Protein AF-0000000066246628 (afdb_homodimer)

pLDDT: mean 88.3, std 13.39, range [26.12, 98.25]

Structure (mmCIF, N/CA/C/O backbone):
data_AF-0000000066246628-model_v1
#
loop_
_entity.id
_entity.type
_entity.pdbx_description
1 polymer 'tRNA(Ile)-lysidine synthase'
#
loop_
_atom_site.group_PDB
_atom_site.id
_atom_site.type_symbol
_atom_site.label_atom_id
_atom_site.label_alt_id
_atom_site.label_comp_id
_atom_site.label_asym_id
_atom_site.label_entity_id
_atom_site.label_seq_id
_atom_site.pdbx_PDB_ins_code
_atom_site.Cartn_x
_atom_site.Cartn_y
_atom_site.Cartn_z
_atom_site.occupancy
_atom_site.B_iso_or_equiv
_atom_site.auth_seq_id
_atom_site.auth_comp_id
_atom_site.auth_asym_id
_atom_site.auth_atom_id
_atom_site.pdbx_PDB_model_num
ATOM 1 N N . MET A 1 1 ? 3.385 -15.992 36.562 1 37.09 1 MET A N 1
ATOM 2 C CA . MET A 1 1 ? 2.041 -15.906 36 1 37.09 1 MET A CA 1
ATOM 3 C C . MET A 1 1 ? 1.958 -16.656 34.688 1 37.09 1 MET A C 1
ATOM 5 O O . MET A 1 1 ? 2.822 -16.484 33.812 1 37.09 1 MET A O 1
ATOM 9 N N . ALA A 1 2 ? 1.403 -17.734 34.656 1 45.78 2 ALA A N 1
ATOM 10 C CA . ALA A 1 2 ? 1.314 -18.672 33.531 1 45.78 2 ALA A CA 1
ATOM 11 C C . ALA A 1 2 ? 0.911 -17.938 32.281 1 45.78 2 ALA A C 1
ATOM 13 O O . ALA A 1 2 ? -0.088 -17.219 32.25 1 45.78 2 ALA A O 1
ATOM 14 N N . VAL A 1 3 ? 1.938 -17.594 31.375 1 62.16 3 VAL A N 1
ATOM 15 C CA . VAL A 1 3 ? 1.661 -16.875 30.141 1 62.16 3 VAL A CA 1
ATOM 16 C C . VAL A 1 3 ? 0.477 -17.516 29.422 1 62.16 3 VAL A C 1
ATOM 18 O O . VAL A 1 3 ? 0.463 -18.719 29.188 1 62.16 3 VAL A O 1
ATOM 21 N N . GLU A 1 4 ? -0.747 -16.953 29.453 1 84.88 4 GLU A N 1
ATOM 22 C CA . GLU A 1 4 ? -1.949 -17.484 28.828 1 84.88 4 GLU A CA 1
ATOM 23 C C . GLU A 1 4 ? -1.897 -17.344 27.312 1 84.88 4 GLU A C 1
ATOM 25 O O . GLU A 1 4 ? -1.951 -16.23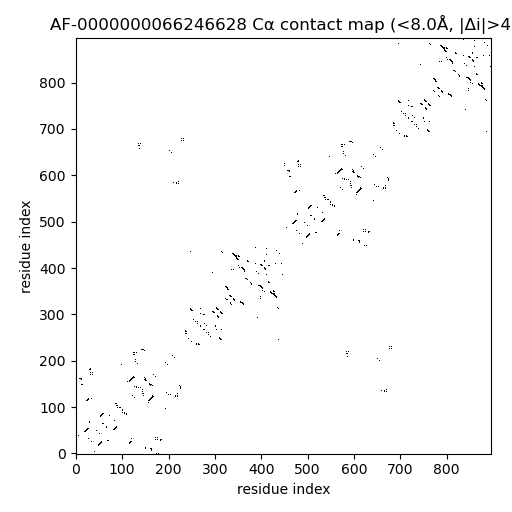4 26.781 1 84.88 4 GLU A O 1
ATOM 30 N N . LEU A 1 5 ? -1.43 -18.547 26.625 1 93.81 5 LEU A N 1
ATOM 31 C CA . LEU A 1 5 ? -1.276 -18.562 25.172 1 93.81 5 LEU A CA 1
ATOM 32 C C . LEU A 1 5 ? -2.541 -19.078 24.5 1 93.81 5 LEU A C 1
ATOM 34 O O . LEU A 1 5 ? -2.727 -18.891 23.297 1 93.81 5 LEU A O 1
ATOM 38 N N . ALA A 1 6 ? -3.455 -19.656 25.281 1 93.88 6 ALA A N 1
ATOM 39 C CA . ALA A 1 6 ? -4.637 -20.297 24.703 1 93.88 6 ALA A CA 1
ATOM 40 C C . ALA A 1 6 ? -5.559 -19.266 24.062 1 93.88 6 ALA A C 1
ATOM 42 O O . ALA A 1 6 ? -6.16 -19.516 23.016 1 93.88 6 ALA A O 1
ATOM 43 N N . GLY A 1 7 ? -5.66 -18.125 24.719 1 93.44 7 GLY A N 1
ATOM 44 C CA . GLY A 1 7 ? -6.527 -17.078 24.219 1 93.44 7 GLY A CA 1
ATOM 45 C C . GLY A 1 7 ? -6.148 -16.609 22.812 1 93.44 7 GLY A C 1
ATOM 46 O O . GLY A 1 7 ? -6.895 -16.828 21.859 1 93.44 7 GLY A O 1
ATOM 47 N N . PRO A 1 8 ? -4.918 -16.109 22.719 1 93.69 8 PRO A N 1
ATOM 48 C CA . PRO A 1 8 ? -4.484 -15.656 21.391 1 93.69 8 PRO A CA 1
ATOM 49 C C . PRO A 1 8 ? -4.445 -16.797 20.375 1 93.69 8 PRO A C 1
ATOM 51 O O . PRO A 1 8 ? -4.723 -16.578 19.188 1 93.69 8 PRO A O 1
ATOM 54 N N . PHE A 1 9 ? -4.102 -17.938 20.797 1 96.62 9 PHE A N 1
ATOM 55 C CA . PHE A 1 9 ? -4.09 -19.094 19.922 1 96.62 9 PHE A CA 1
ATOM 56 C C . PHE A 1 9 ? -5.484 -19.391 19.375 1 96.62 9 PHE A C 1
ATOM 58 O O . PHE A 1 9 ? -5.656 -19.578 18.172 1 96.62 9 PHE A O 1
ATOM 65 N N . ALA A 1 10 ? -6.484 -19.344 20.188 1 96.62 10 ALA A N 1
ATOM 66 C CA . ALA A 1 10 ? -7.875 -19.609 19.828 1 96.62 10 ALA A CA 1
ATOM 67 C C . ALA A 1 10 ? -8.398 -18.547 18.859 1 96.62 10 ALA A C 1
ATOM 69 O O . ALA A 1 10 ? -9.219 -18.844 17.984 1 96.62 10 ALA A O 1
ATOM 70 N N . GLU A 1 11 ? -7.953 -17.375 19.047 1 95.25 11 GLU A N 1
ATOM 71 C CA . GLU A 1 11 ? -8.391 -16.281 18.172 1 95.25 11 GLU A CA 1
ATOM 72 C C . GLU A 1 11 ? -8 -16.547 16.719 1 95.25 11 GLU A C 1
ATOM 74 O O . GLU A 1 11 ? -8.766 -16.25 15.805 1 95.25 11 GLU A O 1
ATOM 79 N N . VAL A 1 12 ? -6.816 -17.094 16.516 1 96.38 12 VAL A N 1
ATOM 80 C CA . VAL A 1 12 ? -6.355 -17.422 15.172 1 96.38 12 VAL A CA 1
ATOM 81 C C . VAL A 1 12 ? -7.203 -18.547 14.586 1 96.38 12 VAL A C 1
ATOM 83 O O . VAL A 1 12 ? -7.574 -18.5 13.414 1 96.38 12 VAL A O 1
ATOM 86 N N . LEU A 1 13 ? -7.574 -19.547 15.406 1 97.5 13 LEU A N 1
ATOM 87 C CA . LEU A 1 13 ? -8.422 -20.641 14.953 1 97.5 13 LEU A CA 1
ATOM 88 C C . LEU A 1 13 ? -9.805 -20.125 14.562 1 97.5 13 LEU A C 1
ATOM 90 O O . LEU A 1 13 ? -10.367 -20.547 13.555 1 97.5 13 LEU A O 1
ATOM 94 N N . ARG A 1 14 ? -10.305 -19.188 15.32 1 96.31 14 ARG A N 1
ATOM 95 C CA . ARG A 1 14 ? -11.602 -18.609 15.023 1 96.31 14 ARG A CA 1
ATOM 96 C C . ARG A 1 14 ? -11.562 -17.812 13.719 1 96.31 14 ARG A C 1
ATOM 98 O O . ARG A 1 14 ? -12.484 -17.906 12.898 1 96.31 14 ARG A O 1
ATOM 105 N N . ALA A 1 15 ? -10.492 -17.125 13.586 1 93.56 15 ALA A N 1
ATOM 106 C CA . ALA A 1 15 ? -10.336 -16.312 12.383 1 93.56 15 ALA A CA 1
ATOM 107 C C . ALA A 1 15 ? -10.297 -17.188 11.133 1 93.56 15 ALA A C 1
ATOM 109 O O . ALA A 1 15 ? -10.742 -16.781 10.062 1 93.56 15 ALA A O 1
ATOM 110 N N . ALA A 1 16 ? -9.773 -18.391 11.273 1 96.19 16 ALA A N 1
ATOM 111 C CA . ALA A 1 16 ? -9.695 -19.344 10.164 1 96.19 16 ALA A CA 1
ATOM 112 C C . ALA A 1 16 ? -10.977 -20.156 10.055 1 96.19 16 ALA A C 1
ATOM 114 O O . ALA A 1 16 ? -11.062 -21.078 9.234 1 96.19 16 ALA A O 1
ATOM 115 N N . ALA A 1 17 ? -11.969 -19.922 10.93 1 95.94 17 ALA A N 1
ATOM 116 C CA . ALA A 1 17 ? -13.25 -20.625 10.961 1 95.94 17 ALA A CA 1
ATOM 117 C C . ALA A 1 17 ? -13.047 -22.109 11.18 1 95.94 17 ALA A C 1
ATOM 119 O O . ALA A 1 17 ? -13.68 -22.938 10.516 1 95.94 17 ALA A O 1
ATOM 120 N N . ILE A 1 18 ? -12.133 -22.391 12.047 1 97.25 18 ILE A N 1
ATOM 121 C CA . ILE A 1 18 ? -11.891 -23.781 12.391 1 97.25 18 ILE A CA 1
ATOM 122 C C . ILE A 1 18 ? -13.078 -24.344 13.164 1 97.25 18 ILE A C 1
ATOM 124 O O . ILE A 1 18 ? -13.594 -23.688 14.078 1 97.25 18 ILE A O 1
ATOM 128 N N . GLY A 1 19 ? -13.492 -25.562 12.742 1 96.44 19 GLY A N 1
ATOM 129 C CA . GLY A 1 19 ? -14.617 -26.234 13.383 1 96.44 19 GLY A CA 1
ATOM 130 C C . GLY A 1 19 ? -14.578 -27.734 13.234 1 96.44 19 GLY A C 1
ATOM 131 O O . GLY A 1 19 ? -13.539 -28.312 12.898 1 96.44 19 GLY A O 1
ATOM 132 N N . PRO A 1 20 ? -15.734 -28.375 13.539 1 96.31 20 PRO A N 1
ATOM 133 C CA . PRO A 1 20 ? -15.797 -29.828 13.586 1 96.31 20 PRO A CA 1
ATOM 134 C C . PRO A 1 20 ? -15.445 -30.484 12.25 1 96.31 20 PRO A C 1
ATOM 136 O O . PRO A 1 20 ? -14.969 -31.625 12.211 1 96.31 20 PRO A O 1
ATOM 139 N N . ALA A 1 21 ? -15.609 -29.812 11.234 1 95.19 21 ALA A N 1
ATOM 140 C CA . ALA A 1 21 ? -15.352 -30.375 9.922 1 95.19 21 ALA A CA 1
ATOM 141 C C . ALA A 1 21 ? -13.898 -30.156 9.492 1 95.19 21 ALA A C 1
ATOM 143 O O . ALA A 1 21 ? -13.453 -30.688 8.477 1 95.19 21 ALA A O 1
ATOM 144 N N . SER A 1 22 ? -13.172 -29.484 10.312 1 97.31 22 SER A N 1
ATOM 145 C CA . SER A 1 22 ? -11.812 -29.109 9.938 1 97.31 22 SER A CA 1
ATOM 146 C C . SER A 1 22 ? -10.82 -30.219 10.312 1 97.31 22 SER A C 1
ATOM 148 O O . SER A 1 22 ? -10.906 -30.797 11.391 1 97.31 22 SER A O 1
ATOM 150 N N . ARG A 1 23 ? -9.906 -30.531 9.414 1 97.19 23 ARG A N 1
ATOM 151 C CA . ARG A 1 23 ? -8.789 -31.438 9.648 1 97.19 23 ARG A CA 1
ATOM 152 C C . ARG A 1 23 ? -7.473 -30.672 9.75 1 97.19 23 ARG A C 1
ATOM 154 O O . ARG A 1 23 ? -6.984 -30.141 8.75 1 97.19 23 ARG A O 1
ATOM 161 N N . LEU A 1 24 ? -6.93 -30.703 10.93 1 98 24 LEU A N 1
ATOM 162 C CA . LEU A 1 24 ? -5.672 -30 11.172 1 98 24 LEU A CA 1
ATOM 163 C C . LEU A 1 24 ? -4.512 -30.984 11.273 1 98 24 LEU A C 1
ATOM 165 O O . LEU A 1 24 ? -4.645 -32.062 11.883 1 98 24 LEU A O 1
ATOM 169 N N . CYS A 1 25 ? -3.422 -30.609 10.656 1 97.44 25 CYS A N 1
ATOM 170 C CA . CYS A 1 25 ? -2.178 -31.359 10.773 1 97.44 25 CYS A CA 1
ATOM 171 C C . CYS A 1 25 ? -1.066 -30.484 11.352 1 97.44 25 CYS A C 1
ATOM 173 O O . CYS A 1 25 ? -0.658 -29.5 10.727 1 97.44 25 CYS A O 1
ATOM 175 N N . CYS A 1 26 ? -0.546 -30.859 12.5 1 97.19 26 CYS A N 1
ATOM 176 C CA . CYS A 1 26 ? 0.496 -30.094 13.172 1 97.19 26 CYS A CA 1
ATOM 177 C C . CYS A 1 26 ? 1.88 -30.516 12.688 1 97.19 26 CYS A C 1
ATOM 179 O O . CYS A 1 26 ? 2.244 -31.688 12.773 1 97.19 26 CYS A O 1
ATOM 181 N N . ALA A 1 27 ? 2.621 -29.562 12.141 1 94.75 27 ALA A N 1
ATOM 182 C CA . ALA A 1 27 ? 4.02 -29.828 11.82 1 94.75 27 ALA A CA 1
ATOM 183 C C . ALA A 1 27 ? 4.871 -29.891 13.078 1 94.75 27 ALA A C 1
ATOM 185 O O . ALA A 1 27 ? 5.137 -28.859 13.703 1 94.75 27 ALA A O 1
ATOM 186 N N . LEU A 1 28 ? 5.359 -31.062 13.359 1 94.44 28 LEU A N 1
ATOM 187 C CA . LEU A 1 28 ? 6.027 -31.312 14.633 1 94.44 28 LEU A CA 1
ATOM 188 C C . LEU A 1 28 ? 7.512 -31.594 14.422 1 94.44 28 LEU A C 1
ATOM 190 O O . LEU A 1 28 ? 7.879 -32.656 13.93 1 94.44 28 LEU A O 1
ATOM 194 N N . SER A 1 29 ? 8.336 -30.656 14.797 1 89.19 29 SER A N 1
ATOM 195 C CA . SER A 1 29 ? 9.773 -30.844 14.68 1 89.19 29 SER A CA 1
ATOM 196 C C . SER A 1 29 ? 10.359 -31.438 15.953 1 89.19 29 SER A C 1
ATOM 198 O O . SER A 1 29 ? 11.461 -32 15.938 1 89.19 29 SER A O 1
ATOM 200 N N . GLY A 1 30 ? 9.641 -31.281 17.047 1 92 30 GLY A N 1
ATOM 201 C CA . GLY A 1 30 ? 10.141 -31.719 18.344 1 92 30 GLY A CA 1
ATOM 202 C C . GLY A 1 30 ? 10.695 -30.578 19.188 1 92 30 GLY A C 1
ATOM 203 O O . GLY A 1 30 ? 10.898 -30.734 20.391 1 92 30 GLY A O 1
ATOM 204 N N . GLY A 1 31 ? 10.938 -29.438 18.547 1 92.81 31 GLY A N 1
ATOM 205 C CA . GLY A 1 31 ? 11.383 -28.266 19.281 1 92.81 31 GLY A CA 1
ATOM 206 C C . GLY A 1 31 ? 10.281 -27.641 20.109 1 92.81 31 GLY A C 1
ATOM 207 O O . GLY A 1 31 ? 9.109 -27.984 19.969 1 92.81 31 GLY A O 1
ATOM 208 N N . VAL A 1 32 ? 10.656 -26.703 20.922 1 95.19 32 VAL A N 1
ATOM 209 C CA . VAL A 1 32 ? 9.742 -26.141 21.906 1 95.19 32 VAL A CA 1
ATOM 210 C C . VAL A 1 32 ? 8.555 -25.5 21.203 1 95.19 32 VAL A C 1
ATOM 212 O O . VAL A 1 32 ? 7.414 -25.609 21.656 1 95.19 32 VAL A O 1
ATOM 215 N N . ASP A 1 33 ? 8.727 -24.875 20.031 1 95.25 33 ASP A N 1
ATOM 216 C CA . ASP A 1 33 ? 7.664 -24.156 19.344 1 95.25 33 ASP A CA 1
ATOM 217 C C . ASP A 1 33 ? 6.602 -25.125 18.812 1 95.25 33 ASP A C 1
ATOM 219 O O . ASP A 1 33 ? 5.406 -24.906 19 1 95.25 33 ASP A O 1
ATOM 223 N N . SER A 1 34 ? 7.066 -26.188 18.203 1 95.75 34 SER A N 1
ATOM 224 C CA . SER A 1 34 ? 6.125 -27.156 17.641 1 95.75 34 SER A CA 1
ATOM 225 C C . SER A 1 34 ? 5.43 -27.953 18.734 1 95.75 34 SER A C 1
ATOM 227 O O . SER A 1 34 ? 4.25 -28.281 18.625 1 95.75 34 SER A O 1
ATOM 229 N N . VAL A 1 35 ? 6.129 -28.219 19.828 1 96.94 35 VAL A N 1
ATOM 230 C CA . VAL A 1 35 ? 5.559 -28.953 20.938 1 96.94 35 VAL A CA 1
ATOM 231 C C . VAL A 1 35 ? 4.473 -28.125 21.625 1 96.94 35 VAL A C 1
ATOM 233 O O . VAL A 1 35 ? 3.398 -28.641 21.938 1 96.94 35 VAL A O 1
ATOM 236 N N . VAL A 1 36 ? 4.777 -26.875 21.812 1 97.44 36 VAL A N 1
ATOM 237 C CA . VAL A 1 36 ? 3.789 -25.984 22.406 1 97.44 36 VAL A CA 1
ATOM 238 C C . VAL A 1 36 ? 2.57 -25.875 21.5 1 97.44 36 VAL A C 1
ATOM 240 O O . VAL A 1 36 ? 1.431 -25.891 21.969 1 97.44 36 VAL A O 1
ATOM 243 N N . THR A 1 37 ? 2.803 -25.75 20.203 1 98 37 THR A N 1
ATOM 244 C CA . THR A 1 37 ? 1.714 -25.703 19.234 1 98 37 THR A CA 1
ATOM 245 C C . THR A 1 37 ? 0.835 -26.938 19.328 1 98 37 THR A C 1
ATOM 247 O O . THR A 1 37 ? -0.392 -26.844 19.391 1 98 37 THR A O 1
ATOM 250 N N . LEU A 1 38 ? 1.459 -28.078 19.422 1 97.75 38 LEU A N 1
ATOM 251 C CA . LEU A 1 38 ? 0.725 -29.344 19.531 1 97.75 38 LEU A CA 1
ATOM 252 C C . LEU A 1 38 ? -0.084 -29.375 20.828 1 97.75 38 LEU A C 1
ATOM 254 O O . LEU A 1 38 ? -1.241 -29.812 20.828 1 97.75 38 LEU A O 1
ATOM 258 N N . ASP A 1 39 ? 0.525 -28.969 21.891 1 97.62 39 ASP A N 1
ATOM 259 C CA . ASP A 1 39 ? -0.14 -28.969 23.188 1 97.62 39 ASP A CA 1
ATOM 260 C C . ASP A 1 39 ? -1.389 -28.094 23.172 1 97.62 39 ASP A C 1
ATOM 262 O O . ASP A 1 39 ? -2.455 -28.516 23.625 1 97.62 39 ASP A O 1
ATOM 266 N N . LEU A 1 40 ? -1.219 -26.938 22.656 1 97.75 40 LEU A N 1
ATOM 267 C CA . LEU A 1 40 ? -2.328 -25.984 22.625 1 97.75 40 LEU A CA 1
ATOM 268 C C . LEU A 1 40 ? -3.443 -26.5 21.703 1 97.75 40 LEU A C 1
ATOM 270 O O . LEU A 1 40 ? -4.625 -26.328 22.016 1 97.75 40 LEU A O 1
ATOM 274 N N . LEU A 1 41 ? -3.057 -27.109 20.594 1 98.06 41 LEU A N 1
ATOM 275 C CA . LEU A 1 41 ? -4.055 -27.688 19.703 1 98.06 41 LEU A CA 1
ATOM 276 C C . LEU A 1 41 ? -4.836 -28.781 20.406 1 98.06 41 LEU A C 1
ATOM 278 O O . LEU A 1 41 ? -6.062 -28.859 20.297 1 98.06 41 LEU A O 1
ATOM 282 N N . THR A 1 42 ? -4.133 -29.625 21.125 1 96.94 42 THR A N 1
ATOM 283 C CA . THR A 1 42 ? -4.773 -30.719 21.844 1 96.94 42 THR A CA 1
ATOM 284 C C . THR A 1 42 ? -5.738 -30.188 22.891 1 96.94 42 THR A C 1
ATOM 286 O O . THR A 1 42 ? -6.844 -30.719 23.062 1 96.94 42 THR A O 1
ATOM 289 N N . ARG A 1 43 ? -5.352 -29.172 23.578 1 95.44 43 ARG A N 1
ATOM 290 C CA . ARG A 1 43 ? -6.164 -28.578 24.625 1 95.44 43 ARG A CA 1
ATOM 291 C C . ARG A 1 43 ? -7.414 -27.922 24.062 1 95.44 43 ARG A C 1
ATOM 293 O O . ARG A 1 43 ? -8.461 -27.906 24.703 1 95.44 43 ARG A O 1
ATOM 300 N N . LEU A 1 44 ? -7.273 -27.391 22.906 1 96.81 44 LEU A N 1
ATOM 301 C CA . LEU A 1 44 ? -8.367 -26.625 22.312 1 96.81 44 LEU A CA 1
ATOM 302 C C . LEU A 1 44 ? -9.258 -27.516 21.453 1 96.81 44 LEU A C 1
ATOM 304 O O . LEU A 1 44 ? -10.359 -27.109 21.062 1 96.81 44 LEU A O 1
ATOM 308 N N . GLN A 1 45 ? -8.836 -28.703 21.156 1 96.75 45 GLN A N 1
ATOM 309 C CA . GLN A 1 45 ? -9.539 -29.625 20.266 1 96.75 45 GLN A CA 1
ATOM 310 C C . GLN A 1 45 ? -10.969 -29.875 20.75 1 96.75 45 GLN A C 1
ATOM 312 O O . GLN A 1 45 ? -11.914 -29.812 19.953 1 96.75 45 GLN A O 1
ATOM 317 N N . PRO A 1 46 ? -11.203 -30.031 22.062 1 95.5 46 PRO A N 1
ATOM 318 C CA . PRO A 1 46 ? -12.578 -30.281 22.516 1 95.5 46 PRO A CA 1
ATOM 319 C C . PRO A 1 46 ? -13.492 -29.078 22.297 1 95.5 46 PRO A C 1
ATOM 321 O O . PRO A 1 46 ? -14.688 -29.25 22.047 1 95.5 46 PRO A O 1
ATOM 324 N N . ARG A 1 47 ? -12.969 -27.938 22.375 1 95.38 47 ARG A N 1
ATOM 325 C CA . ARG A 1 47 ? -13.75 -26.719 22.25 1 95.38 47 ARG A CA 1
ATOM 326 C C . ARG A 1 47 ? -14.133 -26.469 20.781 1 95.38 47 ARG A C 1
ATOM 328 O O . ARG A 1 47 ? -15.25 -26.047 20.5 1 95.38 47 ARG A O 1
ATOM 335 N N . PHE A 1 48 ? -13.273 -26.781 19.844 1 96.94 48 PHE A N 1
ATOM 336 C CA . PHE A 1 48 ? -13.477 -26.438 18.438 1 96.94 48 PHE A CA 1
ATOM 337 C C . PHE A 1 48 ? -13.984 -27.641 17.672 1 96.94 48 PHE A C 1
ATOM 339 O O . PHE A 1 48 ? -14.609 -27.484 16.609 1 96.94 48 PHE A O 1
ATOM 346 N N . GLY A 1 49 ? -13.641 -28.812 18.078 1 97 49 GLY A N 1
ATOM 347 C CA . GLY A 1 49 ? -14.172 -30.031 17.516 1 97 49 GLY A CA 1
ATOM 348 C C . GLY A 1 49 ? -13.406 -30.516 16.281 1 97 49 GLY A C 1
ATOM 349 O O . GLY A 1 49 ? -13.859 -31.422 15.578 1 97 49 GLY A O 1
ATOM 350 N N . PHE A 1 50 ? -12.273 -29.969 15.984 1 97.75 50 PHE A N 1
ATOM 351 C CA . PHE A 1 50 ? -11.516 -30.359 14.797 1 97.75 50 PHE A CA 1
ATOM 352 C C . PHE A 1 50 ? -10.836 -31.703 15.008 1 97.75 50 PHE A C 1
ATOM 354 O O . PHE A 1 50 ? -10.742 -32.188 16.125 1 97.75 50 PHE A O 1
ATOM 361 N N . THR A 1 51 ? -10.445 -32.344 13.859 1 97.38 51 THR A N 1
ATOM 362 C CA . THR A 1 51 ? -9.578 -33.531 13.906 1 97.38 51 THR A CA 1
ATOM 363 C C . THR A 1 51 ? -8.109 -33.094 13.867 1 97.38 51 THR A C 1
ATOM 365 O O . THR A 1 51 ? -7.746 -32.156 13.172 1 97.38 51 THR A O 1
ATOM 368 N N . LEU A 1 52 ? -7.32 -33.812 14.664 1 97.69 52 LEU A N 1
ATOM 369 C CA . LEU A 1 52 ? -5.926 -33.406 14.789 1 97.69 52 LEU A CA 1
ATOM 370 C C . LEU A 1 52 ? -4.988 -34.594 14.477 1 97.69 52 LEU A C 1
ATOM 372 O O . LEU A 1 52 ? -5.168 -35.688 14.992 1 97.69 52 LEU A O 1
ATOM 376 N N . THR A 1 53 ? -4.121 -34.344 13.57 1 96.94 53 THR A N 1
ATOM 377 C CA . THR A 1 53 ? -3 -35.219 13.289 1 96.94 53 THR A CA 1
ATOM 378 C C . THR A 1 53 ? -1.678 -34.469 13.359 1 96.94 53 THR A C 1
ATOM 380 O O . THR A 1 53 ? -1.662 -33.25 13.57 1 96.94 53 THR A O 1
ATOM 383 N N . ALA A 1 54 ? -0.559 -35.188 13.312 1 97.06 54 ALA A N 1
ATOM 384 C CA . ALA A 1 54 ? 0.764 -34.562 13.312 1 97.06 54 ALA A CA 1
ATOM 385 C C . ALA A 1 54 ? 1.649 -35.156 12.227 1 97.06 54 ALA A C 1
ATOM 387 O O . ALA A 1 54 ? 1.417 -36.281 11.773 1 97.06 54 ALA A O 1
ATOM 388 N N . VAL A 1 55 ? 2.549 -34.344 11.797 1 95.56 55 VAL A N 1
ATOM 389 C CA . VAL A 1 55 ? 3.518 -34.812 10.812 1 95.56 55 VAL A CA 1
ATOM 390 C C . VAL A 1 55 ? 4.922 -34.375 11.227 1 95.56 55 VAL A C 1
ATOM 392 O O . VAL A 1 55 ? 5.117 -33.281 11.75 1 95.56 55 VAL A O 1
ATOM 395 N N . HIS A 1 56 ? 5.848 -35.312 11.117 1 93.31 56 HIS A N 1
ATOM 396 C CA . HIS A 1 56 ? 7.266 -35.031 11.328 1 93.31 56 HIS A CA 1
ATOM 397 C C . HIS A 1 56 ? 8.07 -35.312 10.062 1 93.31 56 HIS A C 1
ATOM 399 O O . HIS A 1 56 ? 7.996 -36.375 9.492 1 93.31 56 HIS A O 1
ATOM 405 N N . VAL A 1 57 ? 8.742 -34.219 9.633 1 87.56 57 VAL A N 1
ATOM 406 C CA . VAL A 1 57 ? 9.578 -34.344 8.445 1 87.56 57 VAL A CA 1
ATOM 407 C C . VAL A 1 57 ? 11 -34.719 8.867 1 87.56 57 VAL A C 1
ATOM 409 O O . VAL A 1 57 ? 11.68 -33.969 9.547 1 87.56 57 VAL A O 1
ATOM 412 N N . HIS A 1 58 ? 11.398 -35.844 8.492 1 84 58 HIS A N 1
ATOM 413 C CA . HIS A 1 58 ? 12.719 -36.406 8.773 1 84 58 HIS A CA 1
ATOM 414 C C . HIS A 1 58 ? 13.711 -36.031 7.672 1 84 58 HIS A C 1
ATOM 416 O O . HIS A 1 58 ? 13.672 -36.594 6.578 1 84 58 HIS A O 1
ATOM 422 N N . HIS A 1 59 ? 14.594 -35.094 7.895 1 74.12 59 HIS A N 1
ATOM 423 C CA . HIS A 1 59 ? 15.484 -34.594 6.863 1 74.12 59 HIS A CA 1
ATOM 424 C C . HIS A 1 59 ? 16.734 -35.438 6.742 1 74.12 59 HIS A C 1
ATOM 426 O O . HIS A 1 59 ? 17.484 -35.312 5.773 1 74.12 59 HIS A O 1
ATOM 432 N N . GLY A 1 60 ? 16.969 -36.344 7.613 1 68.31 60 GLY A N 1
ATOM 433 C CA . GLY A 1 60 ? 18.094 -37.281 7.574 1 68.31 60 GLY A CA 1
ATOM 434 C C . GLY A 1 60 ? 19.438 -36.594 7.664 1 68.31 60 GLY A C 1
ATOM 435 O O . GLY A 1 60 ? 20.484 -37.188 7.402 1 68.31 60 GLY A O 1
ATOM 436 N N . LEU A 1 61 ? 19.422 -35.281 7.883 1 65.88 61 LEU A N 1
ATOM 437 C CA . LEU A 1 61 ? 20.656 -34.5 7.852 1 65.88 61 LEU A CA 1
ATOM 438 C C . LEU A 1 61 ? 21.391 -34.625 9.18 1 65.88 61 LEU A C 1
ATOM 440 O O . LEU A 1 61 ? 22.625 -34.562 9.211 1 65.88 61 LEU A O 1
ATOM 444 N N . SER A 1 62 ? 20.703 -34.781 10.234 1 70.5 62 SER A N 1
ATOM 445 C CA . SER A 1 62 ? 21.297 -34.875 11.57 1 70.5 62 SER A CA 1
ATOM 446 C C . SER A 1 62 ? 21.422 -36.344 12.008 1 70.5 62 SER A C 1
ATOM 448 O O . SER A 1 62 ? 20.547 -37.156 11.719 1 70.5 62 SER A O 1
ATOM 450 N N . PRO A 1 63 ? 22.531 -36.625 12.633 1 75.25 63 PRO A N 1
ATOM 451 C CA . PRO A 1 63 ? 22.625 -37.969 13.211 1 75.25 63 PRO A CA 1
ATOM 452 C C . PRO A 1 63 ? 21.562 -38.219 14.258 1 75.25 63 PRO A C 1
ATOM 454 O O . PRO A 1 63 ? 21.297 -39.375 14.602 1 75.25 63 PRO A O 1
ATOM 457 N N . HIS A 1 64 ? 20.969 -37.219 14.703 1 80.81 64 HIS A N 1
ATOM 458 C CA . HIS A 1 64 ? 19.953 -37.375 15.75 1 80.81 64 HIS A CA 1
ATOM 459 C C . HIS A 1 64 ? 18.547 -37.406 15.156 1 80.81 64 HIS A C 1
ATOM 461 O O . HIS A 1 64 ? 17.562 -37.438 15.898 1 80.81 64 HIS A O 1
ATOM 467 N N . ALA A 1 65 ? 18.484 -37.406 13.883 1 82.75 65 ALA A N 1
ATOM 468 C CA . ALA A 1 65 ? 17.203 -37.344 13.203 1 82.75 65 ALA A CA 1
ATOM 469 C C . ALA A 1 65 ? 16.297 -38.5 13.633 1 82.75 65 ALA A C 1
ATOM 471 O O . ALA A 1 65 ? 15.086 -38.312 13.82 1 82.75 65 ALA A O 1
ATOM 472 N N . ASP A 1 66 ? 16.812 -39.594 13.844 1 87 66 ASP A N 1
ATOM 473 C CA . ASP A 1 66 ? 16.031 -40.75 14.273 1 87 66 ASP A CA 1
ATOM 474 C C . ASP A 1 66 ? 15.5 -40.562 15.688 1 87 66 ASP A C 1
ATOM 476 O O . ASP A 1 66 ? 14.352 -40.875 15.977 1 87 66 ASP A O 1
ATOM 480 N N . ALA A 1 67 ? 16.359 -40.062 16.531 1 88.5 67 ALA A N 1
ATOM 481 C CA . ALA A 1 67 ? 15.953 -39.812 17.906 1 88.5 67 ALA A CA 1
ATOM 482 C C . ALA A 1 67 ? 14.828 -38.781 17.969 1 88.5 67 ALA A C 1
ATOM 484 O O . ALA A 1 67 ? 13.922 -38.906 18.797 1 88.5 67 ALA A O 1
ATOM 485 N N . TRP A 1 68 ? 14.93 -37.844 17.156 1 89.94 68 TRP A N 1
ATOM 486 C CA . TRP A 1 68 ? 13.891 -36.812 17.109 1 89.94 68 TRP A CA 1
ATOM 487 C C . TRP A 1 68 ? 12.555 -37.406 16.672 1 89.94 68 TRP A C 1
ATOM 489 O O . TRP A 1 68 ? 11.516 -37.094 17.25 1 89.94 68 TRP A O 1
ATOM 499 N N . ALA A 1 69 ? 12.617 -38.219 15.672 1 91.94 69 ALA A N 1
ATOM 500 C CA . ALA A 1 69 ? 11.414 -38.906 15.188 1 91.94 69 ALA A CA 1
ATOM 501 C C . ALA A 1 69 ? 10.773 -39.75 16.281 1 91.94 69 ALA A C 1
ATOM 503 O O . ALA A 1 69 ? 9.555 -39.75 16.438 1 91.94 69 ALA A O 1
ATOM 504 N N . GLN A 1 70 ? 11.594 -40.406 17.016 1 94.12 70 GLN A N 1
ATOM 505 C CA . GLN A 1 70 ? 11.102 -41.25 18.109 1 94.12 70 GLN A CA 1
ATOM 506 C C . GLN A 1 70 ? 10.477 -40.375 19.203 1 94.12 70 GLN A C 1
ATOM 508 O O . GLN A 1 70 ? 9.445 -40.75 19.781 1 94.12 70 GLN A O 1
ATOM 513 N N . PHE A 1 71 ? 11.133 -39.344 19.484 1 94.81 71 PHE A N 1
ATOM 514 C CA . PHE A 1 71 ? 10.586 -38.438 20.469 1 94.81 71 PHE A CA 1
ATOM 515 C C . PHE A 1 71 ? 9.188 -37.969 20.062 1 94.81 71 PHE A C 1
ATOM 517 O O . PHE A 1 71 ? 8.258 -38 20.859 1 94.81 71 PHE A O 1
ATOM 524 N N . CYS A 1 72 ? 9.07 -37.562 18.828 1 96 72 CYS A N 1
ATOM 525 C CA . CYS A 1 72 ? 7.789 -37.094 18.312 1 96 72 CYS A CA 1
ATOM 526 C C . CYS A 1 72 ? 6.738 -38.188 18.375 1 96 72 CYS A C 1
ATOM 528 O O . CYS A 1 72 ? 5.578 -37.938 18.703 1 96 72 CYS A O 1
ATOM 530 N N . ALA A 1 73 ? 7.172 -39.375 18.062 1 96.19 73 ALA A N 1
ATOM 531 C CA . ALA A 1 73 ? 6.258 -40.5 18.109 1 96.19 73 ALA A CA 1
ATOM 532 C C . ALA A 1 73 ? 5.734 -40.75 19.516 1 96.19 73 ALA A C 1
ATOM 534 O O . ALA A 1 73 ? 4.539 -40.969 19.703 1 96.19 73 ALA A O 1
ATOM 535 N N . ARG A 1 74 ? 6.594 -40.688 20.438 1 96.44 74 ARG A N 1
ATOM 536 C CA . ARG A 1 74 ? 6.211 -40.906 21.844 1 96.44 74 ARG A CA 1
ATOM 537 C C . ARG A 1 74 ? 5.262 -39.781 22.297 1 96.44 74 ARG A C 1
ATOM 539 O O . ARG A 1 74 ? 4.281 -40.062 23 1 96.44 74 ARG A O 1
ATOM 546 N N . LEU A 1 75 ? 5.621 -38.625 21.922 1 96.06 75 LEU A N 1
ATOM 547 C CA . LEU A 1 75 ? 4.812 -37.469 22.312 1 96.06 75 LEU A CA 1
ATOM 548 C C . LEU A 1 75 ? 3.387 -37.625 21.781 1 96.06 75 LEU A C 1
ATOM 550 O O . LEU A 1 75 ? 2.424 -37.375 22.516 1 96.06 75 LEU A O 1
ATOM 554 N N . CYS A 1 76 ? 3.238 -37.938 20.547 1 97.06 76 CYS A N 1
ATOM 555 C CA . CYS A 1 76 ? 1.931 -38.094 19.906 1 97.06 76 CYS A CA 1
ATOM 556 C C . CYS A 1 76 ? 1.175 -39.281 20.5 1 97.06 76 CYS A C 1
ATOM 558 O O . CYS A 1 76 ? -0.028 -39.188 20.75 1 97.06 76 CYS A O 1
ATOM 560 N N . ALA A 1 77 ? 1.878 -40.375 20.734 1 96.25 77 ALA A N 1
ATOM 561 C CA . ALA A 1 77 ? 1.262 -41.562 21.312 1 96.25 77 ALA A CA 1
ATOM 562 C C . ALA A 1 77 ? 0.665 -41.25 22.688 1 96.25 77 ALA A C 1
ATOM 564 O O . ALA A 1 77 ? -0.429 -41.719 23 1 96.25 77 ALA A O 1
ATOM 565 N N . ALA A 1 78 ? 1.345 -40.5 23.422 1 94.81 78 ALA A N 1
ATOM 566 C CA . ALA A 1 78 ? 0.902 -40.125 24.766 1 94.81 78 ALA A CA 1
ATOM 567 C C . ALA A 1 78 ? -0.395 -39.344 24.719 1 94.81 78 ALA A C 1
ATOM 569 O O . ALA A 1 78 ? -1.146 -39.281 25.688 1 94.81 78 ALA A O 1
ATOM 570 N N . ARG A 1 79 ? -0.679 -38.75 23.609 1 93.75 79 ARG A N 1
ATOM 571 C CA . ARG A 1 79 ? -1.861 -37.906 23.453 1 93.75 79 ARG A CA 1
ATOM 572 C C . ARG A 1 79 ? -2.908 -38.594 22.578 1 93.75 79 ARG A C 1
ATOM 574 O O . ARG A 1 79 ? -3.932 -38 22.25 1 93.75 79 ARG A O 1
ATOM 581 N N . GLY A 1 80 ? -2.568 -39.781 22.078 1 94.5 80 GLY A N 1
ATOM 582 C CA . GLY A 1 80 ? -3.49 -40.5 21.219 1 94.5 80 GLY A CA 1
ATOM 583 C C . GLY A 1 80 ? -3.594 -39.906 19.828 1 94.5 80 GLY A C 1
ATOM 584 O O . GLY A 1 80 ? -4.652 -39.969 19.188 1 94.5 80 GLY A O 1
ATOM 585 N N . LEU A 1 81 ? -2.553 -39.281 19.406 1 96.19 81 LEU A N 1
ATOM 586 C CA . LEU A 1 81 ? -2.562 -38.625 18.109 1 96.19 81 LEU A CA 1
ATOM 587 C C . LEU A 1 81 ? -1.814 -39.469 17.078 1 96.19 81 LEU A C 1
ATOM 589 O O . LEU A 1 81 ? -0.801 -40.094 17.391 1 96.19 81 LEU A O 1
ATOM 593 N N . THR A 1 82 ? -2.334 -39.5 15.828 1 95.88 82 THR A N 1
ATOM 594 C CA . THR A 1 82 ? -1.641 -40.125 14.711 1 95.88 82 THR A CA 1
ATOM 595 C C . THR A 1 82 ? -0.484 -39.25 14.227 1 95.88 82 THR A C 1
ATOM 597 O O . THR A 1 82 ? -0.65 -38.062 14.016 1 95.88 82 THR A O 1
ATOM 600 N N . LEU A 1 83 ? 0.652 -39.875 14.094 1 96.44 83 LEU A N 1
ATOM 601 C CA . LEU A 1 83 ? 1.838 -39.188 13.586 1 96.44 83 LEU A CA 1
ATOM 602 C C . LEU A 1 83 ? 2.285 -39.781 12.258 1 96.44 83 LEU A C 1
ATOM 604 O O . LEU A 1 83 ? 2.459 -41 12.141 1 96.44 83 LEU A O 1
ATOM 608 N N . ALA A 1 84 ? 2.373 -38.906 11.281 1 94.19 84 ALA A N 1
ATOM 609 C CA . ALA A 1 84 ? 2.992 -39.312 10.023 1 94.19 84 ALA A CA 1
ATOM 610 C C . ALA A 1 84 ? 4.457 -38.875 9.969 1 94.19 84 ALA A C 1
ATOM 612 O O . ALA A 1 84 ? 4.781 -37.719 10.234 1 94.19 84 ALA A O 1
ATOM 613 N N . ILE A 1 85 ? 5.352 -39.812 9.719 1 92.75 85 ILE A N 1
ATOM 614 C CA . ILE A 1 85 ? 6.766 -39.5 9.539 1 92.75 85 ILE A CA 1
ATOM 615 C C . ILE A 1 85 ? 7.109 -39.5 8.047 1 92.75 85 ILE A C 1
ATOM 617 O O . ILE A 1 85 ? 6.98 -40.5 7.379 1 92.75 85 ILE A O 1
ATOM 621 N N . ARG A 1 86 ? 7.473 -38.312 7.539 1 89.31 86 ARG A N 1
ATOM 622 C CA . ARG A 1 86 ? 7.852 -38.156 6.137 1 89.31 86 ARG A CA 1
ATOM 623 C C . ARG A 1 86 ? 9.359 -38 5.992 1 89.31 86 ARG A C 1
ATOM 625 O O . ARG A 1 86 ? 9.938 -37.062 6.582 1 89.31 86 ARG A O 1
ATOM 632 N N . ARG A 1 87 ? 9.984 -38.812 5.242 1 85.62 87 ARG A N 1
ATOM 633 C CA . ARG A 1 87 ? 11.422 -38.75 5.039 1 85.62 87 ARG A CA 1
ATOM 634 C C . ARG A 1 87 ? 11.766 -38.062 3.734 1 85.62 87 ARG A C 1
ATOM 636 O O . ARG A 1 87 ? 11.172 -38.344 2.693 1 85.62 87 ARG A O 1
ATOM 643 N N . VAL A 1 88 ? 12.508 -36.938 3.865 1 78.44 88 VAL A N 1
ATOM 644 C CA . VAL A 1 88 ? 12.898 -36.156 2.689 1 78.44 88 VAL A CA 1
ATOM 645 C C . VAL A 1 88 ? 14.391 -36.312 2.428 1 78.44 88 VAL A C 1
ATOM 647 O O . VAL A 1 88 ? 15.203 -36.281 3.357 1 78.44 88 VAL A O 1
ATOM 650 N N . GLU A 1 89 ? 14.75 -36.844 1.249 1 70.56 89 GLU A N 1
ATOM 651 C CA . GLU A 1 89 ? 16.141 -36.906 0.837 1 70.56 89 GLU A CA 1
ATOM 652 C C . GLU A 1 89 ? 16.578 -35.594 0.144 1 70.56 89 GLU A C 1
ATOM 654 O O . GLU A 1 89 ? 15.977 -35.188 -0.849 1 70.56 89 GLU A O 1
ATOM 659 N N . VAL A 1 90 ? 17.312 -34.719 0.813 1 63.78 90 VAL A N 1
ATOM 660 C CA . VAL A 1 90 ? 17.766 -33.5 0.189 1 63.78 90 VAL A CA 1
ATOM 661 C C . VAL A 1 90 ? 18.984 -33.781 -0.692 1 63.78 90 VAL A C 1
ATOM 663 O O . VAL A 1 90 ? 19.984 -34.312 -0.222 1 63.78 90 VAL A O 1
ATOM 666 N N . PRO A 1 91 ? 18.75 -33.594 -2.018 1 59.72 91 PRO A N 1
ATOM 667 C CA . PRO A 1 91 ? 19.922 -33.812 -2.869 1 59.72 91 PRO A CA 1
ATOM 668 C C . PRO A 1 91 ? 21.062 -32.844 -2.584 1 59.72 91 PRO A C 1
ATOM 670 O O . PRO A 1 91 ? 20.812 -31.656 -2.322 1 59.72 91 PRO A O 1
ATOM 673 N N . THR A 1 92 ? 22.219 -33.219 -2.195 1 56.25 92 THR A N 1
ATOM 674 C CA . THR A 1 92 ? 23.422 -32.438 -1.952 1 56.25 92 THR A CA 1
ATOM 675 C C . THR A 1 92 ? 23.844 -31.672 -3.211 1 56.25 92 THR A C 1
ATOM 677 O O . THR A 1 92 ? 24.594 -30.703 -3.141 1 56.25 92 THR A O 1
ATOM 680 N N . ASP A 1 93 ? 23.438 -31.984 -4.375 1 54.25 93 ASP A N 1
ATOM 681 C CA . ASP A 1 93 ? 24.031 -31.469 -5.605 1 54.25 93 ASP A CA 1
ATOM 682 C C . ASP A 1 93 ? 23.156 -30.375 -6.211 1 54.25 93 ASP A C 1
ATOM 684 O O . ASP A 1 93 ? 23.406 -29.938 -7.34 1 54.25 93 ASP A O 1
ATOM 688 N N . THR A 1 94 ? 22.109 -29.953 -5.613 1 51.44 94 THR A N 1
ATOM 689 C CA . THR A 1 94 ? 21.297 -29.094 -6.453 1 51.44 94 THR A CA 1
ATOM 690 C C . THR A 1 94 ? 21.766 -27.641 -6.363 1 51.44 94 THR A C 1
ATOM 692 O O . THR A 1 94 ? 22.297 -27.219 -5.336 1 51.44 94 THR A O 1
ATOM 695 N N . GLY A 1 95 ? 22.203 -27.094 -7.422 1 50.62 95 GLY A N 1
ATOM 696 C CA . GLY A 1 95 ? 22.609 -25.719 -7.656 1 50.62 95 GLY A CA 1
ATOM 697 C C . GLY A 1 95 ? 21.812 -24.719 -6.832 1 50.62 95 GLY A C 1
ATOM 698 O O . GLY A 1 95 ? 22.109 -23.531 -6.828 1 50.62 95 GLY A O 1
ATOM 699 N N . GLN A 1 96 ? 20.516 -25.016 -6.684 1 52.28 96 GLN A N 1
ATOM 700 C CA . GLN A 1 96 ? 19.844 -24.094 -5.777 1 52.28 96 GLN A CA 1
ATOM 701 C C . GLN A 1 96 ? 20.359 -24.25 -4.352 1 52.28 96 GLN A C 1
ATOM 703 O O . GLN A 1 96 ? 20.828 -25.312 -3.963 1 52.28 96 GLN A O 1
ATOM 708 N N . GLY A 1 97 ? 20.859 -23.266 -3.787 1 56.41 97 GLY A N 1
ATOM 709 C CA . GLY A 1 97 ? 21.438 -23.406 -2.459 1 56.41 97 GLY A CA 1
ATOM 710 C C . GLY A 1 97 ? 20.75 -24.484 -1.629 1 56.41 97 GLY A C 1
ATOM 711 O O . GLY A 1 97 ? 19.562 -24.766 -1.832 1 56.41 97 GLY A O 1
ATOM 712 N N . LEU A 1 98 ? 21.469 -25.484 -1.139 1 59.62 98 LEU A N 1
ATOM 713 C CA . LEU A 1 98 ? 21.094 -26.625 -0.312 1 59.62 98 LEU A CA 1
ATOM 714 C C . LEU A 1 98 ? 19.875 -26.281 0.545 1 59.62 98 LEU A C 1
ATOM 716 O O . LEU A 1 98 ? 18.969 -27.109 0.69 1 59.62 98 LEU A O 1
ATOM 720 N N . GLU A 1 99 ? 19.734 -25.047 0.813 1 62.91 99 GLU A N 1
ATOM 721 C CA . GLU A 1 99 ? 18.688 -24.609 1.733 1 62.91 99 GLU A CA 1
ATOM 722 C C . GLU A 1 99 ? 17.344 -24.453 1.017 1 62.91 99 GLU A C 1
ATOM 724 O O . GLU A 1 99 ? 16.328 -24.938 1.503 1 62.91 99 GLU A O 1
ATOM 729 N N . SER A 1 100 ? 17.391 -23.828 -0.141 1 66.69 100 SER A N 1
ATOM 730 C CA . SER A 1 100 ? 16.172 -23.609 -0.896 1 66.69 100 SER A CA 1
ATOM 731 C C . SER A 1 100 ? 15.578 -24.922 -1.396 1 66.69 100 SER A C 1
ATOM 733 O O . SER A 1 100 ? 14.359 -25.125 -1.377 1 66.69 100 SER A O 1
ATOM 735 N N . ALA A 1 101 ? 16.438 -25.828 -1.692 1 65.75 101 ALA A N 1
ATOM 736 C CA . ALA A 1 101 ? 15.992 -27.141 -2.18 1 65.75 101 ALA A CA 1
ATOM 737 C C . ALA A 1 101 ? 15.359 -27.953 -1.059 1 65.75 101 ALA A C 1
ATOM 739 O O . ALA A 1 101 ? 14.328 -28.594 -1.259 1 65.75 101 ALA A O 1
ATOM 740 N N . ALA A 1 102 ? 15.969 -27.859 0.181 1 67.12 102 ALA A N 1
ATOM 741 C CA . ALA A 1 102 ? 15.438 -28.578 1.338 1 67.12 102 ALA A CA 1
ATOM 742 C C . ALA A 1 102 ? 14.062 -28.047 1.729 1 67.12 102 ALA A C 1
ATOM 744 O O . ALA A 1 102 ? 13.156 -28.812 2.037 1 67.12 102 ALA A O 1
ATOM 745 N N . ARG A 1 103 ? 13.922 -26.812 1.586 1 71.19 103 ARG A N 1
ATOM 746 C CA . ARG A 1 103 ? 12.648 -26.172 1.923 1 71.19 103 ARG A CA 1
ATOM 747 C C . ARG A 1 103 ? 11.57 -26.547 0.92 1 71.19 103 ARG A C 1
ATOM 749 O O . ARG A 1 103 ? 10.43 -26.844 1.304 1 71.19 103 ARG A O 1
ATOM 756 N N . ALA A 1 104 ? 11.977 -26.531 -0.282 1 73.88 104 ALA A N 1
ATOM 757 C CA . ALA A 1 104 ? 11.016 -26.859 -1.331 1 73.88 104 ALA A CA 1
ATOM 758 C C . ALA A 1 104 ? 10.539 -28.312 -1.207 1 73.88 104 ALA A C 1
ATOM 760 O O . ALA A 1 104 ? 9.352 -28.594 -1.361 1 73.88 104 ALA A O 1
ATOM 761 N N . ARG A 1 105 ? 11.43 -29.172 -0.895 1 73.75 105 ARG A N 1
ATOM 762 C CA . ARG A 1 105 ? 11.078 -30.578 -0.758 1 73.75 105 ARG A CA 1
ATOM 763 C C . ARG A 1 105 ? 10.203 -30.812 0.47 1 73.75 105 ARG A C 1
ATOM 765 O O . ARG A 1 105 ? 9.242 -31.578 0.418 1 73.75 105 ARG A O 1
ATOM 772 N N . ARG A 1 106 ? 10.594 -30.156 1.596 1 75.12 106 ARG A N 1
ATOM 773 C CA . ARG A 1 106 ? 9.766 -30.219 2.799 1 75.12 106 ARG A CA 1
ATOM 774 C C . ARG A 1 106 ? 8.352 -29.734 2.516 1 75.12 106 ARG A C 1
ATOM 776 O O . ARG A 1 106 ? 7.375 -30.375 2.936 1 75.12 106 ARG A O 1
ATOM 783 N N . HIS A 1 107 ? 8.359 -28.719 1.784 1 77.62 107 HIS A N 1
ATOM 784 C CA . HIS A 1 107 ? 7.062 -28.125 1.469 1 77.62 107 HIS A CA 1
ATOM 785 C C . HIS A 1 107 ? 6.234 -29.062 0.6 1 77.62 107 HIS A C 1
ATOM 787 O O . HIS A 1 107 ? 5.027 -29.219 0.811 1 77.62 107 HIS A O 1
ATOM 793 N N . ALA A 1 108 ? 6.863 -29.703 -0.294 1 78.44 108 ALA A N 1
ATOM 794 C CA . ALA A 1 108 ? 6.172 -30.625 -1.192 1 78.44 108 ALA A CA 1
ATOM 795 C C . ALA A 1 108 ? 5.574 -31.797 -0.42 1 78.44 108 ALA A C 1
ATOM 797 O O . ALA A 1 108 ? 4.457 -32.25 -0.713 1 78.44 108 ALA A O 1
ATOM 798 N N . GLU A 1 109 ? 6.258 -32.25 0.592 1 80.75 109 GLU A N 1
ATOM 799 C CA . GLU A 1 109 ? 5.789 -33.375 1.399 1 80.75 109 GLU A CA 1
ATOM 800 C C . GLU A 1 109 ? 4.613 -32.969 2.283 1 80.75 109 GLU A C 1
ATOM 802 O O . GLU A 1 109 ? 3.707 -33.75 2.529 1 80.75 109 GLU A O 1
ATOM 807 N N . LEU A 1 110 ? 4.672 -31.75 2.639 1 85.06 110 LEU A N 1
ATOM 808 C CA . LEU A 1 110 ? 3.648 -31.266 3.561 1 85.06 110 LEU A CA 1
ATOM 809 C C . LEU A 1 110 ? 2.344 -30.984 2.826 1 85.06 110 LEU A C 1
ATOM 811 O O . LEU A 1 110 ? 1.26 -31.266 3.338 1 85.06 110 LEU A O 1
ATOM 815 N N . VAL A 1 111 ? 2.451 -30.469 1.611 1 81.12 111 VAL A N 1
ATOM 816 C CA . VAL A 1 111 ? 1.256 -30.047 0.892 1 81.12 111 VAL A CA 1
ATOM 817 C C . VAL A 1 111 ? 0.486 -31.266 0.399 1 81.12 111 VAL A C 1
ATOM 819 O O . VAL A 1 111 ? -0.707 -31.188 0.098 1 81.12 111 VAL A O 1
ATOM 822 N N . ALA A 1 112 ? 1.1 -32.438 0.4 1 83.69 112 ALA A N 1
ATOM 823 C CA . ALA A 1 112 ? 0.47 -33.688 -0.08 1 83.69 112 ALA A CA 1
ATOM 824 C C . ALA A 1 112 ? -0.354 -34.344 1.021 1 83.69 112 ALA A C 1
ATOM 826 O O . ALA A 1 112 ? -1.082 -35.312 0.767 1 83.69 112 ALA A O 1
ATOM 827 N N . LEU A 1 113 ? -0.28 -33.812 2.152 1 87.81 113 LEU A N 1
ATOM 828 C CA . LEU A 1 113 ? -0.975 -34.406 3.279 1 87.81 113 LEU A CA 1
ATOM 829 C C . LEU A 1 113 ? -2.477 -34.156 3.191 1 87.81 113 LEU A C 1
ATOM 831 O O . LEU A 1 113 ? -2.91 -33.094 2.791 1 87.81 113 LEU A O 1
ATOM 835 N N . PRO A 1 114 ? -3.279 -35.219 3.516 1 88.81 114 PRO A N 1
ATOM 836 C CA . PRO A 1 114 ? -4.734 -35.062 3.465 1 88.81 114 PRO A CA 1
ATOM 837 C C . PRO A 1 114 ? -5.289 -34.281 4.648 1 88.81 114 PRO A C 1
ATOM 839 O O . PRO A 1 114 ? -5.832 -34.875 5.59 1 88.81 114 PRO A O 1
ATOM 842 N N . CYS A 1 115 ? -5.195 -33.062 4.695 1 94.94 115 CYS A N 1
ATOM 843 C CA . CYS A 1 115 ? -5.73 -32.156 5.723 1 94.94 115 CYS A CA 1
ATOM 844 C C . CYS A 1 115 ? -6.18 -30.844 5.121 1 94.94 115 CYS A C 1
ATOM 846 O O . CYS A 1 115 ? -5.91 -30.562 3.949 1 94.94 115 CYS A O 1
ATOM 848 N N . ASP A 1 116 ? -6.93 -30.141 5.922 1 95.56 116 ASP A N 1
ATOM 849 C CA . ASP A 1 116 ? -7.414 -28.844 5.473 1 95.56 116 ASP A CA 1
ATOM 850 C C . ASP A 1 116 ? -6.422 -27.734 5.824 1 95.56 116 ASP A C 1
ATOM 852 O O . ASP A 1 116 ? -6.309 -26.75 5.098 1 95.56 116 ASP A O 1
ATOM 856 N N . TRP A 1 117 ? -5.719 -27.969 6.961 1 97 117 TRP A N 1
ATOM 857 C CA . TRP A 1 117 ? -4.816 -26.938 7.465 1 97 117 TRP A CA 1
ATOM 858 C C . TRP A 1 117 ? -3.521 -27.547 7.98 1 97 117 TRP A C 1
ATOM 860 O O . TRP A 1 117 ? -3.545 -28.531 8.719 1 97 117 TRP A O 1
ATOM 870 N N . LEU A 1 118 ? -2.469 -27 7.543 1 96.69 118 LEU A N 1
ATOM 871 C CA . LEU A 1 118 ? -1.174 -27.266 8.164 1 96.69 118 LEU A CA 1
ATOM 872 C C . LEU A 1 118 ? -0.871 -26.219 9.242 1 96.69 118 LEU A C 1
ATOM 874 O O . LEU A 1 118 ? -0.934 -25.016 8.977 1 96.69 118 LEU A O 1
ATOM 878 N N . VAL A 1 119 ? -0.539 -26.672 10.438 1 97.5 119 VAL A N 1
ATOM 879 C CA . VAL A 1 119 ? -0.307 -25.734 11.539 1 97.5 119 VAL A CA 1
ATOM 880 C C . VAL A 1 119 ? 1.175 -25.734 11.906 1 97.5 119 VAL A C 1
ATOM 882 O O . VAL A 1 119 ? 1.756 -26.781 12.195 1 97.5 119 VAL A O 1
ATOM 885 N N . PHE A 1 120 ? 1.746 -24.531 11.898 1 96 120 PHE A N 1
ATOM 886 C CA . PHE A 1 120 ? 3.168 -24.391 12.18 1 96 120 PHE A CA 1
ATOM 887 C C . PHE A 1 120 ? 3.387 -23.656 13.5 1 96 120 PHE A C 1
ATOM 889 O O . PHE A 1 120 ? 2.529 -22.875 13.938 1 96 120 PHE A O 1
ATOM 896 N N . GLY A 1 121 ? 4.566 -23.922 14.078 1 96.31 121 GLY A N 1
ATOM 897 C CA . GLY A 1 121 ? 4.926 -23.266 15.32 1 96.31 121 GLY A CA 1
ATOM 898 C C . GLY A 1 121 ? 5.742 -22 15.109 1 96.31 121 GLY A C 1
ATOM 899 O O . GLY A 1 121 ? 6.594 -21.656 15.938 1 96.31 121 GLY A O 1
ATOM 900 N N . HIS A 1 122 ? 5.477 -21.375 13.953 1 95.06 122 HIS A N 1
ATOM 901 C CA . HIS A 1 122 ? 6.176 -20.109 13.695 1 95.06 122 HIS A CA 1
ATOM 902 C C . HIS A 1 122 ? 5.75 -19.031 14.68 1 95.06 122 HIS A C 1
ATOM 904 O O . HIS A 1 122 ? 4.57 -18.938 15.023 1 95.06 122 HIS A 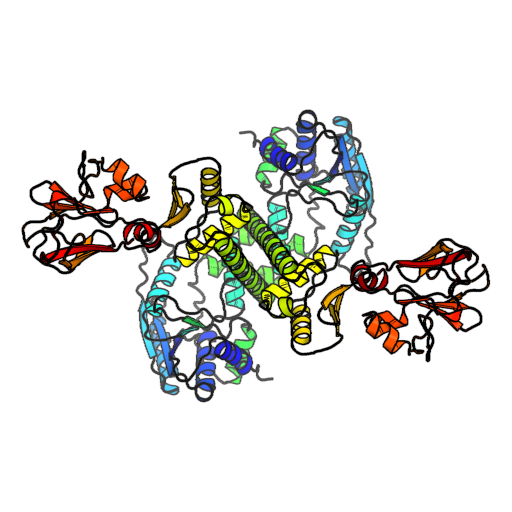O 1
ATOM 910 N N . HIS A 1 123 ? 6.703 -18.312 15.141 1 95.31 123 HIS A N 1
ATOM 911 C CA . HIS A 1 123 ? 6.445 -17.297 16.156 1 95.31 123 HIS A CA 1
ATOM 912 C C . HIS A 1 123 ? 7.004 -15.945 15.742 1 95.31 123 HIS A C 1
ATOM 914 O O . HIS A 1 123 ? 7.402 -15.758 14.586 1 95.31 123 HIS A O 1
ATOM 920 N N . GLN A 1 124 ? 7.016 -15.031 16.609 1 94.25 124 GLN A N 1
ATOM 921 C CA . GLN A 1 124 ? 7.305 -13.633 16.328 1 94.25 124 GLN A CA 1
ATOM 922 C C . GLN A 1 124 ? 8.742 -13.453 15.844 1 94.25 124 GLN A C 1
ATOM 924 O O . GLN A 1 124 ? 9.008 -12.633 14.961 1 94.25 124 GLN A O 1
ATOM 929 N N . ASP A 1 125 ? 9.656 -14.211 16.375 1 90.38 125 ASP A N 1
ATOM 930 C CA . ASP A 1 125 ? 11.055 -14.109 15.969 1 90.38 125 ASP A CA 1
ATOM 931 C C . ASP A 1 125 ? 11.258 -14.633 14.547 1 90.38 125 ASP A C 1
ATOM 933 O O . ASP A 1 125 ? 12.078 -14.102 13.797 1 90.38 125 ASP A O 1
ATOM 937 N N . ASP A 1 126 ? 10.484 -15.672 14.227 1 91.31 126 ASP A N 1
ATOM 938 C CA . ASP A 1 126 ? 10.508 -16.156 12.852 1 91.31 126 ASP A CA 1
ATOM 939 C C . ASP A 1 126 ? 10.008 -15.078 11.883 1 91.31 126 ASP A C 1
ATOM 941 O O . ASP A 1 126 ? 10.539 -14.93 10.781 1 91.31 126 ASP A O 1
ATOM 945 N N . GLN A 1 127 ? 8.984 -14.422 12.352 1 94.31 127 GLN A N 1
ATOM 946 C CA . GLN A 1 127 ? 8.422 -13.344 11.547 1 94.31 127 GLN A CA 1
ATOM 947 C C . GLN A 1 127 ? 9.453 -12.25 11.289 1 94.31 127 GLN A C 1
ATOM 949 O O . GLN A 1 127 ? 9.625 -11.797 10.156 1 94.31 127 GLN A O 1
ATOM 954 N N . ALA A 1 128 ? 10.148 -11.875 12.32 1 92.38 128 ALA A N 1
ATOM 955 C CA . ALA A 1 128 ? 11.172 -10.844 12.211 1 92.38 128 ALA A CA 1
ATOM 956 C C . ALA A 1 128 ? 12.273 -11.258 11.242 1 92.38 128 ALA A C 1
ATOM 958 O O . ALA A 1 128 ? 12.703 -10.469 10.406 1 92.38 128 ALA A O 1
ATOM 959 N N . GLU A 1 129 ? 12.648 -12.484 11.398 1 91.44 129 GLU A N 1
ATOM 960 C CA . GLU A 1 129 ? 13.672 -13.016 10.5 1 91.44 129 GLU A CA 1
ATOM 961 C C . GLU A 1 129 ? 13.211 -12.977 9.047 1 91.44 129 GLU A C 1
ATOM 963 O O . GLU A 1 129 ? 13.969 -12.578 8.156 1 91.44 129 GLU A O 1
ATOM 968 N N . THR A 1 130 ? 11.984 -13.383 8.867 1 93.25 130 THR A N 1
ATOM 969 C CA . THR A 1 130 ? 11.438 -13.445 7.512 1 93.25 130 THR A CA 1
ATOM 970 C C . THR A 1 130 ? 11.344 -12.047 6.91 1 93.25 130 THR A C 1
ATOM 972 O O . THR A 1 130 ? 11.688 -11.836 5.746 1 93.25 130 THR A O 1
ATOM 975 N N . VAL A 1 131 ? 10.914 -11.062 7.672 1 94.88 131 VAL A N 1
ATOM 976 C CA . VAL A 1 131 ? 10.797 -9.688 7.203 1 94.88 131 VAL A CA 1
ATOM 977 C C . VAL A 1 131 ? 12.164 -9.172 6.762 1 94.88 131 VAL A C 1
ATOM 979 O O . VAL A 1 131 ? 12.312 -8.641 5.66 1 94.88 131 VAL A O 1
ATOM 982 N N . LEU A 1 132 ? 13.172 -9.398 7.602 1 94.06 132 LEU A N 1
ATOM 983 C CA . LEU A 1 132 ? 14.516 -8.922 7.289 1 94.06 132 LEU A CA 1
ATOM 984 C C . LEU A 1 132 ? 15.086 -9.648 6.074 1 94.06 132 LEU A C 1
ATOM 986 O O . LEU A 1 132 ? 15.695 -9.023 5.203 1 94.06 132 LEU A O 1
ATOM 990 N N . PHE A 1 133 ? 14.898 -10.922 6.031 1 91.62 133 PHE A N 1
ATOM 991 C CA . PHE A 1 133 ? 15.375 -11.711 4.906 1 91.62 133 PHE A CA 1
ATOM 992 C C . PHE A 1 133 ? 14.797 -11.195 3.594 1 91.62 133 PHE A C 1
ATOM 994 O O . PHE A 1 133 ? 15.539 -10.961 2.635 1 91.62 133 PHE A O 1
ATOM 1001 N N . ARG A 1 134 ? 13.492 -11.008 3.588 1 93.38 134 ARG A N 1
ATOM 1002 C CA . ARG A 1 134 ? 12.812 -10.547 2.383 1 93.38 134 ARG A CA 1
ATOM 1003 C C . ARG A 1 134 ? 13.195 -9.109 2.051 1 93.38 134 ARG A C 1
ATOM 1005 O O . ARG A 1 134 ? 13.328 -8.75 0.877 1 93.38 134 ARG A O 1
ATOM 1012 N N . LEU A 1 135 ? 13.367 -8.32 3.055 1 94.44 135 LEU A N 1
ATOM 1013 C CA . LEU A 1 135 ? 13.789 -6.934 2.855 1 94.44 135 LEU A CA 1
ATOM 1014 C C . LEU A 1 135 ? 15.148 -6.875 2.178 1 94.44 135 LEU A C 1
ATOM 1016 O O . LEU A 1 135 ? 15.32 -6.176 1.176 1 94.44 135 LEU A O 1
ATOM 1020 N N . PHE A 1 136 ? 16.078 -7.641 2.705 1 93.19 136 PHE A N 1
ATOM 1021 C CA . PHE A 1 136 ? 17.453 -7.59 2.215 1 93.19 136 PHE A CA 1
ATOM 1022 C C . PHE A 1 136 ? 17.562 -8.234 0.838 1 93.19 136 PHE A C 1
ATOM 1024 O O . PHE A 1 136 ? 18.562 -8.039 0.134 1 93.19 136 PHE A O 1
ATOM 1031 N N . ARG A 1 137 ? 16.5 -8.922 0.451 1 89.38 137 ARG A N 1
ATOM 1032 C CA . ARG A 1 137 ? 16.469 -9.523 -0.878 1 89.38 137 ARG A CA 1
ATOM 1033 C C . ARG A 1 137 ? 15.703 -8.648 -1.857 1 89.38 137 ARG A C 1
ATOM 1035 O O . ARG A 1 137 ? 15.586 -8.977 -3.041 1 89.38 137 ARG A O 1
ATOM 1042 N N . GLY A 1 138 ? 15.148 -7.605 -1.335 1 89.94 138 GLY A N 1
ATOM 1043 C CA . GLY A 1 138 ? 14.57 -6.605 -2.219 1 89.94 138 GLY A CA 1
ATOM 1044 C C . GLY A 1 138 ? 13.086 -6.809 -2.461 1 89.94 138 GLY A C 1
ATOM 1045 O O . GLY A 1 138 ? 12.562 -6.434 -3.512 1 89.94 138 GLY A O 1
ATOM 1046 N N . SER A 1 139 ? 12.383 -7.391 -1.521 1 89.25 139 SER A N 1
ATOM 1047 C CA . SER A 1 139 ? 10.945 -7.609 -1.671 1 89.25 139 SER A CA 1
ATOM 1048 C C . SER A 1 139 ? 10.18 -6.293 -1.593 1 89.25 139 SER A C 1
ATOM 1050 O O . SER A 1 139 ? 10.602 -5.359 -0.912 1 89.25 139 SER A O 1
ATOM 1052 N N . GLY A 1 140 ? 9.102 -6.254 -2.287 1 90.38 140 GLY A N 1
ATOM 1053 C CA . GLY A 1 140 ? 8.188 -5.121 -2.209 1 90.38 140 GLY A CA 1
ATOM 1054 C C . GLY A 1 140 ? 7.148 -5.266 -1.112 1 90.38 140 GLY A C 1
ATOM 1055 O O . GLY A 1 140 ? 7.359 -5.996 -0.143 1 90.38 140 GLY A O 1
ATOM 1056 N N . LEU A 1 141 ? 6.121 -4.535 -1.295 1 93.06 141 LEU A N 1
ATOM 1057 C CA . LEU A 1 141 ? 5.074 -4.41 -0.286 1 93.06 141 LEU A CA 1
ATOM 1058 C C . LEU A 1 141 ? 4.516 -5.777 0.09 1 93.06 141 LEU A C 1
ATOM 1060 O O . LEU A 1 141 ? 4.492 -6.137 1.269 1 93.06 141 LEU A O 1
ATOM 1064 N N . ARG A 1 142 ? 4.102 -6.555 -0.86 1 91.75 142 ARG A N 1
ATOM 1065 C CA . ARG A 1 142 ? 3.49 -7.855 -0.599 1 91.75 142 ARG A CA 1
ATOM 1066 C C . ARG A 1 142 ? 4.48 -8.805 0.071 1 91.75 142 ARG A C 1
ATOM 1068 O O . ARG A 1 142 ? 4.129 -9.508 1.018 1 91.75 142 ARG A O 1
ATOM 1075 N N . GLY A 1 143 ? 5.645 -8.836 -0.454 1 93.12 143 GLY A N 1
ATOM 1076 C CA . GLY A 1 143 ? 6.668 -9.695 0.131 1 93.12 143 GLY A CA 1
ATOM 1077 C C . GLY A 1 143 ? 6.992 -9.336 1.567 1 93.12 143 GLY A C 1
ATOM 1078 O O . GLY A 1 143 ? 7.188 -10.219 2.404 1 93.12 143 GLY A O 1
ATOM 1079 N N . LEU A 1 144 ? 6.992 -8.094 1.912 1 95.75 144 LEU A N 1
ATOM 1080 C CA . LEU A 1 144 ? 7.387 -7.621 3.236 1 95.75 144 LEU A CA 1
ATOM 1081 C C . LEU A 1 144 ? 6.262 -7.836 4.246 1 95.75 144 LEU A C 1
ATOM 1083 O O . LEU A 1 144 ? 6.477 -7.727 5.453 1 95.75 144 LEU A O 1
ATOM 1087 N N . GLY A 1 145 ? 5.098 -8.141 3.707 1 95.38 145 GLY A N 1
ATOM 1088 C CA . GLY A 1 145 ? 4.051 -8.602 4.605 1 95.38 145 GLY A CA 1
ATOM 1089 C C . GLY A 1 145 ? 4.391 -9.914 5.289 1 95.38 145 GLY A C 1
ATOM 1090 O O . GLY A 1 145 ? 3.748 -10.289 6.27 1 95.38 145 GLY A O 1
ATOM 1091 N N . ALA A 1 146 ? 5.355 -10.586 4.738 1 95.06 146 ALA A N 1
ATOM 1092 C CA . ALA A 1 146 ? 5.922 -11.812 5.305 1 95.06 146 ALA A CA 1
ATOM 1093 C C . ALA A 1 146 ? 4.836 -12.859 5.547 1 95.06 146 ALA A C 1
ATOM 1095 O O . ALA A 1 146 ? 4.066 -13.18 4.641 1 95.06 146 ALA A O 1
ATOM 1096 N N . MET A 1 147 ? 4.797 -13.477 6.719 1 94.62 147 MET A N 1
ATOM 1097 C CA . MET A 1 147 ? 3.881 -14.594 6.961 1 94.62 147 MET A CA 1
ATOM 1098 C C . MET A 1 147 ? 2.562 -14.094 7.547 1 94.62 147 MET A C 1
ATOM 1100 O O . MET A 1 147 ? 2.535 -13.094 8.266 1 94.62 147 MET A O 1
ATOM 1104 N N . ALA A 1 148 ? 1.562 -14.758 7.227 1 94.81 148 ALA A N 1
ATOM 1105 C CA . ALA A 1 148 ? 0.256 -14.492 7.828 1 94.81 148 ALA A CA 1
ATOM 1106 C C . ALA A 1 148 ? -0.118 -15.586 8.82 1 94.81 148 ALA A C 1
ATOM 1108 O O . ALA A 1 148 ? 0.288 -16.75 8.664 1 94.81 148 ALA A O 1
ATOM 1109 N N . ALA A 1 149 ? -0.854 -15.18 9.828 1 96.44 149 ALA A N 1
ATOM 1110 C CA . ALA A 1 149 ? -1.319 -16.172 10.805 1 96.44 149 ALA A CA 1
ATOM 1111 C C . ALA A 1 149 ? -2.281 -17.156 10.156 1 96.44 149 ALA A C 1
ATOM 1113 O O . ALA A 1 149 ? -2.334 -18.328 10.547 1 96.44 149 ALA A O 1
ATOM 1114 N N . VAL A 1 150 ? -3.068 -16.703 9.203 1 96.06 150 VAL A N 1
ATOM 1115 C CA . VAL A 1 150 ? -4.023 -17.516 8.453 1 96.06 150 VAL A CA 1
ATOM 1116 C C . VAL A 1 150 ? -3.781 -17.344 6.957 1 96.06 150 VAL A C 1
ATOM 1118 O O . VAL A 1 150 ? -3.932 -16.25 6.414 1 96.06 150 VAL A O 1
ATOM 1121 N N . GLU A 1 151 ? -3.35 -18.359 6.336 1 93.56 151 GLU A N 1
ATOM 1122 C CA . GLU A 1 151 ? -3.176 -18.406 4.887 1 93.56 151 GLU A CA 1
ATOM 1123 C C . GLU A 1 151 ? -4.062 -19.484 4.262 1 93.56 151 GLU A C 1
ATOM 1125 O O . GLU A 1 151 ? -3.73 -20.672 4.297 1 93.56 151 GLU A O 1
ATOM 1130 N N . PRO A 1 152 ? -5.172 -19.094 3.691 1 91.44 152 PRO A N 1
ATOM 1131 C CA . PRO A 1 152 ? -6.09 -20.094 3.127 1 91.44 152 PRO A CA 1
ATOM 1132 C C . PRO A 1 152 ? -5.461 -20.891 1.993 1 91.44 152 PRO A C 1
ATOM 1134 O O . PRO A 1 152 ? -4.594 -20.391 1.277 1 91.44 152 PRO A O 1
ATOM 1137 N N . GLY A 1 153 ? -5.934 -22.109 1.883 1 87 153 GLY A N 1
ATOM 1138 C CA . GLY A 1 153 ? -5.469 -22.969 0.812 1 87 153 GLY A CA 1
ATOM 1139 C C . GLY A 1 153 ? -6.035 -22.594 -0.545 1 87 153 GLY A C 1
ATOM 1140 O O . GLY A 1 153 ? -7 -21.828 -0.634 1 87 153 GLY A O 1
ATOM 1141 N N . GLN A 1 154 ? -5.172 -23 -1.593 1 76.12 154 GLN A N 1
ATOM 1142 C CA . GLN A 1 154 ? -5.629 -22.828 -2.967 1 76.12 154 GLN A CA 1
ATOM 1143 C C . GLN A 1 154 ? -5.559 -24.141 -3.738 1 76.12 154 GLN A C 1
ATOM 1145 O O . GLN A 1 154 ? -4.691 -24.984 -3.473 1 76.12 154 GLN A O 1
ATOM 1150 N N . HIS A 1 155 ? -6.387 -24.281 -4.793 1 73.06 155 HIS A N 1
ATOM 1151 C CA . HIS A 1 155 ? -6.359 -25.375 -5.758 1 73.06 155 HIS A CA 1
ATOM 1152 C C . HIS A 1 155 ? -6.164 -26.719 -5.07 1 73.06 155 HIS A C 1
ATOM 1154 O O . HIS A 1 155 ? -5.301 -27.516 -5.465 1 73.06 155 HIS A O 1
ATOM 1160 N N . ALA A 1 156 ? -6.801 -27 -3.873 1 76.62 156 ALA A N 1
ATOM 1161 C CA . ALA A 1 156 ? -6.836 -28.281 -3.186 1 76.62 156 ALA A CA 1
ATOM 1162 C C . ALA A 1 156 ? -5.629 -28.453 -2.266 1 76.62 156 ALA A C 1
ATOM 1164 O O . ALA A 1 156 ? -5.379 -29.547 -1.748 1 76.62 156 ALA A O 1
ATOM 1165 N N . MET A 1 157 ? -4.848 -27.484 -2.15 1 85.44 157 MET A N 1
ATOM 1166 C CA . MET A 1 157 ? -3.752 -27.484 -1.185 1 85.44 157 MET A CA 1
ATOM 1167 C C . MET A 1 157 ? -4.227 -27 0.18 1 85.44 157 MET A C 1
ATOM 1169 O O . MET A 1 157 ? -5.102 -26.141 0.267 1 85.44 157 MET A O 1
ATOM 1173 N N . PRO A 1 158 ? -3.654 -27.609 1.204 1 93.5 158 PRO A N 1
ATOM 1174 C CA . PRO A 1 158 ? -4.066 -27.172 2.541 1 93.5 158 PRO A CA 1
ATOM 1175 C C . PRO A 1 158 ? -3.66 -25.734 2.84 1 93.5 158 PRO A C 1
ATOM 1177 O O . PRO A 1 158 ? -2.67 -25.25 2.295 1 93.5 158 PRO A O 1
ATOM 1180 N N . GLY A 1 159 ? -4.469 -25.125 3.646 1 94.62 159 GLY A N 1
ATOM 1181 C CA . GLY A 1 159 ? -4.078 -23.828 4.172 1 94.62 159 GLY A CA 1
ATOM 1182 C C . GLY A 1 159 ? -2.996 -23.922 5.234 1 94.62 159 GLY A C 1
ATOM 1183 O O . GLY A 1 159 ? -2.615 -25.016 5.648 1 94.62 159 GLY A O 1
ATOM 1184 N N . LYS A 1 160 ? -2.475 -22.781 5.641 1 95.81 160 LYS A N 1
ATOM 1185 C CA . LYS A 1 160 ? -1.45 -22.719 6.68 1 95.81 160 LYS A CA 1
ATOM 1186 C C . LYS A 1 160 ? -1.909 -21.859 7.859 1 95.81 160 LYS A C 1
ATOM 1188 O O . LYS A 1 160 ? -2.527 -20.8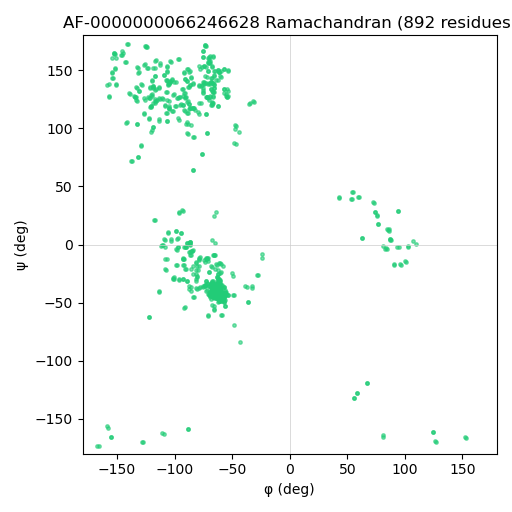12 7.664 1 95.81 160 LYS A O 1
ATOM 1193 N N . LEU A 1 161 ? -1.686 -22.375 9.039 1 97.5 161 LEU A N 1
ATOM 1194 C CA . LEU A 1 161 ? -1.962 -21.641 10.273 1 97.5 161 LEU A CA 1
ATOM 1195 C C . LEU A 1 161 ? -0.685 -21.438 11.078 1 97.5 161 LEU A C 1
ATOM 1197 O O . LEU A 1 161 ? 0.148 -22.328 11.18 1 97.5 161 LEU A O 1
ATOM 1201 N N . ARG A 1 162 ? -0.545 -20.266 11.562 1 97.69 162 ARG A N 1
ATOM 1202 C CA . ARG A 1 162 ? 0.56 -19.922 12.445 1 97.69 162 ARG A CA 1
ATOM 1203 C C . ARG A 1 162 ? 0.059 -19.172 13.68 1 97.69 162 ARG A C 1
ATOM 1205 O O . ARG A 1 162 ? 0.328 -17.969 13.836 1 97.69 162 ARG A O 1
ATOM 1212 N N . PRO A 1 163 ? -0.526 -19.859 14.57 1 97.69 163 PRO A N 1
ATOM 1213 C CA . PRO A 1 163 ? -1.234 -19.219 15.68 1 97.69 163 PRO A CA 1
ATOM 1214 C C . PRO A 1 163 ? -0.293 -18.5 16.641 1 97.69 163 PRO A C 1
ATOM 1216 O O . PRO A 1 163 ? -0.729 -17.641 17.406 1 97.69 163 PRO A O 1
ATOM 1219 N N . LEU A 1 164 ? 0.993 -18.828 16.641 1 97.19 164 LEU A N 1
ATOM 1220 C CA . LEU A 1 164 ? 1.938 -18.234 17.578 1 97.19 164 LEU A CA 1
ATOM 1221 C C . LEU A 1 164 ? 2.713 -17.094 16.938 1 97.19 164 LEU A C 1
ATOM 1223 O O . LEU A 1 164 ? 3.668 -16.578 17.516 1 97.19 164 LEU A O 1
ATOM 1227 N N . LEU A 1 165 ? 2.307 -16.656 15.812 1 95.88 165 LEU A N 1
ATOM 1228 C CA . LEU A 1 165 ? 3.088 -15.758 14.969 1 95.88 165 LEU A CA 1
ATOM 1229 C C . LEU A 1 165 ? 3.346 -14.43 15.688 1 95.88 165 LEU A C 1
ATOM 1231 O O . LEU A 1 165 ? 4.352 -13.766 15.43 1 95.88 165 LEU A O 1
ATOM 1235 N N . ASP A 1 166 ? 2.492 -14 16.656 1 92.75 166 ASP A N 1
ATOM 1236 C CA . ASP A 1 166 ? 2.633 -12.719 17.344 1 92.75 166 ASP A CA 1
ATOM 1237 C C . ASP A 1 166 ? 3.148 -12.914 18.781 1 92.75 166 ASP A C 1
ATOM 1239 O O . ASP A 1 166 ? 3.125 -11.984 19.578 1 92.75 166 ASP A O 1
ATOM 1243 N N . ILE A 1 167 ? 3.578 -14.117 19.062 1 94.5 167 ILE A N 1
ATOM 1244 C CA . ILE A 1 167 ? 4.055 -14.43 20.406 1 94.5 167 ILE A CA 1
ATOM 1245 C C . ILE A 1 167 ? 5.578 -14.57 20.391 1 94.5 167 ILE A C 1
ATOM 1247 O O . ILE A 1 167 ? 6.137 -15.258 19.547 1 94.5 167 ILE A O 1
ATOM 1251 N N . GLY A 1 168 ? 6.23 -13.922 21.312 1 92.88 168 GLY A N 1
ATOM 1252 C CA . GLY A 1 168 ? 7.676 -14.031 21.406 1 92.88 168 GLY A CA 1
ATOM 1253 C C . GLY A 1 168 ? 8.148 -15.383 21.891 1 92.88 168 GLY A C 1
ATOM 1254 O O . GLY A 1 168 ? 7.414 -16.078 22.609 1 92.88 168 GLY A O 1
ATOM 1255 N N . ARG A 1 169 ? 9.352 -15.719 21.578 1 89.44 169 ARG A N 1
ATOM 1256 C CA . ARG A 1 169 ? 9.914 -17 21.969 1 89.44 169 ARG A CA 1
ATOM 1257 C C . ARG A 1 169 ? 9.938 -17.141 23.5 1 89.44 169 ARG A C 1
ATOM 1259 O O . ARG A 1 169 ? 9.711 -18.234 24.016 1 89.44 169 ARG A O 1
ATOM 1266 N N . ALA A 1 170 ? 10.234 -16.109 24.188 1 90.62 170 ALA A N 1
ATOM 1267 C CA . ALA A 1 170 ? 10.266 -16.125 25.641 1 90.62 170 ALA A CA 1
ATOM 1268 C C . ALA A 1 170 ? 8.914 -16.562 26.219 1 90.62 170 ALA A C 1
ATOM 1270 O O . ALA A 1 170 ? 8.852 -17.328 27.172 1 90.62 170 ALA A O 1
ATOM 1271 N N . GLY A 1 171 ? 7.879 -16.016 25.641 1 93.81 171 GLY A N 1
ATOM 1272 C CA . GLY A 1 171 ? 6.547 -16.406 26.062 1 93.81 171 GLY A CA 1
ATOM 1273 C C . GLY A 1 171 ? 6.246 -17.875 25.812 1 93.81 171 GLY A C 1
ATOM 1274 O O . GLY A 1 171 ? 5.605 -18.531 26.641 1 93.81 171 GLY A O 1
ATOM 1275 N N . ILE A 1 172 ? 6.73 -18.406 24.766 1 96.19 172 ILE A N 1
ATOM 1276 C CA . ILE A 1 172 ? 6.516 -19.797 24.391 1 96.19 172 ILE A CA 1
ATOM 1277 C C . ILE A 1 172 ? 7.262 -20.719 25.359 1 96.19 172 ILE A C 1
ATOM 1279 O O . ILE A 1 172 ? 6.695 -21.688 25.859 1 96.19 172 ILE A O 1
ATOM 1283 N N . VAL A 1 173 ? 8.469 -20.375 25.688 1 95.12 173 VAL A N 1
ATOM 1284 C CA . VAL A 1 173 ? 9.281 -21.156 26.594 1 95.12 173 VAL A CA 1
ATOM 1285 C C . VAL A 1 173 ? 8.672 -21.109 28 1 95.12 173 VAL A C 1
ATOM 1287 O O . VAL A 1 173 ? 8.609 -22.141 28.688 1 95.12 173 VAL A O 1
ATOM 1290 N N . ALA A 1 174 ? 8.242 -19.984 28.375 1 95.94 174 ALA A N 1
ATOM 1291 C CA . ALA A 1 174 ? 7.594 -19.844 29.688 1 95.94 174 ALA A CA 1
ATOM 1292 C C . ALA A 1 174 ? 6.359 -20.734 29.781 1 95.94 174 ALA A C 1
ATOM 1294 O O . ALA A 1 174 ? 6.141 -21.391 30.797 1 95.94 174 ALA A O 1
ATOM 1295 N N . TYR A 1 175 ? 5.645 -20.734 28.766 1 96.5 175 TYR A N 1
ATOM 1296 C CA . TYR A 1 175 ? 4.473 -21.594 28.719 1 96.5 175 TYR A CA 1
ATOM 1297 C C . TYR A 1 175 ? 4.879 -23.062 28.828 1 96.5 175 TYR A C 1
ATOM 1299 O O . TYR A 1 175 ? 4.285 -23.828 29.594 1 96.5 175 TYR A O 1
ATOM 1307 N N . ALA A 1 176 ? 5.84 -23.469 28.031 1 96.62 176 ALA A N 1
ATOM 1308 C CA . ALA A 1 176 ? 6.297 -24.859 28.016 1 96.62 176 ALA A CA 1
ATOM 1309 C C . ALA A 1 176 ? 6.723 -25.312 29.406 1 96.62 176 ALA A C 1
ATOM 1311 O O . ALA A 1 176 ? 6.363 -26.406 29.844 1 96.62 176 ALA A O 1
ATOM 1312 N N . ARG A 1 177 ? 7.422 -24.484 30.078 1 95.88 177 ARG A N 1
ATOM 1313 C CA . ARG A 1 177 ? 7.895 -24.797 31.422 1 95.88 177 ARG A CA 1
ATOM 1314 C C . ARG A 1 177 ? 6.73 -24.891 32.406 1 95.88 177 ARG A C 1
ATOM 1316 O O . ARG A 1 177 ? 6.664 -25.828 33.188 1 95.88 177 ARG A O 1
ATOM 1323 N N . ALA A 1 178 ? 5.898 -24.016 32.312 1 95.69 178 ALA A N 1
ATOM 1324 C CA . ALA A 1 178 ? 4.746 -23.984 33.219 1 95.69 178 ALA A CA 1
ATOM 1325 C C . ALA A 1 178 ? 3.859 -25.219 33 1 95.69 178 ALA A C 1
ATOM 1327 O O . ALA A 1 178 ? 3.275 -25.734 33.969 1 95.69 178 ALA A O 1
ATOM 1328 N N . ALA A 1 179 ? 3.775 -25.656 31.797 1 94.94 179 ALA A N 1
ATOM 1329 C CA . ALA A 1 179 ? 2.916 -26.797 31.438 1 94.94 179 ALA A CA 1
ATOM 1330 C C . ALA A 1 179 ? 3.652 -28.109 31.625 1 94.94 179 ALA A C 1
ATOM 1332 O O . ALA A 1 179 ? 3.08 -29.188 31.406 1 94.94 179 ALA A O 1
ATOM 1333 N N . GLY A 1 180 ? 4.895 -28.062 31.922 1 94.81 180 GLY A N 1
ATOM 1334 C CA . GLY A 1 180 ? 5.68 -29.266 32.156 1 94.81 180 GLY A CA 1
ATOM 1335 C C . GLY A 1 180 ? 5.973 -30.031 30.875 1 94.81 180 GLY A C 1
ATOM 1336 O O . GLY A 1 180 ? 5.984 -31.266 30.875 1 94.81 180 GLY A O 1
ATOM 1337 N N . LEU A 1 181 ? 6.176 -29.359 29.844 1 95.69 181 LEU A N 1
ATOM 1338 C CA . LEU A 1 181 ? 6.398 -30.031 28.562 1 95.69 181 LEU A CA 1
ATOM 1339 C C . LEU A 1 181 ? 7.875 -30.359 28.375 1 95.69 181 LEU A C 1
ATOM 1341 O O . LEU A 1 181 ? 8.75 -29.672 28.891 1 95.69 181 LEU A O 1
ATOM 1345 N N . GLU A 1 182 ? 8.156 -31.469 27.656 1 95.06 182 GLU A N 1
ATOM 1346 C CA . GLU A 1 182 ? 9.5 -31.844 27.219 1 95.06 182 GLU A CA 1
ATOM 1347 C C . GLU A 1 182 ? 9.695 -31.562 25.734 1 95.06 182 GLU A C 1
ATOM 1349 O O . GLU A 1 182 ? 8.766 -31.734 24.938 1 95.06 182 GLU A O 1
ATOM 1354 N N . TRP A 1 183 ? 10.836 -31.078 25.438 1 94.62 183 TRP A N 1
ATOM 1355 C CA . TRP A 1 183 ? 11.117 -30.812 24.031 1 94.62 183 TRP A CA 1
ATOM 1356 C C . TRP A 1 183 ? 12.586 -31.062 23.719 1 94.62 183 TRP A C 1
ATOM 1358 O O . TRP A 1 183 ? 13.398 -31.281 24.625 1 94.62 183 TRP A O 1
ATOM 1368 N N . ILE A 1 184 ? 12.891 -31.188 22.453 1 89.62 184 ILE A N 1
ATOM 1369 C CA . ILE A 1 184 ? 14.25 -31.406 21.984 1 89.62 184 ILE A CA 1
ATOM 1370 C C . ILE A 1 184 ? 14.984 -30.078 21.891 1 89.62 184 ILE A C 1
ATOM 1372 O O . ILE A 1 184 ? 14.477 -29.125 21.312 1 89.62 184 ILE A O 1
ATOM 1376 N N . GLU A 1 185 ? 16.031 -29.875 22.625 1 79.06 185 GLU A N 1
ATOM 1377 C CA . GLU A 1 185 ? 16.844 -28.672 22.516 1 79.06 185 GLU A CA 1
ATOM 1378 C C . GLU A 1 185 ? 17.875 -28.812 21.391 1 79.06 185 GLU A C 1
ATOM 1380 O O . GLU A 1 185 ? 18.688 -29.75 21.406 1 79.06 185 GLU A O 1
ATOM 1385 N N . ASP A 1 186 ? 17.484 -28.922 20.312 1 58.12 186 ASP A N 1
ATOM 1386 C CA . ASP A 1 186 ? 18.328 -29.125 19.141 1 58.12 186 ASP A CA 1
ATOM 1387 C C . ASP A 1 186 ? 19.5 -28.156 19.141 1 58.12 186 ASP A C 1
ATOM 1389 O O . ASP A 1 186 ? 19.312 -26.938 19.172 1 58.12 186 ASP A O 1
ATOM 1393 N N . GLU A 1 187 ? 20.609 -28.562 19.844 1 49.25 187 GLU A N 1
ATOM 1394 C CA . GLU A 1 187 ? 21.844 -27.828 19.656 1 49.25 187 GLU A CA 1
ATOM 1395 C C . GLU A 1 187 ? 22 -27.359 18.203 1 49.25 187 GLU A C 1
ATOM 1397 O O . GLU A 1 187 ? 22.766 -26.453 17.906 1 49.25 187 GLU A O 1
ATOM 1402 N N . SER A 1 188 ? 21.797 -28.328 17.297 1 45.66 188 SER A N 1
ATOM 1403 C CA . SER A 1 188 ? 22.25 -28.078 15.93 1 45.66 188 SER A CA 1
ATOM 1404 C C . SER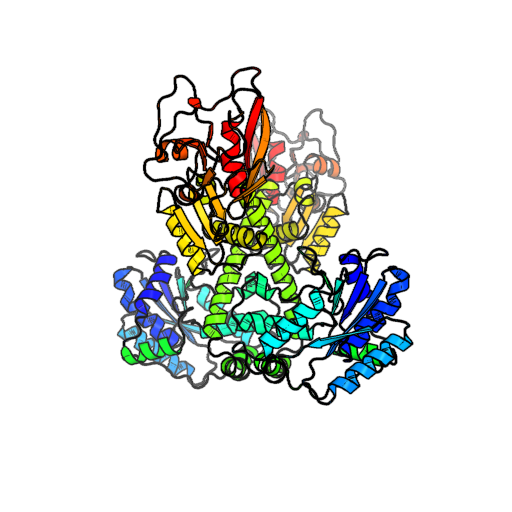 A 1 188 ? 21.484 -26.922 15.297 1 45.66 188 SER A C 1
ATOM 1406 O O . SER A 1 188 ? 20.406 -27.125 14.711 1 45.66 188 SER A O 1
ATOM 1408 N N . ASN A 1 189 ? 21.094 -26.109 16.234 1 47.09 189 ASN A N 1
ATOM 1409 C CA . ASN A 1 189 ? 20.672 -24.875 15.578 1 47.09 189 ASN A CA 1
ATOM 1410 C C . ASN A 1 189 ? 21.344 -24.719 14.211 1 47.09 189 ASN A C 1
ATOM 1412 O O . ASN A 1 189 ? 21.422 -23.609 13.688 1 47.09 189 ASN A O 1
ATOM 1416 N N . ALA A 1 190 ? 22.25 -25.594 13.969 1 40 190 ALA A N 1
ATOM 1417 C CA . ALA A 1 190 ? 23.266 -25.578 12.914 1 40 190 ALA A CA 1
ATOM 1418 C C . ALA A 1 190 ? 22.656 -25.125 11.586 1 40 190 ALA A C 1
ATOM 1420 O O . ALA A 1 190 ? 23.234 -24.281 10.898 1 40 190 ALA A O 1
ATOM 1421 N N . ASP A 1 191 ? 22.016 -26.188 10.852 1 42.22 191 ASP A N 1
ATOM 1422 C CA . ASP A 1 191 ? 22.047 -26.156 9.398 1 42.22 191 ASP A CA 1
ATOM 1423 C C . ASP A 1 191 ? 21.219 -24.984 8.859 1 42.22 191 ASP A C 1
ATOM 1425 O O . ASP A 1 191 ? 20.625 -25.094 7.785 1 42.22 191 ASP A O 1
ATOM 1429 N N . CYS A 1 192 ? 20.719 -24.219 9.719 1 47.34 192 CYS A N 1
ATOM 1430 C CA . CYS A 1 192 ? 19.875 -23.297 8.961 1 47.34 192 CYS A CA 1
ATOM 1431 C C . CYS A 1 192 ? 20.672 -22.625 7.844 1 47.34 192 CYS A C 1
ATOM 1433 O O . CYS A 1 192 ? 21.875 -22.469 7.949 1 47.34 192 CYS A O 1
ATOM 1435 N N . ARG A 1 193 ? 20.016 -22.312 6.812 1 52.38 193 ARG A N 1
ATOM 1436 C CA . ARG A 1 193 ? 20.391 -21.562 5.617 1 52.38 193 ARG A CA 1
ATOM 1437 C C . ARG A 1 193 ? 21.375 -20.453 5.957 1 52.38 193 ARG A C 1
ATOM 1439 O O . ARG A 1 193 ? 21.219 -19.781 6.977 1 52.38 193 ARG A O 1
ATOM 1446 N N . PHE A 1 194 ? 22.469 -20.578 5.297 1 61.91 194 PHE A N 1
ATOM 1447 C CA . PHE A 1 194 ? 23.594 -19.688 5.543 1 61.91 194 PHE A CA 1
ATOM 1448 C C . PHE A 1 194 ? 23.125 -18.266 5.797 1 61.91 194 PHE A C 1
ATOM 1450 O O . PHE A 1 194 ? 23.5 -17.656 6.793 1 61.91 194 PHE A O 1
ATOM 1457 N N . THR A 1 195 ? 22.047 -18.016 5.027 1 74.12 195 THR A N 1
ATOM 1458 C CA . THR A 1 195 ? 21.703 -16.594 5.117 1 74.12 195 THR A CA 1
ATOM 1459 C C . THR A 1 195 ? 20.766 -16.344 6.301 1 74.12 195 THR A C 1
ATOM 1461 O O . THR A 1 195 ? 20.922 -15.352 7.012 1 74.12 195 THR A O 1
ATOM 1464 N N . ARG A 1 196 ? 19.844 -17.281 6.613 1 74.12 196 ARG A N 1
ATOM 1465 C CA . ARG A 1 196 ? 18.938 -17.109 7.738 1 74.12 196 ARG A CA 1
ATOM 1466 C C . ARG A 1 196 ? 19.656 -17.297 9.062 1 74.12 196 ARG A C 1
ATOM 1468 O O . ARG A 1 196 ? 19.375 -16.594 10.039 1 74.12 196 ARG A O 1
ATOM 1475 N N . ASN A 1 197 ? 20.562 -18.188 9.008 1 76.62 197 ASN A N 1
ATOM 1476 C CA . ASN A 1 197 ? 21.391 -18.391 10.188 1 76.62 197 ASN A CA 1
ATOM 1477 C C . ASN A 1 197 ? 22.219 -17.141 10.508 1 76.62 197 ASN A C 1
ATOM 1479 O O . ASN A 1 197 ? 22.359 -16.766 11.672 1 76.62 197 ASN A O 1
ATOM 1483 N N . ALA A 1 198 ? 22.703 -16.609 9.414 1 80.75 198 ALA A N 1
ATOM 1484 C CA . ALA A 1 198 ? 23.484 -15.383 9.602 1 80.75 198 ALA A CA 1
ATOM 1485 C C . ALA A 1 198 ? 22.609 -14.266 10.164 1 80.75 198 ALA A C 1
ATOM 1487 O O . ALA A 1 198 ? 23.047 -13.5 11.023 1 80.75 198 ALA A O 1
ATOM 1488 N N . LEU A 1 199 ? 21.406 -14.172 9.688 1 86.31 199 LEU A N 1
ATOM 1489 C CA . LEU A 1 199 ? 20.484 -13.156 10.18 1 86.31 199 LEU A CA 1
ATOM 1490 C C . LEU A 1 199 ? 20.172 -13.375 11.664 1 86.31 199 LEU A C 1
ATOM 1492 O O . LEU A 1 199 ? 20.188 -12.43 12.445 1 86.31 199 LEU A O 1
ATOM 1496 N N . ARG A 1 200 ? 20.016 -14.586 12.008 1 82.81 200 ARG A N 1
ATOM 1497 C CA . ARG A 1 200 ? 19.625 -14.938 13.367 1 82.81 200 ARG A CA 1
ATOM 1498 C C . ARG A 1 200 ? 20.781 -14.742 14.344 1 82.81 200 ARG A C 1
ATOM 1500 O O . ARG A 1 200 ? 20.578 -14.242 15.445 1 82.81 200 ARG A O 1
ATOM 1507 N N . HIS A 1 201 ? 21.969 -15 13.914 1 84.94 201 HIS A N 1
ATOM 1508 C CA . HIS A 1 201 ? 23.062 -15.094 14.867 1 84.94 201 HIS A CA 1
ATOM 1509 C C . HIS A 1 201 ? 23.984 -13.883 14.758 1 84.94 201 HIS A C 1
ATOM 1511 O O . HIS A 1 201 ? 24.703 -13.562 15.711 1 84.94 201 HIS A O 1
ATOM 1517 N N . LYS A 1 202 ? 23.953 -13.258 13.68 1 85.38 202 LYS A N 1
ATOM 1518 C CA . LYS A 1 202 ? 24.906 -12.172 13.477 1 85.38 202 LYS A CA 1
ATOM 1519 C C . LYS A 1 202 ? 24.203 -10.828 13.398 1 85.38 202 LYS A C 1
ATOM 1521 O O . LYS A 1 202 ? 24.688 -9.828 13.938 1 85.38 202 LYS A O 1
ATOM 1526 N N . VAL A 1 203 ? 23.125 -10.758 12.758 1 87.81 203 VAL A N 1
ATOM 1527 C CA . VAL A 1 203 ? 22.484 -9.477 12.469 1 87.81 203 VAL A CA 1
ATOM 1528 C C . VAL A 1 203 ? 21.5 -9.125 13.578 1 87.81 203 VAL A C 1
ATOM 1530 O O . VAL A 1 203 ? 21.609 -8.062 14.203 1 87.81 203 VAL A O 1
ATOM 1533 N N . LEU A 1 204 ? 20.578 -9.984 13.906 1 88.75 204 LEU A N 1
ATOM 1534 C CA . LEU A 1 204 ? 19.469 -9.695 14.812 1 88.75 204 LEU A CA 1
ATOM 1535 C C . LEU A 1 204 ? 20 -9.352 16.203 1 88.75 204 LEU A C 1
ATOM 1537 O O . LEU A 1 204 ? 19.516 -8.406 16.828 1 88.75 204 LEU A O 1
ATOM 1541 N N . PRO A 1 205 ? 21.031 -10.109 16.688 1 87.06 205 PRO A N 1
ATOM 1542 C CA . PRO A 1 205 ? 21.531 -9.742 18.016 1 87.06 205 PRO A CA 1
ATOM 1543 C C . PRO A 1 205 ? 22.094 -8.328 18.062 1 87.06 205 PRO A C 1
ATOM 1545 O O . PRO A 1 205 ? 21.906 -7.617 19.062 1 87.06 205 PRO A O 1
ATOM 1548 N N . VAL A 1 206 ? 22.734 -7.934 17.031 1 87.44 206 VAL A N 1
ATOM 1549 C CA . VAL A 1 206 ? 23.297 -6.59 16.953 1 87.44 206 VAL A CA 1
ATOM 1550 C C . VAL A 1 206 ? 22.172 -5.555 16.906 1 87.44 206 VAL A C 1
ATOM 1552 O O . VAL A 1 206 ? 22.25 -4.516 17.562 1 87.44 206 VAL A O 1
ATOM 1555 N N . VAL A 1 207 ? 21.156 -5.816 16.188 1 90.06 207 VAL A N 1
ATOM 1556 C CA . VAL A 1 207 ? 20.016 -4.914 16.062 1 90.06 207 VAL A CA 1
ATOM 1557 C C . VAL A 1 207 ? 19.266 -4.84 17.391 1 90.06 207 VAL A C 1
ATOM 1559 O O . VAL A 1 207 ? 18.906 -3.752 17.859 1 90.06 207 VAL A O 1
ATOM 1562 N N . GLN A 1 208 ? 19.078 -5.973 18 1 89.5 208 GLN A N 1
ATOM 1563 C CA . GLN A 1 208 ? 18.328 -6.047 19.25 1 89.5 208 GLN A CA 1
ATOM 1564 C C . GLN A 1 208 ? 19.031 -5.258 20.359 1 89.5 208 GLN A C 1
ATOM 1566 O O . GLN A 1 208 ? 18.375 -4.699 21.234 1 89.5 208 GLN A O 1
ATOM 1571 N N . ALA A 1 209 ? 20.328 -5.25 20.312 1 87.75 209 ALA A N 1
ATOM 1572 C CA . ALA A 1 209 ? 21.109 -4.488 21.297 1 87.75 209 ALA A CA 1
ATOM 1573 C C . ALA A 1 209 ? 20.766 -3.002 21.219 1 87.75 209 ALA A C 1
ATOM 1575 O O . ALA A 1 209 ? 20.766 -2.307 22.234 1 87.75 209 ALA A O 1
ATOM 1576 N N . GLN A 1 210 ? 20.469 -2.541 20.047 1 85.88 210 GLN A N 1
ATOM 1577 C CA . GLN A 1 210 ? 20.172 -1.13 19.844 1 85.88 210 GLN A CA 1
ATOM 1578 C C . GLN A 1 210 ? 18.672 -0.876 19.859 1 85.88 210 GLN A C 1
ATOM 1580 O O . GLN A 1 210 ? 18.219 0.205 20.25 1 85.88 210 GLN A O 1
ATOM 1585 N N . PHE A 1 211 ? 17.906 -1.863 19.438 1 89.31 211 PHE A N 1
ATOM 1586 C CA . PHE A 1 211 ? 16.453 -1.807 19.375 1 89.31 211 PHE A CA 1
ATOM 1587 C C . PHE A 1 211 ? 15.828 -3.018 20.062 1 89.31 211 PHE A C 1
ATOM 1589 O O . PHE A 1 211 ? 15.375 -3.951 19.391 1 89.31 211 PHE A O 1
ATOM 1596 N N . PRO A 1 212 ? 15.656 -2.959 21.281 1 89.25 212 PRO A N 1
ATOM 1597 C CA . PRO A 1 212 ? 15.227 -4.129 22.047 1 89.25 212 PRO A CA 1
ATOM 1598 C C . PRO A 1 212 ? 13.859 -4.648 21.625 1 89.25 212 PRO A C 1
ATOM 1600 O O . PRO A 1 212 ? 13.578 -5.844 21.75 1 89.25 212 PRO A O 1
ATOM 1603 N N . ALA A 1 213 ? 13 -3.797 21.141 1 91.19 213 ALA A N 1
ATOM 1604 C CA . ALA A 1 213 ? 11.648 -4.203 20.75 1 91.19 213 ALA A CA 1
ATOM 1605 C C . ALA A 1 213 ? 11.57 -4.48 19.266 1 91.19 213 ALA A C 1
ATOM 1607 O O . ALA A 1 213 ? 10.492 -4.41 18.672 1 91.19 213 ALA A O 1
ATOM 1608 N N . VAL A 1 214 ? 12.68 -4.871 18.641 1 92 214 VAL A N 1
ATOM 1609 C CA . VAL A 1 214 ? 12.742 -4.957 17.188 1 92 214 VAL A CA 1
ATOM 1610 C C . VAL A 1 214 ? 11.828 -6.078 16.703 1 92 214 VAL A C 1
ATOM 1612 O O . VAL A 1 214 ? 11.156 -5.938 15.672 1 92 214 VAL A O 1
ATOM 1615 N N . ALA A 1 215 ? 11.75 -7.164 17.406 1 92.31 215 ALA A N 1
ATOM 1616 C CA . ALA A 1 215 ? 10.977 -8.305 16.922 1 92.31 215 ALA A CA 1
ATOM 1617 C C . ALA A 1 215 ? 9.492 -7.977 16.859 1 92.31 215 ALA A C 1
ATOM 1619 O O . ALA A 1 215 ? 8.859 -8.086 15.812 1 92.31 215 ALA A O 1
ATOM 1620 N N . PRO A 1 216 ? 8.891 -7.547 18 1 92.38 216 PRO A N 1
ATOM 1621 C CA . PRO A 1 216 ? 7.484 -7.16 17.906 1 92.38 216 PRO A CA 1
ATOM 1622 C C . PRO A 1 216 ? 7.254 -6 16.938 1 92.38 216 PRO A C 1
ATOM 1624 O O . PRO A 1 216 ? 6.203 -5.922 16.297 1 92.38 216 PRO A O 1
ATOM 1627 N N . THR A 1 217 ? 8.219 -5.125 16.812 1 93.88 217 THR A N 1
ATOM 1628 C CA . THR A 1 217 ? 8.102 -3.99 15.898 1 93.88 217 THR A CA 1
ATOM 1629 C C . THR A 1 217 ? 8.047 -4.461 14.445 1 93.88 217 THR A C 1
ATOM 1631 O O . THR A 1 217 ? 7.199 -4.008 13.68 1 93.88 217 THR A O 1
ATOM 1634 N N . LEU A 1 218 ? 8.906 -5.367 14.102 1 94.94 218 LEU A N 1
ATOM 1635 C CA . LEU A 1 218 ? 8.93 -5.902 12.75 1 94.94 218 LEU A CA 1
ATOM 1636 C C . LEU A 1 218 ? 7.645 -6.664 12.438 1 94.94 218 LEU A C 1
ATOM 1638 O O . LEU A 1 218 ? 7.133 -6.602 11.32 1 94.94 218 LEU A O 1
ATOM 1642 N N . ALA A 1 219 ? 7.152 -7.344 13.453 1 92.69 219 ALA A N 1
ATOM 1643 C CA . ALA A 1 219 ? 5.902 -8.078 13.266 1 92.69 219 ALA A CA 1
ATOM 1644 C C . ALA A 1 219 ? 4.742 -7.121 12.992 1 92.69 219 ALA A C 1
ATOM 1646 O O . ALA A 1 219 ? 3.918 -7.375 12.109 1 92.69 219 ALA A O 1
ATOM 1647 N N . ARG A 1 220 ? 4.73 -6.098 13.695 1 90.44 220 ARG A N 1
ATOM 1648 C CA . ARG A 1 220 ? 3.686 -5.098 13.492 1 90.44 220 ARG A CA 1
ATOM 1649 C C . ARG A 1 220 ? 3.799 -4.453 12.117 1 90.44 220 ARG A C 1
ATOM 1651 O O . ARG A 1 220 ? 2.791 -4.25 11.438 1 90.44 220 ARG A O 1
ATOM 1658 N N . THR A 1 221 ? 5 -4.109 11.742 1 94.25 221 THR A N 1
ATOM 1659 C CA . THR A 1 221 ? 5.23 -3.525 10.43 1 94.25 221 THR A CA 1
ATOM 1660 C C . THR A 1 221 ? 4.781 -4.48 9.328 1 94.25 221 THR A C 1
ATOM 1662 O O . THR A 1 221 ? 4.137 -4.066 8.359 1 94.25 221 THR A O 1
ATOM 1665 N N . ALA A 1 222 ? 5.109 -5.73 9.5 1 95.56 222 ALA A N 1
ATOM 1666 C CA . ALA A 1 222 ? 4.699 -6.734 8.516 1 95.56 222 ALA A CA 1
ATOM 1667 C C . ALA A 1 222 ? 3.182 -6.762 8.367 1 95.56 222 ALA A C 1
ATOM 1669 O O . ALA A 1 222 ? 2.664 -6.848 7.246 1 95.56 222 ALA A O 1
ATOM 1670 N N . ALA A 1 223 ? 2.486 -6.707 9.477 1 91.75 223 ALA A N 1
ATOM 1671 C CA . ALA A 1 223 ? 1.025 -6.711 9.461 1 91.75 223 ALA A CA 1
ATOM 1672 C C . ALA A 1 223 ? 0.483 -5.484 8.734 1 91.75 223 ALA A C 1
ATOM 1674 O O . ALA A 1 223 ? -0.475 -5.582 7.961 1 91.75 223 ALA A O 1
ATOM 1675 N N . LEU A 1 224 ? 1.071 -4.363 8.945 1 92.19 224 LEU A N 1
ATOM 1676 C CA . LEU A 1 224 ? 0.667 -3.125 8.289 1 92.19 224 LEU A CA 1
ATOM 1677 C C . LEU A 1 224 ? 0.897 -3.211 6.785 1 92.19 224 LEU A C 1
ATOM 1679 O O . LEU A 1 224 ? 0.054 -2.775 5.996 1 92.19 224 LEU A O 1
ATOM 1683 N N . LEU A 1 225 ? 2.027 -3.738 6.402 1 95.94 225 LEU A N 1
ATOM 1684 C CA . LEU A 1 225 ? 2.348 -3.873 4.984 1 95.94 225 LEU A CA 1
ATOM 1685 C C . LEU A 1 225 ? 1.408 -4.863 4.309 1 95.94 225 LEU A C 1
ATOM 1687 O O . LEU A 1 225 ? 1.003 -4.656 3.16 1 95.94 225 LEU A O 1
ATOM 1691 N N . ARG A 1 226 ? 1.056 -5.934 5.016 1 94.25 226 ARG A N 1
ATOM 1692 C CA . ARG A 1 226 ? 0.08 -6.879 4.484 1 94.25 226 ARG A CA 1
ATOM 1693 C C . ARG A 1 226 ? -1.267 -6.203 4.246 1 94.25 226 ARG A C 1
ATOM 1695 O O . ARG A 1 226 ? -1.913 -6.434 3.223 1 94.25 226 ARG A O 1
ATOM 1702 N N . GLU A 1 227 ? -1.668 -5.445 5.195 1 93.25 227 GLU A N 1
ATOM 1703 C CA . GLU A 1 227 ? -2.908 -4.691 5.035 1 93.25 227 GLU A CA 1
ATOM 1704 C C . GLU A 1 227 ? -2.838 -3.76 3.83 1 93.25 227 GLU A C 1
ATOM 1706 O O . GLU A 1 227 ? -3.805 -3.639 3.074 1 93.25 227 GLU A O 1
ATOM 1711 N N . GLY A 1 228 ? -1.705 -3.074 3.654 1 95.75 228 GLY A N 1
ATOM 1712 C CA . GLY A 1 228 ? -1.496 -2.244 2.479 1 95.75 228 GLY A CA 1
ATOM 1713 C C . GLY A 1 228 ? -1.618 -3.014 1.177 1 95.75 228 GLY A C 1
ATOM 1714 O O . GLY A 1 228 ? -2.248 -2.541 0.227 1 95.75 228 GLY A O 1
ATOM 1715 N N . ALA A 1 229 ? -1.006 -4.164 1.168 1 95.88 229 ALA A N 1
ATOM 1716 C CA . ALA A 1 229 ? -1.08 -5.008 -0.022 1 95.88 229 ALA A CA 1
ATOM 1717 C C . ALA A 1 229 ? -2.523 -5.395 -0.332 1 95.88 229 ALA A C 1
ATOM 1719 O O . ALA A 1 229 ? -2.936 -5.395 -1.494 1 95.88 229 ALA A O 1
ATOM 1720 N N . ASP A 1 230 ? -3.309 -5.734 0.685 1 95.38 230 ASP A N 1
ATOM 1721 C CA . ASP A 1 230 ? -4.715 -6.086 0.511 1 95.38 230 ASP A CA 1
ATOM 1722 C C . ASP A 1 230 ? -5.508 -4.906 -0.049 1 95.38 230 ASP A C 1
ATOM 1724 O O . ASP A 1 230 ? -6.387 -5.09 -0.895 1 95.38 230 ASP A O 1
ATOM 1728 N N . LEU A 1 231 ? -5.211 -3.742 0.44 1 97.56 231 LEU A N 1
ATOM 1729 C CA . LEU A 1 231 ? -5.871 -2.539 -0.052 1 97.56 231 LEU A CA 1
ATOM 1730 C C . LEU A 1 231 ? -5.539 -2.297 -1.521 1 97.56 231 LEU A C 1
ATOM 1732 O O . LEU A 1 231 ? -6.387 -1.825 -2.283 1 97.56 231 LEU A O 1
ATOM 1736 N N . LEU A 1 232 ? -4.301 -2.564 -1.914 1 97.81 232 LEU A N 1
ATOM 1737 C CA . LEU A 1 232 ? -3.924 -2.424 -3.316 1 97.81 232 LEU A CA 1
ATOM 1738 C C . LEU A 1 232 ? -4.691 -3.414 -4.188 1 97.81 232 LEU A C 1
ATOM 1740 O O . LEU A 1 232 ? -5.012 -3.115 -5.34 1 97.81 232 LEU A O 1
ATOM 1744 N N . ASP A 1 233 ? -4.961 -4.629 -3.631 1 97.06 233 ASP A N 1
ATOM 1745 C CA . ASP A 1 233 ? -5.828 -5.57 -4.336 1 97.06 233 ASP A CA 1
ATOM 1746 C C . ASP A 1 233 ? -7.223 -4.988 -4.539 1 97.06 233 ASP A C 1
ATOM 1748 O O . ASP A 1 233 ? -7.812 -5.137 -5.613 1 97.06 233 ASP A O 1
ATOM 1752 N N . ASP A 1 234 ? -7.738 -4.332 -3.492 1 97.25 234 ASP A N 1
ATOM 1753 C CA . ASP A 1 234 ? -9.039 -3.68 -3.607 1 97.25 234 ASP A CA 1
ATOM 1754 C C . ASP A 1 234 ? -9.031 -2.633 -4.719 1 97.25 234 ASP A C 1
ATOM 1756 O O . ASP A 1 234 ? -9.984 -2.539 -5.496 1 97.25 234 ASP A O 1
ATOM 1760 N N . LEU A 1 235 ? -7.965 -1.842 -4.738 1 98.19 235 LEU A N 1
ATOM 1761 C CA . LEU A 1 235 ? -7.836 -0.83 -5.781 1 98.19 235 LEU A CA 1
ATOM 1762 C C . LEU A 1 235 ? -7.824 -1.474 -7.164 1 98.19 235 LEU A C 1
ATOM 1764 O O . LEU A 1 235 ? -8.484 -0.988 -8.086 1 98.19 235 LEU A O 1
ATOM 1768 N N . ALA A 1 236 ? -7.062 -2.537 -7.297 1 98.25 236 ALA A N 1
ATOM 1769 C CA . ALA A 1 236 ? -6.988 -3.25 -8.57 1 98.25 236 ALA A CA 1
ATOM 1770 C C . ALA A 1 236 ? -8.359 -3.762 -8.992 1 98.25 236 ALA A C 1
ATOM 1772 O O . ALA A 1 236 ? -8.719 -3.703 -10.172 1 98.25 236 ALA A O 1
ATOM 1773 N N . ARG A 1 237 ? -9.102 -4.277 -8.062 1 97.31 237 ARG A N 1
ATOM 1774 C CA . ARG A 1 237 ? -10.453 -4.762 -8.344 1 97.31 237 ARG A CA 1
ATOM 1775 C C . ARG A 1 237 ? -11.344 -3.635 -8.859 1 97.31 237 ARG A C 1
ATOM 1777 O O . ARG A 1 237 ? -12.109 -3.822 -9.805 1 97.31 237 ARG A O 1
ATOM 1784 N N . LEU A 1 238 ? -11.289 -2.506 -8.195 1 96.94 238 LEU A N 1
ATOM 1785 C CA . LEU A 1 238 ? -12.047 -1.341 -8.633 1 96.94 238 LEU A CA 1
ATOM 1786 C C . LEU A 1 238 ? -11.648 -0.935 -10.047 1 96.94 238 LEU A C 1
ATOM 1788 O O . LEU A 1 238 ? -12.508 -0.655 -10.883 1 96.94 238 LEU A O 1
ATOM 1792 N N . ASP A 1 239 ? -10.32 -0.905 -10.336 1 98.19 239 ASP A N 1
ATOM 1793 C CA . ASP A 1 239 ? -9.82 -0.52 -11.648 1 98.19 239 ASP A CA 1
ATOM 1794 C C . ASP A 1 239 ? -10.234 -1.535 -12.711 1 98.19 239 ASP A C 1
ATOM 1796 O O . ASP A 1 239 ? -10.578 -1.16 -13.836 1 98.19 239 ASP A O 1
ATOM 1800 N N . GLU A 1 240 ? -10.164 -2.838 -12.328 1 98 240 GLU A N 1
ATOM 1801 C CA . GLU A 1 240 ? -10.602 -3.863 -13.266 1 98 240 GLU A CA 1
ATOM 1802 C C . GLU A 1 240 ? -12.07 -3.67 -13.641 1 98 240 GLU A C 1
ATOM 1804 O O . GLU A 1 240 ? -12.43 -3.746 -14.812 1 98 240 GLU A O 1
ATOM 1809 N N . ASN A 1 241 ? -12.914 -3.395 -12.648 1 97.19 241 ASN A N 1
ATOM 1810 C CA . ASN A 1 241 ? -14.328 -3.164 -12.883 1 97.19 241 ASN A CA 1
ATOM 1811 C C . ASN A 1 241 ? -14.562 -1.939 -13.766 1 97.19 241 ASN A C 1
ATOM 1813 O O . ASN A 1 241 ? -15.398 -1.968 -14.664 1 97.19 241 ASN A O 1
ATOM 1817 N N . ALA A 1 242 ? -13.836 -0.933 -13.492 1 96.62 242 ALA A N 1
ATOM 1818 C CA . ALA A 1 242 ? -13.938 0.282 -14.297 1 96.62 242 ALA A CA 1
ATOM 1819 C C . ALA A 1 242 ? -13.555 0.014 -15.75 1 96.62 242 ALA A C 1
ATOM 1821 O O . ALA A 1 242 ? -14.094 0.641 -16.672 1 96.62 242 ALA A O 1
ATOM 1822 N N . CYS A 1 243 ? -12.672 -0.956 -15.906 1 97.5 243 CYS A N 1
ATOM 1823 C CA . CYS A 1 243 ? -12.195 -1.285 -17.25 1 97.5 243 CYS A CA 1
ATOM 1824 C C . CYS A 1 243 ? -13.086 -2.334 -17.906 1 97.5 243 CYS A C 1
ATOM 1826 O O . CYS A 1 243 ? -12.781 -2.807 -19 1 97.5 243 CYS A O 1
ATOM 1828 N N . GLY A 1 244 ? -14.125 -2.789 -17.266 1 95.88 244 GLY A N 1
ATOM 1829 C CA . GLY A 1 244 ? -15.094 -3.666 -17.906 1 95.88 244 GLY A CA 1
ATOM 1830 C C . GLY A 1 244 ? -14.93 -5.121 -17.5 1 95.88 244 GLY A C 1
ATOM 1831 O O . GLY A 1 244 ? -15.672 -5.984 -17.984 1 95.88 244 GLY A O 1
ATOM 1832 N N . GLY A 1 245 ? -13.945 -5.445 -16.672 1 94.88 245 GLY A N 1
ATOM 1833 C CA . GLY A 1 245 ? -13.734 -6.816 -16.234 1 94.88 245 GLY A CA 1
ATOM 1834 C C . GLY A 1 245 ? -12.328 -7.316 -16.516 1 94.88 245 GLY A C 1
ATOM 1835 O O . GLY A 1 245 ? -11.398 -6.52 -16.656 1 94.88 245 GLY A O 1
ATOM 1836 N N . PRO A 1 246 ? -12.172 -8.648 -16.516 1 93.38 246 PRO A N 1
ATOM 1837 C CA . PRO A 1 246 ? -10.836 -9.219 -16.688 1 93.38 246 PRO A CA 1
ATOM 1838 C C . PRO A 1 246 ? -10.219 -8.883 -18.047 1 93.38 246 PRO A C 1
ATOM 1840 O O . PRO A 1 246 ? -9 -8.789 -18.172 1 93.38 246 PRO A O 1
ATOM 1843 N N . VAL A 1 247 ? -11.125 -8.828 -19.047 1 94.81 247 VAL A N 1
ATOM 1844 C CA . VAL A 1 247 ? -10.711 -8.289 -20.344 1 94.81 247 VAL A CA 1
ATOM 1845 C C . VAL A 1 247 ? -10.938 -6.773 -20.359 1 94.81 247 VAL A C 1
ATOM 1847 O O . VAL A 1 247 ? -12.078 -6.312 -20.422 1 94.81 247 VAL A O 1
ATOM 1850 N N . LEU A 1 248 ? -9.875 -6.07 -20.406 1 96.44 248 LEU A N 1
ATOM 1851 C CA . LEU A 1 248 ? -9.914 -4.637 -20.125 1 96.44 248 LEU A CA 1
ATOM 1852 C C . LEU A 1 248 ? -10.25 -3.844 -21.391 1 96.44 248 LEU A C 1
ATOM 1854 O O . LEU A 1 248 ? -9.758 -4.152 -22.469 1 96.44 248 LEU A O 1
ATOM 1858 N N . ALA A 1 249 ? -11.125 -2.848 -21.219 1 96.38 249 ALA A N 1
ATOM 1859 C CA . ALA A 1 249 ? -11.281 -1.851 -22.281 1 96.38 249 ALA A CA 1
ATOM 1860 C C . ALA A 1 249 ? -10.023 -1 -22.422 1 96.38 249 ALA A C 1
ATOM 1862 O O . ALA A 1 249 ? -9.633 -0.297 -21.484 1 96.38 249 ALA A O 1
ATOM 1863 N N . ALA A 1 250 ? -9.445 -1.005 -23.5 1 94.94 250 ALA A N 1
ATOM 1864 C CA . ALA A 1 250 ? -8.125 -0.412 -23.703 1 94.94 250 ALA A CA 1
ATOM 1865 C C . ALA A 1 250 ? -8.148 1.085 -23.422 1 94.94 250 ALA A C 1
ATOM 1867 O O . ALA A 1 250 ? -7.191 1.627 -22.859 1 94.94 250 ALA A O 1
ATOM 1868 N N . ASP A 1 251 ? -9.156 1.749 -23.812 1 94.12 251 ASP A N 1
ATOM 1869 C CA . ASP A 1 251 ? -9.234 3.197 -23.641 1 94.12 251 ASP A CA 1
ATOM 1870 C C . ASP A 1 251 ? -9.297 3.584 -22.172 1 94.12 251 ASP A C 1
ATOM 1872 O O . ASP A 1 251 ? -8.586 4.496 -21.734 1 94.12 251 ASP A O 1
ATOM 1876 N N . VAL A 1 252 ? -10.133 2.871 -21.406 1 95.94 252 VAL A N 1
ATOM 1877 C CA . VAL A 1 252 ? -10.234 3.131 -19.984 1 95.94 252 VAL A CA 1
ATOM 1878 C C . VAL A 1 252 ? -8.922 2.768 -19.297 1 95.94 252 VAL A C 1
ATOM 1880 O O . VAL A 1 252 ? -8.43 3.521 -18.453 1 95.94 252 VAL A O 1
ATOM 1883 N N . PHE A 1 253 ? -8.352 1.652 -19.688 1 96.31 253 PHE A N 1
ATOM 1884 C CA . PHE A 1 253 ? -7.082 1.199 -19.125 1 96.31 253 PHE A CA 1
ATOM 1885 C C . PHE A 1 253 ? -5.98 2.217 -19.406 1 96.31 253 PHE A C 1
ATOM 1887 O O . PHE A 1 253 ? -5.16 2.502 -18.531 1 96.31 253 PHE A O 1
ATOM 1894 N N . ALA A 1 254 ? -5.984 2.777 -20.516 1 93.44 254 ALA A N 1
ATOM 1895 C CA . ALA A 1 254 ? -4.969 3.752 -20.922 1 93.44 254 ALA A CA 1
ATOM 1896 C C . ALA A 1 254 ? -5.121 5.055 -20.141 1 93.44 254 ALA A C 1
ATOM 1898 O O . ALA A 1 254 ? -4.164 5.824 -20.016 1 93.44 254 ALA A O 1
ATOM 1899 N N . SER A 1 255 ? -6.285 5.309 -19.656 1 94.69 255 SER A N 1
ATOM 1900 C CA . SER A 1 255 ? -6.547 6.547 -18.922 1 94.69 255 SER A CA 1
ATOM 1901 C C . SER A 1 255 ? -6.082 6.441 -17.469 1 94.69 255 SER A C 1
ATOM 1903 O O . SER A 1 255 ? -5.957 7.453 -16.781 1 94.69 255 SER A O 1
ATOM 1905 N N . LEU A 1 256 ? -5.852 5.234 -17.047 1 95.81 256 LEU A N 1
ATOM 1906 C CA . LEU A 1 256 ? -5.332 5.066 -15.688 1 95.81 256 LEU A CA 1
ATOM 1907 C C . LEU A 1 256 ? -3.91 5.609 -15.586 1 95.81 256 LEU A C 1
ATOM 1909 O O . LEU A 1 256 ? -3.107 5.445 -16.5 1 95.81 256 LEU A O 1
ATOM 1913 N N . PRO A 1 257 ? -3.629 6.219 -14.398 1 94.19 257 PRO A N 1
ATOM 1914 C CA . PRO A 1 257 ? -2.209 6.492 -14.164 1 94.19 257 PRO A CA 1
ATOM 1915 C C . PRO A 1 257 ? -1.346 5.238 -14.234 1 94.19 257 PRO A C 1
ATOM 1917 O O . PRO A 1 257 ? -1.804 4.148 -13.875 1 94.19 257 PRO A O 1
ATOM 1920 N N . ALA A 1 258 ? -0.096 5.379 -14.617 1 94.12 258 ALA A N 1
ATOM 1921 C CA . ALA A 1 258 ? 0.805 4.262 -14.875 1 94.12 258 ALA A CA 1
ATOM 1922 C C . ALA A 1 258 ? 0.9 3.338 -13.664 1 94.12 258 ALA A C 1
ATOM 1924 O O . ALA A 1 258 ? 0.883 2.113 -13.805 1 94.12 258 ALA A O 1
ATOM 1925 N N . ALA A 1 259 ? 0.987 3.951 -12.492 1 94.5 259 ALA A N 1
ATOM 1926 C CA . ALA A 1 259 ? 1.131 3.148 -11.281 1 94.5 259 ALA A CA 1
ATOM 1927 C C . ALA A 1 259 ? -0.111 2.295 -11.039 1 94.5 259 ALA A C 1
ATOM 1929 O O . ALA A 1 259 ? -0.007 1.149 -10.594 1 94.5 259 ALA A O 1
ATOM 1930 N N . ARG A 1 260 ? -1.298 2.807 -11.297 1 97.31 260 ARG A N 1
ATOM 1931 C CA . ARG A 1 260 ? -2.545 2.068 -11.133 1 97.31 260 ARG A CA 1
ATOM 1932 C C . ARG A 1 260 ? -2.662 0.952 -12.164 1 97.31 260 ARG A C 1
ATOM 1934 O O . ARG A 1 260 ? -3.094 -0.157 -11.844 1 97.31 260 ARG A O 1
ATOM 1941 N N . ALA A 1 261 ? -2.242 1.308 -13.422 1 97.25 261 ALA A N 1
ATOM 1942 C CA . ALA A 1 261 ? -2.242 0.293 -14.469 1 97.25 261 ALA A CA 1
ATOM 1943 C C . ALA A 1 261 ? -1.314 -0.865 -14.117 1 97.25 261 ALA A C 1
ATOM 1945 O O . ALA A 1 261 ? -1.679 -2.031 -14.281 1 97.25 261 ALA A O 1
ATOM 1946 N N . ALA A 1 262 ? -0.161 -0.522 -13.641 1 96.56 262 ALA A N 1
ATOM 1947 C CA . ALA A 1 262 ? 0.806 -1.538 -13.234 1 96.56 262 ALA A CA 1
ATOM 1948 C C . ALA A 1 262 ? 0.256 -2.395 -12.094 1 96.56 262 ALA A C 1
ATOM 1950 O O . ALA A 1 262 ? 0.407 -3.619 -12.102 1 96.56 262 ALA A O 1
ATOM 1951 N N . ASN A 1 263 ? -0.342 -1.735 -11.078 1 97 263 ASN A N 1
ATOM 1952 C CA . ASN A 1 263 ? -0.948 -2.449 -9.961 1 97 263 ASN A CA 1
ATOM 1953 C C . ASN A 1 263 ? -2.012 -3.434 -10.438 1 97 263 ASN A C 1
ATOM 1955 O O . ASN A 1 263 ? -2.074 -4.566 -9.953 1 97 263 ASN A O 1
ATOM 1959 N N . LEU A 1 264 ? -2.84 -2.986 -11.367 1 97.94 264 LEU A N 1
ATOM 1960 C CA . LEU A 1 264 ? -3.898 -3.824 -11.93 1 97.94 264 LEU A CA 1
ATOM 1961 C C . LEU A 1 264 ? -3.314 -5.059 -12.602 1 97.94 264 LEU A C 1
ATOM 1963 O O . LEU A 1 264 ? -3.75 -6.184 -12.344 1 97.94 264 LEU A O 1
ATOM 1967 N N . LEU A 1 265 ? -2.297 -4.879 -13.445 1 97.19 265 LEU A N 1
ATOM 1968 C CA . LEU A 1 265 ? -1.685 -6 -14.148 1 97.19 265 LEU A CA 1
ATOM 1969 C C . LEU A 1 265 ? -1.026 -6.965 -13.164 1 97.19 265 LEU A C 1
ATOM 1971 O O . LEU A 1 265 ? -1.109 -8.18 -13.336 1 97.19 265 LEU A O 1
ATOM 1975 N N . ARG A 1 266 ? -0.36 -6.418 -12.172 1 95.19 266 ARG A N 1
ATOM 1976 C CA . ARG A 1 266 ? 0.25 -7.266 -11.148 1 95.19 266 ARG A CA 1
ATOM 1977 C C . ARG A 1 266 ? -0.802 -8.117 -10.445 1 95.19 266 ARG A C 1
ATOM 1979 O O . ARG A 1 266 ? -0.59 -9.305 -10.211 1 95.19 266 ARG A O 1
ATOM 1986 N N . TRP A 1 267 ? -1.87 -7.488 -10.086 1 96.19 267 TRP A N 1
ATOM 1987 C CA . TRP A 1 267 ? -2.957 -8.164 -9.391 1 96.19 267 TRP A CA 1
ATOM 1988 C C . TRP A 1 267 ? -3.549 -9.273 -10.258 1 96.19 267 TRP A C 1
ATOM 1990 O O . TRP A 1 267 ? -3.762 -10.391 -9.789 1 96.19 267 TRP A O 1
ATOM 2000 N N . GLN A 1 268 ? -3.812 -8.984 -11.562 1 95.94 268 GLN A N 1
ATOM 2001 C CA . GLN A 1 268 ? -4.344 -9.992 -12.469 1 95.94 268 GLN A CA 1
ATOM 2002 C C . GLN A 1 268 ? -3.375 -11.156 -12.633 1 95.94 268 GLN A C 1
ATOM 2004 O O . GLN A 1 268 ? -3.793 -12.312 -12.695 1 95.94 268 GLN A O 1
ATOM 2009 N N . THR A 1 269 ? -2.078 -10.844 -12.742 1 94.62 269 THR A N 1
ATOM 2010 C CA . THR A 1 269 ? -1.055 -11.883 -12.867 1 94.62 269 THR A CA 1
ATOM 2011 C C . THR A 1 269 ? -1.084 -12.812 -11.656 1 94.62 269 THR A C 1
ATOM 2013 O O . THR A 1 269 ? -1.033 -14.031 -11.805 1 94.62 269 THR A O 1
ATOM 2016 N N . ALA A 1 270 ? -1.223 -12.234 -10.492 1 90.62 270 ALA A N 1
ATOM 2017 C CA . ALA A 1 270 ? -1.277 -13.016 -9.266 1 90.62 270 ALA A CA 1
ATOM 2018 C C . ALA A 1 270 ? -2.516 -13.906 -9.234 1 90.62 270 ALA A C 1
ATOM 2020 O O . ALA A 1 270 ? -2.451 -15.062 -8.797 1 90.62 270 ALA A O 1
ATOM 2021 N N . ARG A 1 271 ? -3.576 -13.383 -9.664 1 89.12 271 ARG A N 1
ATOM 2022 C CA . ARG A 1 271 ? -4.832 -14.125 -9.68 1 89.12 271 ARG A CA 1
ATOM 2023 C C . ARG A 1 271 ? -4.738 -15.336 -10.609 1 89.12 271 ARG A C 1
ATOM 2025 O O . ARG A 1 271 ? -5.426 -16.344 -10.398 1 89.12 271 ARG A O 1
ATOM 2032 N N . MET A 1 272 ? -3.916 -15.211 -11.578 1 89 272 MET A N 1
ATOM 2033 C CA . MET A 1 272 ? -3.725 -16.297 -12.523 1 89 272 MET A CA 1
ATOM 2034 C C . MET A 1 272 ? -2.668 -17.281 -12.023 1 89 272 MET A C 1
ATOM 2036 O O . MET A 1 272 ? -2.293 -18.219 -12.734 1 89 272 MET A O 1
ATOM 2040 N N . GLY A 1 273 ? -2.127 -17.016 -10.805 1 83.94 273 GLY A N 1
ATOM 2041 C CA . GLY A 1 273 ? -1.153 -17.906 -10.195 1 83.94 273 GLY A CA 1
ATOM 2042 C C . GLY A 1 273 ? 0.23 -17.781 -10.805 1 83.94 273 GLY A C 1
ATOM 2043 O O . GLY A 1 273 ? 1.031 -18.719 -10.734 1 83.94 273 GLY A O 1
ATOM 2044 N N . ALA A 1 274 ? 0.475 -16.703 -11.508 1 87.62 274 ALA A N 1
ATOM 2045 C CA . ALA A 1 274 ? 1.768 -16.5 -12.156 1 87.62 274 ALA A CA 1
ATOM 2046 C C . ALA A 1 274 ? 2.686 -15.641 -11.297 1 87.62 274 ALA A C 1
ATOM 2048 O O . ALA A 1 274 ? 2.225 -14.961 -10.375 1 87.62 274 ALA A O 1
ATOM 2049 N N . ARG A 1 275 ? 3.938 -15.719 -11.547 1 85.31 275 ARG A N 1
ATOM 2050 C CA . ARG A 1 275 ? 4.922 -14.891 -10.852 1 85.31 275 ARG A CA 1
ATOM 2051 C C . ARG A 1 275 ? 4.734 -13.414 -11.195 1 85.31 275 ARG A C 1
ATOM 2053 O O . ARG A 1 275 ? 4.453 -13.07 -12.344 1 85.31 275 ARG A O 1
ATOM 2060 N N . ALA A 1 276 ? 5.004 -12.625 -10.227 1 86.31 276 ALA A N 1
ATOM 2061 C CA . ALA A 1 276 ? 4.863 -11.188 -10.43 1 86.31 276 ALA A CA 1
ATOM 2062 C C . ALA A 1 276 ? 5.895 -10.672 -11.43 1 86.31 276 ALA A C 1
ATOM 2064 O O . ALA A 1 276 ? 7.074 -11.016 -11.344 1 86.31 276 ALA A O 1
ATOM 2065 N N . PRO A 1 277 ? 5.457 -9.906 -12.375 1 90 277 PRO A N 1
ATOM 2066 C CA . PRO A 1 277 ? 6.426 -9.297 -13.289 1 90 277 PRO A CA 1
ATOM 2067 C C . PRO A 1 277 ? 7.312 -8.258 -12.617 1 90 277 PRO A C 1
ATOM 2069 O O . PRO A 1 277 ? 6.914 -7.652 -11.617 1 90 277 PRO A O 1
ATOM 2072 N N . SER A 1 278 ? 8.516 -8.07 -13.156 1 86.12 278 SER A N 1
ATOM 2073 C CA . SER A 1 278 ? 9.422 -7.039 -12.648 1 86.12 278 SER A CA 1
ATOM 2074 C C . SER A 1 278 ? 8.898 -5.645 -12.977 1 86.12 278 SER A C 1
ATOM 2076 O O . SER A 1 278 ? 8.078 -5.477 -13.883 1 86.12 278 SER A O 1
ATOM 2078 N N . ARG A 1 279 ? 9.422 -4.723 -12.266 1 84 279 ARG A N 1
ATOM 2079 C CA . ARG A 1 279 ? 9.055 -3.33 -12.5 1 84 279 ARG A CA 1
ATOM 2080 C C . ARG A 1 279 ? 9.43 -2.9 -13.914 1 84 279 ARG A C 1
ATOM 2082 O O . ARG A 1 279 ? 8.664 -2.205 -14.586 1 84 279 ARG A O 1
ATOM 2089 N N . ALA A 1 280 ? 10.586 -3.297 -14.297 1 86.88 280 ALA A N 1
ATOM 2090 C CA . ALA A 1 280 ? 11.07 -2.939 -15.625 1 86.88 280 ALA A CA 1
ATOM 2091 C C . ALA A 1 280 ? 10.164 -3.523 -16.719 1 86.88 280 ALA A C 1
ATOM 2093 O O . ALA A 1 280 ? 9.805 -2.83 -17.672 1 86.88 280 ALA A O 1
ATOM 2094 N N . ARG A 1 281 ? 9.789 -4.77 -16.562 1 92.75 281 ARG A N 1
ATOM 2095 C CA . ARG A 1 281 ? 8.93 -5.434 -17.531 1 92.75 281 ARG A CA 1
ATOM 2096 C C . ARG A 1 281 ? 7.555 -4.781 -17.594 1 92.75 281 ARG A C 1
ATOM 2098 O O . ARG A 1 281 ? 7.004 -4.566 -18.672 1 92.75 281 ARG A O 1
ATOM 2105 N N . LEU A 1 282 ? 7 -4.465 -16.5 1 93.44 282 LEU A N 1
ATOM 2106 C CA . LEU A 1 282 ? 5.707 -3.793 -16.422 1 93.44 282 LEU A CA 1
ATOM 2107 C C . LEU A 1 282 ? 5.766 -2.428 -17.094 1 93.44 282 LEU A C 1
ATOM 2109 O O . LEU A 1 282 ? 4.871 -2.07 -17.875 1 93.44 282 LEU A O 1
ATOM 2113 N N . GLY A 1 283 ? 6.824 -1.712 -16.75 1 92.56 283 GLY A N 1
ATOM 2114 C CA . GLY A 1 283 ? 6.988 -0.406 -17.375 1 92.56 283 GLY A CA 1
ATOM 2115 C C . GLY A 1 283 ? 7.051 -0.465 -18.891 1 92.56 283 GLY A C 1
ATOM 2116 O O . GLY A 1 283 ? 6.398 0.327 -19.562 1 92.56 283 GLY A O 1
ATOM 2117 N N . GLU A 1 284 ? 7.77 -1.395 -19.359 1 93.56 284 GLU A N 1
ATOM 2118 C CA . GLU A 1 284 ? 7.918 -1.569 -20.797 1 93.56 284 GLU A CA 1
ATOM 2119 C C . GLU A 1 284 ? 6.594 -1.975 -21.438 1 93.56 284 GLU A C 1
ATOM 2121 O O . GLU A 1 284 ? 6.23 -1.459 -22.5 1 93.56 284 GLU A O 1
ATOM 2126 N N . THR A 1 285 ? 5.938 -2.883 -20.844 1 94.75 285 THR A N 1
ATOM 2127 C CA . THR A 1 285 ? 4.641 -3.33 -21.344 1 94.75 285 THR A CA 1
ATOM 2128 C C . THR A 1 285 ? 3.66 -2.164 -21.422 1 94.75 285 THR A C 1
ATOM 2130 O O . THR A 1 285 ? 3.014 -1.959 -22.453 1 94.75 285 THR A O 1
ATOM 2133 N N . LEU A 1 286 ? 3.6 -1.375 -20.391 1 94.94 286 LEU A N 1
ATOM 2134 C CA . LEU A 1 286 ? 2.678 -0.245 -20.359 1 94.94 286 LEU A CA 1
ATOM 2135 C C . LEU A 1 286 ? 3.055 0.799 -21.406 1 94.94 286 LEU A C 1
ATOM 2137 O O . LEU A 1 286 ? 2.18 1.38 -22.047 1 94.94 286 LEU A O 1
ATOM 2141 N N . ARG A 1 287 ? 4.316 1.014 -21.531 1 94.12 287 ARG A N 1
ATOM 2142 C CA . ARG A 1 287 ? 4.789 1.953 -22.547 1 94.12 287 ARG A CA 1
ATOM 2143 C C . ARG A 1 287 ? 4.355 1.518 -23.938 1 94.12 287 ARG A C 1
ATOM 2145 O O . ARG A 1 287 ? 3.84 2.324 -24.719 1 94.12 287 ARG A O 1
ATOM 2152 N N . GLN A 1 288 ? 4.527 0.29 -24.266 1 94.25 288 GLN A N 1
ATOM 2153 C CA . GLN A 1 288 ? 4.184 -0.235 -25.578 1 94.25 288 GLN A CA 1
ATOM 2154 C C . GLN A 1 288 ? 2.674 -0.193 -25.812 1 94.25 288 GLN A C 1
ATOM 2156 O O . GLN A 1 288 ? 2.219 0.141 -26.906 1 94.25 288 GLN A O 1
ATOM 2161 N N . LEU A 1 289 ? 1.913 -0.503 -24.828 1 93.75 289 LEU A N 1
ATOM 2162 C CA . LEU A 1 289 ? 0.459 -0.459 -24.953 1 93.75 289 LEU A CA 1
ATOM 2163 C C . LEU A 1 289 ? -0.02 0.955 -25.25 1 93.75 289 LEU A C 1
ATOM 2165 O O . LEU A 1 289 ? -1.011 1.138 -25.969 1 93.75 289 LEU A O 1
ATOM 2169 N N . ARG A 1 290 ? 0.664 1.924 -24.719 1 89.5 290 ARG A N 1
ATOM 2170 C CA . ARG A 1 290 ? 0.269 3.316 -24.891 1 89.5 290 ARG A CA 1
ATOM 2171 C C . ARG A 1 290 ? 0.744 3.855 -26.234 1 89.5 290 ARG A C 1
ATOM 2173 O O . ARG A 1 290 ? 0.039 4.633 -26.875 1 89.5 290 ARG A O 1
ATOM 2180 N N . GLU A 1 291 ? 1.886 3.467 -26.641 1 89 291 GLU A N 1
ATOM 2181 C CA . GLU A 1 291 ? 2.537 4.086 -27.797 1 89 291 GLU A CA 1
ATOM 2182 C C . GLU A 1 291 ? 2.211 3.338 -29.094 1 89 291 GLU A C 1
ATOM 2184 O O . GLU A 1 291 ? 2.281 3.908 -30.172 1 89 291 GLU A O 1
ATOM 2189 N N . ALA A 1 292 ? 1.982 2.07 -28.984 1 79.06 292 ALA A N 1
ATOM 2190 C CA . ALA A 1 292 ? 1.835 1.262 -30.188 1 79.06 292 ALA A CA 1
ATOM 2191 C C . ALA A 1 292 ? 0.378 0.866 -30.406 1 79.06 292 ALA A C 1
ATOM 2193 O O . ALA A 1 292 ? -0.17 0.049 -29.656 1 79.06 292 ALA A O 1
ATOM 2194 N N . PRO A 1 293 ? -0.165 1.57 -31.422 1 76.12 293 PRO A N 1
ATOM 2195 C CA . PRO A 1 293 ? -1.508 1.113 -31.781 1 76.12 293 PRO A CA 1
ATOM 2196 C C . PRO A 1 293 ? -1.493 -0.204 -32.562 1 76.12 293 PRO A C 1
ATOM 2198 O O . PRO A 1 293 ? -0.518 -0.508 -33.25 1 76.12 293 PRO A O 1
ATOM 2201 N N . GLY A 1 294 ? -2.391 -1.163 -32.344 1 86.44 294 GLY A N 1
ATOM 2202 C CA . GLY A 1 294 ? -2.525 -2.414 -33.062 1 86.44 294 GLY A CA 1
ATOM 2203 C C . GLY A 1 294 ? -2.506 -3.635 -32.156 1 86.44 294 GLY A C 1
ATOM 2204 O O . GLY A 1 294 ? -2.615 -3.512 -30.938 1 86.44 294 GLY A O 1
ATOM 2205 N N . PRO A 1 295 ? -2.391 -4.785 -32.938 1 93.56 295 PRO A N 1
ATOM 2206 C CA . PRO A 1 295 ? -2.311 -6.031 -32.188 1 93.56 295 PRO A CA 1
ATOM 2207 C C . PRO A 1 295 ? -0.973 -6.203 -31.453 1 93.56 295 PRO A C 1
ATOM 2209 O O . PRO A 1 295 ? 0.085 -6.012 -32.062 1 93.56 295 PRO A O 1
ATOM 2212 N N . LEU A 1 296 ? -1.031 -6.43 -30.219 1 95.12 296 LEU A N 1
ATOM 2213 C CA . LEU A 1 296 ? 0.18 -6.578 -29.422 1 95.12 296 LEU A CA 1
ATOM 2214 C C . LEU A 1 296 ? 0.133 -7.859 -28.594 1 95.12 296 LEU A C 1
ATOM 2216 O O . LEU A 1 296 ? -0.923 -8.227 -28.078 1 95.12 296 LEU A O 1
ATOM 2220 N N . ARG A 1 297 ? 1.211 -8.531 -28.547 1 94.31 297 ARG A N 1
ATOM 2221 C CA . ARG A 1 297 ? 1.469 -9.633 -27.625 1 94.31 297 ARG A CA 1
ATOM 2222 C C . ARG A 1 297 ? 2.836 -9.484 -26.969 1 94.31 297 ARG A C 1
ATOM 2224 O O . ARG A 1 297 ? 3.859 -9.812 -27.578 1 94.31 297 ARG A O 1
ATOM 2231 N N . LEU A 1 298 ? 2.799 -9.07 -25.75 1 95.12 298 LEU A N 1
ATOM 2232 C CA . LEU A 1 298 ? 4.02 -8.672 -25.047 1 95.12 298 LEU A CA 1
ATOM 2233 C C . LEU A 1 298 ? 4.336 -9.625 -23.906 1 95.12 298 LEU A C 1
ATOM 2235 O O . LEU A 1 298 ? 3.439 -10.008 -23.156 1 95.12 298 LEU A O 1
ATOM 2239 N N . PRO A 1 299 ? 5.578 -9.984 -23.828 1 93.31 299 PRO A N 1
ATOM 2240 C CA . PRO A 1 299 ? 5.938 -10.859 -22.719 1 93.31 299 PRO A CA 1
ATOM 2241 C C . PRO A 1 299 ? 5.793 -10.18 -21.359 1 93.31 299 PRO A C 1
ATOM 2243 O O . PRO A 1 299 ? 6.207 -9.031 -21.203 1 93.31 299 PRO A O 1
ATOM 2246 N N . LEU A 1 300 ? 5.23 -10.82 -20.422 1 93.62 300 LEU A N 1
ATOM 2247 C CA . LEU A 1 300 ? 5.062 -10.367 -19.047 1 93.62 300 LEU A CA 1
ATOM 2248 C C . LEU A 1 300 ? 5.352 -11.492 -18.062 1 93.62 300 LEU A C 1
ATOM 2250 O O . LEU A 1 300 ? 4.438 -12.016 -17.422 1 93.62 300 LEU A O 1
ATOM 2254 N N . GLY A 1 301 ? 6.609 -11.844 -17.938 1 86.5 301 GLY A N 1
ATOM 2255 C CA . GLY A 1 301 ? 6.988 -12.992 -17.141 1 86.5 301 GLY A CA 1
ATOM 2256 C C . GLY A 1 301 ? 6.508 -14.305 -17.719 1 86.5 301 GLY A C 1
ATOM 2257 O O . GLY A 1 301 ? 6.809 -14.633 -18.875 1 86.5 301 GLY A O 1
ATOM 2258 N N . ASP A 1 302 ? 5.648 -15.016 -16.906 1 86.81 302 ASP A N 1
ATOM 2259 C CA . ASP A 1 302 ? 5.09 -16.297 -17.344 1 86.81 302 ASP A CA 1
ATOM 2260 C C . ASP A 1 302 ? 3.816 -16.094 -18.156 1 86.81 302 ASP A C 1
ATOM 2262 O O . ASP A 1 302 ? 3.23 -17.047 -18.656 1 86.81 302 ASP A O 1
ATOM 2266 N N . LEU A 1 303 ? 3.48 -14.859 -18.344 1 93.06 303 LEU A N 1
ATOM 2267 C CA . LEU A 1 303 ? 2.258 -14.523 -19.062 1 93.06 303 LEU A CA 1
ATOM 2268 C C . LEU A 1 303 ? 2.559 -13.602 -20.234 1 93.06 303 LEU A C 1
ATOM 2270 O O . LEU A 1 303 ? 3.703 -13.188 -20.422 1 93.06 303 LEU A O 1
ATOM 2274 N N . TRP A 1 304 ? 1.551 -13.461 -21 1 93.5 304 TRP A N 1
ATOM 2275 C CA . TRP A 1 304 ? 1.571 -12.484 -22.094 1 93.5 304 TRP A CA 1
ATOM 2276 C C . TRP A 1 304 ? 0.488 -11.43 -21.906 1 93.5 304 TRP A C 1
ATOM 2278 O O . TRP A 1 304 ? -0.635 -11.75 -21.5 1 93.5 304 TRP A O 1
ATOM 2288 N N . CYS A 1 305 ? 0.879 -10.242 -22.109 1 95.75 305 CYS A N 1
ATOM 2289 C CA . CYS A 1 305 ? -0.089 -9.148 -22.188 1 95.75 305 CYS A CA 1
ATOM 2290 C C . CYS A 1 305 ? -0.482 -8.867 -23.625 1 95.75 305 CYS A C 1
ATOM 2292 O O . CYS A 1 305 ? 0.363 -8.5 -24.438 1 95.75 305 CYS A O 1
ATOM 2294 N N . CYS A 1 306 ? -1.772 -8.992 -23.906 1 94.56 306 CYS A N 1
ATOM 2295 C CA . CYS A 1 306 ? -2.244 -8.914 -25.297 1 94.56 306 CYS A CA 1
ATOM 2296 C C . CYS A 1 306 ? -3.18 -7.73 -25.484 1 94.56 306 CYS A C 1
ATOM 2298 O O . CYS A 1 306 ? -3.893 -7.34 -24.562 1 94.56 306 CYS A O 1
ATOM 2300 N N . ALA A 1 307 ? -3.088 -7.199 -26.578 1 95.06 307 ALA A N 1
ATOM 2301 C CA . ALA A 1 307 ? -3.998 -6.129 -26.969 1 95.06 307 ALA A CA 1
ATOM 2302 C C . ALA A 1 307 ? -4.504 -6.348 -28.406 1 95.06 307 ALA A C 1
ATOM 2304 O O . ALA A 1 307 ? -3.711 -6.59 -29.312 1 95.06 307 ALA A O 1
ATOM 2305 N N . TYR A 1 308 ? -5.809 -6.324 -28.562 1 93.88 308 TYR A N 1
ATOM 2306 C CA . TYR A 1 308 ? -6.426 -6.496 -29.875 1 93.88 308 TYR A CA 1
ATOM 2307 C C . TYR A 1 308 ? -7.824 -5.883 -29.906 1 93.88 308 TYR A C 1
ATOM 2309 O O . TYR A 1 308 ? -8.625 -6.109 -28.984 1 93.88 308 TYR A O 1
ATOM 2317 N N . GLN A 1 309 ? -8.062 -5.047 -30.859 1 92.12 309 GLN A N 1
ATOM 2318 C CA . GLN A 1 309 ? -9.375 -4.457 -31.125 1 92.12 309 GLN A CA 1
ATOM 2319 C C . GLN A 1 309 ? -9.938 -3.773 -29.891 1 92.12 309 GLN A C 1
ATOM 2321 O O . GLN A 1 309 ? -11.07 -4.039 -29.484 1 92.12 309 GLN A O 1
ATOM 2326 N N . GLY A 1 310 ? -9.164 -3.037 -29.234 1 92.44 310 GLY A N 1
ATOM 2327 C CA . GLY A 1 310 ? -9.602 -2.178 -28.141 1 92.44 310 GLY A CA 1
ATOM 2328 C C . GLY A 1 310 ? -9.695 -2.902 -26.812 1 92.44 310 GLY A C 1
ATOM 2329 O O . GLY A 1 310 ? -10.297 -2.396 -25.859 1 92.44 310 GLY A O 1
ATOM 2330 N N . ARG A 1 311 ? -9.086 -4.109 -26.844 1 93.94 311 ARG A N 1
ATOM 2331 C CA . ARG A 1 311 ? -9.109 -4.895 -25.609 1 93.94 311 ARG A CA 1
ATOM 2332 C C . ARG A 1 311 ? -7.691 -5.266 -25.172 1 93.94 311 ARG A C 1
ATOM 2334 O O . ARG A 1 311 ? -6.797 -5.398 -26.016 1 93.94 311 ARG A O 1
ATOM 2341 N N . VAL A 1 312 ? -7.543 -5.434 -23.844 1 95.5 312 VAL A N 1
ATOM 2342 C CA . VAL A 1 312 ? -6.277 -5.859 -23.266 1 95.5 312 VAL A CA 1
ATOM 2343 C C . VAL A 1 312 ? -6.516 -7.008 -22.297 1 95.5 312 VAL A C 1
ATOM 2345 O O . VAL A 1 312 ? -7.441 -6.961 -21.484 1 95.5 312 VAL A O 1
ATOM 2348 N N . TRP A 1 313 ? -5.742 -8.016 -22.422 1 94.69 313 TRP A N 1
ATOM 2349 C CA . TRP A 1 313 ? -5.91 -9.141 -21.5 1 94.69 313 TRP A CA 1
ATOM 2350 C C . TRP A 1 313 ? -4.594 -9.891 -21.312 1 94.69 313 TRP A C 1
ATOM 2352 O O . TRP A 1 313 ? -3.621 -9.641 -22.016 1 94.69 313 TRP A O 1
ATOM 2362 N N . LEU A 1 314 ? -4.605 -10.703 -20.266 1 94.25 314 LEU A N 1
ATOM 2363 C CA . LEU A 1 314 ? -3.455 -11.562 -19.984 1 94.25 314 LEU A CA 1
ATOM 2364 C C . LEU A 1 314 ? -3.742 -13 -20.391 1 94.25 314 LEU A C 1
ATOM 2366 O O . LEU A 1 314 ? -4.863 -13.484 -20.219 1 94.25 314 LEU A O 1
ATOM 2370 N N . GLU A 1 315 ? -2.773 -13.641 -20.938 1 90.5 315 GLU A N 1
ATOM 2371 C CA . GLU A 1 315 ? -2.975 -15.047 -21.297 1 90.5 315 GLU A CA 1
ATOM 2372 C C . GLU A 1 315 ? -1.702 -15.852 -21.062 1 90.5 315 GLU A C 1
ATOM 2374 O O . GLU A 1 315 ? -0.606 -15.297 -20.984 1 90.5 315 GLU A O 1
ATOM 2379 N N . ARG A 1 316 ? -1.852 -17.125 -20.891 1 87.75 316 ARG A N 1
ATOM 2380 C CA . ARG A 1 316 ? -0.749 -18.078 -20.828 1 87.75 316 ARG A CA 1
ATOM 2381 C C . ARG A 1 316 ? -0.393 -18.594 -22.219 1 87.75 316 ARG A C 1
ATOM 2383 O O . ARG A 1 316 ? -1.238 -18.609 -23.125 1 87.75 316 ARG A O 1
ATOM 2390 N N . ASP A 1 317 ? 0.831 -18.922 -22.312 1 78.5 317 ASP A N 1
ATOM 2391 C CA . ASP A 1 317 ? 1.209 -19.547 -23.562 1 78.5 317 ASP A CA 1
ATOM 2392 C C . ASP A 1 317 ? 0.655 -20.969 -23.656 1 78.5 317 ASP A C 1
ATOM 2394 O O . ASP A 1 317 ? 0.634 -21.703 -22.656 1 78.5 317 ASP A O 1
ATOM 2398 N N . ASP A 1 318 ? -0.07 -21.219 -24.812 1 73.44 318 ASP A N 1
ATOM 2399 C CA . ASP A 1 318 ? -0.433 -22.609 -25.125 1 73.44 318 ASP A CA 1
ATOM 2400 C C . ASP A 1 318 ? 0.658 -23.281 -25.953 1 73.44 318 ASP A C 1
ATOM 2402 O O . ASP A 1 318 ? 0.765 -23.062 -27.156 1 73.44 318 ASP A O 1
ATOM 2406 N N . GLU A 1 319 ? 1.477 -23.953 -25.25 1 73.62 319 GLU A N 1
ATOM 2407 C CA . GLU A 1 319 ? 2.58 -24.594 -25.969 1 73.62 319 GLU A CA 1
ATOM 2408 C C . GLU A 1 319 ? 2.248 -26.047 -26.328 1 73.62 319 GLU A C 1
ATOM 2410 O O . GLU A 1 319 ? 3.096 -26.766 -26.844 1 73.62 319 GLU A O 1
ATOM 2415 N N . ALA A 1 320 ? 1.008 -26.375 -26.125 1 81.56 320 ALA A N 1
ATOM 2416 C CA . ALA A 1 320 ? 0.669 -27.766 -26.438 1 81.56 320 ALA A CA 1
ATOM 2417 C C . ALA A 1 320 ? 0.732 -28.016 -27.938 1 81.56 320 ALA A C 1
ATOM 2419 O O . ALA A 1 320 ? 0.259 -27.188 -28.734 1 81.56 320 ALA A O 1
ATOM 2420 N N . PRO A 1 321 ? 1.436 -29 -28.359 1 85.25 321 PRO A N 1
ATOM 2421 C CA . PRO A 1 321 ? 1.516 -29.281 -29.781 1 85.25 321 PRO A CA 1
ATOM 2422 C C . PRO A 1 321 ? 0.153 -29.594 -30.406 1 85.25 321 PRO A C 1
ATOM 2424 O O . PRO A 1 321 ? -0.708 -30.188 -29.75 1 85.25 321 PRO A O 1
ATOM 2427 N N . LEU A 1 322 ? 0.009 -29.172 -31.594 1 90 322 LEU A N 1
ATOM 2428 C CA . LEU A 1 322 ? -1.189 -29.469 -32.375 1 90 322 LEU A CA 1
ATOM 2429 C C . LEU A 1 322 ? -0.99 -30.719 -33.219 1 90 322 LEU A C 1
ATOM 2431 O O . LEU A 1 322 ? 0.01 -30.828 -33.938 1 90 322 LEU A O 1
ATOM 2435 N N . ARG A 1 323 ? -1.844 -31.641 -32.938 1 89.75 323 ARG A N 1
ATOM 2436 C CA . ARG A 1 323 ? -1.774 -32.875 -33.719 1 89.75 323 ARG A CA 1
ATOM 2437 C C . ARG A 1 323 ? -3.045 -33.094 -34.531 1 89.75 323 ARG A C 1
ATOM 2439 O O . ARG A 1 323 ? -4.152 -32.938 -34.031 1 89.75 323 ARG A O 1
ATOM 2446 N N . ALA A 1 324 ? -2.768 -33.438 -35.844 1 94.06 324 ALA A N 1
ATOM 2447 C CA . ALA A 1 324 ? -3.912 -33.75 -36.688 1 94.06 324 ALA A CA 1
ATOM 2448 C C . ALA A 1 324 ? -4.582 -35.062 -36.25 1 94.06 324 ALA A C 1
ATOM 2450 O O . ALA A 1 324 ? -3.904 -36 -35.844 1 94.06 324 ALA A O 1
ATOM 2451 N N . HIS A 1 325 ? -5.875 -35.031 -36.281 1 95.06 325 HIS A N 1
ATOM 2452 C CA . HIS A 1 325 ? -6.664 -36.156 -35.844 1 95.06 325 HIS A CA 1
ATOM 2453 C C . HIS A 1 325 ? -7.766 -36.5 -36.844 1 95.06 325 HIS A C 1
ATOM 2455 O O . HIS A 1 325 ? -8.516 -35.594 -37.25 1 95.06 325 HIS A O 1
ATOM 2461 N N . LEU A 1 326 ? -7.719 -37.781 -37.281 1 96.25 326 LEU A N 1
ATOM 2462 C CA . LEU A 1 326 ? -8.883 -38.25 -38.031 1 96.25 326 LEU A CA 1
ATOM 2463 C C . LEU A 1 326 ? -10.086 -38.406 -37.125 1 96.25 326 LEU A C 1
ATOM 2465 O O . LEU A 1 326 ? -9.977 -39.062 -36.094 1 96.25 326 LEU A O 1
ATOM 2469 N N . TRP A 1 327 ? -11.141 -37.75 -37.5 1 96.19 327 TRP A N 1
ATOM 2470 C CA . TRP A 1 327 ? -12.344 -37.906 -36.688 1 96.19 327 TRP A CA 1
ATOM 2471 C C . TRP A 1 327 ? -13.031 -39.25 -36.969 1 96.19 327 TRP A C 1
ATOM 2473 O O . TRP A 1 327 ? -13.414 -39.531 -38.094 1 96.19 327 TRP A O 1
ATOM 2483 N N . CYS A 1 328 ? -13.172 -40.031 -35.906 1 95.25 328 CYS A N 1
ATOM 2484 C CA . CYS A 1 328 ? -13.758 -41.344 -36.094 1 95.25 328 CYS A CA 1
ATOM 2485 C C . CYS A 1 328 ? -15.062 -41.469 -35.312 1 95.25 328 CYS A C 1
ATOM 2487 O O . CYS A 1 328 ? -15.438 -42.562 -34.875 1 95.25 328 CYS A O 1
ATOM 2489 N N . GLY A 1 329 ? -15.633 -40.344 -35 1 93.69 329 GLY A N 1
ATOM 2490 C CA . GLY A 1 329 ? -16.938 -40.406 -34.344 1 93.69 329 GLY A CA 1
ATOM 2491 C C . GLY A 1 329 ? -16.875 -40 -32.906 1 93.69 329 GLY A C 1
ATOM 2492 O O . GLY A 1 329 ? -17.891 -40.062 -32.188 1 93.69 329 GLY A O 1
ATOM 2493 N N . GLU A 1 330 ? -15.648 -39.625 -32.406 1 94.75 330 GLU A N 1
ATOM 2494 C CA . GLU A 1 330 ? -15.508 -39.219 -31.031 1 94.75 330 GLU A CA 1
ATOM 2495 C C . GLU A 1 330 ? -16.375 -38 -30.719 1 94.75 330 GLU A C 1
ATOM 2497 O O . GLU A 1 330 ? -16.625 -37.156 -31.594 1 94.75 330 GLU A O 1
ATOM 2502 N N . SER A 1 331 ? -16.844 -37.875 -29.484 1 95.19 331 SER A N 1
ATOM 2503 C CA . SER A 1 331 ? -17.656 -36.75 -29.062 1 95.19 331 SER A CA 1
ATOM 2504 C C . SER A 1 331 ? -16.781 -35.531 -28.75 1 95.19 331 SER A C 1
ATOM 2506 O O . SER A 1 331 ? -17.266 -34.406 -28.672 1 95.19 331 SER A O 1
ATOM 2508 N N . SER A 1 332 ? -15.555 -35.812 -28.547 1 95.75 332 SER A N 1
ATOM 2509 C CA . SER A 1 332 ? -14.625 -34.719 -28.25 1 95.75 332 SER A CA 1
ATOM 2510 C C . SER A 1 332 ? -13.219 -35.062 -28.719 1 95.75 332 SER A C 1
ATOM 2512 O O . SER A 1 332 ? -12.773 -36.188 -28.625 1 95.75 332 SER A O 1
ATOM 2514 N N . LEU A 1 333 ? -12.531 -34.125 -29.297 1 94.81 333 LEU A N 1
ATOM 2515 C CA . LEU A 1 333 ? -11.133 -34.219 -29.703 1 94.81 333 LEU A CA 1
ATOM 2516 C C . LEU A 1 333 ? -10.281 -33.156 -29.016 1 94.81 333 LEU A C 1
ATOM 2518 O O . LEU A 1 333 ? -10.656 -31.984 -28.969 1 94.81 333 LEU A O 1
ATOM 2522 N N . GLY A 1 334 ? -9.219 -33.625 -28.422 1 92.31 334 GLY A N 1
ATOM 2523 C CA . GLY A 1 334 ? -8.281 -32.656 -27.859 1 92.31 334 GLY A CA 1
ATOM 2524 C C . GLY A 1 334 ? -7.59 -31.812 -28.922 1 92.31 334 GLY A C 1
ATOM 2525 O O . GLY A 1 334 ? -7.25 -32.312 -30 1 92.31 334 GLY A O 1
ATOM 2526 N N . TRP A 1 335 ? -7.43 -30.547 -28.703 1 92.88 335 TRP A N 1
ATOM 2527 C CA . TRP A 1 335 ? -6.719 -29.625 -29.562 1 92.88 335 TRP A CA 1
ATOM 2528 C C . TRP A 1 335 ? -5.922 -28.609 -28.75 1 92.88 335 TRP A C 1
ATOM 2530 O O . TRP A 1 335 ? -6.492 -27.688 -28.172 1 92.88 335 TRP A O 1
ATOM 2540 N N . GLY A 1 336 ? -4.648 -28.844 -28.75 1 88.19 336 GLY A N 1
ATOM 2541 C CA . GLY A 1 336 ? -3.861 -28.047 -27.812 1 88.19 336 GLY A CA 1
ATOM 2542 C C . GLY A 1 336 ? -4.305 -28.219 -26.375 1 88.19 336 GLY A C 1
ATOM 2543 O O . GLY A 1 336 ? -4.434 -29.344 -25.891 1 88.19 336 GLY A O 1
ATOM 2544 N N . ALA A 1 337 ? -4.562 -27.078 -25.688 1 84.12 337 ALA A N 1
ATOM 2545 C CA . ALA A 1 337 ? -5.039 -27.109 -24.312 1 84.12 337 ALA A CA 1
ATOM 2546 C C . ALA A 1 337 ? -6.562 -27.109 -24.25 1 84.12 337 ALA A C 1
ATOM 2548 O O . ALA A 1 337 ? -7.152 -27.219 -23.172 1 84.12 337 ALA A O 1
ATOM 2549 N N . GLY A 1 338 ? -7.129 -27.031 -25.438 1 88.75 338 GLY A N 1
ATOM 2550 C CA . GLY A 1 338 ? -8.586 -27.031 -25.516 1 88.75 338 GLY A CA 1
ATOM 2551 C C . GLY A 1 338 ? -9.141 -28.297 -26.125 1 88.75 338 GLY A C 1
ATOM 2552 O O . GLY A 1 338 ? -8.5 -29.359 -26.062 1 88.75 338 GLY A O 1
ATOM 2553 N N . GLN A 1 339 ? -10.461 -28.141 -26.562 1 91.81 339 GLN A N 1
ATOM 2554 C CA . GLN A 1 339 ? -11.086 -29.312 -27.172 1 91.81 339 GLN A CA 1
ATOM 2555 C C . GLN A 1 339 ? -12.156 -28.906 -28.172 1 91.81 339 GLN A C 1
ATOM 2557 O O . GLN A 1 339 ? -12.672 -27.781 -28.125 1 91.81 339 GLN A O 1
ATOM 2562 N N . VAL A 1 340 ? -12.336 -29.766 -29.125 1 94 340 VAL A N 1
ATOM 2563 C CA . VAL A 1 340 ? -13.445 -29.656 -30.078 1 94 340 VAL A CA 1
ATOM 2564 C C . VAL A 1 340 ? -14.516 -30.688 -29.75 1 94 340 VAL A C 1
ATOM 2566 O O . VAL A 1 340 ? -14.242 -31.891 -29.719 1 94 340 VAL A O 1
ATOM 2569 N N . ARG A 1 341 ? -15.633 -30.141 -29.438 1 95.5 341 ARG A N 1
ATOM 2570 C CA . ARG A 1 341 ? -16.766 -31.031 -29.172 1 95.5 341 ARG A CA 1
ATOM 2571 C C . ARG A 1 341 ? -17.578 -31.266 -30.438 1 95.5 341 ARG A C 1
ATOM 2573 O O . ARG A 1 341 ? -17.812 -30.328 -31.219 1 95.5 341 ARG A O 1
ATOM 2580 N N . LEU A 1 342 ? -17.906 -32.5 -30.672 1 94.75 342 LEU A N 1
ATOM 2581 C CA . LEU A 1 342 ? -18.703 -32.875 -31.828 1 94.75 342 LEU A CA 1
ATOM 2582 C C . LEU A 1 342 ? -19.969 -33.594 -31.406 1 94.75 342 LEU A C 1
ATOM 2584 O O . LEU A 1 342 ? -19.906 -34.75 -30.922 1 94.75 342 LEU A O 1
ATOM 2588 N N . SER A 1 343 ? -21.047 -32.938 -31.547 1 93.69 343 SER A N 1
ATOM 2589 C CA . SER A 1 343 ? -22.328 -33.531 -31.156 1 93.69 343 SER A CA 1
ATOM 2590 C C . SER A 1 343 ? -23.25 -33.719 -32.375 1 93.69 343 SER A C 1
ATOM 2592 O O . SER A 1 343 ? -23.047 -33.062 -33.406 1 93.69 343 SER A O 1
ATOM 2594 N N . GLN A 1 344 ? -24.156 -34.594 -32.188 1 91.62 344 GLN A N 1
ATOM 2595 C CA . GLN A 1 344 ? -25.125 -34.781 -33.25 1 91.62 344 GLN A CA 1
ATOM 2596 C C . GLN A 1 344 ? -26.172 -33.656 -33.25 1 91.62 344 GLN A C 1
ATOM 2598 O O . GLN A 1 344 ? -26.594 -33.188 -32.188 1 91.62 344 GLN A O 1
ATOM 2603 N N . GLY A 1 345 ? -26.406 -33.25 -34.406 1 90.19 345 GLY A N 1
ATOM 2604 C CA . GLY A 1 345 ? -27.391 -32.219 -34.594 1 90.19 345 GLY A CA 1
ATOM 2605 C C . GLY A 1 345 ? -27.844 -32.031 -36.031 1 90.19 345 GLY A C 1
ATOM 2606 O O . GLY A 1 345 ? -27.547 -32.844 -36.875 1 90.19 345 GLY A O 1
ATOM 2607 N N . GLY A 1 346 ? -28.688 -30.906 -36.125 1 85.75 346 GLY A N 1
ATOM 2608 C CA . GLY A 1 346 ? -29.203 -30.672 -37.469 1 85.75 346 GLY A CA 1
ATOM 2609 C C . GLY A 1 346 ? -29.266 -29.203 -37.844 1 85.75 346 GLY A C 1
ATOM 2610 O O . GLY A 1 346 ? -28.922 -28.344 -37.062 1 85.75 346 GLY A O 1
ATOM 2611 N N . GLY A 1 347 ? -29.594 -29.047 -39.125 1 79.44 347 GLY A N 1
ATOM 2612 C CA . GLY A 1 347 ? -29.766 -27.703 -39.625 1 79.44 347 GLY A CA 1
ATOM 2613 C C . GLY A 1 347 ? -28.453 -27.016 -39.969 1 79.44 347 GLY A C 1
ATOM 2614 O O . GLY A 1 347 ? -27.438 -27.672 -40.188 1 79.44 347 GLY A O 1
ATOM 2615 N N . GLY A 1 348 ? -28.453 -25.734 -40.125 1 76.38 348 GLY A N 1
ATOM 2616 C CA . GLY A 1 348 ? -27.359 -24.922 -40.594 1 76.38 348 GLY A CA 1
ATOM 2617 C C . GLY A 1 348 ? -26.172 -24.906 -39.656 1 76.38 348 GLY A C 1
ATOM 2618 O O . GLY A 1 348 ? -25.062 -24.562 -40.062 1 76.38 348 GLY A O 1
ATOM 2619 N N . ALA A 1 349 ? -26.406 -25.453 -38.531 1 83 349 ALA A N 1
ATOM 2620 C CA . ALA A 1 349 ? -25.328 -25.469 -37.562 1 83 349 ALA A CA 1
ATOM 2621 C C . ALA A 1 349 ? -24.594 -26.797 -37.594 1 83 349 ALA A C 1
ATOM 2623 O O . ALA A 1 349 ? -23.594 -26.969 -36.875 1 83 349 ALA A O 1
ATOM 2624 N N . ALA A 1 350 ? -25.078 -27.672 -38.438 1 92.44 350 ALA A N 1
ATOM 2625 C CA . ALA A 1 350 ? -24.484 -29.016 -38.5 1 92.44 350 ALA A CA 1
ATOM 2626 C C . ALA A 1 350 ? -23.703 -29.219 -39.781 1 92.44 350 ALA A C 1
ATOM 2628 O O . ALA A 1 350 ? -24.047 -28.656 -40.812 1 92.44 350 ALA A O 1
ATOM 2629 N N . LEU A 1 351 ? -22.656 -29.969 -39.656 1 92.75 351 LEU A N 1
ATOM 2630 C CA . LEU A 1 351 ? -21.797 -30.375 -40.75 1 92.75 351 LEU A CA 1
ATOM 2631 C C . LEU A 1 351 ? -22.266 -31.703 -41.344 1 92.75 351 LEU A C 1
ATOM 2633 O O . LEU A 1 351 ? -22.531 -32.656 -40.594 1 92.75 351 LEU A O 1
ATOM 2637 N N . ARG A 1 352 ? -22.375 -31.656 -42.625 1 92.5 352 ARG A N 1
ATOM 2638 C CA . ARG A 1 352 ? -22.688 -32.906 -43.312 1 92.5 352 ARG A CA 1
ATOM 2639 C C . ARG A 1 352 ? -21.438 -33.719 -43.562 1 92.5 352 ARG A C 1
ATOM 2641 O O . ARG A 1 352 ? -20.812 -33.656 -44.594 1 92.5 352 ARG A O 1
ATOM 2648 N N . VAL A 1 353 ? -21.172 -34.594 -42.594 1 92.62 353 VAL A N 1
ATOM 2649 C CA . VAL A 1 353 ? -19.969 -35.406 -42.688 1 92.62 353 VAL A CA 1
ATOM 2650 C C . VAL A 1 353 ? -20.172 -36.688 -41.906 1 92.62 353 VAL A C 1
ATOM 2652 O O . VAL A 1 353 ? -20.922 -36.75 -40.938 1 92.62 353 VAL A O 1
ATOM 2655 N N . ALA A 1 354 ? -19.516 -37.719 -42.406 1 91 354 ALA A N 1
ATOM 2656 C CA . ALA A 1 354 ? -19.516 -39 -41.719 1 91 354 ALA A CA 1
ATOM 2657 C C . ALA A 1 354 ? -18.188 -39.25 -41 1 91 354 ALA A C 1
ATOM 2659 O O . ALA A 1 354 ? -17.172 -38.625 -41.344 1 91 354 ALA A O 1
ATOM 2660 N N . ALA A 1 355 ? -18.297 -40.125 -40.031 1 91.06 355 ALA A N 1
ATOM 2661 C CA . ALA A 1 355 ? -17.062 -40.531 -39.344 1 91.06 355 ALA A CA 1
ATOM 2662 C C . ALA A 1 355 ? -16.047 -41.094 -40.344 1 91.06 355 ALA A C 1
ATOM 2664 O O . ALA A 1 355 ? -16.391 -41.844 -41.219 1 91.06 355 ALA A O 1
ATOM 2665 N N . GLY A 1 356 ? -14.859 -40.625 -40.188 1 93.19 356 GLY A N 1
ATOM 2666 C CA . GLY A 1 356 ? -13.797 -41.062 -41.062 1 93.19 356 GLY A CA 1
ATOM 2667 C C . GLY A 1 356 ? -13.586 -40.188 -42.25 1 93.19 356 GLY A C 1
ATOM 2668 O O . GLY A 1 356 ? -12.625 -40.375 -43.031 1 93.19 356 GLY A O 1
ATOM 2669 N N . GLU A 1 357 ? -14.383 -39.156 -42.406 1 93.88 357 GLU A N 1
ATOM 2670 C CA . GLU A 1 357 ? -14.305 -38.312 -43.594 1 93.88 357 GLU A CA 1
ATOM 2671 C C . GLU A 1 357 ? -13.664 -36.969 -43.25 1 93.88 357 GLU A C 1
ATOM 2673 O O . GLU A 1 357 ? -13.289 -36.219 -44.156 1 93.88 357 GLU A O 1
ATOM 2678 N N . ALA A 1 358 ? -13.555 -36.75 -41.969 1 95.62 358 ALA A N 1
ATOM 2679 C CA . ALA A 1 358 ? -13.086 -35.406 -41.594 1 95.62 358 ALA A CA 1
ATOM 2680 C C . ALA A 1 358 ? -11.781 -35.5 -40.812 1 95.62 358 ALA A C 1
ATOM 2682 O O . ALA A 1 358 ? -11.594 -36.406 -40 1 95.62 358 ALA A O 1
ATOM 2683 N N . MET A 1 359 ? -10.867 -34.562 -41.062 1 97.12 359 MET A N 1
ATOM 2684 C CA . MET A 1 359 ? -9.602 -34.438 -40.344 1 97.12 359 MET A CA 1
ATOM 2685 C C . MET A 1 359 ? -9.539 -33.125 -39.594 1 97.12 359 MET A C 1
ATOM 2687 O O . MET A 1 359 ? -9.812 -32.062 -40.156 1 97.12 359 MET A O 1
ATOM 2691 N N . LEU A 1 360 ? -9.289 -33.25 -38.312 1 97.19 360 LEU A N 1
ATOM 2692 C CA . LEU A 1 360 ? -8.992 -32.031 -37.531 1 97.19 360 LEU A CA 1
ATOM 2693 C C . LEU A 1 360 ? -7.527 -31.656 -37.656 1 97.19 360 LEU A C 1
ATOM 2695 O O . LEU A 1 360 ? -6.637 -32.438 -37.312 1 97.19 360 LEU A O 1
ATOM 2699 N N . ALA A 1 361 ? -7.242 -30.531 -38.188 1 97.19 361 ALA A N 1
ATOM 2700 C CA . ALA A 1 361 ? -5.879 -30.094 -38.469 1 97.19 361 ALA A CA 1
ATOM 2701 C C . ALA A 1 361 ? -5.793 -28.562 -38.438 1 97.19 361 ALA A C 1
ATOM 2703 O O . ALA A 1 361 ? -6.816 -27.875 -38.438 1 97.19 361 ALA A O 1
ATOM 2704 N N . PRO A 1 362 ? -4.57 -28.016 -38.344 1 96.12 362 PRO A N 1
ATOM 2705 C CA . PRO A 1 362 ? -4.391 -26.562 -38.375 1 96.12 362 PRO A CA 1
ATOM 2706 C C . PRO A 1 362 ? -4.75 -25.938 -39.719 1 96.12 362 PRO A C 1
ATOM 2708 O O . PRO A 1 362 ? -4.926 -26.656 -40.688 1 96.12 362 PRO A O 1
ATOM 2711 N N . PRO A 1 363 ? -4.957 -24.656 -39.688 1 96.56 363 PRO A N 1
ATOM 2712 C CA . PRO A 1 363 ? -5.195 -23.984 -41 1 96.56 363 PRO A CA 1
ATOM 2713 C C . PRO A 1 363 ? -4.004 -24.109 -41.938 1 96.56 363 PRO A C 1
ATOM 2715 O O . PRO A 1 363 ? -2.855 -24.156 -41.5 1 96.56 363 PRO A O 1
ATOM 2718 N N . ALA A 1 364 ? -4.293 -24.156 -43.188 1 94.06 364 ALA A N 1
ATOM 2719 C CA . ALA A 1 364 ? -3.271 -24.219 -44.219 1 94.06 364 ALA A CA 1
ATOM 2720 C C . ALA A 1 364 ? -3.146 -22.875 -44.969 1 94.06 364 ALA A C 1
ATOM 2722 O O . ALA A 1 364 ? -4.102 -22.094 -45 1 94.06 364 ALA A O 1
ATOM 2723 N N . PRO A 1 365 ? -1.94 -22.656 -45.469 1 92.19 365 PRO A N 1
ATOM 2724 C CA . PRO A 1 365 ? -1.782 -21.438 -46.281 1 92.19 365 PRO A CA 1
ATOM 2725 C C . PRO A 1 365 ? -2.783 -21.344 -47.438 1 92.19 365 PRO A C 1
ATOM 2727 O O . PRO A 1 365 ? -3.076 -22.344 -48.062 1 92.19 365 PRO A O 1
ATOM 2730 N N . GLY A 1 366 ? -3.369 -20.219 -47.594 1 92.5 366 GLY A N 1
ATOM 2731 C CA . GLY A 1 366 ? -4.277 -20 -48.688 1 92.5 366 GLY A CA 1
ATOM 2732 C C . GLY A 1 366 ? -5.707 -20.406 -48.406 1 92.5 366 GLY A C 1
ATOM 2733 O O . GLY A 1 366 ? -6.578 -20.312 -49.281 1 92.5 366 GLY A O 1
ATOM 2734 N N . LEU A 1 367 ? -5.977 -20.812 -47.219 1 96 367 LEU A N 1
ATOM 2735 C CA . LEU A 1 367 ? -7.312 -21.234 -46.812 1 96 367 LEU A CA 1
ATOM 2736 C C . LEU A 1 367 ? -8.336 -20.141 -47.094 1 96 367 LEU A C 1
ATOM 2738 O O . LEU A 1 367 ? -8.117 -18.984 -46.75 1 96 367 LEU A O 1
ATOM 2742 N N . ARG A 1 368 ? -9.43 -20.5 -47.812 1 96.44 368 ARG A N 1
ATOM 2743 C CA . ARG A 1 368 ? -10.602 -19.672 -48.094 1 96.44 368 ARG A CA 1
ATOM 2744 C C . ARG A 1 368 ? -11.891 -20.438 -47.812 1 96.44 368 ARG A C 1
ATOM 2746 O O . ARG A 1 368 ? -11.938 -21.656 -47.969 1 96.44 368 ARG A O 1
ATOM 2753 N N . MET A 1 369 ? -12.828 -19.75 -47.406 1 95.56 369 MET A N 1
ATOM 2754 C CA . MET A 1 369 ? -14.07 -20.438 -47.031 1 95.56 369 MET A CA 1
ATOM 2755 C C . MET A 1 369 ? -15.266 -19.5 -47.188 1 95.56 369 MET A C 1
ATOM 2757 O O . MET A 1 369 ? -15.156 -18.297 -46.938 1 95.56 369 MET A O 1
ATOM 2761 N N . ARG A 1 370 ? -16.328 -20.031 -47.594 1 95 370 ARG A N 1
ATOM 2762 C CA . ARG A 1 370 ? -17.609 -19.328 -47.688 1 95 370 ARG A CA 1
ATOM 2763 C C . ARG A 1 370 ? -18.547 -19.75 -46.562 1 95 370 ARG A C 1
ATOM 2765 O O . ARG A 1 370 ? -18.922 -20.922 -46.469 1 95 370 ARG A O 1
ATOM 2772 N N . LEU A 1 371 ? -19.062 -18.891 -45.531 1 90.69 371 LEU A N 1
ATOM 2773 C CA . LEU A 1 371 ? -19.828 -19.219 -44.312 1 90.69 371 LEU A CA 1
ATOM 2774 C C . LEU A 1 371 ? -21.328 -19.297 -44.656 1 90.69 371 LEU A C 1
ATOM 2776 O O . LEU A 1 371 ? -22.094 -19.875 -43.875 1 90.69 371 LEU A O 1
ATOM 2780 N N . GLY A 1 372 ? -21.859 -18.828 -45.562 1 83.75 372 GLY A N 1
ATOM 2781 C CA . GLY A 1 372 ? -23.266 -18.859 -45.906 1 83.75 372 GLY A CA 1
ATOM 2782 C C . GLY A 1 372 ? -23.5 -18.781 -47.406 1 83.75 372 GLY A C 1
ATOM 2783 O O . GLY A 1 372 ? -22.625 -18.328 -48.156 1 83.75 372 GLY A O 1
ATOM 2784 N N . PRO A 1 373 ? -24.812 -19.281 -47.5 1 78.75 373 PRO A N 1
ATOM 2785 C CA . PRO A 1 373 ? -25.156 -19.125 -48.938 1 78.75 373 PRO A CA 1
ATOM 2786 C C . PRO A 1 373 ? -25.234 -17.672 -49.375 1 78.75 373 PRO A C 1
ATOM 2788 O O . PRO A 1 373 ? -25.688 -16.812 -48.594 1 78.75 373 PRO A O 1
ATOM 2791 N N . GLY A 1 374 ? -24.672 -17.234 -50.375 1 83.31 374 GLY A N 1
ATOM 2792 C CA . GLY A 1 374 ? -24.75 -15.883 -50.906 1 83.31 374 GLY A CA 1
ATOM 2793 C C . GLY A 1 374 ? -23.594 -15.008 -50.469 1 83.31 374 GLY A C 1
ATOM 2794 O O . GLY A 1 374 ? -23.438 -13.883 -50.938 1 83.31 374 GLY A O 1
ATOM 2795 N N . ARG A 1 375 ? -22.922 -15.422 -49.438 1 88.75 375 ARG A N 1
ATOM 2796 C CA . ARG A 1 375 ? -21.766 -14.656 -48.969 1 88.75 375 ARG A CA 1
ATOM 2797 C C . ARG A 1 375 ? -20.547 -14.906 -49.844 1 88.75 375 ARG A C 1
ATOM 2799 O O . ARG A 1 375 ? -20.453 -15.945 -50.5 1 88.75 375 ARG A O 1
ATOM 2806 N N . PRO A 1 376 ? -19.719 -13.992 -49.938 1 92.5 376 PRO A N 1
ATOM 2807 C CA . PRO A 1 376 ? -18.5 -14.211 -50.719 1 92.5 376 PRO A CA 1
ATOM 2808 C C . PRO A 1 376 ? -17.5 -15.133 -50.031 1 92.5 376 PRO A C 1
ATOM 2810 O O . PRO A 1 376 ? -17.531 -15.273 -48.812 1 92.5 376 PRO A O 1
ATOM 2813 N N . THR A 1 377 ? -16.734 -15.781 -50.844 1 94.44 377 THR A N 1
ATOM 2814 C CA . THR A 1 377 ? -15.578 -16.5 -50.312 1 94.44 377 THR A CA 1
ATOM 2815 C C . THR A 1 377 ? -14.547 -15.523 -49.75 1 94.44 377 THR A C 1
ATOM 2817 O O . THR A 1 377 ? -14.219 -14.523 -50.375 1 94.44 377 THR A O 1
ATOM 2820 N N . ARG A 1 378 ? -14.195 -15.766 -48.594 1 95.56 378 ARG A N 1
ATOM 2821 C CA . ARG A 1 378 ? -13.25 -14.883 -47.906 1 95.56 378 ARG A CA 1
ATOM 2822 C C . ARG A 1 378 ? -11.969 -15.625 -47.531 1 95.56 378 ARG A C 1
ATOM 2824 O O . ARG A 1 378 ? -11.984 -16.828 -47.344 1 95.56 378 ARG A O 1
ATOM 2831 N N . SER A 1 379 ? -10.898 -14.812 -47.469 1 96.69 379 SER A N 1
ATOM 2832 C CA . SER A 1 379 ? -9.625 -15.375 -47.031 1 96.69 379 SER A CA 1
ATOM 2833 C C . SER A 1 379 ? -9.656 -15.688 -45.531 1 96.69 379 SER A C 1
ATOM 2835 O O . SER A 1 379 ? -10.469 -15.125 -44.781 1 96.69 379 SER A O 1
ATOM 2837 N N . PHE A 1 380 ? -8.773 -16.641 -45.156 1 96.44 380 PHE A N 1
ATOM 2838 C CA . PHE A 1 380 ? -8.648 -16.984 -43.75 1 96.44 380 PHE A CA 1
ATOM 2839 C C . PHE A 1 380 ? -8.391 -15.75 -42.906 1 96.44 380 PHE A C 1
ATOM 2841 O O . PHE A 1 380 ? -9 -15.578 -41.844 1 96.44 380 PHE A O 1
ATOM 2848 N N . LYS A 1 381 ? -7.551 -14.867 -43.312 1 95.38 381 LYS A N 1
ATOM 2849 C CA . LYS A 1 381 ? -7.227 -13.633 -42.625 1 95.38 381 LYS A CA 1
ATOM 2850 C C . LYS A 1 381 ? -8.477 -12.781 -42.406 1 95.38 381 LYS A C 1
ATOM 2852 O O . LYS A 1 381 ? -8.727 -12.312 -41.281 1 95.38 381 LYS A O 1
ATOM 2857 N N . ASN A 1 382 ? -9.266 -12.609 -43.406 1 95.44 382 ASN A N 1
ATOM 2858 C CA . ASN A 1 382 ? -10.477 -11.797 -43.312 1 95.44 382 ASN A CA 1
ATOM 2859 C C . ASN A 1 382 ? -11.508 -12.43 -42.406 1 95.44 382 ASN A C 1
ATOM 2861 O O . ASN A 1 382 ? -12.18 -11.727 -41.625 1 95.44 382 ASN A O 1
ATOM 2865 N N . LEU A 1 383 ? -11.578 -13.734 -42.531 1 95.06 383 LEU A N 1
ATOM 2866 C CA . LEU A 1 383 ? -12.5 -14.445 -41.656 1 95.06 383 LEU A CA 1
ATOM 2867 C C . LEU A 1 383 ? -12.133 -14.234 -40.219 1 95.06 383 LEU A C 1
ATOM 2869 O O . LEU A 1 383 ? -13 -13.953 -39.375 1 95.06 383 LEU A O 1
ATOM 2873 N N . CYS A 1 384 ? -10.883 -14.367 -39.938 1 94.31 384 CYS A N 1
ATOM 2874 C CA . CYS A 1 384 ? -10.398 -14.195 -38.562 1 94.31 384 CYS A CA 1
ATOM 2875 C C . CYS A 1 384 ? -10.609 -12.766 -38.094 1 94.31 384 CYS A C 1
ATOM 2877 O O . CYS A 1 384 ? -11.016 -12.547 -36.938 1 94.31 384 CYS A O 1
ATOM 2879 N N . GLN A 1 385 ? -10.328 -11.75 -38.875 1 91.88 385 GLN A N 1
ATOM 2880 C CA . GLN A 1 385 ? -10.516 -10.352 -38.5 1 91.88 385 GLN A CA 1
ATOM 2881 C C . GLN A 1 385 ? -11.977 -10.055 -38.188 1 91.88 385 GLN A C 1
ATOM 2883 O O . GLN A 1 385 ? -12.266 -9.398 -37.188 1 91.88 385 GLN A O 1
ATOM 2888 N N . GLU A 1 386 ? -12.812 -10.641 -39 1 90.62 386 GLU A N 1
ATOM 2889 C CA . GLU A 1 386 ? -14.242 -10.438 -38.781 1 90.62 386 GLU A CA 1
ATOM 2890 C C . GLU A 1 386 ? -14.703 -11.109 -37.5 1 90.62 386 GLU A C 1
ATOM 2892 O O . GLU A 1 386 ? -15.609 -10.609 -36.812 1 90.62 386 GLU A O 1
ATOM 2897 N N . ALA A 1 387 ? -14.086 -12.195 -37.219 1 90.88 387 ALA A N 1
ATOM 2898 C CA . ALA A 1 387 ? -14.438 -12.938 -36 1 90.88 387 ALA A CA 1
ATOM 2899 C C . ALA A 1 387 ? -13.711 -12.391 -34.781 1 90.88 387 ALA A C 1
ATOM 2901 O O . ALA A 1 387 ? -13.898 -12.875 -33.656 1 90.88 387 ALA A O 1
ATOM 2902 N N . GLY A 1 388 ? -12.797 -11.414 -34.969 1 90.06 388 GLY A N 1
ATOM 2903 C CA . GLY A 1 388 ? -12.078 -10.789 -33.875 1 90.06 388 GLY A CA 1
ATOM 2904 C C . GLY A 1 388 ? -10.969 -11.664 -33.312 1 90.06 388 GLY A C 1
ATOM 2905 O O . GLY A 1 388 ? -10.633 -11.57 -32.125 1 90.06 388 GLY A O 1
ATOM 2906 N N . ILE A 1 389 ? -10.461 -12.531 -34.094 1 91.94 389 ILE A N 1
ATOM 2907 C CA . ILE A 1 389 ? -9.406 -13.43 -33.656 1 91.94 389 ILE A CA 1
ATOM 2908 C C . ILE A 1 389 ? -8.039 -12.789 -33.906 1 91.94 389 ILE A C 1
ATOM 2910 O O . ILE A 1 389 ? -7.691 -12.484 -35.062 1 91.94 389 ILE A O 1
ATOM 2914 N N . PRO A 1 390 ? -7.27 -12.656 -32.875 1 92.75 390 PRO A N 1
ATOM 2915 C CA . PRO A 1 390 ? -5.973 -12.008 -33.031 1 92.75 390 PRO A CA 1
ATOM 2916 C C . PRO A 1 390 ? -4.992 -12.852 -33.844 1 92.75 390 PRO A C 1
ATOM 2918 O O . PRO A 1 390 ? -5.105 -14.078 -33.875 1 92.75 390 PRO A O 1
ATOM 2921 N N . PRO A 1 391 ? -4.023 -12.203 -34.438 1 92.31 391 PRO A N 1
ATOM 2922 C CA . PRO A 1 391 ? -3.105 -12.883 -35.375 1 92.31 391 PRO A CA 1
ATOM 2923 C C . PRO A 1 391 ? -2.352 -14.031 -34.688 1 92.31 391 PRO A C 1
ATOM 2925 O O . PRO A 1 391 ? -2.119 -15.062 -35.344 1 92.31 391 PRO A O 1
ATOM 2928 N N . TRP A 1 392 ? -2.014 -13.922 -33.469 1 90.69 392 TRP A N 1
ATOM 2929 C CA . TRP A 1 392 ? -1.151 -14.906 -32.812 1 90.69 392 TRP A CA 1
ATOM 2930 C C . TRP A 1 392 ? -1.942 -16.156 -32.438 1 90.69 392 TRP A C 1
ATOM 2932 O O . TRP A 1 392 ? -1.36 -17.203 -32.156 1 90.69 392 TRP A O 1
ATOM 2942 N N . LEU A 1 393 ? -3.225 -16.094 -32.531 1 89.38 393 LEU A N 1
ATOM 2943 C CA . LEU A 1 393 ? -4.051 -17.25 -32.219 1 89.38 393 LEU A CA 1
ATOM 2944 C C . LEU A 1 393 ? -4.457 -17.984 -33.5 1 89.38 393 LEU A C 1
ATOM 2946 O O . LEU A 1 393 ? -4.867 -19.141 -33.438 1 89.38 393 LEU A O 1
ATOM 2950 N N . ARG A 1 394 ? -4.367 -17.406 -34.656 1 92.06 394 ARG A N 1
ATOM 2951 C CA . ARG A 1 394 ? -4.926 -17.875 -35.906 1 92.06 394 ARG A CA 1
ATOM 2952 C C . ARG A 1 394 ? -4.281 -19.188 -36.344 1 92.06 394 ARG A C 1
ATOM 2954 O O . ARG A 1 394 ? -4.977 -20.141 -36.719 1 92.06 394 ARG A O 1
ATOM 2961 N N . PRO A 1 395 ? -2.988 -19.266 -36.219 1 92.06 395 PRO A N 1
ATOM 2962 C CA . PRO A 1 395 ? -2.367 -20.516 -36.656 1 92.06 395 PRO A CA 1
ATOM 2963 C C . PRO A 1 395 ? -2.77 -21.703 -35.781 1 92.06 395 PRO A C 1
ATOM 2965 O O . PRO A 1 395 ? -2.549 -22.859 -36.156 1 92.06 395 PRO A O 1
ATOM 2968 N N . ARG A 1 396 ? -3.432 -21.484 -34.688 1 91.56 396 ARG A N 1
ATOM 2969 C CA . ARG A 1 396 ? -3.727 -22.562 -33.75 1 91.56 396 ARG A CA 1
ATOM 2970 C C . ARG A 1 396 ? -5.211 -22.922 -33.781 1 91.56 396 ARG A C 1
ATOM 2972 O O . ARG A 1 396 ? -5.66 -23.75 -33 1 91.56 396 ARG A O 1
ATOM 2979 N N . LEU A 1 397 ? -5.926 -22.359 -34.594 1 93.12 397 LEU A N 1
ATOM 2980 C CA . LEU A 1 397 ? -7.355 -22.641 -34.656 1 93.12 397 LEU A CA 1
ATOM 2981 C C . LEU A 1 397 ? -7.598 -24.031 -35.219 1 93.12 397 LEU A C 1
ATOM 2983 O O . LEU A 1 397 ? -6.918 -24.453 -36.156 1 93.12 397 LEU A O 1
ATOM 2987 N N . PRO A 1 398 ? -8.539 -24.75 -34.625 1 95.5 398 PRO A N 1
ATOM 2988 C CA . PRO A 1 398 ? -8.883 -26.047 -35.219 1 95.5 398 PRO A CA 1
ATOM 2989 C C . PRO A 1 398 ? -9.727 -25.922 -36.469 1 95.5 398 PRO A C 1
ATOM 2991 O O . PRO A 1 398 ? -10.68 -25.141 -36.5 1 95.5 398 PRO A O 1
ATOM 2994 N N . VAL A 1 399 ? -9.336 -26.688 -37.469 1 96.94 399 VAL A N 1
ATOM 2995 C CA . VAL A 1 399 ? -10.086 -26.75 -38.719 1 96.94 399 VAL A CA 1
ATOM 2996 C C . VAL A 1 399 ? -10.484 -28.188 -39 1 96.94 399 VAL A C 1
ATOM 2998 O O . VAL A 1 399 ? -9.664 -29.109 -38.906 1 96.94 399 VAL A O 1
ATOM 3001 N N . LEU A 1 400 ? -11.766 -28.375 -39.219 1 97.06 400 LEU A N 1
ATOM 3002 C CA . LEU A 1 400 ? -12.195 -29.656 -39.75 1 97.06 400 LEU A CA 1
ATOM 3003 C C . LEU A 1 400 ? -12.133 -29.672 -41.281 1 97.06 400 LEU A C 1
ATOM 3005 O O . LEU A 1 400 ? -12.812 -28.891 -41.938 1 97.06 400 LEU A O 1
ATOM 3009 N N . TRP A 1 401 ? -11.305 -30.547 -41.781 1 97.25 401 TRP A N 1
ATOM 3010 C CA . TRP A 1 401 ? -11.125 -30.703 -43.219 1 97.25 401 TRP A CA 1
ATOM 3011 C C . TRP A 1 401 ? -11.891 -31.906 -43.75 1 97.25 401 TRP A C 1
ATOM 3013 O O . TRP A 1 401 ? -11.82 -33 -43.156 1 97.25 401 TRP A O 1
ATOM 3023 N N . VAL A 1 402 ? -12.648 -31.672 -44.75 1 96.19 402 VAL A N 1
ATOM 3024 C CA . VAL A 1 402 ? -13.344 -32.75 -45.438 1 96.19 402 VAL A CA 1
ATOM 3025 C C . VAL A 1 402 ? -12.922 -32.781 -46.906 1 96.19 402 VAL A C 1
ATOM 3027 O O . VAL A 1 402 ? -13.133 -31.828 -47.656 1 96.19 402 VAL A O 1
ATOM 3030 N N . ALA A 1 403 ? -12.32 -33.906 -47.344 1 92.69 403 ALA A N 1
ATOM 3031 C CA . ALA A 1 403 ? -11.867 -34.094 -48.719 1 92.69 403 ALA A CA 1
ATOM 3032 C C . ALA A 1 403 ? -10.945 -32.938 -49.156 1 92.69 403 ALA A C 1
ATOM 3034 O O . ALA A 1 403 ? -11.117 -32.375 -50.219 1 92.69 403 ALA A O 1
ATOM 3035 N N . GLY A 1 404 ? -10.094 -32.5 -48.219 1 92.06 404 GLY A N 1
ATOM 3036 C CA . GLY A 1 404 ? -9.086 -31.484 -48.531 1 92.06 404 GLY A CA 1
ATOM 3037 C C . GLY A 1 404 ? -9.625 -30.078 -48.469 1 92.06 404 GLY A C 1
ATOM 3038 O O . GLY A 1 404 ? -8.883 -29.109 -48.688 1 92.06 404 GLY A O 1
ATOM 3039 N N . GLU A 1 405 ? -10.961 -29.953 -48.219 1 95.5 405 GLU A N 1
ATOM 3040 C CA . GLU A 1 405 ? -11.578 -28.625 -48.125 1 95.5 405 GLU A CA 1
ATOM 3041 C C . GLU A 1 405 ? -11.93 -28.281 -46.656 1 95.5 405 GLU A C 1
ATOM 3043 O O . GLU A 1 405 ? -12.359 -29.156 -45.906 1 95.5 405 GLU A O 1
ATOM 3048 N N . PRO A 1 406 ? -11.711 -27 -46.312 1 97.19 406 PRO A N 1
ATOM 3049 C CA . PRO A 1 406 ? -12.109 -26.609 -44.969 1 97.19 406 PRO A CA 1
ATOM 3050 C C . PRO A 1 406 ? -13.625 -26.625 -44.781 1 97.19 406 PRO A C 1
ATOM 3052 O O . PRO A 1 406 ? -14.352 -25.906 -45.438 1 97.19 406 PRO A O 1
ATOM 3055 N N . ALA A 1 407 ? -14.078 -27.406 -43.812 1 96.75 407 ALA A N 1
ATOM 3056 C CA . ALA A 1 407 ? -15.516 -27.562 -43.562 1 96.75 407 ALA A CA 1
ATOM 3057 C C . ALA A 1 407 ? -15.961 -26.734 -42.375 1 96.75 407 ALA A C 1
ATOM 3059 O O . ALA A 1 407 ? -17.109 -26.297 -42.312 1 96.75 407 ALA A O 1
ATOM 3060 N N . TRP A 1 408 ? -15.078 -26.516 -41.469 1 96.31 408 TRP A N 1
ATOM 3061 C CA . TRP A 1 408 ? -15.367 -25.781 -40.25 1 96.31 408 TRP A CA 1
ATOM 3062 C C . TRP A 1 408 ? -14.094 -25.219 -39.625 1 96.31 408 TRP A C 1
ATOM 3064 O O . TRP A 1 408 ? -13.047 -25.875 -39.625 1 96.31 408 TRP A O 1
ATOM 3074 N N . ILE A 1 409 ? -14.18 -24.031 -39.188 1 96 409 ILE A N 1
ATOM 3075 C CA . ILE A 1 409 ? -13.094 -23.406 -38.438 1 96 409 ILE A CA 1
ATOM 3076 C C . ILE A 1 409 ? -13.578 -23.016 -37.031 1 96 409 ILE A C 1
ATOM 3078 O O . ILE A 1 409 ? -14.602 -22.328 -36.906 1 96 409 ILE A O 1
ATOM 3082 N N . GLY A 1 410 ? -12.836 -23.453 -36.062 1 94.38 410 GLY A N 1
ATOM 3083 C CA . GLY A 1 410 ? -13.188 -23.109 -34.719 1 94.38 410 GLY A CA 1
ATOM 3084 C C . GLY A 1 410 ? -13.266 -21.609 -34.469 1 94.38 410 GLY A C 1
ATOM 3085 O O . GLY A 1 410 ? -12.328 -20.875 -34.812 1 94.38 410 GLY A O 1
ATOM 3086 N N . GLY A 1 411 ? -14.406 -21.203 -33.844 1 91.25 411 GLY A N 1
ATOM 3087 C CA . GLY A 1 411 ? -14.578 -19.797 -33.531 1 91.25 411 GLY A CA 1
ATOM 3088 C C . GLY A 1 411 ? -15.125 -18.984 -34.719 1 91.25 411 GLY A C 1
ATOM 3089 O O . GLY A 1 411 ? -15.43 -17.797 -34.562 1 91.25 411 GLY A O 1
ATOM 3090 N N . ILE A 1 412 ? -15.32 -19.578 -35.875 1 93.06 412 ILE A N 1
ATOM 3091 C CA . ILE A 1 412 ? -15.766 -18.859 -37.062 1 93.06 412 ILE A CA 1
ATOM 3092 C C . ILE A 1 412 ? -17.062 -19.469 -37.594 1 93.06 412 ILE A C 1
ATOM 3094 O O . ILE A 1 412 ? -18.109 -18.828 -37.562 1 93.06 412 ILE A O 1
ATOM 3098 N N . GLY A 1 413 ? -16.969 -20.766 -38 1 93.25 413 GLY A N 1
ATOM 3099 C CA . GLY A 1 413 ? -18.203 -21.344 -38.469 1 93.25 413 GLY A CA 1
ATOM 3100 C C . GLY A 1 413 ? -18 -22.469 -39.469 1 93.25 413 GLY A C 1
ATOM 3101 O O . GLY A 1 413 ? -16.891 -23 -39.594 1 93.25 413 GLY A O 1
ATOM 3102 N N . ILE A 1 414 ? -19.203 -22.797 -40.125 1 94.56 414 ILE A N 1
ATOM 3103 C CA . ILE A 1 414 ? -19.219 -23.906 -41.062 1 94.56 414 ILE A CA 1
ATOM 3104 C C . ILE A 1 414 ? -19.266 -23.375 -42.5 1 94.56 414 ILE A C 1
ATOM 3106 O O . ILE A 1 414 ? -19.984 -22.422 -42.781 1 94.56 414 ILE A O 1
ATOM 3110 N N . ALA A 1 415 ? -18.469 -24.047 -43.375 1 95.12 415 ALA A N 1
ATOM 3111 C CA . ALA A 1 415 ? -18.516 -23.703 -44.781 1 95.12 415 ALA A CA 1
ATOM 3112 C C . ALA A 1 415 ? -19.891 -24 -45.375 1 95.12 415 ALA A C 1
ATOM 3114 O O . ALA A 1 415 ? -20.5 -25.031 -45.062 1 95.12 415 ALA A O 1
ATOM 3115 N N . ALA A 1 416 ? -20.328 -23.172 -46.219 1 93.69 416 ALA A N 1
ATOM 3116 C CA . ALA A 1 416 ? -21.672 -23.25 -46.812 1 93.69 416 ALA A CA 1
ATOM 3117 C C . ALA A 1 416 ? -21.906 -24.609 -47.469 1 93.69 416 ALA A C 1
ATOM 3119 O O . ALA A 1 416 ? -23 -25.172 -47.344 1 93.69 416 ALA A O 1
ATOM 3120 N N . GLN A 1 417 ? -20.953 -25.156 -48.156 1 92 417 GLN A N 1
ATOM 3121 C CA . GLN A 1 417 ? -21.109 -26.359 -48.969 1 92 417 GLN A CA 1
ATOM 3122 C C . GLN A 1 417 ? -21.234 -27.594 -48.062 1 92 417 GLN A C 1
ATOM 3124 O O . GLN A 1 417 ? -21.688 -28.641 -48.531 1 92 417 GLN A O 1
ATOM 3129 N N . PHE A 1 418 ? -20.938 -27.438 -46.781 1 94.5 418 PHE A N 1
ATOM 3130 C CA . PHE A 1 418 ? -20.969 -28.594 -45.906 1 94.5 418 PHE A CA 1
ATOM 3131 C C . PHE A 1 418 ? -22.109 -28.484 -44.906 1 94.5 418 PHE A C 1
ATOM 3133 O O . PHE A 1 418 ? -22.266 -29.344 -44.031 1 94.5 418 PHE A O 1
ATOM 3140 N N . GLN A 1 419 ? -22.844 -27.453 -44.938 1 93.19 419 GLN A N 1
ATOM 3141 C CA . GLN A 1 419 ? -23.953 -27.25 -44.031 1 93.19 419 GLN A CA 1
ATOM 3142 C C . GLN A 1 419 ? -25.109 -28.219 -44.312 1 93.19 419 GLN A C 1
ATOM 3144 O O . GLN A 1 419 ? -25.438 -28.453 -45.469 1 93.19 419 GLN A O 1
ATOM 3149 N N . CYS A 1 420 ? -25.594 -28.656 -43.281 1 92.19 420 CYS A N 1
ATOM 3150 C CA . CYS A 1 420 ? -26.781 -29.516 -43.406 1 92.19 420 CYS A CA 1
ATOM 3151 C C . CYS A 1 420 ? -28 -28.688 -43.812 1 92.19 420 CYS A C 1
ATOM 3153 O O . CYS A 1 420 ? -28.156 -27.547 -43.344 1 92.19 420 CYS A O 1
ATOM 3155 N N . ALA A 1 421 ? -28.828 -29.328 -44.625 1 87.88 421 ALA A N 1
ATOM 3156 C CA . ALA A 1 421 ? -30.125 -28.719 -44.906 1 87.88 421 ALA A CA 1
ATOM 3157 C C . ALA A 1 421 ? -31.078 -28.859 -43.75 1 87.88 421 ALA A C 1
ATOM 3159 O O . ALA A 1 421 ? -30.766 -29.547 -42.75 1 87.88 421 ALA A O 1
ATOM 3160 N N . GLU A 1 422 ? -32.156 -28.047 -43.906 1 86.06 422 GLU A N 1
ATOM 3161 C CA . GLU A 1 422 ? -33.188 -28.172 -42.875 1 86.06 422 GLU A CA 1
ATOM 3162 C C . GLU A 1 422 ? -33.656 -29.625 -42.719 1 86.06 422 GLU A C 1
ATOM 3164 O O . GLU A 1 422 ? -33.969 -30.281 -43.719 1 86.06 422 GLU A O 1
ATOM 3169 N N . GLY A 1 423 ? -33.656 -30.172 -41.594 1 84.81 423 GLY A N 1
ATOM 3170 C CA . GLY A 1 423 ? -34.125 -31.516 -41.344 1 84.81 423 GLY A CA 1
ATOM 3171 C C . GLY A 1 423 ? -33.031 -32.562 -41.469 1 84.81 423 GLY A C 1
ATOM 3172 O O . GLY A 1 423 ? -33.219 -33.719 -41.094 1 84.81 423 GLY A O 1
ATOM 3173 N N . GLU A 1 424 ? -31.969 -32.156 -42.094 1 89.88 424 GLU A N 1
ATOM 3174 C CA . GLU A 1 424 ? -30.844 -33.062 -42.25 1 89.88 424 GLU A CA 1
ATOM 3175 C C . GLU A 1 424 ? -30.016 -33.156 -40.969 1 89.88 424 GLU A C 1
ATOM 3177 O O . GLU A 1 424 ? -29.781 -32.156 -40.312 1 89.88 424 GLU A O 1
ATOM 3182 N N . GLN A 1 425 ? -29.656 -34.5 -40.719 1 90.94 425 GLN A N 1
ATOM 3183 C CA . GLN A 1 425 ? -28.828 -34.719 -39.531 1 90.94 425 GLN A CA 1
ATOM 3184 C C . GLN A 1 425 ? -27.344 -34.656 -39.875 1 90.94 425 GLN A C 1
ATOM 3186 O O . GLN A 1 425 ? -26.938 -35.062 -40.969 1 90.94 425 GLN A O 1
ATOM 3191 N N . GLY A 1 426 ? -26.578 -34.062 -38.938 1 93.94 426 GLY A N 1
ATOM 3192 C CA . GLY A 1 426 ? -25.141 -33.969 -39.094 1 93.94 426 GLY A CA 1
ATOM 3193 C C . GLY A 1 426 ? -24.406 -33.781 -37.781 1 93.94 426 GLY A C 1
ATOM 3194 O O . GLY A 1 426 ? -24.875 -34.25 -36.719 1 93.94 426 GLY A O 1
ATOM 3195 N N . VAL A 1 427 ? -23.219 -33.25 -37.844 1 95.12 427 VAL A N 1
ATOM 3196 C CA . VAL A 1 427 ? -22.359 -33.062 -36.688 1 95.12 427 VAL A CA 1
ATOM 3197 C C . VAL A 1 427 ? -22.172 -31.594 -36.375 1 95.12 427 VAL A C 1
ATOM 3199 O O . VAL A 1 427 ? -21.875 -30.797 -37.281 1 95.12 427 VAL A O 1
ATOM 3202 N N . VAL A 1 428 ? -22.484 -31.266 -35.125 1 95.06 428 VAL A N 1
ATOM 3203 C CA . VAL A 1 428 ? -22.297 -29.875 -34.719 1 95.06 428 VAL A CA 1
ATOM 3204 C C . VAL A 1 428 ? -20.953 -29.75 -34 1 95.06 428 VAL A C 1
ATOM 3206 O O . VAL A 1 428 ? -20.797 -30.188 -32.844 1 95.06 428 VAL A O 1
ATOM 3209 N N . PRO A 1 429 ? -19.984 -29.109 -34.656 1 95.19 429 PRO A N 1
ATOM 3210 C CA . PRO A 1 429 ? -18.688 -28.875 -34 1 95.19 429 PRO A CA 1
ATOM 3211 C C . PRO A 1 429 ? -18.703 -27.609 -33.125 1 95.19 429 PRO A C 1
ATOM 3213 O O . PRO A 1 429 ? -19.344 -26.625 -33.469 1 95.19 429 PRO A O 1
ATOM 3216 N N . ALA A 1 430 ? -18.094 -27.703 -31.984 1 94.12 430 ALA A N 1
ATOM 3217 C CA . ALA A 1 430 ? -17.938 -26.578 -31.062 1 94.12 430 ALA A CA 1
ATOM 3218 C C . ALA A 1 430 ? -16.516 -26.5 -30.531 1 94.12 430 ALA A C 1
ATOM 3220 O O . ALA A 1 430 ? -15.977 -27.5 -30.031 1 94.12 430 ALA A O 1
ATOM 3221 N N . TRP A 1 431 ? -15.977 -25.375 -30.688 1 93.06 431 TRP A N 1
ATOM 3222 C CA . TRP A 1 431 ? -14.617 -25.141 -30.203 1 93.06 431 TRP A CA 1
ATOM 3223 C C . TRP A 1 431 ? -14.633 -24.625 -28.781 1 93.06 431 TRP A C 1
ATOM 3225 O O . TRP A 1 431 ? -15.312 -23.641 -28.469 1 93.06 431 TRP A O 1
ATOM 3235 N N . VAL A 1 432 ? -13.906 -25.25 -27.844 1 89.44 432 VAL A N 1
ATOM 3236 C CA . VAL A 1 432 ? -13.766 -24.844 -26.453 1 89.44 432 VAL A CA 1
ATOM 3237 C C . VAL A 1 432 ? -12.297 -24.578 -26.141 1 89.44 432 VAL A C 1
ATOM 3239 O O . VAL A 1 432 ? -11.562 -25.5 -25.75 1 89.44 432 VAL A O 1
ATOM 3242 N N . PRO A 1 433 ? -11.93 -23.328 -26.203 1 84.56 433 PRO A N 1
ATOM 3243 C CA . PRO A 1 433 ? -10.531 -23.031 -25.891 1 84.56 433 PRO A CA 1
ATOM 3244 C C . PRO A 1 433 ? -10.195 -23.219 -24.406 1 84.56 433 PRO A C 1
ATOM 3246 O O . PRO A 1 433 ? -11.102 -23.359 -23.578 1 84.56 433 PRO A O 1
ATOM 3249 N N . ALA A 1 434 ? -8.891 -23.391 -24.031 1 73.19 434 ALA A N 1
ATOM 3250 C CA . ALA A 1 434 ? -8.461 -23.578 -22.656 1 73.19 434 ALA A CA 1
ATOM 3251 C C . ALA A 1 434 ? -8.711 -22.328 -21.828 1 73.19 434 ALA A C 1
ATOM 3253 O O . ALA A 1 434 ? -9.102 -22.422 -20.656 1 73.19 434 ALA A O 1
ATOM 3254 N N . SER A 1 435 ? -8.258 -21.203 -22.25 1 65.19 435 SER A N 1
ATOM 3255 C CA . SER A 1 435 ? -8.398 -20.016 -21.422 1 65.19 435 SER A CA 1
ATOM 3256 C C . SER A 1 435 ? -9.648 -19.219 -21.812 1 65.19 435 SER A C 1
ATOM 3258 O O . SER A 1 435 ? -9.992 -19.125 -22.984 1 65.19 435 SER A O 1
ATOM 3260 N N . ALA A 1 436 ? -10.5 -18.953 -20.703 1 55.28 436 ALA A N 1
ATOM 3261 C CA . ALA A 1 436 ? -11.742 -18.203 -20.859 1 55.28 436 ALA A CA 1
ATOM 3262 C C . ALA A 1 436 ? -11.516 -16.922 -21.656 1 55.28 436 ALA A C 1
ATOM 3264 O O . ALA A 1 436 ? -12.414 -16.438 -22.344 1 55.28 436 ALA A O 1
ATOM 3265 N N . ALA A 1 437 ? -10.43 -16.312 -21.266 1 53.69 437 ALA A N 1
ATOM 3266 C CA . ALA A 1 437 ? -10.195 -15.031 -21.922 1 53.69 437 ALA A CA 1
ATOM 3267 C C . ALA A 1 437 ? -10.328 -15.164 -23.438 1 53.69 437 ALA A C 1
ATOM 3269 O O . ALA A 1 437 ? -10.734 -14.219 -24.125 1 53.69 437 ALA A O 1
ATOM 3270 N N . GLN A 1 438 ? -10.039 -16.453 -23.891 1 53.47 438 GLN A N 1
ATOM 3271 C CA . GLN A 1 438 ? -10.148 -16.734 -25.312 1 53.47 438 GLN A CA 1
ATOM 3272 C C . GLN A 1 438 ? -11.602 -17 -25.703 1 53.47 438 GLN A C 1
ATOM 3274 O O . GLN A 1 438 ? -11.977 -16.859 -26.875 1 53.47 438 GLN A O 1
ATOM 3279 N N . GLN A 1 439 ? -12.367 -17.469 -24.625 1 51.28 439 GLN A N 1
ATOM 3280 C CA . GLN A 1 439 ? -13.742 -17.875 -24.906 1 51.28 439 GLN A CA 1
ATOM 3281 C C . GLN A 1 439 ? -14.617 -16.656 -25.203 1 51.28 439 GLN A C 1
ATOM 3283 O O . GLN A 1 439 ? -15.477 -16.703 -26.094 1 51.28 439 GLN A O 1
ATOM 3288 N N . GLY A 1 440 ? -14.68 -15.75 -24.109 1 49.62 440 GLY A N 1
ATOM 3289 C CA . GLY A 1 440 ? -15.656 -14.672 -24.156 1 49.62 440 GLY A CA 1
ATOM 3290 C C . GLY A 1 440 ? -15.508 -13.773 -25.359 1 49.62 440 GLY A C 1
ATOM 3291 O O . GLY A 1 440 ? -16.422 -13.016 -25.703 1 49.62 440 GLY A O 1
ATOM 3292 N N . GLN A 1 441 ? -14.352 -13.547 -25.703 1 46.56 441 GLN A N 1
ATOM 3293 C CA . GLN A 1 441 ? -14.125 -12.656 -26.844 1 46.56 441 GLN A CA 1
ATOM 3294 C C . GLN A 1 441 ? -14.812 -13.188 -28.094 1 46.56 441 GLN A C 1
ATOM 3296 O O . GLN A 1 441 ? -15.281 -12.406 -28.922 1 46.56 441 GLN A O 1
ATOM 3301 N N . HIS A 1 442 ? -14.688 -14.523 -28.25 1 42.84 442 HIS A N 1
ATOM 3302 C CA . HIS A 1 442 ? -15.008 -15.07 -29.562 1 42.84 442 HIS A CA 1
ATOM 3303 C C . HIS A 1 442 ? -16.5 -15.359 -29.688 1 42.84 442 HIS A C 1
ATOM 3305 O O . HIS A 1 442 ? -17.047 -15.367 -30.781 1 42.84 442 HIS A O 1
ATOM 3311 N N . LEU A 1 443 ? -17.141 -15.898 -28.594 1 38.47 443 LEU A N 1
ATOM 3312 C CA . LEU A 1 443 ? -18.422 -16.547 -28.781 1 38.47 443 LEU A CA 1
ATOM 3313 C C . LEU A 1 443 ? -19.547 -15.523 -28.891 1 38.47 443 LEU A C 1
ATOM 3315 O O . LEU A 1 443 ? -20.703 -15.875 -29.141 1 38.47 443 LEU A O 1
ATOM 3319 N N . GLY A 1 444 ? -19.297 -14.367 -28.391 1 35.44 444 GLY A N 1
ATOM 3320 C CA . GLY A 1 444 ? -20.531 -13.586 -28.391 1 35.44 444 GLY A CA 1
ATOM 3321 C C . GLY A 1 444 ? -21.094 -13.367 -29.781 1 35.44 444 GLY A C 1
ATOM 3322 O O . GLY A 1 444 ? -22.25 -12.961 -29.938 1 35.44 444 GLY A O 1
ATOM 3323 N N . GLN A 1 445 ? -20.266 -13.172 -30.734 1 33.78 445 GLN A N 1
ATOM 3324 C CA . GLN A 1 445 ? -20.938 -12.633 -31.922 1 33.78 445 GLN A CA 1
ATOM 3325 C C . GLN A 1 445 ? -21.625 -13.742 -32.719 1 33.78 445 GLN A C 1
ATOM 3327 O O . GLN A 1 445 ? -22.469 -13.461 -33.594 1 33.78 445 GLN A O 1
ATOM 3332 N N . PHE A 1 446 ? -21.172 -15 -32.688 1 30.09 446 PHE A N 1
ATOM 3333 C CA . PHE A 1 446 ? -21.719 -15.828 -33.75 1 30.09 446 PHE A CA 1
ATOM 3334 C C . PHE A 1 446 ? -22.984 -16.531 -33.281 1 30.09 446 PHE A C 1
ATOM 3336 O O . PHE A 1 446 ? -23.578 -17.312 -34.031 1 30.09 446 PHE A O 1
ATOM 3343 N N . ASP A 1 447 ? -23.25 -16.625 -32 1 29.92 447 ASP A N 1
ATOM 3344 C CA . ASP A 1 447 ? -24.469 -17.406 -31.828 1 29.92 447 ASP A CA 1
ATOM 3345 C C . ASP A 1 447 ? -25.703 -16.625 -32.281 1 29.92 447 ASP A C 1
ATOM 3347 O O . ASP A 1 447 ? -26.828 -17.094 -32.156 1 29.92 447 ASP A O 1
ATOM 3351 N N . ARG A 1 448 ? -25.656 -15.281 -32.562 1 26.12 448 ARG A N 1
ATOM 3352 C CA . ARG A 1 448 ? -26.938 -14.789 -33.031 1 26.12 448 ARG A CA 1
ATOM 3353 C C . ARG A 1 448 ? -27.031 -14.945 -34.562 1 26.12 448 ARG A C 1
ATOM 3355 O O . ARG A 1 448 ? -26.047 -14.758 -35.281 1 26.12 448 ARG A O 1
ATOM 3362 N N . MET B 1 1 ? 36.625 5.297 -16.188 1 38.03 1 MET B N 1
ATOM 3363 C CA . MET B 1 1 ? 35.5 5.863 -16.906 1 38.03 1 MET B CA 1
ATOM 3364 C C . MET B 1 1 ? 34.719 6.844 -16.047 1 38.03 1 MET B C 1
ATOM 3366 O O . MET B 1 1 ? 34.438 6.551 -14.875 1 38.03 1 MET B O 1
ATOM 3370 N N . ALA B 1 2 ? 34.844 8.062 -16.219 1 47.28 2 ALA B N 1
ATOM 3371 C CA . ALA B 1 2 ? 34.281 9.164 -15.445 1 47.28 2 ALA B CA 1
ATOM 3372 C C . ALA B 1 2 ? 32.812 8.914 -15.117 1 47.28 2 ALA B C 1
ATOM 3374 O O . ALA B 1 2 ? 32 8.625 -16.016 1 47.28 2 ALA B O 1
ATOM 3375 N N . VAL B 1 3 ? 32.531 8.383 -13.883 1 62.03 3 VAL B N 1
ATOM 3376 C CA . VAL B 1 3 ? 31.172 8.062 -13.492 1 62.03 3 VAL B CA 1
ATOM 3377 C C . VAL B 1 3 ? 30.25 9.234 -13.852 1 62.03 3 VAL B C 1
ATOM 3379 O O . VAL B 1 3 ? 30.516 10.375 -13.484 1 62.03 3 VAL B O 1
ATOM 3382 N N . GLU B 1 4 ? 29.469 9.203 -14.93 1 84.81 4 GLU B N 1
ATOM 3383 C CA . GLU B 1 4 ? 28.594 10.273 -15.398 1 84.81 4 GLU B CA 1
ATOM 3384 C C . GLU B 1 4 ? 27.375 10.422 -14.484 1 84.81 4 GLU B C 1
ATOM 3386 O O . GLU B 1 4 ? 26.516 9.539 -14.438 1 84.81 4 GLU B O 1
ATOM 3391 N N . LEU B 1 5 ? 27.531 11.469 -13.461 1 93.75 5 LEU B N 1
ATOM 3392 C CA . LEU B 1 5 ? 26.469 11.711 -12.492 1 93.75 5 LEU B CA 1
ATOM 3393 C C . LEU B 1 5 ? 25.516 12.805 -12.984 1 93.75 5 LEU B C 1
ATOM 3395 O O . LEU B 1 5 ? 24.422 12.953 -12.461 1 93.75 5 LEU B O 1
ATOM 3399 N N . ALA B 1 6 ? 25.922 13.523 -14.031 1 93.88 6 ALA B N 1
ATOM 3400 C CA . ALA B 1 6 ? 25.141 14.672 -14.484 1 93.88 6 ALA B CA 1
ATOM 3401 C C . ALA B 1 6 ? 23.797 14.227 -15.055 1 93.88 6 ALA B C 1
ATOM 3403 O O . ALA B 1 6 ? 22.781 14.898 -14.859 1 93.88 6 ALA B O 1
ATOM 3404 N N . GLY B 1 7 ? 23.812 13.117 -15.75 1 93.31 7 GLY B N 1
ATOM 3405 C CA . GLY B 1 7 ? 22.594 12.602 -16.344 1 93.31 7 GLY B CA 1
ATOM 3406 C C . GLY B 1 7 ? 21.5 12.32 -15.336 1 93.31 7 GLY B C 1
ATOM 3407 O O . GLY B 1 7 ? 20.469 13 -15.32 1 93.31 7 GLY B O 1
ATOM 3408 N N . PRO B 1 8 ? 21.844 11.414 -14.422 1 93.62 8 PRO B N 1
ATOM 3409 C CA . PRO B 1 8 ? 20.828 11.109 -13.398 1 93.62 8 PRO B CA 1
ATOM 3410 C C . PRO B 1 8 ? 20.484 12.32 -12.539 1 93.62 8 PRO B C 1
ATOM 3412 O O . PRO B 1 8 ? 19.328 12.469 -12.117 1 93.62 8 PRO B O 1
ATOM 3415 N N . PHE B 1 9 ? 21.422 13.133 -12.266 1 96.5 9 PHE B N 1
ATOM 3416 C CA . PHE B 1 9 ? 21.188 14.352 -11.508 1 96.5 9 PHE B CA 1
ATOM 3417 C C . PHE B 1 9 ? 20.188 15.258 -12.227 1 96.5 9 PHE B C 1
ATOM 3419 O O . PHE B 1 9 ? 19.234 15.742 -11.617 1 96.5 9 PHE B O 1
ATOM 3426 N N . ALA B 1 10 ? 20.328 15.445 -13.5 1 96.56 10 ALA B N 1
ATOM 3427 C CA . ALA B 1 10 ? 19.484 16.297 -14.328 1 96.56 10 ALA B CA 1
ATOM 3428 C C . ALA B 1 10 ? 18.062 15.742 -14.391 1 96.56 10 ALA B C 1
ATOM 3430 O O . ALA B 1 10 ? 17.094 16.5 -14.469 1 96.56 10 ALA B O 1
ATOM 3431 N N . GLU B 1 11 ? 17.984 14.469 -14.391 1 95.12 11 GLU B N 1
ATOM 3432 C CA . GLU B 1 11 ? 16.672 13.836 -14.453 1 95.12 11 GLU B CA 1
ATOM 3433 C C . GLU B 1 11 ? 15.812 14.219 -13.242 1 95.12 11 GLU B C 1
ATOM 3435 O O . GLU B 1 11 ? 14.609 14.43 -13.367 1 95.12 11 GLU B O 1
ATOM 3440 N N . VAL B 1 12 ? 16.438 14.297 -12.078 1 96.31 12 VAL B N 1
ATOM 3441 C CA . VAL B 1 12 ? 15.719 14.68 -10.867 1 96.31 12 VAL B CA 1
ATOM 3442 C C . VAL B 1 12 ? 15.281 16.141 -10.953 1 96.31 12 VAL B C 1
ATOM 3444 O O . VAL B 1 12 ? 14.164 16.484 -10.57 1 96.31 12 VAL B O 1
ATOM 3447 N N . LEU B 1 13 ? 16.141 17.016 -11.516 1 97.5 13 LEU B N 1
ATOM 3448 C CA . LEU B 1 13 ? 15.789 18.422 -11.695 1 97.5 13 LEU B CA 1
ATOM 3449 C C . LEU B 1 13 ? 14.617 18.578 -12.656 1 97.5 13 LEU B C 1
ATOM 3451 O O . LEU B 1 13 ? 13.711 19.391 -12.422 1 97.5 13 LEU B O 1
ATOM 3455 N N . ARG B 1 14 ? 14.609 17.766 -13.688 1 96.38 14 ARG B N 1
ATOM 3456 C CA . ARG B 1 14 ? 13.516 17.797 -14.656 1 96.38 14 ARG B CA 1
ATOM 3457 C C . ARG B 1 14 ? 12.211 17.344 -14.016 1 96.38 14 ARG B C 1
ATOM 3459 O O . ARG B 1 14 ? 11.156 17.953 -14.242 1 96.38 14 ARG B O 1
ATOM 3466 N N . ALA B 1 15 ? 12.359 16.328 -13.242 1 93.62 15 ALA B N 1
ATOM 3467 C CA . ALA B 1 15 ? 11.18 15.789 -12.578 1 93.62 15 ALA B CA 1
ATOM 3468 C C . ALA B 1 15 ? 10.555 16.812 -11.641 1 93.62 15 ALA B C 1
ATOM 3470 O O . ALA B 1 15 ? 9.336 16.828 -11.445 1 93.62 15 ALA B O 1
ATOM 3471 N N . ALA B 1 16 ? 11.375 17.656 -11.062 1 96.19 16 ALA B N 1
ATOM 3472 C CA . ALA B 1 16 ? 10.898 18.703 -10.164 1 96.19 16 ALA B CA 1
ATOM 3473 C C . ALA B 1 16 ? 10.516 19.969 -10.93 1 96.19 16 ALA B C 1
ATOM 3475 O O . ALA B 1 16 ? 10.18 20.984 -10.336 1 96.19 16 ALA B O 1
ATOM 3476 N N . ALA B 1 17 ? 10.633 19.953 -12.273 1 96 17 ALA B N 1
ATOM 3477 C CA . ALA B 1 17 ? 10.305 21.062 -13.156 1 96 17 ALA B CA 1
ATOM 3478 C C . ALA B 1 17 ? 11.148 22.297 -12.82 1 96 17 ALA B C 1
ATOM 3480 O O . ALA B 1 17 ? 10.633 23.406 -12.758 1 96 17 ALA B O 1
ATOM 3481 N N . ILE B 1 18 ? 12.375 22.016 -12.547 1 97.25 18 ILE B N 1
ATOM 3482 C CA . ILE B 1 18 ? 13.305 23.109 -12.266 1 97.25 18 ILE B CA 1
ATOM 3483 C C . ILE B 1 18 ? 13.547 23.906 -13.539 1 97.25 18 ILE B C 1
ATOM 3485 O O . ILE B 1 18 ? 13.766 23.344 -14.609 1 97.25 18 ILE B O 1
ATOM 3489 N N . GLY B 1 19 ? 13.477 25.266 -13.367 1 96.44 19 GLY B N 1
ATOM 3490 C CA . GLY B 1 19 ? 13.688 26.156 -14.484 1 96.44 19 GLY B CA 1
ATOM 3491 C C . GLY B 1 19 ? 14.172 27.531 -14.062 1 96.44 19 GLY B C 1
ATOM 3492 O O . GLY B 1 19 ? 14.641 27.719 -12.938 1 96.44 19 GLY B O 1
ATOM 3493 N N . PRO B 1 20 ? 14.102 28.484 -15.016 1 96.31 20 PRO B N 1
ATOM 3494 C CA . PRO B 1 20 ? 14.664 29.812 -14.789 1 96.31 20 PRO B CA 1
ATOM 3495 C C . PRO B 1 20 ? 14.031 30.531 -13.602 1 96.31 20 PRO B C 1
ATOM 3497 O O . PRO B 1 20 ? 14.664 31.391 -12.977 1 96.31 20 PRO B O 1
ATOM 3500 N N . ALA B 1 21 ? 12.906 30.203 -13.258 1 95.19 21 ALA B N 1
ATOM 3501 C CA . ALA B 1 21 ? 12.211 30.875 -12.164 1 95.19 21 ALA B CA 1
ATOM 3502 C C . ALA B 1 21 ? 12.492 30.203 -10.828 1 95.19 21 ALA B C 1
ATOM 3504 O O . ALA B 1 21 ? 12.109 30.719 -9.773 1 95.19 21 ALA B O 1
ATOM 3505 N N . SER B 1 22 ? 13.242 29.156 -10.883 1 97.31 22 SER B N 1
ATOM 3506 C CA . SER B 1 22 ? 13.461 28.375 -9.672 1 97.31 22 SER B CA 1
ATOM 3507 C C . SER B 1 22 ? 14.656 28.906 -8.883 1 97.31 22 SER B C 1
ATOM 3509 O O . SER B 1 22 ? 15.68 29.25 -9.461 1 97.31 22 SER B O 1
ATOM 3511 N N . ARG B 1 23 ? 14.508 29.031 -7.574 1 97.12 23 ARG B N 1
ATOM 3512 C CA . ARG B 1 23 ? 15.586 29.375 -6.645 1 97.12 23 ARG B CA 1
ATOM 3513 C C . ARG B 1 23 ? 16.016 28.156 -5.832 1 97.12 23 ARG B C 1
ATOM 3515 O O . ARG B 1 23 ? 15.258 27.688 -4.977 1 97.12 23 ARG B O 1
ATOM 3522 N N . LEU B 1 24 ? 17.219 27.734 -6.09 1 98 24 LEU B N 1
ATOM 3523 C CA . LEU B 1 24 ? 17.75 26.562 -5.391 1 98 24 LEU B CA 1
ATOM 3524 C C . LEU B 1 24 ? 18.766 26.969 -4.336 1 98 24 LEU B C 1
ATOM 3526 O O . LEU B 1 24 ? 19.594 27.859 -4.578 1 98 24 LEU B O 1
ATOM 3530 N N . CYS B 1 25 ? 18.672 26.344 -3.205 1 97.44 25 CYS B N 1
ATOM 3531 C CA . CYS B 1 25 ? 19.656 26.516 -2.143 1 97.44 25 CYS B CA 1
ATOM 3532 C C . CYS B 1 25 ? 20.297 25.188 -1.787 1 97.44 25 CYS B C 1
ATOM 3534 O O . CYS B 1 25 ? 19.641 24.266 -1.305 1 97.44 25 CYS B O 1
ATOM 3536 N N . CYS B 1 26 ? 21.609 25.078 -1.977 1 97.12 26 CYS B N 1
ATOM 3537 C CA . CYS B 1 26 ? 22.344 23.859 -1.71 1 97.12 26 CYS B CA 1
ATOM 3538 C C . CYS B 1 26 ? 22.797 23.797 -0.255 1 97.12 26 CYS B C 1
ATOM 3540 O O . CYS B 1 26 ? 23.484 24.688 0.224 1 97.12 26 CYS B O 1
ATOM 3542 N N . ALA B 1 27 ? 22.359 22.766 0.447 1 94.62 27 ALA B N 1
ATOM 3543 C CA . ALA B 1 27 ? 22.875 22.531 1.789 1 94.62 27 ALA B CA 1
ATOM 3544 C C . ALA B 1 27 ? 24.312 22 1.731 1 94.62 27 ALA B C 1
ATOM 3546 O O . ALA B 1 27 ? 24.531 20.844 1.358 1 94.62 27 ALA B O 1
ATOM 3547 N N . LEU B 1 28 ? 25.219 22.812 2.197 1 94.44 28 LEU B N 1
ATOM 3548 C CA . LEU B 1 28 ? 26.641 22.531 2.031 1 94.44 28 LEU B CA 1
ATOM 3549 C C . LEU B 1 28 ? 27.312 22.25 3.377 1 94.44 28 LEU B C 1
ATOM 3551 O O . LEU B 1 28 ? 27.516 23.172 4.172 1 94.44 28 LEU B O 1
ATOM 3555 N N . SER B 1 29 ? 27.625 21 3.609 1 89.12 29 SER B N 1
ATOM 3556 C CA . SER B 1 29 ? 28.312 20.641 4.848 1 89.12 29 SER B CA 1
ATOM 3557 C C . SER B 1 29 ? 29.828 20.688 4.684 1 89.12 29 SER B C 1
ATOM 3559 O O . SER B 1 29 ? 30.562 20.781 5.668 1 89.12 29 SER B O 1
ATOM 3561 N N . GLY B 1 30 ? 30.281 20.609 3.451 1 92 30 GLY B N 1
ATOM 3562 C CA . GLY B 1 30 ? 31.703 20.547 3.172 1 92 30 GLY B CA 1
ATOM 3563 C C . GLY B 1 30 ? 32.188 19.125 2.887 1 92 30 GLY B C 1
ATOM 3564 O O . GLY B 1 30 ? 33.281 18.938 2.371 1 92 30 GLY B O 1
ATOM 3565 N N . GLY B 1 31 ? 31.359 18.141 3.211 1 92.81 31 GLY B N 1
ATOM 3566 C CA . GLY B 1 31 ? 31.703 16.766 2.889 1 92.81 31 GLY B CA 1
ATOM 3567 C C . GLY B 1 31 ? 31.578 16.453 1.407 1 92.81 31 GLY B C 1
ATOM 3568 O O . GLY B 1 31 ? 31.062 17.266 0.638 1 92.81 31 GLY B O 1
ATOM 3569 N N . VAL B 1 32 ? 32.031 15.32 1.045 1 95.12 32 VAL B N 1
ATOM 3570 C CA . VAL B 1 32 ? 32.156 14.953 -0.364 1 95.12 32 VAL B CA 1
ATOM 3571 C C . VAL B 1 32 ? 30.781 14.984 -1.021 1 95.12 32 VAL B C 1
ATOM 3573 O O . VAL B 1 32 ? 30.641 15.43 -2.162 1 95.12 32 VAL B O 1
ATOM 3576 N N . ASP B 1 33 ? 29.719 14.594 -0.328 1 95.25 33 ASP B N 1
ATOM 3577 C CA . ASP B 1 33 ? 28.375 14.5 -0.908 1 95.25 33 ASP B CA 1
ATOM 3578 C C . ASP B 1 33 ? 27.828 15.883 -1.236 1 95.25 33 ASP B C 1
ATOM 3580 O O . ASP B 1 33 ? 27.312 16.109 -2.334 1 95.25 33 ASP B O 1
ATOM 3584 N N . SER B 1 34 ? 27.969 16.797 -0.289 1 95.75 34 SER B N 1
ATOM 3585 C CA . SER B 1 34 ? 27.453 18.141 -0.499 1 95.75 34 SER B CA 1
ATOM 3586 C C . SER B 1 34 ? 28.281 18.891 -1.525 1 95.75 34 SER B C 1
ATOM 3588 O O . SER B 1 34 ? 27.734 19.672 -2.312 1 95.75 34 SER B O 1
ATOM 3590 N N . VAL B 1 35 ? 29.562 18.641 -1.562 1 96.94 35 VAL B N 1
ATOM 3591 C CA . VAL B 1 35 ? 30.453 19.312 -2.508 1 96.94 35 VAL B CA 1
ATOM 3592 C C . VAL B 1 35 ? 30.141 18.844 -3.928 1 96.94 35 VAL B C 1
ATOM 3594 O O . VAL B 1 35 ? 30.078 19.656 -4.855 1 96.94 35 VAL B O 1
ATOM 3597 N N . VAL B 1 36 ? 29.969 17.547 -4.059 1 97.38 36 VAL B N 1
ATOM 3598 C CA . VAL B 1 36 ? 29.609 17.016 -5.371 1 97.38 36 VAL B CA 1
ATOM 3599 C C . VAL B 1 36 ? 28.266 17.562 -5.812 1 97.38 36 VAL B C 1
ATOM 3601 O O . VAL B 1 36 ? 28.078 17.922 -6.98 1 97.38 36 VAL B O 1
ATOM 3604 N N . THR B 1 37 ? 27.312 17.625 -4.898 1 98 37 THR B N 1
ATOM 3605 C CA . THR B 1 37 ? 26 18.203 -5.199 1 98 37 THR B CA 1
ATOM 3606 C C . THR B 1 37 ? 26.125 19.641 -5.695 1 98 37 THR B C 1
ATOM 3608 O O . THR B 1 37 ? 25.547 20 -6.715 1 98 37 THR B O 1
ATOM 3611 N N . LEU B 1 38 ? 26.938 20.406 -5.02 1 97.75 38 LEU B N 1
ATOM 3612 C CA . LEU B 1 38 ? 27.156 21.797 -5.406 1 97.75 38 LEU B CA 1
ATOM 3613 C C . LEU B 1 38 ? 27.797 21.875 -6.789 1 97.75 38 LEU B C 1
ATOM 3615 O O . LEU B 1 38 ? 27.406 22.703 -7.609 1 97.75 38 LEU B O 1
ATOM 3619 N N . ASP B 1 39 ? 28.766 21.062 -7.016 1 97.56 39 ASP B N 1
ATOM 3620 C CA . ASP B 1 39 ? 29.469 21.062 -8.297 1 97.56 39 ASP B CA 1
ATOM 3621 C C . ASP B 1 39 ? 28.516 20.75 -9.445 1 97.56 39 ASP B C 1
ATOM 3623 O O . ASP B 1 39 ? 28.531 21.453 -10.469 1 97.56 39 ASP B O 1
ATOM 3627 N N . LEU B 1 40 ? 27.75 19.75 -9.258 1 97.69 40 LEU B N 1
ATOM 3628 C CA . LEU B 1 40 ? 26.812 19.328 -10.297 1 97.69 40 LEU B CA 1
ATOM 3629 C C . LEU B 1 40 ? 25.75 20.406 -10.539 1 97.69 40 LEU B C 1
ATOM 3631 O O . LEU B 1 40 ? 25.359 20.656 -11.68 1 97.69 40 LEU B O 1
ATOM 3635 N N . LEU B 1 41 ? 25.297 21.031 -9.453 1 98 41 LEU B N 1
ATOM 3636 C CA . LEU B 1 41 ? 24.344 22.109 -9.594 1 98 41 LEU B CA 1
ATOM 3637 C C . LEU B 1 41 ? 24.938 23.266 -10.391 1 98 41 LEU B C 1
ATOM 3639 O O . LEU B 1 41 ? 24.281 23.812 -11.281 1 98 41 LEU B O 1
ATOM 3643 N N . THR B 1 42 ? 26.172 23.609 -10.086 1 96.94 42 THR B N 1
ATOM 3644 C CA . THR B 1 42 ? 26.844 24.688 -10.781 1 96.94 42 THR B CA 1
ATOM 3645 C C . THR B 1 42 ? 27 24.375 -12.266 1 96.94 42 THR B C 1
ATOM 3647 O O . THR B 1 42 ? 26.797 25.234 -13.117 1 96.94 42 THR B O 1
ATOM 3650 N N . ARG B 1 43 ? 27.328 23.188 -12.57 1 95.38 43 ARG B N 1
ATOM 3651 C CA . ARG B 1 43 ? 27.547 22.75 -13.945 1 95.38 43 ARG B CA 1
ATOM 3652 C C . ARG B 1 43 ? 26.234 22.75 -14.727 1 95.38 43 ARG B C 1
ATOM 3654 O O . ARG B 1 43 ? 26.219 23 -15.938 1 95.38 43 ARG B O 1
ATOM 3661 N N . LEU B 1 44 ? 25.172 22.453 -14.055 1 96.75 44 LEU B N 1
ATOM 3662 C CA . LEU B 1 44 ? 23.891 22.297 -14.727 1 96.75 44 LEU B CA 1
ATOM 3663 C C . LEU B 1 44 ? 23.125 23.609 -14.734 1 96.75 44 LEU B C 1
ATOM 3665 O O . LEU B 1 44 ? 22.141 23.75 -15.461 1 96.75 44 LEU B O 1
ATOM 3669 N N . GLN B 1 45 ? 23.547 24.594 -13.984 1 96.69 45 GLN B N 1
ATOM 3670 C CA . GLN B 1 45 ? 22.859 25.859 -13.828 1 96.69 45 GLN B CA 1
ATOM 3671 C C . GLN B 1 45 ? 22.641 26.531 -15.18 1 96.69 45 GLN B C 1
ATOM 3673 O O . GLN B 1 45 ? 21.547 27 -15.477 1 96.69 45 GLN B O 1
ATOM 3678 N N . PRO B 1 46 ? 23.625 26.516 -16.109 1 95.5 46 PRO B N 1
ATOM 3679 C CA . PRO B 1 46 ? 23.406 27.172 -17.391 1 95.5 46 PRO B CA 1
ATOM 3680 C C . PRO B 1 46 ? 22.328 26.484 -18.234 1 95.5 46 PRO B C 1
ATOM 3682 O O . PRO B 1 46 ? 21.625 27.156 -18.984 1 95.5 46 PRO B O 1
ATOM 3685 N N . ARG B 1 47 ? 22.219 25.234 -18.094 1 95.38 47 ARG B N 1
ATOM 3686 C CA . ARG B 1 47 ? 21.266 24.469 -18.891 1 95.38 47 ARG B CA 1
ATOM 3687 C C . ARG B 1 47 ? 19.844 24.688 -18.375 1 95.38 47 ARG B C 1
ATOM 3689 O O . ARG B 1 47 ? 18.906 24.797 -19.172 1 95.38 47 ARG B O 1
ATOM 3696 N N . PHE B 1 48 ? 19.625 24.828 -17.109 1 96.94 48 PHE B N 1
ATOM 3697 C CA . PHE B 1 48 ? 18.297 24.875 -16.516 1 96.94 48 PHE B CA 1
ATOM 3698 C C . PHE B 1 48 ? 17.906 26.328 -16.203 1 96.94 48 PHE B C 1
ATOM 3700 O O . PHE B 1 48 ? 16.719 26.641 -16.125 1 96.94 48 PHE B O 1
ATOM 3707 N N . GLY B 1 49 ? 18.844 27.156 -15.922 1 97 49 GLY B N 1
ATOM 3708 C CA . GLY B 1 49 ? 18.625 28.594 -15.758 1 97 49 GLY B CA 1
ATOM 3709 C C . GLY B 1 49 ? 18.203 28.969 -14.352 1 97 49 GLY B C 1
ATOM 3710 O O . GLY B 1 49 ? 17.781 30.094 -14.102 1 97 49 GLY B O 1
ATOM 3711 N N . PHE B 1 50 ? 18.312 28.109 -13.391 1 97.75 50 PHE B N 1
ATOM 3712 C CA . PHE B 1 50 ? 17.891 28.406 -12.023 1 97.75 50 PHE B CA 1
ATOM 3713 C C . PHE B 1 50 ? 18.891 29.312 -11.336 1 97.75 50 PHE B C 1
ATOM 3715 O O . PHE B 1 50 ? 20.016 29.484 -11.828 1 97.75 50 PHE B O 1
ATOM 3722 N N . THR B 1 51 ? 18.438 29.969 -10.227 1 97.38 51 THR B N 1
ATOM 3723 C CA . THR B 1 51 ? 19.344 30.688 -9.336 1 97.38 51 THR B CA 1
ATOM 3724 C C . THR B 1 51 ? 19.859 29.75 -8.242 1 97.38 51 THR B C 1
ATOM 3726 O O . THR B 1 51 ? 19.125 28.891 -7.746 1 97.38 51 THR B O 1
ATOM 3729 N N . LEU B 1 52 ? 21.141 29.922 -7.941 1 97.69 52 LEU B N 1
ATOM 3730 C CA . LEU B 1 52 ? 21.766 28.984 -7.004 1 97.69 52 LEU B CA 1
ATOM 3731 C C . LEU B 1 52 ? 22.422 29.734 -5.848 1 97.69 52 LEU B C 1
ATOM 3733 O O . LEU B 1 52 ? 23.172 30.688 -6.066 1 97.69 52 LEU B O 1
ATOM 3737 N N . THR B 1 53 ? 22.031 29.375 -4.691 1 96.94 53 THR B N 1
ATOM 3738 C CA . THR B 1 53 ? 22.703 29.797 -3.467 1 96.94 53 THR B CA 1
ATOM 3739 C C . THR B 1 53 ? 23.109 28.594 -2.621 1 96.94 53 THR B C 1
ATOM 3741 O O . THR B 1 53 ? 22.812 27.453 -2.98 1 96.94 53 THR B O 1
ATOM 3744 N N . ALA B 1 54 ? 23.891 28.812 -1.575 1 97.06 54 ALA B N 1
ATOM 3745 C CA . ALA B 1 54 ? 24.297 27.734 -0.665 1 97.06 54 ALA B CA 1
ATOM 3746 C C . ALA B 1 54 ? 24.094 28.156 0.79 1 97.06 54 ALA B C 1
ATOM 3748 O O . ALA B 1 54 ? 24.062 29.344 1.102 1 97.06 54 ALA B O 1
ATOM 3749 N N . VAL B 1 55 ? 23.875 27.156 1.579 1 95.62 55 VAL B N 1
ATOM 3750 C CA . VAL B 1 55 ? 23.75 27.391 3.012 1 95.62 55 VAL B CA 1
ATOM 3751 C C . VAL B 1 55 ? 24.594 26.391 3.785 1 95.62 55 VAL B C 1
ATOM 3753 O O . VAL B 1 55 ? 24.672 25.219 3.402 1 95.62 55 VAL B O 1
ATOM 3756 N N . HIS B 1 56 ? 25.312 26.891 4.754 1 93.38 56 HIS B N 1
ATOM 3757 C CA . HIS B 1 56 ? 26.062 26.062 5.688 1 93.38 56 HIS B CA 1
ATOM 3758 C C . HIS B 1 56 ? 25.562 26.234 7.113 1 93.38 56 HIS B C 1
ATOM 3760 O O . HIS B 1 56 ? 25.5 27.359 7.617 1 93.38 56 HIS B O 1
ATOM 3766 N N . VAL B 1 57 ? 25.141 25.078 7.672 1 87.5 57 VAL B N 1
ATOM 3767 C CA . VAL B 1 57 ? 24.672 25.125 9.055 1 87.5 57 VAL B CA 1
ATOM 3768 C C . VAL B 1 57 ? 25.828 24.828 10 1 87.5 57 VAL B C 1
ATOM 3770 O O . VAL B 1 57 ? 26.391 23.734 9.977 1 87.5 57 VAL B O 1
ATOM 3773 N N . HIS B 1 58 ? 26.156 25.781 10.766 1 84 58 HIS B N 1
ATOM 3774 C CA . HIS B 1 58 ? 27.219 25.703 11.758 1 84 58 HIS B CA 1
ATOM 3775 C C . HIS B 1 58 ? 26.688 25.203 13.102 1 84 58 HIS B C 1
ATOM 3777 O O . HIS B 1 58 ? 26.031 25.953 13.82 1 84 58 HIS B O 1
ATOM 3783 N N . HIS B 1 59 ? 26.953 23.969 13.477 1 74.06 59 HIS B N 1
ATOM 3784 C CA . HIS B 1 59 ? 26.375 23.375 14.672 1 74.06 59 HIS B CA 1
ATOM 3785 C C . HIS B 1 59 ? 27.219 23.688 15.906 1 74.06 59 HIS B C 1
ATOM 3787 O O . HIS B 1 59 ? 26.781 23.469 17.031 1 74.06 59 HIS B O 1
ATOM 3793 N N . GLY B 1 60 ? 28.359 24.234 15.758 1 68.44 60 GLY B N 1
ATOM 3794 C CA . GLY B 1 60 ? 29.234 24.641 16.859 1 68.44 60 GLY B CA 1
ATOM 3795 C C . GLY B 1 60 ? 29.688 23.484 17.719 1 68.44 60 GLY B C 1
ATOM 3796 O O . GLY B 1 60 ? 30.219 23.688 18.812 1 68.44 60 GLY B O 1
ATOM 3797 N N . LEU B 1 61 ? 29.344 22.266 17.297 1 65.81 61 LEU B N 1
ATOM 3798 C CA . LEU B 1 61 ? 29.625 21.094 18.125 1 65.81 61 LEU B CA 1
ATOM 3799 C C . LEU B 1 61 ? 31.062 20.641 17.953 1 65.81 61 LEU B C 1
ATOM 3801 O O . LEU B 1 61 ? 31.672 20.109 18.891 1 65.81 61 LEU B O 1
ATOM 3805 N N . SER B 1 62 ? 31.641 20.859 16.828 1 70.56 62 SER B N 1
ATOM 3806 C CA . SER B 1 62 ? 33 20.453 16.547 1 70.56 62 SER B CA 1
ATOM 3807 C C . SER B 1 62 ? 33.969 21.625 16.672 1 70.56 62 SER B C 1
ATOM 3809 O O . SER B 1 62 ? 33.625 22.766 16.328 1 70.56 62 SER B O 1
ATOM 3811 N N . PRO B 1 63 ? 35.094 21.312 17.234 1 75.25 63 PRO B N 1
ATOM 3812 C CA . PRO B 1 63 ? 36.125 22.359 17.25 1 75.25 63 PRO B CA 1
ATOM 3813 C C . PRO B 1 63 ? 36.531 22.812 15.859 1 75.25 63 PRO B C 1
ATOM 3815 O O . PRO B 1 63 ? 37.125 23.891 15.695 1 75.25 63 PRO B O 1
ATOM 3818 N N . HIS B 1 64 ? 36.188 22.062 14.93 1 80.94 64 HIS B N 1
ATOM 3819 C CA . HIS B 1 64 ? 36.594 22.359 13.562 1 80.94 64 HIS B CA 1
ATOM 3820 C C . HIS B 1 64 ? 35.469 23.062 12.812 1 80.94 64 HIS B C 1
ATOM 3822 O O . HIS B 1 64 ? 35.562 23.328 11.609 1 80.94 64 HIS B O 1
ATOM 3828 N N . ALA B 1 65 ? 34.438 23.344 13.508 1 82.75 65 ALA B N 1
ATOM 3829 C CA . ALA B 1 65 ? 33.25 23.922 12.875 1 82.75 65 ALA B CA 1
ATOM 3830 C C . ALA B 1 65 ? 33.594 25.219 12.148 1 82.75 65 ALA B C 1
ATOM 3832 O O . ALA B 1 65 ? 33.062 25.484 11.055 1 82.75 65 ALA B O 1
ATOM 3833 N N . ASP B 1 66 ? 34.438 25.953 12.656 1 86.94 66 ASP B N 1
ATOM 3834 C CA . ASP B 1 66 ? 34.812 27.219 12.031 1 86.94 66 ASP B CA 1
ATOM 3835 C C . ASP B 1 66 ? 35.594 26.969 10.742 1 86.94 66 ASP B C 1
ATOM 3837 O O . ASP B 1 66 ? 35.406 27.641 9.734 1 86.94 66 ASP B O 1
ATOM 3841 N N . ALA B 1 67 ? 36.5 26.031 10.82 1 88.5 67 ALA B N 1
ATOM 3842 C CA . ALA B 1 67 ? 37.281 25.688 9.648 1 88.5 67 ALA B CA 1
ATOM 3843 C C . ALA B 1 67 ? 36.406 25.172 8.516 1 88.5 67 ALA B C 1
ATOM 3845 O O . ALA B 1 67 ? 36.656 25.469 7.34 1 88.5 67 ALA B O 1
ATOM 3846 N N . TRP B 1 68 ? 35.438 24.453 8.883 1 89.88 68 TRP B N 1
ATOM 3847 C CA . TRP B 1 68 ? 34.5 23.938 7.887 1 89.88 68 TRP B CA 1
ATOM 3848 C C . TRP B 1 68 ? 33.75 25.078 7.219 1 89.88 68 TRP B C 1
ATOM 3850 O O . TRP B 1 68 ? 33.562 25.078 5.996 1 89.88 68 TRP B O 1
ATOM 3860 N N . ALA B 1 69 ? 33.281 25.984 8.008 1 91.94 69 ALA B N 1
ATOM 3861 C CA . ALA B 1 69 ? 32.594 27.156 7.48 1 91.94 69 ALA B CA 1
ATOM 3862 C C . ALA B 1 69 ? 33.469 27.938 6.508 1 91.94 69 ALA B C 1
ATOM 3864 O O . ALA B 1 69 ? 33 28.375 5.461 1 91.94 69 ALA B O 1
ATOM 3865 N N . GLN B 1 70 ? 34.688 28.078 6.867 1 94.12 70 GLN B N 1
ATOM 3866 C CA . GLN B 1 70 ? 35.625 28.797 6.012 1 94.12 70 GLN B CA 1
ATOM 3867 C C . GLN B 1 70 ? 35.875 28.047 4.699 1 94.12 70 GLN B C 1
ATOM 3869 O O . GLN B 1 70 ? 35.969 28.672 3.637 1 94.12 70 GLN B O 1
ATOM 3874 N N . PHE B 1 71 ? 36 26.812 4.852 1 94.88 71 PHE B N 1
ATOM 3875 C CA . PHE B 1 71 ? 36.156 25.984 3.656 1 94.88 71 PHE B CA 1
ATOM 3876 C C . PHE B 1 71 ? 34.969 26.188 2.709 1 94.88 71 PHE B C 1
ATOM 3878 O O . PHE B 1 71 ? 35.156 26.406 1.51 1 94.88 71 PHE B O 1
ATOM 3885 N N . CYS B 1 72 ? 33.812 26.125 3.248 1 96.06 72 CYS B N 1
ATOM 3886 C CA . CYS B 1 72 ? 32.594 26.297 2.449 1 96.06 72 CYS B CA 1
ATOM 3887 C C . CYS B 1 72 ? 32.531 27.672 1.818 1 96.06 72 CYS B C 1
ATOM 3889 O O . CYS B 1 72 ? 32.125 27.828 0.663 1 96.06 72 CYS B O 1
ATOM 3891 N N . ALA B 1 73 ? 32.969 28.625 2.57 1 96.19 73 ALA B N 1
ATOM 3892 C CA . ALA B 1 73 ? 33 30 2.068 1 96.19 73 ALA B CA 1
ATOM 3893 C C . ALA B 1 73 ? 33.938 30.125 0.88 1 96.19 73 ALA B C 1
ATOM 3895 O O . ALA B 1 73 ? 33.594 30.766 -0.124 1 96.19 73 ALA B O 1
ATOM 3896 N N . ARG B 1 74 ? 35.062 29.578 1 1 96.5 74 ARG B N 1
ATOM 3897 C CA . ARG B 1 74 ? 36.062 29.625 -0.078 1 96.5 74 ARG B CA 1
ATOM 3898 C C . ARG B 1 74 ? 35.531 28.906 -1.32 1 96.5 74 ARG B C 1
ATOM 3900 O O . ARG B 1 74 ? 35.719 29.391 -2.441 1 96.5 74 ARG B O 1
ATOM 3907 N N . LEU B 1 75 ? 34.969 27.781 -1.062 1 96.12 75 LEU B N 1
ATOM 3908 C CA . LEU B 1 75 ? 34.438 26.969 -2.156 1 96.12 75 LEU B CA 1
ATOM 3909 C C . LEU B 1 75 ? 33.375 27.75 -2.938 1 96.12 75 LEU B C 1
ATOM 3911 O O . LEU B 1 75 ? 33.406 27.75 -4.172 1 96.12 75 LEU B O 1
ATOM 3915 N N . CYS B 1 76 ? 32.469 28.375 -2.248 1 97.12 76 CYS B N 1
ATOM 3916 C CA . CYS B 1 76 ? 31.406 29.141 -2.877 1 97.12 76 CYS B CA 1
ATOM 3917 C C . CYS B 1 76 ? 31.953 30.375 -3.572 1 97.12 76 CYS B C 1
ATOM 3919 O O . CYS B 1 76 ? 31.531 30.703 -4.68 1 97.12 76 CYS B O 1
ATOM 3921 N N . ALA B 1 77 ? 32.906 31.031 -2.932 1 96.31 77 ALA B N 1
ATOM 3922 C CA . ALA B 1 77 ? 33.5 32.219 -3.508 1 96.31 77 ALA B CA 1
ATOM 3923 C C . ALA B 1 77 ? 34.188 31.906 -4.84 1 96.31 77 ALA B C 1
ATOM 3925 O O . ALA B 1 77 ? 34.094 32.688 -5.793 1 96.31 77 ALA B O 1
ATOM 3926 N N . ALA B 1 78 ? 34.781 30.812 -4.891 1 94.88 78 ALA B N 1
ATOM 3927 C CA . ALA B 1 78 ? 35.5 30.375 -6.098 1 94.88 78 ALA B CA 1
ATOM 3928 C C . ALA B 1 78 ? 34.531 30.172 -7.254 1 94.88 78 ALA B C 1
ATOM 3930 O O . ALA B 1 78 ? 34.906 30.234 -8.422 1 94.88 78 ALA B O 1
ATOM 3931 N N . ARG B 1 79 ? 33.281 29.984 -6.941 1 93.81 79 ARG B N 1
ATOM 3932 C CA . ARG B 1 79 ? 32.281 29.719 -7.957 1 93.81 79 ARG B CA 1
ATOM 3933 C C . ARG B 1 79 ? 31.328 30.906 -8.125 1 93.81 79 ARG B C 1
ATOM 3935 O O . ARG B 1 79 ? 30.344 30.828 -8.859 1 93.81 79 ARG B O 1
ATOM 3942 N N . GLY B 1 80 ? 31.562 31.938 -7.324 1 94.62 80 GLY B N 1
ATOM 3943 C CA . GLY B 1 80 ? 30.719 33.125 -7.395 1 94.62 80 GLY B CA 1
ATOM 3944 C C . GLY B 1 80 ? 29.344 32.906 -6.785 1 94.62 80 GLY B C 1
ATOM 3945 O O . GLY B 1 80 ? 28.359 33.531 -7.223 1 94.62 80 GLY B O 1
ATOM 3946 N N . LEU B 1 81 ? 29.281 32.031 -5.852 1 96.31 81 LEU B N 1
ATOM 3947 C CA . LEU B 1 81 ? 28 31.719 -5.23 1 96.31 81 LEU B CA 1
ATOM 3948 C C . LEU B 1 81 ? 27.875 32.406 -3.869 1 96.31 81 LEU B C 1
ATOM 3950 O O . LEU B 1 81 ? 28.859 32.5 -3.133 1 96.31 81 LEU B O 1
ATOM 3954 N N . THR B 1 82 ? 26.656 32.875 -3.547 1 95.88 82 THR B N 1
ATOM 3955 C CA . THR B 1 82 ? 26.359 33.406 -2.221 1 95.88 82 THR B CA 1
ATOM 3956 C C . THR B 1 82 ? 26.219 32.25 -1.208 1 95.88 82 THR B C 1
ATOM 3958 O O . THR B 1 82 ? 25.5 31.281 -1.464 1 95.88 82 THR B O 1
ATOM 3961 N N . LEU B 1 83 ? 26.891 32.406 -0.106 1 96.44 83 LEU B N 1
ATOM 3962 C CA . LEU B 1 83 ? 26.812 31.438 0.977 1 96.44 83 LEU B CA 1
ATOM 3963 C C . LEU B 1 83 ? 26.219 32.062 2.229 1 96.44 83 LEU B C 1
ATOM 3965 O O . LEU B 1 83 ? 26.672 33.094 2.686 1 96.44 83 LEU B O 1
ATOM 3969 N N . ALA B 1 84 ? 25.156 31.438 2.688 1 94.25 84 ALA B N 1
ATOM 3970 C CA . ALA B 1 84 ? 24.609 31.828 3.992 1 94.25 84 ALA B CA 1
ATOM 3971 C C . ALA B 1 84 ? 25.125 30.875 5.086 1 94.25 84 ALA B C 1
ATOM 3973 O O . ALA B 1 84 ? 25.031 29.656 4.949 1 94.25 84 ALA B O 1
ATOM 3974 N N . ILE B 1 85 ? 25.703 31.406 6.121 1 92.81 85 ILE B N 1
ATOM 3975 C CA . ILE B 1 85 ? 26.125 30.609 7.27 1 92.81 85 ILE B CA 1
ATOM 3976 C C . ILE B 1 85 ? 25.125 30.781 8.406 1 92.81 85 ILE B C 1
ATOM 3978 O O . ILE B 1 85 ? 24.938 31.891 8.914 1 92.81 85 ILE B O 1
ATOM 3982 N N . ARG B 1 86 ? 24.453 29.672 8.742 1 89.38 86 ARG B N 1
ATOM 3983 C CA . ARG B 1 86 ? 23.484 29.688 9.836 1 89.38 86 ARG B CA 1
ATOM 3984 C C . ARG B 1 86 ? 24.031 28.969 11.062 1 89.38 86 ARG B C 1
ATOM 3986 O O . ARG B 1 86 ? 24.422 27.797 10.984 1 89.38 86 ARG B O 1
ATOM 3993 N N . ARG B 1 87 ? 24.062 29.641 12.18 1 85.62 87 ARG B N 1
ATOM 3994 C CA . ARG B 1 87 ? 24.578 29.062 13.414 1 85.62 87 ARG B CA 1
ATOM 3995 C C . ARG B 1 87 ? 23.453 28.562 14.297 1 85.62 87 ARG B C 1
ATOM 3997 O O . ARG B 1 87 ? 22.453 29.25 14.5 1 85.62 87 ARG B O 1
ATOM 4004 N N . VAL B 1 88 ? 23.484 27.234 14.562 1 78.19 88 VAL B N 1
ATOM 4005 C CA . VAL B 1 88 ? 22.453 26.625 15.391 1 78.19 88 VAL B CA 1
ATOM 4006 C C . VAL B 1 88 ? 23.031 26.25 16.75 1 78.19 88 VAL B C 1
ATOM 4008 O O . VAL B 1 88 ? 24.125 25.703 16.828 1 78.19 88 VAL B O 1
ATOM 4011 N N . GLU B 1 89 ? 22.469 26.812 17.828 1 70.56 89 GLU B N 1
ATOM 4012 C CA . GLU B 1 89 ? 22.859 26.406 19.188 1 70.56 89 GLU B CA 1
ATOM 4013 C C . GLU B 1 89 ? 22.016 25.234 19.656 1 70.56 89 GLU B C 1
ATOM 4015 O O . GLU B 1 89 ? 20.781 25.297 19.688 1 70.56 89 GLU B O 1
ATOM 4020 N N . VAL B 1 90 ? 22.547 24.016 19.656 1 63.59 90 VAL B N 1
ATOM 4021 C CA . VAL B 1 90 ? 21.797 22.844 20.125 1 63.59 90 VAL B CA 1
ATOM 4022 C C . VAL B 1 90 ? 21.797 22.812 21.656 1 63.59 90 VAL B C 1
ATOM 4024 O O . VAL B 1 90 ? 22.859 22.812 22.281 1 63.59 90 VAL B O 1
ATOM 4027 N N . PRO B 1 91 ? 20.594 23.031 22.203 1 59.62 91 PRO B N 1
ATOM 4028 C CA . PRO B 1 91 ? 20.578 22.953 23.656 1 59.62 91 PRO B CA 1
ATOM 4029 C C . PRO B 1 91 ? 20.953 21.578 24.188 1 59.62 91 PRO B C 1
ATOM 4031 O O . PRO B 1 91 ? 20.578 20.562 23.594 1 59.62 91 PRO B O 1
ATOM 4034 N N . THR B 1 92 ? 21.969 21.375 24.953 1 56.31 92 THR B N 1
ATOM 4035 C CA . THR B 1 92 ? 22.438 20.141 25.578 1 56.31 92 THR B CA 1
ATOM 4036 C C . THR B 1 92 ? 21.359 19.578 26.5 1 56.31 92 THR B C 1
ATOM 4038 O O . THR B 1 92 ? 21.406 18.406 26.875 1 56.31 92 THR B O 1
ATOM 4041 N N . ASP B 1 93 ? 20.359 20.25 26.922 1 54.34 93 ASP B N 1
ATOM 4042 C CA . ASP B 1 93 ? 19.484 19.828 28 1 54.34 93 ASP B CA 1
ATOM 4043 C C . ASP B 1 93 ? 18.156 19.297 27.453 1 54.34 93 ASP B C 1
ATOM 4045 O O . ASP B 1 93 ? 17.219 19.062 28.219 1 54.34 93 ASP B O 1
ATOM 4049 N N . THR B 1 94 ? 17.953 19.219 26.203 1 51.56 94 THR B N 1
ATOM 4050 C CA . THR B 1 94 ? 16.578 18.922 25.859 1 51.56 94 THR B CA 1
ATOM 4051 C C . THR B 1 94 ? 16.312 17.422 25.891 1 51.56 94 THR B C 1
ATOM 4053 O O . THR B 1 94 ? 17.219 16.625 25.641 1 51.56 94 THR B O 1
ATOM 4056 N N . GLY B 1 95 ? 15.461 16.984 26.734 1 51.12 95 GLY B N 1
ATOM 4057 C CA . GLY B 1 95 ? 14.938 15.641 26.891 1 51.12 95 GLY B CA 1
ATOM 4058 C C . GLY B 1 95 ? 14.828 14.875 25.578 1 51.12 95 GLY B C 1
ATOM 4059 O O . GLY B 1 95 ? 14.531 13.68 25.578 1 51.12 95 GLY B O 1
ATOM 4060 N N . GLN B 1 96 ? 14.484 15.602 24.531 1 52.38 96 GLN B N 1
ATOM 4061 C CA . GLN B 1 96 ? 14.539 14.852 23.281 1 52.38 96 GLN B CA 1
ATOM 4062 C C . GLN B 1 96 ? 15.977 14.484 22.922 1 52.38 96 GLN B C 1
ATOM 4064 O O . GLN B 1 96 ? 16.922 15.188 23.297 1 52.38 96 GLN B O 1
ATOM 4069 N N . GLY B 1 97 ? 16.266 13.297 22.781 1 56.53 97 GLY B N 1
ATOM 4070 C CA . GLY B 1 97 ? 17.641 12.93 22.5 1 56.53 97 GLY B CA 1
ATOM 4071 C C . GLY B 1 97 ? 18.375 13.984 21.688 1 56.53 97 GLY B C 1
ATOM 4072 O O . GLY B 1 97 ? 17.766 14.734 20.922 1 56.53 97 GLY B O 1
ATOM 4073 N N . LEU B 1 98 ? 19.516 14.523 22.172 1 59.88 98 LEU B N 1
ATOM 4074 C CA . LEU B 1 98 ? 20.406 15.531 21.625 1 59.88 98 LEU B CA 1
ATOM 4075 C C . LEU B 1 98 ? 20.359 15.516 20.094 1 59.88 98 LEU B C 1
ATOM 4077 O O . LEU B 1 98 ? 20.344 16.578 19.469 1 59.88 98 LEU B O 1
ATOM 4081 N N . GLU B 1 99 ? 20.031 14.398 19.578 1 63.03 99 GLU B N 1
ATOM 4082 C CA . GLU B 1 99 ? 20.078 14.219 18.125 1 63.03 99 GLU B CA 1
ATOM 4083 C C . GLU B 1 99 ? 18.797 14.75 17.469 1 63.03 99 GLU B C 1
ATOM 4085 O O . GLU B 1 99 ? 18.859 15.477 16.484 1 63.03 99 GLU B O 1
ATOM 4090 N N . SER B 1 100 ? 17.688 14.398 18.062 1 66.75 100 SER B N 1
ATOM 4091 C CA . SER B 1 100 ? 16.406 14.82 17.484 1 66.75 100 SER B CA 1
ATOM 4092 C C . SER B 1 100 ? 16.234 16.328 17.594 1 66.75 100 SER B C 1
ATOM 4094 O O . SER B 1 100 ? 15.727 16.969 16.656 1 66.75 100 SER B O 1
ATOM 4096 N N . ALA B 1 101 ? 16.766 16.875 18.609 1 65.75 101 ALA B N 1
ATOM 4097 C CA . ALA B 1 101 ? 16.656 18.328 18.828 1 65.75 101 ALA B CA 1
ATOM 4098 C C . ALA B 1 101 ? 17.547 19.078 17.828 1 65.75 101 ALA B C 1
ATOM 4100 O O . ALA B 1 101 ? 17.141 20.094 17.281 1 65.75 101 ALA B O 1
ATOM 4101 N N . ALA B 1 102 ? 18.781 18.516 17.578 1 67.25 102 ALA B N 1
ATOM 4102 C CA . ALA B 1 102 ? 19.703 19.125 16.625 1 67.25 102 ALA B CA 1
ATOM 4103 C C . ALA B 1 102 ? 19.141 19.094 15.203 1 67.25 102 ALA B C 1
ATOM 4105 O O . ALA B 1 102 ? 19.234 20.078 14.469 1 67.25 102 ALA B O 1
ATOM 4106 N N . ARG B 1 103 ? 18.484 18.062 14.922 1 71.25 103 ARG B N 1
ATOM 4107 C CA . ARG B 1 103 ? 17.891 17.906 13.594 1 71.25 103 ARG B CA 1
ATOM 4108 C C . ARG B 1 103 ? 16.719 18.875 13.406 1 71.25 103 ARG B C 1
ATOM 4110 O O . ARG B 1 103 ? 16.578 19.484 12.352 1 71.25 103 ARG B O 1
ATOM 4117 N N . ALA B 1 104 ? 15.969 18.938 14.438 1 73.69 104 ALA B N 1
ATOM 4118 C CA . ALA B 1 104 ? 14.805 19.828 14.359 1 73.69 104 ALA B CA 1
ATOM 4119 C C . ALA B 1 104 ? 15.227 21.281 14.211 1 73.69 104 ALA B C 1
ATOM 4121 O O . ALA B 1 104 ? 14.633 22.031 13.422 1 73.69 104 ALA B O 1
ATOM 4122 N N . ARG B 1 105 ? 16.234 21.656 14.898 1 73.75 105 ARG B N 1
ATOM 4123 C CA . ARG B 1 105 ? 16.719 23.031 14.828 1 73.75 105 ARG B CA 1
ATOM 4124 C C . ARG B 1 105 ? 17.344 23.328 13.469 1 73.75 105 ARG B C 1
ATOM 4126 O O . ARG B 1 105 ? 17.125 24.391 12.898 1 73.75 105 ARG B O 1
ATOM 4133 N N . ARG B 1 106 ? 18.156 22.359 12.977 1 75.25 106 ARG B N 1
ATOM 4134 C CA . ARG B 1 106 ? 18.719 22.484 11.641 1 75.25 106 ARG B CA 1
ATOM 4135 C C . ARG B 1 106 ? 17.625 22.656 10.594 1 75.25 106 ARG B C 1
ATOM 4137 O O . ARG B 1 106 ? 17.719 23.516 9.711 1 75.25 106 ARG B O 1
ATOM 4144 N N . HIS B 1 107 ? 16.656 21.875 10.82 1 77.69 107 HIS B N 1
ATOM 4145 C CA . HIS B 1 107 ? 15.555 21.922 9.867 1 77.69 107 HIS B CA 1
ATOM 4146 C C . HIS B 1 107 ? 14.828 23.266 9.914 1 77.69 107 HIS B C 1
ATOM 4148 O O . HIS B 1 107 ? 14.469 23.812 8.875 1 77.69 107 HIS B O 1
ATOM 4154 N N . ALA B 1 108 ? 14.68 23.766 11.07 1 78.31 108 ALA B N 1
ATOM 4155 C CA . ALA B 1 108 ? 14 25.047 11.234 1 78.31 108 ALA B CA 1
ATOM 4156 C C . ALA B 1 108 ? 14.766 26.172 10.555 1 78.31 108 ALA B C 1
ATOM 4158 O O . ALA B 1 108 ? 14.164 27.062 9.938 1 78.31 108 ALA B O 1
ATOM 4159 N N . GLU B 1 109 ? 16.062 26.109 10.594 1 80.69 109 GLU B N 1
ATOM 4160 C CA . GLU B 1 109 ? 16.891 27.141 9.984 1 80.69 109 GLU B CA 1
ATOM 4161 C C . GLU B 1 109 ? 16.859 27.031 8.461 1 80.69 109 GLU B C 1
ATOM 4163 O O . GLU B 1 109 ? 16.906 28.062 7.77 1 80.69 109 GLU B O 1
ATOM 4168 N N . LEU B 1 110 ? 16.719 25.859 8.055 1 85.06 110 LEU B N 1
ATOM 4169 C CA . LEU B 1 110 ? 16.766 25.625 6.613 1 85.06 110 LEU B CA 1
ATOM 4170 C C . LEU B 1 110 ? 15.438 26.016 5.961 1 85.06 110 LEU B C 1
ATOM 4172 O O . LEU B 1 110 ? 15.422 26.594 4.871 1 85.06 110 LEU B O 1
ATOM 4176 N N . VAL B 1 111 ? 14.336 25.766 6.656 1 81.19 111 VAL B N 1
ATOM 4177 C CA . VAL B 1 111 ? 13.031 26 6.051 1 81.19 111 VAL B CA 1
ATOM 4178 C C . VAL B 1 111 ? 12.734 27.484 5.992 1 81.19 111 VAL B C 1
ATOM 4180 O O . VAL B 1 111 ? 11.883 27.938 5.219 1 81.19 111 VAL B O 1
ATOM 4183 N N . ALA B 1 112 ? 13.492 28.312 6.703 1 83.69 112 ALA B N 1
ATOM 4184 C CA . ALA B 1 112 ? 13.281 29.766 6.746 1 83.69 112 ALA B CA 1
ATOM 4185 C C . ALA B 1 112 ? 14 30.453 5.59 1 83.69 112 ALA B C 1
ATOM 4187 O O . ALA B 1 112 ? 13.82 31.656 5.371 1 83.69 112 ALA B O 1
ATOM 4188 N N . LEU B 1 113 ? 14.727 29.719 4.879 1 87.75 113 LEU B N 1
ATOM 4189 C CA . LEU B 1 113 ? 15.516 30.312 3.799 1 87.75 113 LEU B CA 1
ATOM 4190 C C . LEU B 1 113 ? 14.617 30.688 2.621 1 87.75 113 LEU B C 1
ATOM 4192 O O . LEU B 1 113 ? 13.68 29.953 2.293 1 87.75 113 LEU B O 1
ATOM 4196 N N . PRO B 1 114 ? 14.891 31.875 2.02 1 88.94 114 PRO B N 1
ATOM 4197 C CA . PRO B 1 114 ? 14.086 32.312 0.874 1 88.94 114 PRO B CA 1
ATOM 4198 C C . PRO B 1 114 ? 14.445 31.578 -0.415 1 88.94 114 PRO B C 1
ATOM 4200 O O . PRO B 1 114 ? 15.141 32.125 -1.271 1 88.94 114 PRO B O 1
ATOM 4203 N N . CYS B 1 115 ? 14.047 30.422 -0.618 1 94.88 115 CYS B N 1
ATOM 4204 C CA . CYS B 1 115 ? 14.258 29.625 -1.82 1 94.88 115 CYS B CA 1
ATOM 4205 C C . CYS B 1 115 ? 13.062 28.734 -2.092 1 94.88 115 CYS B C 1
ATOM 4207 O O . CYS B 1 115 ? 12.164 28.609 -1.255 1 94.88 115 CYS B O 1
ATOM 4209 N N . ASP B 1 116 ? 13.062 28.219 -3.285 1 95.5 116 ASP B N 1
ATOM 4210 C CA . ASP B 1 116 ? 11.977 27.328 -3.672 1 95.5 116 ASP B CA 1
ATOM 4211 C C . ASP B 1 116 ? 12.305 25.875 -3.328 1 95.5 116 ASP B C 1
ATOM 4213 O O . ASP B 1 116 ? 11.414 25.094 -3.014 1 95.5 116 ASP B O 1
ATOM 4217 N N . TRP B 1 117 ? 13.625 25.578 -3.396 1 97 117 TRP B N 1
ATOM 4218 C CA . TRP B 1 117 ? 14.07 24.203 -3.197 1 97 117 TRP B CA 1
ATOM 4219 C C . TRP B 1 117 ? 15.336 24.156 -2.354 1 97 117 TRP B C 1
ATOM 4221 O O . TRP B 1 117 ? 16.281 24.906 -2.604 1 97 117 TRP B O 1
ATOM 4231 N N . LEU B 1 118 ? 15.289 23.359 -1.378 1 96.69 118 LEU B N 1
ATOM 4232 C CA . LEU B 1 118 ? 16.5 22.953 -0.673 1 96.69 118 LEU B CA 1
ATOM 4233 C C . LEU B 1 118 ? 17.094 21.688 -1.274 1 96.69 118 LEU B C 1
ATOM 4235 O O . LEU B 1 118 ? 16.406 20.688 -1.415 1 96.69 118 LEU B O 1
ATOM 4239 N N . VAL B 1 119 ? 18.375 21.719 -1.631 1 97.44 119 VAL B N 1
ATOM 4240 C CA . VAL B 1 119 ? 19 20.578 -2.283 1 97.44 119 VAL B CA 1
ATOM 4241 C C . VAL B 1 119 ? 20 19.922 -1.334 1 97.44 119 VAL B C 1
ATOM 4243 O O . VAL B 1 119 ? 20.906 20.578 -0.83 1 97.44 119 VAL B O 1
ATOM 4246 N N . PHE B 1 120 ? 19.812 18.625 -1.135 1 96 120 PHE B N 1
ATOM 4247 C CA . PHE B 1 120 ? 20.656 17.875 -0.213 1 96 120 PHE B CA 1
ATOM 4248 C C . PHE B 1 120 ? 21.516 16.875 -0.962 1 96 120 PHE B C 1
ATOM 4250 O O . PHE B 1 120 ? 21.156 16.406 -2.047 1 96 120 PHE B O 1
ATOM 4257 N N . GLY B 1 121 ? 22.656 16.547 -0.321 1 96.25 121 GLY B N 1
ATOM 4258 C CA . GLY B 1 121 ? 23.562 15.562 -0.903 1 96.25 121 GLY B CA 1
ATOM 4259 C C . GLY B 1 121 ? 23.297 14.156 -0.402 1 96.25 121 GLY B C 1
ATOM 4260 O O . GLY B 1 121 ? 24.234 13.352 -0.294 1 96.25 121 GLY B O 1
ATOM 4261 N N . HIS B 1 122 ? 22.016 13.922 -0.055 1 95 122 HIS B N 1
ATOM 4262 C CA . HIS B 1 122 ? 21.672 12.578 0.387 1 95 122 HIS B CA 1
ATOM 4263 C C . HIS B 1 122 ? 21.828 11.562 -0.747 1 95 122 HIS B C 1
ATOM 4265 O O . HIS B 1 122 ? 21.484 11.859 -1.896 1 95 122 HIS B O 1
ATOM 4271 N N . HIS B 1 123 ? 22.359 10.453 -0.41 1 95.38 123 HIS B N 1
ATOM 4272 C CA . HIS B 1 123 ? 22.656 9.438 -1.414 1 95.38 123 HIS B CA 1
ATOM 4273 C C . HIS B 1 123 ? 22.078 8.086 -1.01 1 95.38 123 HIS B C 1
ATOM 4275 O O . HIS B 1 123 ? 21.281 8 -0.065 1 95.38 123 HIS B O 1
ATOM 4281 N N . GLN B 1 124 ? 22.422 7.078 -1.694 1 94.25 124 GLN B N 1
ATOM 4282 C CA . GLN B 1 124 ? 21.797 5.766 -1.584 1 94.25 124 GLN B CA 1
ATOM 4283 C C . GLN B 1 124 ? 22.031 5.152 -0.207 1 94.25 124 GLN B C 1
ATOM 4285 O O . GLN B 1 124 ? 21.156 4.496 0.351 1 94.25 124 GLN B O 1
ATOM 4290 N N . ASP B 1 125 ? 23.188 5.375 0.353 1 90.44 125 ASP B N 1
ATOM 4291 C CA . ASP B 1 125 ? 23.5 4.824 1.667 1 90.44 125 ASP B CA 1
ATOM 4292 C C . ASP B 1 125 ? 22.688 5.508 2.76 1 90.44 125 ASP B C 1
ATOM 4294 O O . ASP B 1 125 ? 22.281 4.871 3.736 1 90.44 125 ASP B O 1
ATOM 4298 N N . ASP B 1 126 ? 22.469 6.805 2.555 1 91.38 126 ASP B N 1
ATOM 4299 C CA . ASP B 1 126 ? 21.578 7.508 3.477 1 91.38 126 ASP B CA 1
ATOM 4300 C C . ASP B 1 126 ? 20.172 6.93 3.43 1 91.38 126 ASP B C 1
ATOM 4302 O O . ASP B 1 126 ? 19.5 6.816 4.461 1 91.38 126 ASP B O 1
ATOM 4306 N N . GLN B 1 127 ? 19.781 6.641 2.223 1 94.31 127 GLN B N 1
ATOM 4307 C CA . GLN B 1 127 ? 18.469 6.055 2.033 1 94.31 127 GLN B CA 1
ATOM 4308 C C . GLN B 1 127 ? 18.344 4.719 2.768 1 94.31 127 GLN B C 1
ATOM 4310 O O . GLN B 1 127 ? 17.359 4.477 3.471 1 94.31 127 GLN B O 1
ATOM 4315 N N . ALA B 1 128 ? 19.359 3.91 2.631 1 92.44 128 ALA B N 1
ATOM 4316 C CA . ALA B 1 128 ? 19.375 2.605 3.285 1 92.44 128 ALA B CA 1
ATOM 4317 C C . ALA B 1 128 ? 19.297 2.752 4.805 1 92.44 128 ALA B C 1
ATOM 4319 O O . ALA B 1 128 ? 18.547 2.041 5.469 1 92.44 128 ALA B O 1
ATOM 4320 N N . GLU B 1 129 ? 20.078 3.68 5.266 1 91.44 129 GLU B N 1
ATOM 4321 C CA . GLU B 1 129 ? 20.062 3.941 6.703 1 91.44 129 GLU B CA 1
ATOM 4322 C C . GLU B 1 129 ? 18.688 4.379 7.18 1 91.44 129 GLU B C 1
ATOM 4324 O O . GLU B 1 129 ? 18.203 3.912 8.211 1 91.44 129 GLU B O 1
ATOM 4329 N N . THR B 1 130 ? 18.109 5.258 6.402 1 93.25 130 THR B N 1
ATOM 4330 C CA . THR B 1 130 ? 16.797 5.793 6.77 1 93.25 130 THR B CA 1
ATOM 4331 C C . THR B 1 130 ? 15.742 4.691 6.766 1 93.25 130 THR B C 1
ATOM 4333 O O . THR B 1 130 ? 14.914 4.613 7.676 1 93.25 130 THR B O 1
ATOM 4336 N N . VAL B 1 131 ? 15.75 3.816 5.785 1 94.94 131 VAL B N 1
ATOM 4337 C CA . VAL B 1 131 ? 14.797 2.715 5.688 1 94.94 131 VAL B CA 1
ATOM 4338 C C . VAL B 1 131 ? 14.922 1.816 6.918 1 94.94 131 VAL B C 1
ATOM 4340 O O . VAL B 1 131 ? 13.922 1.502 7.566 1 94.94 131 VAL B O 1
ATOM 4343 N N . LEU B 1 132 ? 16.156 1.468 7.262 1 94.12 132 LEU B N 1
ATOM 4344 C CA . LEU B 1 132 ? 16.375 0.583 8.398 1 94.12 132 LEU B CA 1
ATOM 4345 C C . LEU B 1 132 ? 15.984 1.268 9.703 1 94.12 132 LEU B C 1
ATOM 4347 O O . LEU B 1 132 ? 15.359 0.648 10.57 1 94.12 132 LEU B O 1
ATOM 4351 N N . PHE B 1 133 ? 16.344 2.488 9.844 1 91.62 133 PHE B N 1
ATOM 4352 C CA . PHE B 1 133 ? 15.992 3.25 11.039 1 91.62 133 PHE B CA 1
ATOM 4353 C C . PHE B 1 133 ? 14.484 3.27 11.25 1 91.62 133 PHE B C 1
ATOM 4355 O O . PHE B 1 133 ? 14 2.965 12.336 1 91.62 133 PHE B O 1
ATOM 4362 N N . ARG B 1 134 ? 13.773 3.609 10.188 1 93.31 134 ARG B N 1
ATOM 4363 C CA . ARG B 1 134 ? 12.32 3.701 10.266 1 93.31 134 ARG B CA 1
ATOM 4364 C C . ARG B 1 134 ? 11.695 2.328 10.469 1 93.31 134 ARG B C 1
ATOM 4366 O O . ARG B 1 134 ? 10.703 2.195 11.188 1 93.31 134 ARG B O 1
ATOM 4373 N N . LEU B 1 135 ? 12.266 1.341 9.852 1 94.44 135 LEU B N 1
ATOM 4374 C CA . LEU B 1 135 ? 11.781 -0.026 10.016 1 94.44 135 LEU B CA 1
ATOM 4375 C C . LEU B 1 135 ? 11.891 -0.467 11.477 1 94.44 135 LEU B C 1
ATOM 4377 O O . LEU B 1 135 ? 10.914 -0.957 12.055 1 94.44 135 LEU B O 1
ATOM 4381 N N . PHE B 1 136 ? 13.047 -0.236 12.055 1 93.25 136 PHE B N 1
ATOM 4382 C CA . PHE B 1 136 ? 13.312 -0.712 13.406 1 93.25 136 PHE B CA 1
ATOM 4383 C C . PHE B 1 136 ? 12.531 0.108 14.43 1 93.25 136 PHE B C 1
ATOM 4385 O O . PHE B 1 136 ? 12.398 -0.301 15.586 1 93.25 136 PHE B O 1
ATOM 4392 N N . ARG B 1 137 ? 11.977 1.212 13.969 1 89.44 137 ARG B N 1
ATOM 4393 C CA . ARG B 1 137 ? 11.148 2.033 14.844 1 89.44 137 ARG B CA 1
ATOM 4394 C C . ARG B 1 137 ? 9.672 1.742 14.625 1 89.44 137 ARG B C 1
ATOM 4396 O O . ARG B 1 137 ? 8.812 2.328 15.289 1 89.44 137 ARG B O 1
ATOM 4403 N N . GLY B 1 138 ? 9.406 0.913 13.688 1 90 138 GLY B N 1
ATOM 4404 C CA . GLY B 1 138 ? 8.047 0.419 13.547 1 90 138 GLY B CA 1
ATOM 4405 C C . GLY B 1 138 ? 7.219 1.225 12.562 1 90 138 GLY B C 1
ATOM 4406 O O . GLY B 1 138 ? 5.996 1.307 12.695 1 90 138 GLY B O 1
ATOM 4407 N N . SER B 1 139 ? 7.836 1.818 11.57 1 89.25 139 SER B N 1
ATOM 4408 C CA . SER B 1 139 ? 7.105 2.598 10.57 1 89.25 139 SER B CA 1
ATOM 4409 C C . SER B 1 139 ? 6.289 1.695 9.656 1 89.25 139 SER B C 1
ATOM 4411 O O . SER B 1 139 ? 6.668 0.55 9.398 1 89.25 139 SER B O 1
ATOM 4413 N N . GLY B 1 140 ? 5.207 2.211 9.195 1 90.38 140 GLY B N 1
ATOM 4414 C CA . GLY B 1 140 ? 4.391 1.528 8.211 1 90.38 140 GLY B CA 1
ATOM 4415 C C . GLY B 1 140 ? 4.801 1.831 6.781 1 90.38 140 GLY B C 1
ATOM 4416 O O . GLY B 1 140 ? 5.949 2.207 6.527 1 90.38 140 GLY B O 1
ATOM 4417 N N . LEU B 1 141 ? 3.873 1.605 5.934 1 93.12 141 LEU B N 1
ATOM 4418 C CA . LEU B 1 141 ? 4.113 1.688 4.496 1 93.12 141 LEU B CA 1
ATOM 4419 C C . LEU B 1 141 ? 4.664 3.057 4.113 1 93.12 141 LEU B C 1
ATOM 4421 O O . LEU B 1 141 ? 5.715 3.152 3.479 1 93.12 141 LEU B O 1
ATOM 4425 N N . ARG B 1 142 ? 4.02 4.121 4.496 1 91.69 142 ARG B N 1
ATOM 4426 C CA . ARG B 1 142 ? 4.43 5.473 4.129 1 91.69 142 ARG B CA 1
ATOM 4427 C C . ARG B 1 142 ? 5.801 5.809 4.711 1 91.69 142 ARG B C 1
ATOM 4429 O O . ARG B 1 142 ? 6.645 6.391 4.027 1 91.69 142 ARG B O 1
ATOM 4436 N N . GLY B 1 143 ? 5.965 5.492 5.949 1 93.19 143 GLY B N 1
ATOM 4437 C CA . GLY B 1 143 ? 7.25 5.75 6.586 1 93.19 143 GLY B CA 1
ATOM 4438 C C . GLY B 1 143 ? 8.398 5.012 5.926 1 93.19 143 GLY B C 1
ATOM 4439 O O . GLY B 1 143 ? 9.492 5.562 5.773 1 93.19 143 GLY B O 1
ATOM 4440 N N . LEU B 1 144 ? 8.195 3.826 5.469 1 95.81 144 LEU B N 1
ATOM 4441 C CA . LEU B 1 144 ? 9.25 2.986 4.906 1 95.81 144 LEU B CA 1
ATOM 4442 C C . LEU B 1 144 ? 9.578 3.406 3.479 1 95.81 144 LEU B C 1
ATOM 4444 O O . LEU B 1 144 ? 10.586 2.979 2.92 1 95.81 144 LEU B O 1
ATOM 4448 N N . GLY B 1 145 ? 8.695 4.23 2.936 1 95.38 145 GLY B N 1
ATOM 4449 C CA . GLY B 1 145 ? 9.078 4.867 1.684 1 95.38 145 GLY B CA 1
ATOM 4450 C C . GLY B 1 145 ? 10.281 5.781 1.818 1 95.38 145 GLY B C 1
ATOM 4451 O O . GLY B 1 145 ? 10.883 6.172 0.818 1 95.38 145 GLY B O 1
ATOM 4452 N N . ALA B 1 146 ? 10.57 6.137 3.031 1 95 146 ALA B N 1
ATOM 4453 C CA . ALA B 1 146 ? 11.758 6.902 3.398 1 95 146 ALA B CA 1
ATOM 4454 C C . ALA B 1 146 ? 11.828 8.211 2.619 1 95 146 ALA B C 1
ATOM 4456 O O . ALA B 1 146 ? 10.875 8.992 2.611 1 95 146 ALA B O 1
ATOM 4457 N N . MET B 1 147 ? 12.984 8.547 2.033 1 94.62 147 MET B N 1
ATOM 4458 C CA . MET B 1 147 ? 13.156 9.852 1.397 1 94.62 147 MET B CA 1
ATOM 4459 C C . MET B 1 147 ? 12.789 9.789 -0.081 1 94.62 147 MET B C 1
ATOM 4461 O O . MET B 1 147 ? 12.953 8.75 -0.724 1 94.62 147 MET B O 1
ATOM 4465 N N . ALA B 1 148 ? 12.312 10.836 -0.55 1 94.75 148 ALA B N 1
ATOM 4466 C CA . ALA B 1 148 ? 12.055 10.977 -1.979 1 94.75 148 ALA B CA 1
ATOM 4467 C C . ALA B 1 148 ? 13.07 11.906 -2.633 1 94.75 148 ALA B C 1
ATOM 4469 O O . ALA B 1 148 ? 13.586 12.82 -1.989 1 94.75 148 ALA B O 1
ATOM 4470 N N . ALA B 1 149 ? 13.336 11.617 -3.883 1 96.38 149 ALA B N 1
ATOM 4471 C CA . ALA B 1 149 ? 14.25 12.492 -4.613 1 96.38 149 ALA B CA 1
ATOM 4472 C C . ALA B 1 149 ? 13.656 13.891 -4.789 1 96.38 149 ALA B C 1
ATOM 4474 O O . ALA B 1 149 ? 14.391 14.883 -4.82 1 96.38 149 ALA B O 1
ATOM 4475 N N . VAL B 1 150 ? 12.344 13.969 -4.941 1 96 150 VAL B N 1
ATOM 4476 C CA . VAL B 1 150 ? 11.609 15.219 -5.086 1 96 150 VAL B CA 1
ATOM 4477 C C . VAL B 1 150 ? 10.484 15.281 -4.055 1 96 150 VAL B C 1
ATOM 4479 O O . VAL B 1 150 ? 9.562 14.461 -4.078 1 96 150 VAL B O 1
ATOM 4482 N N . GLU B 1 151 ? 10.594 16.156 -3.146 1 93.56 151 GLU B N 1
ATOM 4483 C CA . GLU B 1 151 ? 9.555 16.422 -2.156 1 93.56 151 GLU B CA 1
ATOM 4484 C C . GLU B 1 151 ? 9.047 17.859 -2.268 1 93.56 151 GLU B C 1
ATOM 4486 O O . GLU B 1 151 ? 9.688 18.781 -1.782 1 93.56 151 GLU B O 1
ATOM 4491 N N . PRO B 1 152 ? 7.91 18.047 -2.891 1 91.44 152 PRO B N 1
ATOM 4492 C CA . PRO B 1 152 ? 7.406 19.406 -3.078 1 91.44 152 PRO B CA 1
ATOM 4493 C C . PRO B 1 152 ? 7.125 20.125 -1.758 1 91.44 152 PRO B C 1
ATOM 4495 O O . PRO B 1 152 ? 6.785 19.484 -0.763 1 91.44 152 PRO B O 1
ATOM 4498 N N . GLY B 1 153 ? 7.281 21.422 -1.819 1 87 153 GLY B N 1
ATOM 4499 C CA . GLY B 1 153 ? 7 22.234 -0.65 1 87 153 GLY B CA 1
ATOM 4500 C C . GLY B 1 153 ? 5.516 22.391 -0.376 1 87 153 GLY B C 1
ATOM 4501 O O . GLY B 1 153 ? 4.684 22.094 -1.237 1 87 153 GLY B O 1
ATOM 4502 N N . GLN B 1 154 ? 5.27 22.641 1.005 1 76.06 154 GLN B N 1
ATOM 4503 C CA . GLN B 1 154 ? 3.9 22.938 1.416 1 76.06 154 GLN B CA 1
ATOM 4504 C C . GLN B 1 154 ? 3.836 24.25 2.201 1 76.06 154 GLN B C 1
ATOM 4506 O O . GLN B 1 154 ? 4.785 24.609 2.898 1 76.06 154 GLN B O 1
ATOM 4511 N N . HIS B 1 155 ? 2.674 24.906 2.193 1 72.88 155 HIS B N 1
ATOM 4512 C CA . HIS B 1 155 ? 2.348 26.078 3.01 1 72.88 155 HIS B CA 1
ATOM 4513 C C . HIS B 1 155 ? 3.502 27.062 3.041 1 72.88 155 HIS B C 1
ATOM 4515 O O . HIS B 1 155 ? 3.912 27.516 4.113 1 72.88 155 HIS B O 1
ATOM 4521 N N . ALA B 1 156 ? 4.234 27.328 1.899 1 76.62 156 ALA B N 1
ATOM 4522 C CA . ALA B 1 156 ? 5.25 28.359 1.738 1 76.62 156 ALA B CA 1
ATOM 4523 C C . ALA B 1 156 ? 6.621 27.844 2.178 1 76.62 156 ALA B C 1
ATOM 4525 O O . ALA B 1 156 ? 7.57 28.625 2.297 1 76.62 156 ALA B O 1
ATOM 4526 N N . MET B 1 157 ? 6.723 26.656 2.523 1 85.5 157 MET B N 1
ATOM 4527 C CA . MET B 1 157 ? 8.016 26.031 2.818 1 85.5 157 MET B CA 1
ATOM 4528 C C . MET B 1 157 ? 8.664 25.5 1.547 1 85.5 157 MET B C 1
ATOM 4530 O O . MET B 1 157 ? 7.977 25.047 0.635 1 85.5 157 MET B O 1
ATOM 4534 N N . PRO B 1 158 ? 9.977 25.641 1.523 1 93.5 158 PRO B N 1
ATOM 4535 C CA . PRO B 1 158 ? 10.664 25.141 0.33 1 93.5 158 PRO B CA 1
ATOM 4536 C C . PRO B 1 158 ? 10.539 23.625 0.179 1 93.5 158 PRO B C 1
ATOM 4538 O O . PRO B 1 158 ? 10.391 22.906 1.175 1 93.5 158 PRO B O 1
ATOM 4541 N N . GLY B 1 159 ? 10.539 23.219 -1.061 1 94.62 159 GLY B N 1
ATOM 4542 C CA . GLY B 1 159 ? 10.641 21.797 -1.325 1 94.62 159 GLY B CA 1
ATOM 4543 C C . GLY B 1 159 ? 12.031 21.25 -1.083 1 94.62 159 GLY B C 1
ATOM 4544 O O . GLY B 1 159 ? 12.969 22 -0.807 1 94.62 159 GLY B O 1
ATOM 4545 N N . LYS B 1 160 ? 12.172 19.922 -1.141 1 95.81 160 LYS B N 1
ATOM 4546 C CA . LYS B 1 160 ? 13.469 19.266 -0.959 1 95.81 160 LYS B CA 1
ATOM 4547 C C . LYS B 1 160 ? 13.836 18.438 -2.186 1 95.81 160 LYS B C 1
ATOM 4549 O O . LYS B 1 160 ? 12.984 17.766 -2.773 1 95.81 160 LYS B O 1
ATOM 4554 N N . LEU B 1 161 ? 15.062 18.562 -2.596 1 97.5 161 LEU B N 1
ATOM 4555 C CA . LEU B 1 161 ? 15.617 17.766 -3.682 1 97.5 161 LEU B CA 1
ATOM 4556 C C . LEU B 1 161 ? 16.797 16.922 -3.191 1 97.5 161 LEU B C 1
ATOM 4558 O O . LEU B 1 161 ? 17.625 17.391 -2.408 1 97.5 161 LEU B O 1
ATOM 4562 N N . ARG B 1 162 ? 16.781 15.719 -3.605 1 97.69 162 ARG B N 1
ATOM 4563 C CA . ARG B 1 162 ? 17.891 14.797 -3.328 1 97.69 162 ARG B CA 1
ATOM 4564 C C . ARG B 1 162 ? 18.328 14.07 -4.594 1 97.69 162 ARG B C 1
ATOM 4566 O O . ARG B 1 162 ? 18.125 12.859 -4.719 1 97.69 162 ARG B O 1
ATOM 4573 N N . PRO B 1 163 ? 19.016 14.75 -5.43 1 97.69 163 PRO B N 1
ATOM 4574 C CA . PRO B 1 163 ? 19.281 14.219 -6.766 1 97.69 163 PRO B CA 1
ATOM 4575 C C . PRO B 1 163 ? 20.219 13.016 -6.738 1 97.69 163 PRO B C 1
ATOM 4577 O O . PRO B 1 163 ? 20.297 12.25 -7.711 1 97.69 163 PRO B O 1
ATOM 4580 N N . LEU B 1 164 ? 20.969 12.812 -5.664 1 97.19 164 LEU B N 1
ATOM 4581 C CA . LEU B 1 164 ? 21.953 11.727 -5.598 1 97.19 164 LEU B CA 1
ATOM 4582 C C . LEU B 1 164 ? 21.375 10.531 -4.844 1 97.19 164 LEU B C 1
ATOM 4584 O O . LEU B 1 164 ? 22.094 9.578 -4.547 1 97.19 164 LEU B O 1
ATOM 4588 N N . LEU B 1 165 ? 20.125 10.516 -4.594 1 95.81 165 LEU B N 1
ATOM 4589 C CA . LEU B 1 165 ? 19.5 9.57 -3.678 1 95.81 165 LEU B CA 1
ATOM 4590 C C . LEU B 1 165 ? 19.672 8.133 -4.164 1 95.81 165 LEU B C 1
ATOM 4592 O O . LEU B 1 165 ? 19.703 7.203 -3.361 1 95.81 165 LEU B O 1
ATOM 4596 N N . ASP B 1 166 ? 19.859 7.879 -5.492 1 92.75 166 ASP B N 1
ATOM 4597 C CA . ASP B 1 166 ? 19.984 6.535 -6.047 1 92.75 166 ASP B CA 1
ATOM 4598 C C . ASP B 1 166 ? 21.422 6.227 -6.434 1 92.75 166 ASP B C 1
ATOM 4600 O O . ASP B 1 166 ? 21.688 5.234 -7.121 1 92.75 166 ASP B O 1
ATOM 4604 N N . ILE B 1 167 ? 22.328 7.09 -6.031 1 94.44 167 ILE B N 1
ATOM 4605 C CA . ILE B 1 167 ? 23.734 6.918 -6.375 1 94.44 167 ILE B CA 1
ATOM 4606 C C . ILE B 1 167 ? 24.516 6.457 -5.145 1 94.44 167 ILE B C 1
ATOM 4608 O O . ILE B 1 167 ? 24.375 7.031 -4.062 1 94.44 167 ILE B O 1
ATOM 4612 N N . GLY B 1 168 ? 25.297 5.438 -5.297 1 92.88 168 GLY B N 1
ATOM 4613 C CA . GLY B 1 168 ? 26.109 4.953 -4.195 1 92.88 168 GLY B CA 1
ATOM 4614 C C . GLY B 1 168 ? 27.25 5.895 -3.84 1 92.88 168 GLY B C 1
ATOM 4615 O O . GLY B 1 168 ? 27.719 6.664 -4.684 1 92.88 168 GLY B O 1
ATOM 4616 N N . ARG B 1 169 ? 27.719 5.789 -2.637 1 89.38 169 ARG B N 1
ATOM 4617 C CA . ARG B 1 169 ? 28.797 6.648 -2.158 1 89.38 169 ARG B CA 1
ATOM 4618 C C . ARG B 1 169 ? 30.062 6.469 -3 1 89.38 169 ARG B C 1
ATOM 4620 O O . ARG B 1 169 ? 30.781 7.434 -3.262 1 89.38 169 ARG B O 1
ATOM 4627 N N . ALA B 1 170 ? 30.344 5.289 -3.395 1 90.56 170 ALA B N 1
ATOM 4628 C CA . ALA B 1 170 ? 31.516 5.004 -4.219 1 90.56 170 ALA B CA 1
ATOM 4629 C C . ALA B 1 170 ? 31.469 5.797 -5.523 1 90.56 170 ALA B C 1
ATOM 4631 O O . ALA B 1 170 ? 32.5 6.32 -5.977 1 90.56 170 ALA B O 1
ATOM 4632 N N . GLY B 1 171 ? 30.312 5.812 -6.105 1 93.69 171 GLY B N 1
ATOM 4633 C CA . GLY B 1 171 ? 30.141 6.598 -7.32 1 93.69 171 GLY B CA 1
ATOM 4634 C C . GLY B 1 171 ? 30.359 8.086 -7.102 1 93.69 171 GLY B C 1
ATOM 4635 O O . GLY B 1 171 ? 30.953 8.758 -7.953 1 93.69 171 GLY B O 1
ATOM 4636 N N . ILE B 1 172 ? 29.969 8.586 -5.996 1 96.12 172 ILE B N 1
ATOM 4637 C CA . ILE B 1 172 ? 30.109 9.992 -5.656 1 96.12 172 ILE B CA 1
ATOM 4638 C C . ILE B 1 172 ? 31.578 10.336 -5.449 1 96.12 172 ILE B C 1
ATOM 4640 O O . ILE B 1 172 ? 32.094 11.328 -5.988 1 96.12 172 ILE B O 1
ATOM 4644 N N . VAL B 1 173 ? 32.281 9.5 -4.773 1 95 173 VAL B N 1
ATOM 4645 C CA . VAL B 1 173 ? 33.719 9.711 -4.508 1 95 173 VAL B CA 1
ATOM 4646 C C . VAL B 1 173 ? 34.5 9.625 -5.812 1 95 173 VAL B C 1
ATOM 4648 O O . VAL B 1 173 ? 35.406 10.43 -6.051 1 95 173 VAL B O 1
ATOM 4651 N N . ALA B 1 174 ? 34.156 8.688 -6.602 1 95.88 174 ALA B N 1
ATOM 4652 C CA . ALA B 1 174 ? 34.812 8.555 -7.902 1 95.88 174 ALA B CA 1
ATOM 4653 C C . ALA B 1 174 ? 34.625 9.82 -8.734 1 95.88 174 ALA B C 1
ATOM 4655 O O . ALA B 1 174 ? 35.594 10.289 -9.375 1 95.88 174 ALA B O 1
ATOM 4656 N N . TYR B 1 175 ? 33.469 10.289 -8.711 1 96.44 175 TYR B N 1
ATOM 4657 C CA . TYR B 1 175 ? 33.219 11.531 -9.422 1 96.44 175 TYR B CA 1
ATOM 4658 C C . TYR B 1 175 ? 34.062 12.672 -8.867 1 96.44 175 TYR B C 1
ATOM 4660 O O . TYR B 1 175 ? 34.688 13.43 -9.625 1 96.44 175 TYR B O 1
ATOM 4668 N N . ALA B 1 176 ? 34.062 12.82 -7.562 1 96.56 176 ALA B N 1
ATOM 4669 C CA . ALA B 1 176 ? 34.812 13.898 -6.906 1 96.56 176 ALA B CA 1
ATOM 4670 C C . ALA B 1 176 ? 36.281 13.859 -7.289 1 96.56 176 ALA B C 1
ATOM 4672 O O . ALA B 1 176 ? 36.875 14.891 -7.602 1 96.56 176 ALA B O 1
ATOM 4673 N N . ARG B 1 177 ? 36.812 12.711 -7.305 1 95.81 177 ARG B N 1
ATOM 4674 C CA . ARG B 1 177 ? 38.219 12.531 -7.656 1 95.81 177 ARG B CA 1
ATOM 4675 C C . ARG B 1 177 ? 38.469 12.875 -9.117 1 95.81 177 ARG B C 1
ATOM 4677 O O . ARG B 1 177 ? 39.438 13.586 -9.445 1 95.81 177 ARG B O 1
ATOM 4684 N N . ALA B 1 178 ? 37.656 12.422 -9.914 1 95.56 178 ALA B N 1
ATOM 4685 C CA . ALA B 1 178 ? 37.781 12.672 -11.344 1 95.56 178 ALA B CA 1
ATOM 4686 C C . ALA B 1 178 ? 37.656 14.156 -11.664 1 95.56 178 ALA B C 1
ATOM 4688 O O . ALA B 1 178 ? 38.344 14.664 -12.57 1 95.56 178 ALA B O 1
ATOM 4689 N N . ALA B 1 179 ? 36.844 14.836 -10.938 1 94.88 179 ALA B N 1
ATOM 4690 C CA . ALA B 1 179 ? 36.594 16.25 -11.172 1 94.88 179 ALA B CA 1
ATOM 4691 C C . ALA B 1 179 ? 37.594 17.125 -10.43 1 94.88 179 ALA B C 1
ATOM 4693 O O . ALA B 1 179 ? 37.562 18.359 -10.531 1 94.88 179 ALA B O 1
ATOM 4694 N N . GLY B 1 180 ? 38.406 16.531 -9.633 1 94.69 180 GLY B N 1
ATOM 4695 C CA . GLY B 1 180 ? 39.438 17.266 -8.898 1 94.69 180 GLY B CA 1
ATOM 4696 C C . GLY B 1 180 ? 38.875 18.109 -7.77 1 94.69 180 GLY B C 1
ATOM 4697 O O . GLY B 1 180 ? 39.344 19.219 -7.504 1 94.69 180 GLY B O 1
ATOM 4698 N N . LEU B 1 181 ? 37.906 17.641 -7.141 1 95.56 181 LEU B N 1
ATOM 4699 C CA . LEU B 1 181 ? 37.25 18.406 -6.078 1 95.56 181 LEU B CA 1
ATOM 4700 C C . LEU B 1 181 ? 37.969 18.172 -4.742 1 95.56 181 LEU B C 1
ATOM 4702 O O . LEU B 1 181 ? 38.531 17.109 -4.512 1 95.56 181 LEU B O 1
ATOM 4706 N N . GLU B 1 182 ? 37.938 19.188 -3.869 1 95.12 182 GLU B N 1
ATOM 4707 C CA . GLU B 1 182 ? 38.406 19.094 -2.482 1 95.12 182 GLU B CA 1
ATOM 4708 C C . GLU B 1 182 ? 37.219 19.078 -1.52 1 95.12 182 GLU B C 1
ATOM 4710 O O . GLU B 1 182 ? 36.219 19.734 -1.752 1 95.12 182 GLU B O 1
ATOM 4715 N N . TRP B 1 183 ? 37.375 18.266 -0.543 1 94.56 183 TRP B N 1
ATOM 4716 C CA . TRP B 1 183 ? 36.281 18.203 0.447 1 94.56 183 TRP B CA 1
ATOM 4717 C C . TRP B 1 183 ? 36.844 17.922 1.838 1 94.56 183 TRP B C 1
ATOM 4719 O O . TRP B 1 183 ? 38.031 17.609 1.986 1 94.56 183 TRP B O 1
ATOM 4729 N N . ILE B 1 184 ? 36.062 18.172 2.824 1 89.56 184 ILE B N 1
ATOM 4730 C CA . ILE B 1 184 ? 36.438 17.953 4.219 1 89.56 184 ILE B CA 1
ATOM 4731 C C . ILE B 1 184 ? 36.188 16.484 4.582 1 89.56 184 ILE B C 1
ATOM 4733 O O . ILE B 1 184 ? 35.125 15.938 4.32 1 89.56 184 ILE B O 1
ATOM 4737 N N . GLU B 1 185 ? 37.188 15.758 4.922 1 78.94 185 GLU B N 1
ATOM 4738 C CA . GLU B 1 185 ? 37.031 14.383 5.387 1 78.94 185 GLU B CA 1
ATOM 4739 C C . GLU B 1 185 ? 36.719 14.344 6.879 1 78.94 185 GLU B C 1
ATOM 4741 O O . GLU B 1 185 ? 37.5 14.859 7.699 1 78.94 185 GLU B O 1
ATOM 4746 N N . ASP B 1 186 ? 35.719 14.812 7.234 1 58.22 186 ASP B N 1
ATOM 4747 C CA . ASP B 1 186 ? 35.281 14.906 8.633 1 58.22 186 ASP B CA 1
ATOM 4748 C C . ASP B 1 186 ? 35.438 13.562 9.344 1 58.22 186 ASP B C 1
ATOM 4750 O O . ASP B 1 186 ? 34.875 12.555 8.922 1 58.22 186 ASP B O 1
ATOM 4754 N N . GLU B 1 187 ? 36.656 13.359 9.891 1 49.09 187 GLU B N 1
ATOM 4755 C CA . GLU B 1 187 ? 36.812 12.25 10.828 1 49.09 187 GLU B CA 1
ATOM 4756 C C . GLU B 1 187 ? 35.562 12.086 11.688 1 49.09 187 GLU B C 1
ATOM 4758 O O . GLU B 1 187 ? 35.344 11.023 12.281 1 49.09 187 GLU B O 1
ATOM 4763 N N . SER B 1 188 ? 35.125 13.219 12.25 1 45.66 188 SER B N 1
ATOM 4764 C CA . SER B 1 188 ? 34.156 13.109 13.336 1 45.66 188 SER B CA 1
ATOM 4765 C C . SER B 1 188 ? 32.812 12.531 12.852 1 45.66 188 SER B C 1
ATOM 4767 O O . SER B 1 188 ? 31.922 13.266 12.445 1 45.66 188 SER B O 1
ATOM 4769 N N . ASN B 1 189 ? 33.031 11.82 11.773 1 47.38 189 ASN B N 1
ATOM 4770 C CA . ASN B 1 189 ? 31.844 11.023 11.531 1 47.38 189 ASN B CA 1
ATOM 4771 C C . ASN B 1 189 ? 31.047 10.805 12.812 1 47.38 189 ASN B C 1
ATOM 4773 O O . ASN B 1 189 ? 30.203 9.914 12.875 1 47.38 189 ASN B O 1
ATOM 4777 N N . ALA B 1 190 ? 31.672 11.141 13.883 1 40.25 190 ALA B N 1
ATOM 4778 C CA . ALA B 1 190 ? 31.359 10.805 15.266 1 40.25 190 ALA B CA 1
ATOM 4779 C C . ALA B 1 190 ? 29.875 11.062 15.57 1 40.25 190 ALA B C 1
ATOM 4781 O O . ALA B 1 190 ? 29.266 10.344 16.359 1 40.25 190 ALA B O 1
ATOM 4782 N N . ASP B 1 191 ? 29.547 12.406 15.578 1 42.72 191 ASP B N 1
ATOM 4783 C CA . ASP B 1 191 ? 28.406 12.742 16.438 1 42.72 191 ASP B CA 1
ATOM 4784 C C . ASP B 1 191 ? 27.125 12.102 15.914 1 42.72 191 ASP B C 1
ATOM 4786 O O . ASP B 1 191 ? 26.031 12.648 16.094 1 42.72 191 ASP B O 1
ATOM 4790 N N . CYS B 1 192 ? 27.219 11.383 14.891 1 47.28 192 CYS B N 1
ATOM 4791 C CA . CYS B 1 192 ? 25.859 11.023 14.484 1 47.28 192 CYS B CA 1
ATOM 4792 C C . CYS B 1 192 ? 25.094 10.398 15.641 1 47.28 192 CYS B C 1
ATOM 4794 O O . CYS B 1 192 ? 25.688 9.797 16.531 1 47.28 192 CYS B O 1
ATOM 4796 N N . ARG B 1 193 ? 23.828 10.578 15.641 1 52.28 193 ARG B N 1
ATOM 4797 C CA . ARG B 1 193 ? 22.781 10.008 16.484 1 52.28 193 ARG B CA 1
ATOM 4798 C C . ARG B 1 193 ? 23.094 8.562 16.844 1 52.28 193 ARG B C 1
ATOM 4800 O O . ARG B 1 193 ? 23.562 7.789 16.016 1 52.28 193 ARG B O 1
ATOM 4807 N N . PHE B 1 194 ? 23.156 8.445 18.141 1 61.72 194 PHE B N 1
ATOM 4808 C CA . PHE B 1 194 ? 23.547 7.164 18.719 1 61.72 194 PHE B CA 1
ATOM 4809 C C . PHE B 1 194 ? 22.969 6.008 17.906 1 61.72 194 PHE B C 1
ATOM 4811 O O . PHE B 1 194 ? 23.703 5.098 17.5 1 61.72 194 PHE B O 1
ATOM 4818 N N . THR B 1 195 ? 21.734 6.348 17.469 1 74.06 195 THR B N 1
ATOM 4819 C CA . THR B 1 195 ? 21.094 5.191 16.859 1 74.06 195 THR B CA 1
ATOM 4820 C C . THR B 1 195 ? 21.484 5.074 15.391 1 74.06 195 THR B C 1
ATOM 4822 O O . THR B 1 195 ? 21.734 3.975 14.891 1 74.06 195 THR B O 1
ATOM 4825 N N . ARG B 1 196 ? 21.641 6.211 14.664 1 74.19 196 ARG B N 1
ATOM 4826 C CA . ARG B 1 196 ? 22.016 6.168 13.25 1 74.19 196 ARG B CA 1
ATOM 4827 C C . ARG B 1 196 ? 23.484 5.785 13.094 1 74.19 196 ARG B C 1
ATOM 4829 O O . ARG B 1 196 ? 23.844 5.066 12.156 1 74.19 196 ARG B O 1
ATOM 4836 N N . ASN B 1 197 ? 24.219 6.25 14.031 1 76.56 197 ASN B N 1
ATOM 4837 C CA . ASN B 1 197 ? 25.625 5.875 14.039 1 76.56 197 ASN B CA 1
ATOM 4838 C C . ASN B 1 197 ? 25.812 4.371 14.258 1 76.56 197 ASN B C 1
ATOM 4840 O O . ASN B 1 197 ? 26.641 3.742 13.609 1 76.56 197 ASN B O 1
ATOM 4844 N N . ALA B 1 198 ? 24.969 3.926 15.156 1 80.88 198 ALA B N 1
ATOM 4845 C CA . ALA B 1 198 ? 25.016 2.488 15.4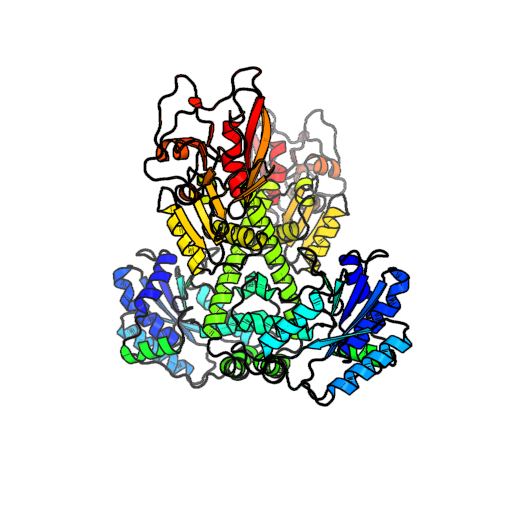06 1 80.88 198 ALA B CA 1
ATOM 4846 C C . ALA B 1 198 ? 24.609 1.699 14.172 1 80.88 198 ALA B C 1
ATOM 4848 O O . ALA B 1 198 ? 25.203 0.663 13.859 1 80.88 198 ALA B O 1
ATOM 4849 N N . LEU B 1 199 ? 23.625 2.18 13.484 1 86.44 199 LEU B N 1
ATOM 4850 C CA . LEU B 1 199 ? 23.172 1.517 12.266 1 86.44 199 LEU B CA 1
ATOM 4851 C C . LEU B 1 199 ? 24.266 1.527 11.203 1 86.44 199 LEU B C 1
ATOM 4853 O O . LEU B 1 199 ? 24.531 0.505 10.57 1 86.44 199 LEU B O 1
ATOM 4857 N N . ARG B 1 200 ? 24.938 2.613 11.125 1 82.88 200 ARG B N 1
ATOM 4858 C CA . ARG B 1 200 ? 25.938 2.807 10.094 1 82.88 200 ARG B CA 1
ATOM 4859 C C . ARG B 1 200 ? 27.188 1.984 10.391 1 82.88 200 ARG B C 1
ATOM 4861 O O . ARG B 1 200 ? 27.781 1.381 9.484 1 82.88 200 ARG B O 1
ATOM 4868 N N . HIS B 1 201 ? 27.531 1.842 11.625 1 85.19 201 HIS B N 1
ATOM 4869 C CA . HIS B 1 201 ? 28.859 1.304 11.945 1 85.19 201 HIS B CA 1
ATOM 4870 C C . HIS B 1 201 ? 28.75 -0.117 12.492 1 85.19 201 HIS B C 1
ATOM 4872 O O . HIS B 1 201 ? 29.719 -0.88 12.43 1 85.19 201 HIS B O 1
ATOM 4878 N N . LYS B 1 202 ? 27.641 -0.447 12.969 1 85.38 202 LYS B N 1
ATOM 4879 C CA . LYS B 1 202 ? 27.531 -1.75 13.617 1 85.38 202 LYS B CA 1
ATOM 4880 C C . LYS B 1 202 ? 26.609 -2.678 12.836 1 85.38 202 LYS B C 1
ATOM 4882 O O . LYS B 1 202 ? 26.875 -3.869 12.695 1 85.38 202 LYS B O 1
ATOM 4887 N N . VAL B 1 203 ? 25.562 -2.189 12.344 1 88 203 VAL B N 1
ATOM 4888 C CA . VAL B 1 203 ? 24.531 -3.045 11.758 1 88 203 VAL B CA 1
ATOM 4889 C C . VAL B 1 203 ? 24.797 -3.209 10.266 1 88 203 VAL B C 1
ATOM 4891 O O . VAL B 1 203 ? 24.922 -4.332 9.766 1 88 203 VAL B O 1
ATOM 4894 N N . LEU B 1 204 ? 24.922 -2.139 9.516 1 88.94 204 LEU B N 1
ATOM 4895 C CA . LEU B 1 204 ? 24.984 -2.162 8.062 1 88.94 204 LEU B CA 1
ATOM 4896 C C . LEU B 1 204 ? 26.203 -2.955 7.586 1 88.94 204 LEU B C 1
ATOM 4898 O O . LEU B 1 204 ? 26.094 -3.752 6.648 1 88.94 204 LEU B O 1
ATOM 4902 N N . PRO B 1 205 ? 27.375 -2.766 8.273 1 87.25 205 PRO B N 1
ATOM 4903 C CA . PRO B 1 205 ? 28.531 -3.555 7.82 1 87.25 205 PRO B CA 1
ATOM 4904 C C . PRO B 1 205 ? 28.297 -5.059 7.945 1 87.25 205 PRO B C 1
ATOM 4906 O O . PRO B 1 205 ? 28.703 -5.824 7.07 1 87.25 205 PRO B O 1
ATOM 4909 N N . VAL B 1 206 ? 27.625 -5.449 8.969 1 87.44 206 VAL B N 1
ATOM 4910 C CA . VAL B 1 206 ? 27.344 -6.863 9.18 1 87.44 206 VAL B CA 1
ATOM 4911 C C . VAL B 1 206 ? 26.359 -7.355 8.125 1 87.44 206 VAL B C 1
ATOM 4913 O O . VAL B 1 206 ? 26.516 -8.453 7.586 1 87.44 206 VAL B O 1
ATOM 4916 N N . VAL B 1 207 ? 25.391 -6.59 7.785 1 90.06 207 VAL B N 1
ATOM 4917 C CA . VAL B 1 207 ? 24.406 -6.941 6.777 1 90.06 207 VAL B CA 1
ATOM 4918 C C . VAL B 1 207 ? 25.047 -6.988 5.398 1 90.06 207 VAL B C 1
ATOM 4920 O O . VAL B 1 207 ? 24.812 -7.918 4.625 1 90.06 207 VAL B O 1
ATOM 4923 N N . GLN B 1 208 ? 25.875 -6.012 5.125 1 89.56 208 GLN B N 1
ATOM 4924 C CA . GLN B 1 208 ? 26.531 -5.914 3.824 1 89.56 208 GLN B CA 1
ATOM 4925 C C . GLN B 1 208 ? 27.438 -7.117 3.57 1 89.56 208 GLN B C 1
ATOM 4927 O O . GLN B 1 208 ? 27.594 -7.547 2.428 1 89.56 208 GLN B O 1
ATOM 4932 N N . ALA B 1 209 ? 28.016 -7.625 4.629 1 87.69 209 ALA B N 1
ATOM 4933 C CA . ALA B 1 209 ? 28.859 -8.805 4.504 1 87.69 209 ALA B CA 1
ATOM 4934 C C . ALA B 1 209 ? 28.078 -10 3.982 1 87.69 209 ALA B C 1
ATOM 4936 O O . ALA B 1 209 ? 28.609 -10.836 3.248 1 87.69 209 ALA B O 1
ATOM 4937 N N . GLN B 1 210 ? 26.844 -10.055 4.324 1 85.88 210 GLN B N 1
ATOM 4938 C CA . GLN B 1 210 ? 25.984 -11.164 3.924 1 85.88 210 GLN B CA 1
ATOM 4939 C C . GLN B 1 210 ? 25.172 -10.82 2.674 1 85.88 210 GLN B C 1
ATOM 4941 O O . GLN B 1 210 ? 24.844 -11.703 1.875 1 85.88 210 GLN B O 1
ATOM 4946 N N . PHE B 1 211 ? 24.859 -9.547 2.521 1 89.38 211 PHE B N 1
ATOM 4947 C CA . PHE B 1 211 ? 24.078 -9.023 1.408 1 89.38 211 PHE B CA 1
ATOM 4948 C C . PHE B 1 211 ? 24.781 -7.836 0.765 1 89.38 211 PHE B C 1
ATOM 4950 O O . PHE B 1 211 ? 24.406 -6.684 0.989 1 89.38 211 PHE B O 1
ATOM 4957 N N . PRO B 1 212 ? 25.641 -8.07 -0.094 1 89.19 212 PRO B N 1
ATOM 4958 C CA . PRO B 1 212 ? 26.484 -7.008 -0.644 1 89.19 212 PRO B CA 1
ATOM 4959 C C . PRO B 1 212 ? 25.672 -5.922 -1.354 1 89.19 212 PRO B C 1
ATOM 4961 O O . PRO B 1 212 ? 26.109 -4.766 -1.404 1 89.19 212 PRO B O 1
ATOM 4964 N N . ALA B 1 213 ? 24.562 -6.266 -1.931 1 91.19 213 ALA B N 1
ATOM 4965 C CA . ALA B 1 213 ? 23.766 -5.301 -2.68 1 91.19 213 ALA B CA 1
ATOM 4966 C C . ALA B 1 213 ? 22.656 -4.715 -1.81 1 91.19 213 ALA B C 1
ATOM 4968 O O . ALA B 1 213 ? 21.641 -4.238 -2.322 1 91.19 213 ALA B O 1
ATOM 4969 N N . VAL B 1 214 ? 22.859 -4.66 -0.496 1 92 214 VAL B N 1
ATOM 4970 C CA . VAL B 1 214 ? 21.781 -4.309 0.418 1 92 214 VAL B CA 1
ATOM 4971 C C . VAL B 1 214 ? 21.391 -2.848 0.211 1 92 214 VAL B C 1
ATOM 4973 O O . VAL B 1 214 ? 20.203 -2.508 0.254 1 92 214 VAL B O 1
ATOM 4976 N N . ALA B 1 215 ? 22.328 -1.986 -0.036 1 92.38 215 ALA B N 1
ATOM 4977 C CA . ALA B 1 215 ? 22 -0.563 -0.127 1 92.38 215 ALA B CA 1
ATOM 4978 C C . ALA B 1 215 ? 21.109 -0.276 -1.33 1 92.38 215 ALA B C 1
ATOM 4980 O O . ALA B 1 215 ? 20.016 0.276 -1.182 1 92.38 215 ALA B O 1
ATOM 4981 N N . PRO B 1 216 ? 21.547 -0.66 -2.549 1 92.31 216 PRO B N 1
ATOM 4982 C CA . PRO B 1 216 ? 20.641 -0.445 -3.678 1 92.31 216 PRO B CA 1
ATOM 4983 C C . PRO B 1 216 ? 19.328 -1.209 -3.535 1 92.31 216 PRO B C 1
ATOM 4985 O O . PRO B 1 216 ? 18.281 -0.749 -4.008 1 92.31 216 PRO B O 1
ATOM 4988 N N . THR B 1 217 ? 19.344 -2.342 -2.879 1 93.88 217 THR B N 1
ATOM 4989 C CA . THR B 1 217 ? 18.141 -3.139 -2.668 1 93.88 217 THR B CA 1
ATOM 4990 C C . THR B 1 217 ? 17.156 -2.4 -1.769 1 93.88 217 THR B C 1
ATOM 4992 O O . THR B 1 217 ? 15.969 -2.322 -2.078 1 93.88 217 THR B O 1
ATOM 4995 N N . LEU B 1 218 ? 17.656 -1.845 -0.715 1 94.94 218 LEU B N 1
ATOM 4996 C CA . LEU B 1 218 ? 16.797 -1.099 0.207 1 94.94 218 LEU B CA 1
ATOM 4997 C C . LEU B 1 218 ? 16.234 0.144 -0.467 1 94.94 218 LEU B C 1
ATOM 4999 O O . LEU B 1 218 ? 15.078 0.51 -0.228 1 94.94 218 LEU B O 1
ATOM 5003 N N . ALA B 1 219 ? 17.047 0.744 -1.298 1 92.62 219 ALA B N 1
ATOM 5004 C CA . ALA B 1 219 ? 16.578 1.92 -2.023 1 92.62 219 ALA B CA 1
ATOM 5005 C C . ALA B 1 219 ? 15.43 1.561 -2.965 1 92.62 219 ALA B C 1
ATOM 5007 O O . ALA B 1 219 ? 14.438 2.283 -3.045 1 92.62 219 ALA B O 1
ATOM 5008 N N . ARG B 1 220 ? 15.578 0.496 -3.602 1 90.38 220 ARG B N 1
ATOM 5009 C CA . ARG B 1 220 ? 14.531 0.035 -4.508 1 90.38 220 ARG B CA 1
ATOM 5010 C C . ARG B 1 220 ? 13.258 -0.31 -3.744 1 90.38 220 ARG B C 1
ATOM 5012 O O . ARG B 1 220 ? 12.156 0.03 -4.18 1 90.38 220 ARG B O 1
ATOM 5019 N N . THR B 1 221 ? 13.414 -0.997 -2.654 1 94.25 221 THR B N 1
ATOM 5020 C CA . THR B 1 221 ? 12.266 -1.344 -1.824 1 94.25 221 THR B CA 1
ATOM 5021 C C . THR B 1 221 ? 11.547 -0.088 -1.337 1 94.25 221 THR B C 1
ATOM 5023 O O . THR B 1 221 ? 10.32 -0.019 -1.359 1 94.25 221 THR B O 1
ATOM 5026 N N . ALA B 1 222 ? 12.328 0.874 -0.918 1 95.5 222 ALA B N 1
ATOM 5027 C CA . ALA B 1 222 ? 11.742 2.133 -0.464 1 95.5 222 ALA B CA 1
ATOM 5028 C C . ALA B 1 222 ? 10.898 2.775 -1.561 1 95.5 222 ALA B C 1
ATOM 5030 O O . ALA B 1 222 ? 9.805 3.273 -1.296 1 95.5 222 ALA B O 1
ATOM 5031 N N . ALA B 1 223 ? 11.414 2.764 -2.771 1 91.69 223 ALA B N 1
ATOM 5032 C CA . ALA B 1 223 ? 10.688 3.334 -3.904 1 91.69 223 ALA B CA 1
ATOM 5033 C C . ALA B 1 223 ? 9.391 2.58 -4.16 1 91.69 223 ALA B C 1
ATOM 5035 O O . ALA B 1 223 ? 8.352 3.191 -4.445 1 91.69 223 ALA B O 1
ATOM 5036 N N . LEU B 1 224 ? 9.414 1.302 -4.055 1 92.25 224 LEU B N 1
ATOM 5037 C CA . LEU B 1 224 ? 8.227 0.476 -4.238 1 92.25 224 LEU B CA 1
ATOM 5038 C C . LEU B 1 224 ? 7.184 0.771 -3.16 1 92.25 224 LEU B C 1
ATOM 5040 O O . LEU B 1 224 ? 5.992 0.86 -3.451 1 92.25 224 LEU B O 1
ATOM 5044 N N . LEU B 1 225 ? 7.637 0.889 -1.938 1 96 225 LEU B N 1
ATOM 5045 C CA . LEU B 1 225 ? 6.73 1.175 -0.833 1 96 225 LEU B CA 1
ATOM 5046 C C . LEU B 1 225 ? 6.121 2.566 -0.975 1 96 225 LEU B C 1
ATOM 5048 O O . LEU B 1 225 ? 4.945 2.768 -0.665 1 96 225 LEU B O 1
ATOM 5052 N N . ARG B 1 226 ? 6.918 3.525 -1.444 1 94.19 226 ARG B N 1
ATOM 5053 C CA . ARG B 1 226 ? 6.391 4.859 -1.708 1 94.19 226 ARG B CA 1
ATOM 5054 C C . ARG B 1 226 ? 5.297 4.816 -2.768 1 94.19 226 ARG B C 1
ATOM 5056 O O . ARG B 1 226 ? 4.266 5.477 -2.629 1 94.19 226 ARG B O 1
ATOM 5063 N N . GLU B 1 227 ? 5.555 4.09 -3.793 1 93.25 227 GLU B N 1
ATOM 5064 C CA . GLU B 1 227 ? 4.539 3.92 -4.828 1 93.25 227 GLU B CA 1
ATOM 5065 C C . GLU B 1 227 ? 3.268 3.299 -4.258 1 93.25 227 GLU B C 1
ATOM 5067 O O . GLU B 1 227 ? 2.158 3.715 -4.602 1 93.25 227 GLU B O 1
ATOM 5072 N N . GLY B 1 228 ? 3.414 2.283 -3.41 1 95.75 228 GLY B N 1
ATOM 5073 C CA . GLY B 1 228 ? 2.273 1.692 -2.729 1 95.75 228 GLY B CA 1
ATOM 5074 C C . GLY B 1 228 ? 1.484 2.695 -1.908 1 95.75 228 GLY B C 1
ATOM 5075 O O . GLY B 1 228 ? 0.252 2.703 -1.944 1 95.75 228 GLY B O 1
ATOM 5076 N N . ALA B 1 229 ? 2.211 3.496 -1.186 1 95.88 229 ALA B N 1
ATOM 5077 C CA . ALA B 1 229 ? 1.563 4.527 -0.378 1 95.88 229 ALA B CA 1
ATOM 5078 C C . ALA B 1 229 ? 0.766 5.488 -1.254 1 95.88 229 ALA B C 1
ATOM 5080 O O . ALA B 1 229 ? -0.349 5.879 -0.9 1 95.88 229 ALA B O 1
ATOM 5081 N N . ASP B 1 230 ? 1.326 5.898 -2.398 1 95.38 230 ASP B N 1
ATOM 5082 C CA . ASP B 1 230 ? 0.64 6.789 -3.33 1 95.38 230 ASP B CA 1
ATOM 5083 C C . ASP B 1 230 ? -0.634 6.141 -3.871 1 95.38 230 ASP B C 1
ATOM 5085 O O . ASP B 1 230 ? -1.655 6.812 -4.031 1 95.38 230 ASP B O 1
ATOM 5089 N N . LEU B 1 231 ? -0.553 4.879 -4.156 1 97.56 231 LEU B N 1
ATOM 5090 C CA . LEU B 1 231 ? -1.72 4.145 -4.637 1 97.56 231 LEU B CA 1
ATOM 5091 C C . LEU B 1 231 ? -2.809 4.098 -3.568 1 97.56 231 LEU B C 1
ATOM 5093 O O . LEU B 1 231 ? -3.998 4.152 -3.887 1 97.56 231 LEU B O 1
ATOM 5097 N N . LEU B 1 232 ? -2.416 3.945 -2.311 1 97.81 232 LEU B N 1
ATOM 5098 C CA . LEU B 1 232 ? -3.391 3.959 -1.225 1 97.81 232 LEU B CA 1
ATOM 5099 C C . LEU B 1 232 ? -4.066 5.32 -1.119 1 97.81 232 LEU B C 1
ATOM 5101 O O . LEU B 1 232 ? -5.242 5.41 -0.761 1 97.81 232 LEU B O 1
ATOM 5105 N N . ASP B 1 233 ? -3.297 6.406 -1.402 1 97.12 233 ASP B N 1
ATOM 5106 C CA . ASP B 1 233 ? -3.906 7.73 -1.48 1 97.12 233 ASP B CA 1
ATOM 5107 C C . ASP B 1 233 ? -4.969 7.785 -2.576 1 97.12 233 ASP B C 1
ATOM 5109 O O . ASP B 1 233 ? -6.039 8.359 -2.383 1 97.12 233 ASP B O 1
ATOM 5113 N N . ASP B 1 234 ? -4.645 7.18 -3.729 1 97.25 234 ASP B N 1
ATOM 5114 C CA . ASP B 1 234 ? -5.613 7.117 -4.82 1 97.25 234 ASP B CA 1
ATOM 5115 C C . ASP B 1 234 ? -6.883 6.395 -4.383 1 97.25 234 ASP B C 1
ATOM 5117 O O . ASP B 1 234 ? -7.992 6.832 -4.699 1 97.25 234 ASP B O 1
ATOM 5121 N N . LEU B 1 235 ? -6.688 5.277 -3.689 1 98.19 235 LEU B N 1
ATOM 5122 C CA . LEU B 1 235 ? -7.832 4.527 -3.188 1 98.19 235 LEU B CA 1
ATOM 5123 C C . LEU B 1 235 ? -8.664 5.379 -2.238 1 98.19 235 LEU B C 1
ATOM 5125 O O . LEU B 1 235 ? -9.898 5.383 -2.318 1 98.19 235 LEU B O 1
ATOM 5129 N N . ALA B 1 236 ? -7.992 6.074 -1.35 1 98.25 236 ALA B N 1
ATOM 5130 C CA . ALA B 1 236 ? -8.688 6.945 -0.404 1 98.25 236 ALA B CA 1
ATOM 5131 C C . ALA B 1 236 ? -9.492 8.016 -1.134 1 98.25 236 ALA B C 1
ATOM 5133 O O . ALA B 1 236 ? -10.609 8.336 -0.739 1 98.25 236 ALA B O 1
ATOM 5134 N N . ARG B 1 237 ? -8.922 8.578 -2.152 1 97.31 237 ARG B N 1
ATOM 5135 C CA . ARG B 1 237 ? -9.617 9.594 -2.945 1 97.31 237 ARG B CA 1
ATOM 5136 C C . ARG B 1 237 ? -10.883 9.023 -3.58 1 97.31 237 ARG B C 1
ATOM 5138 O O . ARG B 1 237 ? -11.922 9.672 -3.59 1 97.31 237 ARG B O 1
ATOM 5145 N N . LEU B 1 238 ? -10.758 7.848 -4.156 1 96.94 238 LEU B N 1
ATOM 5146 C CA . LEU B 1 238 ? -11.914 7.18 -4.734 1 96.94 238 LEU B CA 1
ATOM 5147 C C . LEU B 1 238 ? -12.992 6.949 -3.68 1 96.94 238 LEU B C 1
ATOM 5149 O O . LEU B 1 238 ? -14.18 7.199 -3.93 1 96.94 238 LEU B O 1
ATOM 5153 N N . ASP B 1 239 ? -12.594 6.461 -2.473 1 98.19 239 ASP B N 1
ATOM 5154 C CA . ASP B 1 239 ? -13.531 6.191 -1.391 1 98.19 239 ASP B CA 1
ATOM 5155 C C . ASP B 1 239 ? -14.18 7.48 -0.89 1 98.19 239 ASP B C 1
ATOM 5157 O O . ASP B 1 239 ? -15.375 7.504 -0.584 1 98.19 239 ASP B O 1
ATOM 5161 N N . GLU B 1 240 ? -13.344 8.555 -0.791 1 98 240 GLU B N 1
ATOM 5162 C CA . GLU B 1 240 ? -13.906 9.844 -0.385 1 98 240 GLU B CA 1
ATOM 5163 C C . GLU B 1 240 ? -14.984 10.305 -1.359 1 98 240 GLU B C 1
ATOM 5165 O O . GLU B 1 240 ? -16.062 10.75 -0.943 1 98 240 GLU B O 1
ATOM 5170 N N . ASN B 1 241 ? -14.711 10.164 -2.662 1 97.19 241 ASN B N 1
ATOM 5171 C CA . ASN B 1 241 ? -15.68 10.555 -3.689 1 97.19 241 ASN B CA 1
ATOM 5172 C C . ASN B 1 241 ? -16.953 9.719 -3.605 1 97.19 241 ASN B C 1
ATOM 5174 O O . ASN B 1 241 ? -18.062 10.25 -3.729 1 97.19 241 ASN B O 1
ATOM 5178 N N . ALA B 1 242 ? -16.781 8.484 -3.387 1 96.62 242 ALA B N 1
ATOM 5179 C CA . ALA B 1 242 ? -17.922 7.59 -3.248 1 96.62 242 ALA B CA 1
ATOM 5180 C C . ALA B 1 242 ? -18.781 7.98 -2.045 1 96.62 242 ALA B C 1
ATOM 5182 O O . ALA B 1 242 ? -20 7.809 -2.061 1 96.62 242 ALA B O 1
ATOM 5183 N N . CYS B 1 243 ? -18.094 8.547 -1.062 1 97.5 243 CYS B N 1
ATOM 5184 C CA . CYS B 1 243 ? -18.797 8.93 0.161 1 97.5 243 CYS B CA 1
ATOM 5185 C C . CYS B 1 243 ? -19.344 10.352 0.055 1 97.5 243 CYS B C 1
ATOM 5187 O O . CYS B 1 243 ? -19.875 10.891 1.023 1 97.5 243 CYS B O 1
ATOM 5189 N N . GLY B 1 244 ? -19.172 11.031 -1.045 1 95.81 244 GLY B N 1
ATOM 5190 C CA . GLY B 1 244 ? -19.797 12.32 -1.262 1 95.81 244 GLY B CA 1
ATOM 5191 C C . GLY B 1 244 ? -18.859 13.492 -1.072 1 95.81 244 GLY B C 1
ATOM 5192 O O . GLY B 1 244 ? -19.25 14.648 -1.206 1 95.81 244 GLY B O 1
ATOM 5193 N N . GLY B 1 245 ? -17.594 13.234 -0.714 1 94.81 245 GLY B N 1
ATOM 5194 C CA . GLY B 1 245 ? -16.625 14.297 -0.51 1 94.81 245 GLY B CA 1
ATOM 5195 C C . GLY B 1 245 ? -15.977 14.258 0.859 1 94.81 245 GLY B C 1
ATOM 5196 O O . GLY B 1 245 ? -15.945 13.211 1.51 1 94.81 245 GLY B O 1
ATOM 5197 N N . PRO B 1 246 ? -15.383 15.398 1.249 1 93.38 246 PRO B N 1
ATOM 5198 C CA . PRO B 1 246 ? -14.656 15.43 2.52 1 93.38 246 PRO B CA 1
ATOM 5199 C C . PRO B 1 246 ? -15.555 15.172 3.725 1 93.38 246 PRO B C 1
ATOM 5201 O O . PRO B 1 246 ? -15.102 14.641 4.738 1 93.38 246 PRO B O 1
ATOM 5204 N N . VAL B 1 247 ? -16.812 15.688 3.592 1 94.81 247 VAL B N 1
ATOM 5205 C CA . VAL B 1 247 ? -17.828 15.305 4.559 1 94.81 247 VAL B CA 1
ATOM 5206 C C . VAL B 1 247 ? -18.531 14.031 4.086 1 94.81 247 VAL B C 1
ATOM 5208 O O . VAL B 1 247 ? -19.312 14.07 3.135 1 94.81 247 VAL B O 1
ATOM 5211 N N . LEU B 1 248 ? -18.328 12.992 4.801 1 96.38 248 LEU B N 1
ATOM 5212 C CA . LEU B 1 248 ? -18.672 11.656 4.316 1 96.38 248 LEU B CA 1
ATOM 5213 C C . LEU B 1 248 ? -20.125 11.328 4.617 1 96.38 248 LEU B C 1
ATOM 5215 O O . LEU B 1 248 ? -20.625 11.633 5.703 1 96.38 248 LEU B O 1
ATOM 5219 N N . ALA B 1 249 ? -20.812 10.734 3.639 1 96.38 249 ALA B N 1
ATOM 5220 C CA . ALA B 1 249 ? -22.094 10.109 3.93 1 96.38 249 ALA B CA 1
ATOM 5221 C C . ALA B 1 249 ? -21.922 8.891 4.828 1 96.38 249 ALA B C 1
ATOM 5223 O O . ALA B 1 249 ? -21.266 7.918 4.445 1 96.38 249 ALA B O 1
ATOM 5224 N N . ALA B 1 250 ? -22.5 8.891 5.914 1 95 250 ALA B N 1
ATOM 5225 C CA . ALA B 1 250 ? -22.25 7.895 6.949 1 95 250 ALA B CA 1
ATOM 5226 C C . ALA B 1 250 ? -22.609 6.492 6.457 1 95 250 ALA B C 1
ATOM 5228 O O . ALA B 1 250 ? -21.906 5.523 6.77 1 95 250 ALA B O 1
ATOM 5229 N N . ASP B 1 251 ? -23.656 6.363 5.762 1 94.12 251 ASP B N 1
ATOM 5230 C CA . ASP B 1 251 ? -24.109 5.055 5.312 1 94.12 251 ASP B CA 1
ATOM 5231 C C . ASP B 1 251 ? -23.125 4.43 4.324 1 94.12 251 ASP B C 1
ATOM 5233 O O . ASP B 1 251 ? -22.797 3.25 4.438 1 94.12 251 ASP B O 1
ATOM 5237 N N . VAL B 1 252 ? -22.672 5.242 3.377 1 95.94 252 VAL B N 1
ATOM 5238 C CA . VAL B 1 252 ? -21.688 4.762 2.404 1 95.94 252 VAL B CA 1
ATOM 5239 C C . VAL B 1 252 ? -20.375 4.445 3.105 1 95.94 252 VAL B C 1
ATOM 5241 O O . VAL B 1 252 ? -19.766 3.402 2.852 1 95.94 252 VAL B O 1
ATOM 5244 N N . PHE B 1 253 ? -19.969 5.305 4.012 1 96.38 253 PHE B N 1
ATOM 5245 C CA . PHE B 1 253 ? -18.75 5.113 4.781 1 96.38 253 PHE B CA 1
ATOM 5246 C C . PHE B 1 253 ? -18.828 3.83 5.602 1 96.38 253 PHE B C 1
ATOM 5248 O O . PHE B 1 253 ? -17.844 3.082 5.676 1 96.38 253 PHE B O 1
ATOM 5255 N N . ALA B 1 254 ? -19.922 3.557 6.137 1 93.44 254 ALA B N 1
ATOM 5256 C CA . ALA B 1 254 ? -20.109 2.371 6.969 1 93.44 254 ALA B CA 1
ATOM 5257 C C . ALA B 1 254 ? -20.062 1.099 6.125 1 93.44 254 ALA B C 1
ATOM 5259 O O . ALA B 1 254 ? -19.797 0.013 6.645 1 93.44 254 ALA B O 1
ATOM 5260 N N . SER B 1 255 ? -20.344 1.212 4.875 1 94.69 255 SER B N 1
ATOM 5261 C CA . SER B 1 255 ? -20.359 0.049 3.992 1 94.69 255 SER B CA 1
ATOM 5262 C C . SER B 1 255 ? -18.969 -0.325 3.533 1 94.69 255 SER B C 1
ATOM 5264 O O . SER B 1 255 ? -18.734 -1.425 3.02 1 94.69 255 SER B O 1
ATOM 5266 N N . LEU B 1 256 ? -18.047 0.583 3.713 1 95.88 256 LEU B N 1
ATOM 5267 C CA . LEU B 1 256 ? -16.672 0.261 3.369 1 95.88 256 LEU B CA 1
ATOM 5268 C C . LEU B 1 256 ? -16.109 -0.793 4.316 1 95.88 256 LEU B C 1
ATOM 5270 O O . LEU B 1 256 ? -16.375 -0.767 5.516 1 95.88 256 LEU B O 1
ATOM 5274 N N . PRO B 1 257 ? -15.266 -1.69 3.719 1 94.19 257 PRO B N 1
ATOM 5275 C CA . PRO B 1 257 ? -14.5 -2.529 4.641 1 94.19 257 PRO B CA 1
ATOM 5276 C C . PRO B 1 257 ? -13.656 -1.711 5.617 1 94.19 257 PRO B C 1
ATOM 5278 O O . PRO B 1 257 ? -13.18 -0.626 5.27 1 94.19 257 PRO B O 1
ATOM 5281 N N . ALA B 1 258 ? -13.398 -2.238 6.797 1 94.19 258 ALA B N 1
ATOM 5282 C CA . ALA B 1 258 ? -12.742 -1.52 7.887 1 94.19 258 ALA B CA 1
ATOM 5283 C C . ALA B 1 258 ? -11.391 -0.972 7.441 1 94.19 258 ALA B C 1
ATOM 5285 O O . ALA B 1 258 ? -11.039 0.168 7.758 1 94.19 258 ALA B O 1
ATOM 5286 N N . ALA B 1 259 ? -10.664 -1.801 6.699 1 94.56 259 ALA B N 1
ATOM 5287 C CA . ALA B 1 259 ? -9.336 -1.38 6.266 1 94.56 259 ALA B CA 1
ATOM 5288 C C . ALA B 1 259 ? -9.414 -0.184 5.32 1 94.56 259 ALA B C 1
ATOM 5290 O O . ALA B 1 259 ? -8.578 0.718 5.375 1 94.56 259 ALA B O 1
ATOM 5291 N N . ARG B 1 260 ? -10.391 -0.144 4.438 1 97.31 260 ARG B N 1
ATOM 5292 C CA . ARG B 1 260 ? -10.578 0.964 3.506 1 97.31 260 ARG B CA 1
ATOM 5293 C C . ARG B 1 260 ? -11.023 2.225 4.238 1 97.31 260 ARG B C 1
ATOM 5295 O O . ARG B 1 260 ? -10.555 3.324 3.936 1 97.31 260 ARG B O 1
ATOM 5302 N N . ALA B 1 261 ? -11.945 2.01 5.227 1 97.19 261 ALA B N 1
ATOM 5303 C CA . ALA B 1 261 ? -12.383 3.139 6.043 1 97.19 261 ALA B CA 1
ATOM 5304 C C . ALA B 1 261 ? -11.211 3.756 6.805 1 97.19 261 ALA B C 1
ATOM 5306 O O . ALA B 1 261 ? -11.07 4.98 6.852 1 97.19 261 ALA B O 1
ATOM 5307 N N . ALA B 1 262 ? -10.406 2.902 7.367 1 96.56 262 ALA B N 1
ATOM 5308 C CA . ALA B 1 262 ? -9.234 3.365 8.102 1 96.56 262 ALA B CA 1
ATOM 5309 C C . ALA B 1 262 ? -8.273 4.117 7.176 1 96.56 262 ALA B C 1
ATOM 5311 O O . ALA B 1 262 ? -7.742 5.164 7.547 1 96.56 262 ALA B O 1
ATOM 5312 N N . ASN B 1 263 ? -8.023 3.541 5.984 1 97 263 ASN B N 1
ATOM 5313 C CA . ASN B 1 263 ? -7.16 4.188 5 1 97 263 ASN B CA 1
ATOM 5314 C C . ASN B 1 263 ? -7.672 5.582 4.641 1 97 263 ASN B C 1
ATOM 5316 O O . ASN B 1 263 ? -6.891 6.527 4.539 1 97 263 ASN B O 1
ATOM 5320 N N . LEU B 1 264 ? -8.984 5.691 4.441 1 97.94 264 LEU B N 1
ATOM 5321 C CA . LEU B 1 264 ? -9.609 6.965 4.102 1 97.94 264 LEU B CA 1
ATOM 5322 C C . LEU B 1 264 ? -9.391 7.988 5.207 1 97.94 264 LEU B C 1
ATOM 5324 O O . LEU B 1 264 ? -8.969 9.117 4.941 1 97.94 264 LEU B O 1
ATOM 5328 N N . LEU B 1 265 ? -9.617 7.609 6.457 1 97.19 265 LEU B N 1
ATOM 5329 C CA . LEU B 1 265 ? -9.445 8.531 7.578 1 97.19 265 LEU B CA 1
ATOM 5330 C C . LEU B 1 265 ? -7.988 8.945 7.723 1 97.19 265 LEU B C 1
ATOM 5332 O O . LEU B 1 265 ? -7.699 10.109 8.008 1 97.19 265 LEU B O 1
ATOM 5336 N N . ARG B 1 266 ? -7.094 7.996 7.559 1 95.19 266 ARG B N 1
ATOM 5337 C CA . ARG B 1 266 ? -5.672 8.32 7.613 1 95.19 266 ARG B CA 1
ATOM 5338 C C . ARG B 1 266 ? -5.301 9.344 6.547 1 95.19 266 ARG B C 1
ATOM 5340 O O . ARG B 1 266 ? -4.559 10.289 6.82 1 95.19 266 ARG B O 1
ATOM 5347 N N . TRP B 1 267 ? -5.773 9.117 5.375 1 96.25 267 TRP B N 1
ATOM 5348 C CA . TRP B 1 267 ? -5.492 10.008 4.254 1 96.25 267 TRP B CA 1
ATOM 5349 C C . TRP B 1 267 ? -6.039 11.406 4.52 1 96.25 267 TRP B C 1
ATOM 5351 O O . TRP B 1 267 ? -5.344 12.406 4.305 1 96.25 267 TRP B O 1
ATOM 5361 N N . GLN B 1 268 ? -7.301 11.508 5.004 1 95.88 268 GLN B N 1
ATOM 5362 C CA . GLN B 1 268 ? -7.891 12.805 5.324 1 95.88 268 GLN B CA 1
ATOM 5363 C C . GLN B 1 268 ? -7.105 13.516 6.418 1 95.88 268 GLN B C 1
ATOM 5365 O O . GLN B 1 268 ? -6.914 14.734 6.363 1 95.88 268 GLN B O 1
ATOM 5370 N N . THR B 1 269 ? -6.684 12.766 7.438 1 94.62 269 THR B N 1
ATOM 5371 C CA . THR B 1 269 ? -5.887 13.328 8.523 1 94.62 269 THR B CA 1
ATOM 5372 C C . THR B 1 269 ? -4.598 13.938 7.988 1 94.62 269 THR B C 1
ATOM 5374 O O . THR B 1 269 ? -4.227 15.055 8.367 1 94.62 269 THR B O 1
ATOM 5377 N N . ALA B 1 270 ? -3.975 13.234 7.086 1 90.56 270 ALA B N 1
ATOM 5378 C CA . ALA B 1 270 ? -2.732 13.711 6.484 1 90.56 270 ALA B CA 1
ATOM 5379 C C . ALA B 1 270 ? -2.971 14.984 5.676 1 90.56 270 ALA B C 1
ATOM 5381 O O . ALA B 1 270 ? -2.156 15.906 5.707 1 90.56 270 ALA B O 1
ATOM 5382 N N . ARG B 1 271 ? -4.023 15 4.984 1 89.06 271 ARG B N 1
ATOM 5383 C CA . ARG B 1 271 ? -4.359 16.156 4.16 1 89.06 271 ARG B CA 1
ATOM 5384 C C . ARG B 1 271 ? -4.582 17.391 5.016 1 89.06 271 ARG B C 1
ATOM 5386 O O . ARG B 1 271 ? -4.371 18.516 4.559 1 89.06 271 ARG B O 1
ATOM 5393 N N . MET B 1 272 ? -4.988 17.172 6.199 1 88.94 272 MET B N 1
ATOM 5394 C CA . MET B 1 272 ? -5.23 18.266 7.125 1 88.94 272 MET B CA 1
ATOM 5395 C C . MET B 1 272 ? -3.951 18.641 7.867 1 88.94 272 MET B C 1
ATOM 5397 O O . MET B 1 272 ? -3.975 19.484 8.773 1 88.94 272 MET B O 1
ATOM 5401 N N . GLY B 1 273 ? -2.83 17.953 7.535 1 83.75 273 GLY B N 1
ATOM 5402 C CA . GLY B 1 273 ? -1.54 18.266 8.125 1 83.75 273 GLY B CA 1
ATOM 5403 C C . GLY B 1 273 ? -1.398 17.75 9.547 1 83.75 273 GLY B C 1
ATOM 5404 O O . GLY B 1 273 ? -0.599 18.266 10.328 1 83.75 273 GLY B O 1
ATOM 5405 N N . ALA B 1 274 ? -2.25 16.812 9.93 1 87.5 274 ALA B N 1
ATOM 5406 C CA . ALA B 1 274 ? -2.211 16.266 11.281 1 87.5 274 ALA B CA 1
ATOM 5407 C C . ALA B 1 274 ? -1.419 14.961 11.32 1 87.5 274 ALA B C 1
ATOM 5409 O O . ALA B 1 274 ? -1.18 14.344 10.281 1 87.5 274 ALA B O 1
ATOM 5410 N N . ARG B 1 275 ? -0.977 14.602 12.469 1 85.31 275 ARG B N 1
ATOM 5411 C CA . ARG B 1 275 ? -0.273 13.344 12.672 1 85.31 275 ARG B CA 1
ATOM 5412 C C . ARG B 1 275 ? -1.197 12.156 12.422 1 85.31 275 ARG B C 1
ATOM 5414 O O . ARG B 1 275 ? -2.369 12.18 12.805 1 85.31 275 ARG B O 1
ATOM 5421 N N . ALA B 1 276 ? -0.606 11.148 11.891 1 86.38 276 ALA B N 1
ATOM 5422 C CA . ALA B 1 276 ? -1.388 9.945 11.609 1 86.38 276 ALA B CA 1
ATOM 5423 C C . ALA B 1 276 ? -1.863 9.281 12.898 1 86.38 276 ALA B C 1
ATOM 5425 O O . ALA B 1 276 ? -1.089 9.125 13.844 1 86.38 276 ALA B O 1
ATOM 5426 N N . PRO B 1 277 ? -3.115 8.961 12.961 1 90.06 277 PRO B N 1
ATOM 5427 C CA . PRO B 1 277 ? -3.598 8.227 14.133 1 90.06 277 PRO B CA 1
ATOM 5428 C C . PRO B 1 277 ? -3.029 6.809 14.219 1 90.06 277 PRO B C 1
ATOM 5430 O O . PRO B 1 277 ? -2.672 6.219 13.195 1 90.06 277 PRO B O 1
ATOM 5433 N N . SER B 1 278 ? -2.943 6.281 15.445 1 86.31 278 SER B N 1
ATOM 5434 C CA . SER B 1 278 ? -2.502 4.906 15.648 1 86.31 278 SER B CA 1
ATOM 5435 C C . SER B 1 278 ? -3.543 3.912 15.156 1 86.31 278 SER B C 1
ATOM 5437 O O . SER B 1 278 ? -4.719 4.258 15.008 1 86.31 278 SER B O 1
ATOM 5439 N N . ARG B 1 279 ? -3.072 2.73 14.953 1 84.12 279 ARG B N 1
ATOM 5440 C CA . ARG B 1 279 ? -3.969 1.662 14.523 1 84.12 279 ARG B CA 1
ATOM 5441 C C . ARG B 1 279 ? -5.062 1.416 15.555 1 84.12 279 ARG B C 1
ATOM 5443 O O . ARG B 1 279 ? -6.227 1.214 15.203 1 84.12 279 ARG B O 1
ATOM 5450 N N . ALA B 1 280 ? -4.648 1.411 16.766 1 87 280 ALA B N 1
ATOM 5451 C CA . ALA B 1 280 ? -5.598 1.175 17.859 1 87 280 ALA B CA 1
ATOM 5452 C C . ALA B 1 280 ? -6.668 2.264 17.891 1 87 280 ALA B C 1
ATOM 5454 O O . ALA B 1 280 ? -7.855 1.968 18.031 1 87 280 ALA B O 1
ATOM 5455 N N . ARG B 1 281 ? -6.246 3.504 17.766 1 92.81 281 ARG B N 1
ATOM 5456 C CA . ARG B 1 281 ? -7.176 4.629 17.797 1 92.81 281 ARG B CA 1
ATOM 5457 C C . ARG B 1 281 ? -8.133 4.578 16.609 1 92.81 281 ARG B C 1
ATOM 5459 O O . ARG B 1 281 ? -9.336 4.812 16.766 1 92.81 281 ARG B O 1
ATOM 5466 N N . LEU B 1 282 ? -7.676 4.289 15.469 1 93.5 282 LEU B N 1
ATOM 5467 C CA . LEU B 1 282 ? -8.5 4.164 14.273 1 93.5 282 LEU B CA 1
ATOM 5468 C C . LEU B 1 282 ? -9.523 3.047 14.43 1 93.5 282 LEU B C 1
ATOM 5470 O O . LEU B 1 282 ? -10.703 3.223 14.109 1 93.5 282 LEU B O 1
ATOM 5474 N N . GLY B 1 283 ? -9.016 1.921 14.914 1 92.62 283 GLY B N 1
ATOM 5475 C CA . GLY B 1 283 ? -9.922 0.805 15.141 1 92.62 283 GLY B CA 1
ATOM 5476 C C . GLY B 1 283 ? -11.062 1.141 16.078 1 92.62 283 GLY B C 1
ATOM 5477 O O . GLY B 1 283 ? -12.219 0.811 15.812 1 92.62 283 GLY B O 1
ATOM 5478 N N . GLU B 1 284 ? -10.727 1.801 17.109 1 93.69 284 GLU B N 1
ATOM 5479 C CA . GLU B 1 284 ? -11.727 2.191 18.109 1 93.69 284 GLU B CA 1
ATOM 5480 C C . GLU B 1 284 ? -12.719 3.193 17.516 1 93.69 284 GLU B C 1
ATOM 5482 O O . GLU B 1 284 ? -13.922 3.082 17.75 1 93.69 284 GLU B O 1
ATOM 5487 N N . THR B 1 285 ? -12.219 4.145 16.844 1 94.75 285 THR B N 1
ATOM 5488 C CA . THR B 1 285 ? -13.07 5.145 16.203 1 94.75 285 THR B CA 1
ATOM 5489 C C . THR B 1 285 ? -14.047 4.48 15.234 1 94.75 285 THR B C 1
ATOM 5491 O O . THR B 1 285 ? -15.25 4.75 15.289 1 94.75 285 THR B O 1
ATOM 5494 N N . LEU B 1 286 ? -13.578 3.588 14.43 1 95 286 LEU B N 1
ATOM 5495 C CA . LEU B 1 286 ? -14.422 2.914 13.453 1 95 286 LEU B CA 1
ATOM 5496 C C . LEU B 1 286 ? -15.469 2.039 14.148 1 95 286 LEU B C 1
ATOM 5498 O O . LEU B 1 286 ? -16.625 1.981 13.711 1 95 286 LEU B O 1
ATOM 5502 N N . ARG B 1 287 ? -15.031 1.381 15.172 1 94.12 287 ARG B N 1
ATOM 5503 C CA . ARG B 1 287 ? -15.961 0.557 15.938 1 94.12 287 ARG B CA 1
ATOM 5504 C C . ARG B 1 287 ? -17.094 1.396 16.5 1 94.12 287 ARG B C 1
ATOM 5506 O O . ARG B 1 287 ? -18.266 1.024 16.375 1 94.12 287 ARG B O 1
ATOM 5513 N N . GLN B 1 288 ? -16.812 2.508 17.078 1 94.19 288 GLN B N 1
ATOM 5514 C CA . GLN B 1 288 ? -17.812 3.379 17.672 1 94.19 288 GLN B CA 1
ATOM 5515 C C . GLN B 1 288 ? -18.734 3.967 16.609 1 94.19 288 GLN B C 1
ATOM 5517 O O . GLN B 1 288 ? -19.953 4.062 16.828 1 94.19 288 GLN B O 1
ATOM 5522 N N . LEU B 1 289 ? -18.219 4.348 15.508 1 93.75 289 LEU B N 1
ATOM 5523 C CA . LEU B 1 289 ? -19.031 4.891 14.422 1 93.75 289 LEU B CA 1
ATOM 5524 C C . LEU B 1 289 ? -20.047 3.859 13.938 1 93.75 289 LEU B C 1
ATOM 5526 O O . LEU B 1 289 ? -21.156 4.219 13.531 1 93.75 289 LEU B O 1
ATOM 5530 N N . ARG B 1 290 ? -19.656 2.609 13.961 1 89.5 290 ARG B N 1
ATOM 5531 C CA . ARG B 1 290 ? -20.516 1.541 13.461 1 89.5 290 ARG B CA 1
ATOM 5532 C C . ARG B 1 290 ? -21.562 1.143 14.508 1 89.5 290 ARG B C 1
ATOM 5534 O O . ARG B 1 290 ? -22.703 0.84 14.172 1 89.5 290 ARG B O 1
ATOM 5541 N N . GLU B 1 291 ? -21.172 1.132 15.727 1 88.94 291 GLU B N 1
ATOM 5542 C CA . GLU B 1 291 ? -22 0.553 16.781 1 88.94 291 GLU B CA 1
ATOM 5543 C C . GLU B 1 291 ? -22.891 1.613 17.438 1 88.94 291 GLU B C 1
ATOM 5545 O O . GLU B 1 291 ? -23.922 1.292 18.016 1 88.94 291 GLU B O 1
ATOM 5550 N N . ALA B 1 292 ? -22.422 2.812 17.453 1 79 292 ALA B N 1
ATOM 5551 C CA . ALA B 1 292 ? -23.141 3.84 18.203 1 79 292 ALA B CA 1
ATOM 5552 C C . ALA B 1 292 ? -23.859 4.801 17.266 1 79 292 ALA B C 1
ATOM 5554 O O . ALA B 1 292 ? -23.234 5.605 16.578 1 79 292 ALA B O 1
ATOM 5555 N N . PRO B 1 293 ? -25.203 4.578 17.266 1 75.81 293 PRO B N 1
ATOM 5556 C CA . PRO B 1 293 ? -25.953 5.582 16.516 1 75.81 293 PRO B CA 1
ATOM 5557 C C . PRO B 1 293 ? -26.062 6.914 17.266 1 75.81 293 PRO B C 1
ATOM 5559 O O . PRO B 1 293 ? -26.031 6.945 18.5 1 75.81 293 PRO B O 1
ATOM 5562 N N . GLY B 1 294 ? -25.938 8.094 16.625 1 86.44 294 GLY B N 1
ATOM 5563 C CA . GLY B 1 294 ? -26.094 9.414 17.203 1 86.44 294 GLY B CA 1
ATOM 5564 C C . GLY B 1 294 ? -24.906 10.328 16.953 1 86.44 294 GLY B C 1
ATOM 5565 O O . GLY B 1 294 ? -24.062 10.023 16.109 1 86.44 294 GLY B O 1
ATOM 5566 N N . PRO B 1 295 ? -25.031 11.477 17.734 1 93.5 295 PRO B N 1
ATOM 5567 C CA . PRO B 1 295 ? -23.922 12.422 17.594 1 93.5 295 PRO B CA 1
ATOM 5568 C C . PRO B 1 295 ? -22.641 11.922 18.266 1 93.5 295 PRO B C 1
ATOM 5570 O O . PRO B 1 295 ? -22.688 11.461 19.422 1 93.5 295 PRO B O 1
ATOM 5573 N N . LEU B 1 296 ? -21.609 11.898 17.547 1 95.12 296 LEU B N 1
ATOM 5574 C CA . LEU B 1 296 ? -20.328 11.406 18.062 1 95.12 296 LEU B CA 1
ATOM 5575 C C . LEU B 1 296 ? -19.219 12.422 17.812 1 95.12 296 LEU B C 1
ATOM 5577 O O . LEU B 1 296 ? -19.188 13.055 16.75 1 95.12 296 LEU B O 1
ATOM 5581 N N . ARG B 1 297 ? -18.422 12.602 18.766 1 94.25 297 ARG B N 1
ATOM 5582 C CA . ARG B 1 297 ? -17.141 13.312 18.656 1 94.25 297 ARG B CA 1
ATOM 5583 C C . ARG B 1 297 ? -16.016 12.523 19.312 1 94.25 297 ARG B C 1
ATOM 5585 O O . ARG B 1 297 ? -15.875 12.547 20.547 1 94.25 297 ARG B O 1
ATOM 5592 N N . LEU B 1 298 ? -15.234 11.922 18.5 1 95.12 298 LEU B N 1
ATOM 5593 C CA . LEU B 1 298 ? -14.25 10.953 18.969 1 95.12 298 LEU B CA 1
ATOM 5594 C C . LEU B 1 298 ? -12.828 11.461 18.75 1 95.12 298 LEU B C 1
ATOM 5596 O O . LEU B 1 298 ? -12.523 12.008 17.688 1 95.12 298 LEU B O 1
ATOM 5600 N N . PRO B 1 299 ? -12.023 11.305 19.75 1 93.44 299 PRO B N 1
ATOM 5601 C CA . PRO B 1 299 ? -10.633 11.734 19.562 1 93.44 299 PRO B CA 1
ATOM 5602 C C . PRO B 1 299 ? -9.898 10.898 18.516 1 93.44 299 PRO B C 1
ATOM 5604 O O . PRO B 1 299 ? -10.008 9.664 18.516 1 93.44 299 PRO B O 1
ATOM 5607 N N . LEU B 1 300 ? -9.203 11.492 17.656 1 93.69 300 LEU B N 1
ATOM 5608 C CA . LEU B 1 300 ? -8.375 10.867 16.625 1 93.69 300 LEU B CA 1
ATOM 5609 C C . LEU B 1 300 ? -7.031 11.578 16.5 1 93.69 300 LEU B C 1
ATOM 5611 O O . LEU B 1 300 ? -6.777 12.273 15.523 1 93.69 300 LEU B O 1
ATOM 5615 N N . GLY B 1 301 ? -6.184 11.375 17.5 1 86.56 301 GLY B N 1
ATOM 5616 C CA . GLY B 1 301 ? -4.93 12.109 17.562 1 86.56 301 GLY B CA 1
ATOM 5617 C C . GLY B 1 301 ? -5.121 13.594 17.797 1 86.56 301 GLY B C 1
ATOM 5618 O O . GLY B 1 301 ? -5.758 14 18.766 1 86.56 301 GLY B O 1
ATOM 5619 N N . ASP B 1 302 ? -4.629 14.406 16.797 1 86.75 302 ASP B N 1
ATOM 5620 C CA . ASP B 1 302 ? -4.758 15.859 16.875 1 86.75 302 ASP B CA 1
ATOM 5621 C C . ASP B 1 302 ? -6.098 16.328 16.312 1 86.75 302 ASP B C 1
ATOM 5623 O O . ASP B 1 302 ? -6.406 17.516 16.344 1 86.75 302 ASP B O 1
ATOM 5627 N N . LEU B 1 303 ? -6.867 15.391 15.891 1 93.06 303 LEU B N 1
ATOM 5628 C CA . LEU B 1 303 ? -8.156 15.703 15.281 1 93.06 303 LEU B CA 1
ATOM 5629 C C . LEU B 1 303 ? -9.289 14.992 16.016 1 93.06 303 LEU B C 1
ATOM 5631 O O . LEU B 1 303 ? -9.039 14.219 16.938 1 93.06 303 LEU B O 1
ATOM 5635 N N . TRP B 1 304 ? -10.43 15.398 15.641 1 93.44 304 TRP B N 1
ATOM 5636 C CA . TRP B 1 304 ? -11.648 14.734 16.094 1 93.44 304 TRP B CA 1
ATOM 5637 C C . TRP B 1 304 ? -12.422 14.156 14.906 1 93.44 304 TRP B C 1
ATOM 5639 O O . TRP B 1 304 ? -12.539 14.789 13.859 1 93.44 304 TRP B O 1
ATOM 5649 N N . CYS B 1 305 ? -12.867 12.977 15.102 1 95.69 305 CYS B N 1
ATOM 5650 C CA . CYS B 1 305 ? -13.812 12.375 14.164 1 95.69 305 CYS B CA 1
ATOM 5651 C C . CYS B 1 305 ? -15.25 12.562 14.633 1 95.69 305 CYS B C 1
ATOM 5653 O O . CYS B 1 305 ? -15.617 12.07 15.703 1 95.69 305 CYS B O 1
ATOM 5655 N N . CYS B 1 306 ? -16.047 13.227 13.812 1 94.56 306 CYS B N 1
ATOM 5656 C CA . CYS B 1 306 ? -17.391 13.617 14.227 1 94.56 306 CYS B CA 1
ATOM 5657 C C . CYS B 1 306 ? -18.453 12.938 13.359 1 94.56 306 CYS B C 1
ATOM 5659 O O . CYS B 1 306 ? -18.203 12.672 12.18 1 94.56 306 CYS B O 1
ATOM 5661 N N . ALA B 1 307 ? -19.469 12.641 13.961 1 95 307 ALA B N 1
ATOM 5662 C CA . ALA B 1 307 ? -20.625 12.109 13.266 1 95 307 ALA B CA 1
ATOM 5663 C C . ALA B 1 307 ? -21.906 12.789 13.742 1 95 307 ALA B C 1
ATOM 5665 O O . ALA B 1 307 ? -22.156 12.891 14.945 1 95 307 ALA B O 1
ATOM 5666 N N . TYR B 1 308 ? -22.688 13.305 12.812 1 93.88 308 TYR B N 1
ATOM 5667 C CA . TYR B 1 308 ? -23.953 13.961 13.125 1 93.88 308 TYR B CA 1
ATOM 5668 C C . TYR B 1 308 ? -24.875 13.945 11.914 1 93.88 308 TYR B C 1
ATOM 5670 O O . TYR B 1 308 ? -24.453 14.273 10.805 1 93.88 308 TYR B O 1
ATOM 5678 N N . GLN B 1 309 ? -26.062 13.484 12.117 1 91.94 309 GLN B N 1
ATOM 5679 C CA . GLN B 1 309 ? -27.141 13.508 11.125 1 91.94 309 GLN B CA 1
ATOM 5680 C C . GLN B 1 309 ? -26.703 12.859 9.82 1 91.94 309 GLN B C 1
ATOM 5682 O O . GLN B 1 309 ? -26.828 13.461 8.75 1 91.94 309 GLN B O 1
ATOM 5687 N N . GLY B 1 310 ? -26.078 11.758 9.891 1 92.31 310 GLY B N 1
ATOM 5688 C CA . GLY B 1 310 ? -25.766 10.938 8.734 1 92.31 310 GLY B CA 1
ATOM 5689 C C . GLY B 1 310 ? -24.484 11.359 8.031 1 92.31 310 GLY B C 1
ATOM 5690 O O . GLY B 1 310 ? -24.219 10.945 6.898 1 92.31 310 GLY B O 1
ATOM 5691 N N . ARG B 1 311 ? -23.75 12.227 8.766 1 93.88 311 ARG B N 1
ATOM 5692 C CA . ARG B 1 311 ? -22.5 12.695 8.195 1 93.88 311 ARG B CA 1
ATOM 5693 C C . ARG B 1 311 ? -21.328 12.391 9.133 1 93.88 311 ARG B C 1
ATOM 5695 O O . ARG B 1 311 ? -21.5 12.344 10.352 1 93.88 311 ARG B O 1
ATOM 5702 N N . VAL B 1 312 ? -20.156 12.219 8.516 1 95.38 312 VAL B N 1
ATOM 5703 C CA . VAL B 1 312 ? -18.922 11.992 9.258 1 95.38 312 VAL B CA 1
ATOM 5704 C C . VAL B 1 312 ? -17.828 12.93 8.734 1 95.38 312 VAL B C 1
ATOM 5706 O O . VAL B 1 312 ? -17.656 13.07 7.52 1 95.38 312 VAL B O 1
ATOM 5709 N N . TRP B 1 313 ? -17.156 13.57 9.625 1 94.62 313 TRP B N 1
ATOM 5710 C CA . TRP B 1 313 ? -16.094 14.461 9.18 1 94.62 313 TRP B CA 1
ATOM 5711 C C . TRP B 1 313 ? -15.016 14.594 10.258 1 94.62 313 TRP B C 1
ATOM 5713 O O . TRP B 1 313 ? -15.195 14.133 11.391 1 94.62 313 TRP B O 1
ATOM 5723 N N . LEU B 1 314 ? -13.891 15.117 9.805 1 94.19 314 LEU B N 1
ATOM 5724 C CA . LEU B 1 314 ? -12.789 15.398 10.719 1 94.19 314 LEU B CA 1
ATOM 5725 C C . LEU B 1 314 ? -12.695 16.891 11.023 1 94.19 314 LEU B C 1
ATOM 5727 O O . LEU B 1 314 ? -12.922 17.719 10.141 1 94.19 314 LEU B O 1
ATOM 5731 N N . GLU B 1 315 ? -12.422 17.219 12.242 1 90.44 315 GLU B N 1
ATOM 5732 C CA . GLU B 1 315 ? -12.258 18.625 12.578 1 90.44 315 GLU B CA 1
ATOM 5733 C C . GLU B 1 315 ? -11.148 18.828 13.609 1 90.44 315 GLU B C 1
ATOM 5735 O O . GLU B 1 315 ? -10.773 17.891 14.312 1 90.44 315 GLU B O 1
ATOM 5740 N N . ARG B 1 316 ? -10.609 19.984 13.648 1 87.69 316 ARG B N 1
ATOM 5741 C CA . ARG B 1 316 ? -9.664 20.406 14.672 1 87.69 316 ARG B CA 1
ATOM 5742 C C . ARG B 1 316 ? -10.391 21.016 15.875 1 87.69 316 ARG B C 1
ATOM 5744 O O . ARG B 1 316 ? -11.5 21.531 15.734 1 87.69 316 ARG B O 1
ATOM 5751 N N . ASP B 1 317 ? -9.742 20.859 16.953 1 78.38 317 ASP B N 1
ATOM 5752 C CA . ASP B 1 317 ? -10.305 21.547 18.109 1 78.38 317 ASP B CA 1
ATOM 5753 C C . ASP B 1 317 ? -10.117 23.047 18.016 1 78.38 317 ASP B C 1
ATOM 5755 O O . ASP B 1 317 ? -9.07 23.516 17.562 1 78.38 317 ASP B O 1
ATOM 5759 N N . ASP B 1 318 ? -11.289 23.781 18.172 1 73.12 318 ASP B N 1
ATOM 5760 C CA . ASP B 1 318 ? -11.195 25.234 18.344 1 73.12 318 ASP B CA 1
ATOM 5761 C C . ASP B 1 318 ? -11.039 25.594 19.812 1 73.12 318 ASP B C 1
ATOM 5763 O O . ASP B 1 318 ? -12.016 25.594 20.562 1 73.12 318 ASP B O 1
ATOM 5767 N N . GLU B 1 319 ? -9.844 25.75 20.188 1 73.31 319 GLU B N 1
ATOM 5768 C CA . GLU B 1 319 ? -9.617 26.047 21.594 1 73.31 319 GLU B CA 1
ATOM 5769 C C . GLU B 1 319 ? -9.516 27.547 21.828 1 73.31 319 GLU B C 1
ATOM 5771 O O . GLU B 1 319 ? -9.234 27.984 22.953 1 73.31 319 GLU B O 1
ATOM 5776 N N . ALA B 1 320 ? -9.844 28.297 20.812 1 81.38 320 ALA B N 1
ATOM 5777 C CA . ALA B 1 320 ? -9.734 29.734 21 1 81.38 320 ALA B CA 1
ATOM 5778 C C . ALA B 1 320 ? -10.797 30.234 21.984 1 81.38 320 ALA B C 1
ATOM 5780 O O . ALA B 1 320 ? -11.953 29.812 21.922 1 81.38 320 ALA B O 1
ATOM 5781 N N . PRO B 1 321 ? -10.406 30.938 22.984 1 85.06 321 PRO B N 1
ATOM 5782 C CA . PRO B 1 321 ? -11.383 31.453 23.938 1 85.06 321 PRO B CA 1
ATOM 5783 C C . PRO B 1 321 ? -12.414 32.375 23.297 1 85.06 321 PRO B C 1
ATOM 5785 O O . PRO B 1 321 ? -12.102 33.094 22.359 1 85.06 321 PRO B O 1
ATOM 5788 N N . LEU B 1 322 ? -13.586 32.281 23.797 1 89.88 322 LEU B N 1
ATOM 5789 C CA . LEU B 1 322 ? -14.672 33.156 23.375 1 89.88 322 LEU B CA 1
ATOM 5790 C C . LEU B 1 322 ? -14.766 34.375 24.266 1 89.88 322 LEU B C 1
ATOM 5792 O O . LEU B 1 322 ? -14.797 34.25 25.5 1 89.88 322 LEU B O 1
ATOM 5796 N N . ARG B 1 323 ? -14.609 35.5 23.625 1 89.69 323 ARG B N 1
ATOM 5797 C CA . ARG B 1 323 ? -14.719 36.719 24.391 1 89.69 323 ARG B CA 1
ATOM 5798 C C . ARG B 1 323 ? -15.906 37.562 23.922 1 89.69 323 ARG B C 1
ATOM 5800 O O . ARG B 1 323 ? -16.109 37.75 22.719 1 89.69 323 ARG B O 1
ATOM 5807 N N . ALA B 1 324 ? -16.656 38.031 24.969 1 94 324 ALA B N 1
ATOM 5808 C CA . ALA B 1 324 ? -17.766 38.938 24.625 1 94 324 ALA B CA 1
ATOM 5809 C C . ALA B 1 324 ? -17.266 40.25 24.109 1 94 324 ALA B C 1
ATOM 5811 O O . ALA B 1 324 ? -16.25 40.781 24.594 1 94 324 ALA B O 1
ATOM 5812 N N . HIS B 1 325 ? -17.922 40.75 23.109 1 95 325 HIS B N 1
ATOM 5813 C CA . HIS B 1 325 ? -17.547 42 22.469 1 95 325 HIS B CA 1
ATOM 5814 C C . HIS B 1 325 ? -18.75 42.906 22.266 1 95 325 HIS B C 1
ATOM 5816 O O . HIS B 1 325 ? -19.766 42.469 21.734 1 95 325 HIS B O 1
ATOM 5822 N N . LEU B 1 326 ? -18.578 44.125 22.828 1 96.25 326 LEU B N 1
ATOM 5823 C CA . LEU B 1 326 ? -19.562 45.125 22.438 1 96.25 326 LEU B CA 1
ATOM 5824 C C . LEU B 1 326 ? -19.344 45.562 21 1 96.25 326 LEU B C 1
ATOM 5826 O O . LEU B 1 326 ? -18.234 45.906 20.609 1 96.25 326 LEU B O 1
ATOM 5830 N N . TRP B 1 327 ? -20.406 45.469 20.266 1 96.19 327 TRP B N 1
ATOM 5831 C CA . TRP B 1 327 ? -20.281 45.906 18.875 1 96.19 327 TRP B CA 1
ATOM 5832 C C . TRP B 1 327 ? -20.344 47.406 18.766 1 96.19 327 TRP B C 1
ATOM 5834 O O . TRP B 1 327 ? -21.312 48.031 19.188 1 96.19 327 TRP B O 1
ATOM 5844 N N . CYS B 1 328 ? -19.281 47.969 18.203 1 95.25 328 CYS B N 1
ATOM 5845 C CA . CYS B 1 328 ? -19.188 49.406 18.094 1 95.25 328 CYS B CA 1
ATOM 5846 C C . CYS B 1 328 ? -19.156 49.875 16.641 1 95.25 328 CYS B C 1
ATOM 5848 O O . CYS B 1 328 ? -18.594 50.906 16.312 1 95.25 328 CYS B O 1
ATOM 5850 N N . GLY B 1 329 ? -19.641 49 15.797 1 93.69 329 GLY B N 1
ATOM 5851 C CA . GLY B 1 329 ? -19.75 49.406 14.406 1 93.69 329 GLY B CA 1
ATOM 5852 C C . GLY B 1 329 ? -18.719 48.75 13.508 1 93.69 329 GLY B C 1
ATOM 5853 O O . GLY B 1 329 ? -18.641 49.062 12.32 1 93.69 329 GLY B O 1
ATOM 5854 N N . GLU B 1 330 ? -17.891 47.844 14.125 1 94.69 330 GLU B N 1
ATOM 5855 C CA . GLU B 1 330 ? -16.875 47.156 13.344 1 94.69 330 GLU B CA 1
ATOM 5856 C C . GLU B 1 330 ? -17.516 46.312 12.227 1 94.69 330 GLU B C 1
ATOM 5858 O O . GLU B 1 330 ? -18.641 45.844 12.375 1 94.69 330 GLU B O 1
ATOM 5863 N N . SER B 1 331 ? -16.828 46.156 11.109 1 95.12 331 SER B N 1
ATOM 5864 C CA . SER B 1 331 ? -17.312 45.344 10 1 95.12 331 SER B CA 1
ATOM 5865 C C . SER B 1 331 ? -17.094 43.875 10.258 1 95.12 331 SER B C 1
ATOM 5867 O O . SER B 1 331 ? -17.688 43 9.594 1 95.12 331 SER B O 1
ATOM 5869 N N . SER B 1 332 ? -16.234 43.594 11.156 1 95.75 332 SER B N 1
ATOM 5870 C CA . SER B 1 332 ? -15.953 42.219 11.492 1 95.75 332 SER B CA 1
ATOM 5871 C C . SER B 1 332 ? -15.516 42.062 12.945 1 95.75 332 SER B C 1
ATOM 5873 O O . SER B 1 332 ? -14.789 42.906 13.469 1 95.75 332 SER B O 1
ATOM 5875 N N . LEU B 1 333 ? -15.984 41.094 13.625 1 94.75 333 LEU B N 1
ATOM 5876 C CA . LEU B 1 333 ? -15.594 40.719 14.984 1 94.75 333 LEU B CA 1
ATOM 5877 C C . LEU B 1 333 ? -15.039 39.312 15.031 1 94.75 333 LEU B C 1
ATOM 5879 O O . LEU B 1 333 ? -15.633 38.375 14.477 1 94.75 333 LEU B O 1
ATOM 5883 N N . GLY B 1 334 ? -13.891 39.188 15.633 1 92.25 334 GLY B N 1
ATOM 5884 C CA . GLY B 1 334 ? -13.367 37.875 15.844 1 92.25 334 GLY B CA 1
ATOM 5885 C C . GLY B 1 334 ? -14.18 37.062 16.828 1 92.25 334 GLY B C 1
ATOM 5886 O O . GLY B 1 334 ? -14.664 37.594 17.828 1 92.25 334 GLY B O 1
ATOM 5887 N N . TRP B 1 335 ? -14.398 35.812 16.562 1 92.81 335 TRP B N 1
ATOM 5888 C CA . TRP B 1 335 ? -15.086 34.844 17.438 1 92.81 335 TRP B CA 1
ATOM 5889 C C . TRP B 1 335 ? -14.438 33.469 17.375 1 92.81 335 TRP B C 1
ATOM 5891 O O . TRP B 1 335 ? -14.609 32.75 16.391 1 92.81 335 TRP B O 1
ATOM 5901 N N . GLY B 1 336 ? -13.742 33.219 18.422 1 88.06 336 GLY B N 1
ATOM 5902 C CA . GLY B 1 336 ? -12.922 32 18.328 1 88.06 336 GLY B CA 1
ATOM 5903 C C . GLY B 1 336 ? -11.938 32.031 17.172 1 88.06 336 GLY B C 1
ATOM 5904 O O . GLY B 1 336 ? -11.195 33 17.016 1 88.06 336 GLY B O 1
ATOM 5905 N N . ALA B 1 337 ? -11.953 30.984 16.344 1 84.06 337 ALA B N 1
ATOM 5906 C CA . ALA B 1 337 ? -11.078 30.922 15.172 1 84.06 337 ALA B CA 1
ATOM 5907 C C . ALA B 1 337 ? -11.781 31.484 13.938 1 84.06 337 ALA B C 1
ATOM 5909 O O . ALA B 1 337 ? -11.18 31.609 12.867 1 84.06 337 ALA B O 1
ATOM 5910 N N . GLY B 1 338 ? -13.023 31.859 14.164 1 88.69 338 GLY B N 1
ATOM 5911 C CA . GLY B 1 338 ? -13.797 32.438 13.078 1 88.69 338 GLY B CA 1
ATOM 5912 C C . GLY B 1 338 ? -14.062 33.938 13.25 1 88.69 338 GLY B C 1
ATOM 5913 O O . GLY B 1 338 ? -13.305 34.625 13.93 1 88.69 338 GLY B O 1
ATOM 5914 N N . GLN B 1 339 ? -15.094 34.375 12.438 1 91.81 339 GLN B N 1
ATOM 5915 C CA . GLN B 1 339 ? -15.438 35.781 12.539 1 91.81 339 GLN B CA 1
ATOM 5916 C C . GLN B 1 339 ? -16.906 36.031 12.195 1 91.81 339 GLN B C 1
ATOM 5918 O O . GLN B 1 339 ? -17.531 35.188 11.531 1 91.81 339 GLN B O 1
ATOM 5923 N N . VAL B 1 340 ? -17.438 37.062 12.797 1 93.94 340 VAL B N 1
ATOM 5924 C CA . VAL B 1 340 ? -18.75 37.562 12.453 1 93.94 340 VAL B CA 1
ATOM 5925 C C . VAL B 1 340 ? -18.625 38.844 11.633 1 93.94 340 VAL B C 1
ATOM 5927 O O . VAL B 1 340 ? -18.016 39.812 12.078 1 93.94 340 VAL B O 1
ATOM 5930 N N . ARG B 1 341 ? -19.141 38.719 10.469 1 95.5 341 ARG B N 1
ATOM 5931 C CA . ARG B 1 341 ? -19.141 39.906 9.602 1 95.5 341 ARG B CA 1
ATOM 5932 C C . ARG B 1 341 ? -20.453 40.656 9.742 1 95.5 341 ARG B C 1
ATOM 5934 O O . ARG B 1 341 ? -21.531 40.062 9.82 1 95.5 341 ARG B O 1
ATOM 5941 N N . LEU B 1 342 ? -20.312 41.938 9.875 1 94.69 342 LEU B N 1
ATOM 5942 C CA . LEU B 1 342 ? -21.469 42.812 10.008 1 94.69 342 LEU B CA 1
ATOM 5943 C C . LEU B 1 342 ? -21.484 43.875 8.906 1 94.69 342 LEU B C 1
ATOM 5945 O O . LEU B 1 342 ? -20.625 44.781 8.891 1 94.69 342 LEU B O 1
ATOM 5949 N N . SER B 1 343 ? -22.375 43.75 8.008 1 93.62 343 SER B N 1
ATOM 5950 C CA . SER B 1 343 ? -22.469 44.688 6.891 1 93.62 343 SER B CA 1
ATOM 5951 C C . SER B 1 343 ? -23.797 45.438 6.914 1 93.62 343 SER B C 1
ATOM 5953 O O . SER B 1 343 ? -24.766 44.969 7.52 1 93.62 343 SER B O 1
ATOM 5955 N N . GLN B 1 344 ? -23.75 46.531 6.266 1 91.69 344 GLN B N 1
ATOM 5956 C CA . GLN B 1 344 ? -25 47.281 6.156 1 91.69 344 GLN B CA 1
ATOM 5957 C C . GLN B 1 344 ? -25.938 46.656 5.121 1 91.69 344 GLN B C 1
ATOM 5959 O O . GLN B 1 344 ? -25.484 46.188 4.078 1 91.69 344 GLN B O 1
ATOM 5964 N N . GLY B 1 345 ? -27.125 46.625 5.535 1 90.31 345 GLY B N 1
ATOM 5965 C CA . GLY B 1 345 ? -28.125 46.094 4.637 1 90.31 345 GLY B CA 1
ATOM 5966 C C . GLY B 1 345 ? -29.547 46.375 5.082 1 90.31 345 GLY B C 1
ATOM 5967 O O . GLY B 1 345 ? -29.766 47.188 5.988 1 90.31 345 GLY B O 1
ATOM 5968 N N . GLY B 1 346 ? -30.469 45.719 4.266 1 85.81 346 GLY B N 1
ATOM 5969 C CA . GLY B 1 346 ? -31.875 45.969 4.594 1 85.81 346 GLY B CA 1
ATOM 5970 C C . GLY B 1 346 ? -32.75 44.75 4.473 1 85.81 346 GLY B C 1
ATOM 5971 O O . GLY B 1 346 ? -32.281 43.656 4.109 1 85.81 346 GLY B O 1
ATOM 5972 N N . GLY B 1 347 ? -33.969 44.969 4.918 1 79.69 347 GLY B N 1
ATOM 5973 C CA . GLY B 1 347 ? -34.969 43.906 4.793 1 79.69 347 GLY B CA 1
ATOM 5974 C C . GLY B 1 347 ? -34.844 42.875 5.875 1 79.69 347 GLY B C 1
ATOM 5975 O O . GLY B 1 347 ? -34.281 43.125 6.938 1 79.69 347 GLY B O 1
ATOM 5976 N N . GLY B 1 348 ? -35.469 41.75 5.711 1 76.69 348 GLY B N 1
ATOM 5977 C CA . GLY B 1 348 ? -35.625 40.688 6.684 1 76.69 348 GLY B CA 1
ATOM 5978 C C . GLY B 1 348 ? -34.281 40.031 7.059 1 76.69 348 GLY B C 1
ATOM 5979 O O . GLY B 1 348 ? -34.188 39.375 8.094 1 76.69 348 GLY B O 1
ATOM 5980 N N . ALA B 1 349 ? -33.344 40.406 6.324 1 83.25 349 ALA B N 1
ATOM 5981 C CA . ALA B 1 349 ? -32.031 39.812 6.602 1 83.25 349 ALA B CA 1
ATOM 5982 C C . ALA B 1 349 ? -31.172 40.719 7.473 1 83.25 349 ALA B C 1
ATOM 5984 O O . ALA B 1 349 ? -30.062 40.375 7.879 1 83.25 349 ALA B O 1
ATOM 5985 N N . ALA B 1 350 ? -31.75 41.875 7.781 1 92.5 350 ALA B N 1
ATOM 5986 C CA . ALA B 1 350 ? -31 42.875 8.547 1 92.5 350 ALA B CA 1
ATOM 5987 C C . ALA B 1 350 ? -31.547 43 9.961 1 92.5 350 ALA B C 1
ATOM 5989 O O . ALA B 1 350 ? -32.75 42.844 10.18 1 92.5 350 ALA B O 1
ATOM 5990 N N . LEU B 1 351 ? -30.641 43.25 10.852 1 92.75 351 LEU B N 1
ATOM 5991 C CA . LEU B 1 351 ? -30.938 43.5 12.258 1 92.75 351 LEU B CA 1
ATOM 5992 C C . LEU B 1 351 ? -31.125 45 12.508 1 92.75 351 LEU B C 1
ATOM 5994 O O . LEU B 1 351 ? -30.312 45.812 12.07 1 92.75 351 LEU B O 1
ATOM 5998 N N . ARG B 1 352 ? -32.219 45.25 13.164 1 92.69 352 ARG B N 1
ATOM 5999 C CA . ARG B 1 352 ? -32.438 46.625 13.578 1 92.69 352 ARG 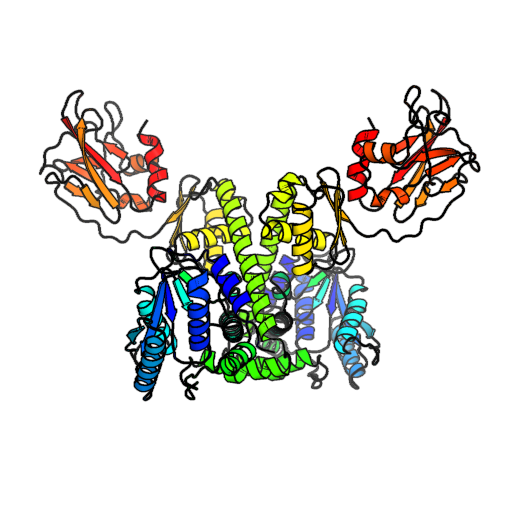B CA 1
ATOM 6000 C C . ARG B 1 352 ? -31.703 46.938 14.867 1 92.69 352 ARG B C 1
ATOM 6002 O O . ARG B 1 352 ? -32.281 46.844 15.961 1 92.69 352 ARG B O 1
ATOM 6009 N N . VAL B 1 353 ? -30.5 47.438 14.688 1 92.69 353 VAL B N 1
ATOM 6010 C CA . VAL B 1 353 ? -29.672 47.719 15.859 1 92.69 353 VAL B CA 1
ATOM 6011 C C . VAL B 1 353 ? -28.672 48.812 15.523 1 92.69 353 VAL B C 1
ATOM 6013 O O . VAL B 1 353 ? -28.25 48.938 14.367 1 92.69 353 VAL B O 1
ATOM 6016 N N . ALA B 1 354 ? -28.375 49.594 16.531 1 91 354 ALA B N 1
ATOM 6017 C CA . ALA B 1 354 ? -27.344 50.625 16.391 1 91 354 ALA B CA 1
ATOM 6018 C C . ALA B 1 354 ? -26.047 50.188 17.078 1 91 354 ALA B C 1
ATOM 6020 O O . ALA B 1 354 ? -26.047 49.312 17.938 1 91 354 ALA B O 1
ATOM 6021 N N . ALA B 1 355 ? -24.984 50.812 16.594 1 91.12 355 ALA B N 1
ATOM 6022 C CA . ALA B 1 355 ? -23.688 50.594 17.25 1 91.12 355 ALA B CA 1
ATOM 6023 C C . ALA B 1 355 ? -23.766 50.875 18.734 1 91.12 355 ALA B C 1
ATOM 6025 O O . ALA B 1 355 ? -24.344 51.906 19.141 1 91.12 355 ALA B O 1
ATOM 6026 N N . GLY B 1 356 ? -23.25 49.969 19.484 1 93.12 356 GLY B N 1
ATOM 6027 C CA . GLY B 1 356 ? -23.25 50.188 20.922 1 93.12 356 GLY B CA 1
ATOM 6028 C C . GLY B 1 356 ? -24.438 49.531 21.609 1 93.12 356 GLY B C 1
ATOM 6029 O O . GLY B 1 356 ? -24.5 49.469 22.844 1 93.12 356 GLY B O 1
ATOM 6030 N N . GLU B 1 357 ? -25.312 48.906 20.844 1 93.81 357 GLU B N 1
ATOM 6031 C CA . GLU B 1 357 ? -26.531 48.344 21.422 1 93.81 357 GLU B CA 1
ATOM 6032 C C . GLU B 1 357 ? -26.484 46.844 21.469 1 93.81 357 GLU B C 1
ATOM 6034 O O . GLU B 1 357 ? -27.297 46.188 22.141 1 93.81 357 GLU B O 1
ATOM 6039 N N . ALA B 1 358 ? -25.516 46.344 20.781 1 95.62 358 ALA B N 1
ATOM 6040 C CA . ALA B 1 358 ? -25.484 44.906 20.641 1 95.62 358 ALA B CA 1
ATOM 6041 C C . ALA B 1 358 ? -24.188 44.312 21.234 1 95.62 358 ALA B C 1
ATOM 6043 O O . ALA B 1 358 ? -23.125 44.906 21.094 1 95.62 358 ALA B O 1
ATOM 6044 N N . MET B 1 359 ? -24.297 43.188 21.891 1 97.12 359 MET B N 1
ATOM 6045 C CA . MET B 1 359 ? -23.172 42.438 22.453 1 97.12 359 MET B CA 1
ATOM 6046 C C . MET B 1 359 ? -23.031 41.062 21.781 1 97.12 359 MET B C 1
ATOM 6048 O O . MET B 1 359 ? -24 40.312 21.672 1 97.12 359 MET B O 1
ATOM 6052 N N . LEU B 1 360 ? -21.859 40.844 21.25 1 97.19 360 LEU B N 1
ATOM 6053 C CA . LEU B 1 360 ? -21.547 39.5 20.781 1 97.19 360 LEU B CA 1
ATOM 6054 C C . LEU B 1 360 ? -21.078 38.594 21.938 1 97.19 360 LEU B C 1
ATOM 6056 O O . LEU B 1 360 ? -20.078 38.906 22.594 1 97.19 360 LEU B O 1
ATOM 6060 N N . ALA B 1 361 ? -21.797 37.594 22.25 1 97.19 361 ALA B N 1
ATOM 6061 C CA . ALA B 1 361 ? -21.5 36.719 23.375 1 97.19 361 ALA B CA 1
ATOM 6062 C C . ALA B 1 361 ? -22.031 35.312 23.125 1 97.19 361 ALA B C 1
ATOM 6064 O O . ALA B 1 361 ? -22.781 35.062 22.188 1 97.19 361 ALA B O 1
ATOM 6065 N N . PRO B 1 362 ? -21.562 34.312 23.906 1 96.06 362 PRO B N 1
ATOM 6066 C CA . PRO B 1 362 ? -22.047 32.938 23.766 1 96.06 362 PRO B CA 1
ATOM 6067 C C . PRO B 1 362 ? -23.516 32.781 24.156 1 96.06 362 PRO B C 1
ATOM 6069 O O . PRO B 1 362 ? -24.109 33.719 24.734 1 96.06 362 PRO B O 1
ATOM 6072 N N . PRO B 1 363 ? -24.094 31.719 23.719 1 96.56 363 PRO B N 1
ATOM 6073 C CA . PRO B 1 363 ? -25.469 31.469 24.141 1 96.56 363 PRO B CA 1
ATOM 6074 C C . PRO B 1 363 ? -25.594 31.297 25.656 1 96.56 363 PRO B C 1
ATOM 6076 O O . PRO B 1 363 ? -24.672 30.812 26.312 1 96.56 363 PRO B O 1
ATOM 6079 N N . ALA B 1 364 ? -26.719 31.703 26.156 1 94.06 364 ALA B N 1
ATOM 6080 C CA . ALA B 1 364 ? -27.016 31.562 27.594 1 94.06 364 ALA B CA 1
ATOM 6081 C C . ALA B 1 364 ? -28.031 30.453 27.828 1 94.06 364 ALA B C 1
ATOM 6083 O O . ALA B 1 364 ? -28.828 30.125 26.953 1 94.06 364 ALA B O 1
ATOM 6084 N N . PRO B 1 365 ? -27.953 29.875 29.047 1 92.25 365 PRO B N 1
ATOM 6085 C CA . PRO B 1 365 ? -28.953 28.859 29.375 1 92.25 365 PRO B CA 1
ATOM 6086 C C . PRO B 1 365 ? -30.391 29.391 29.25 1 92.25 365 PRO B C 1
ATOM 6088 O O . PRO B 1 365 ? -30.656 30.531 29.594 1 92.25 365 PRO B O 1
ATOM 6091 N N . GLY B 1 366 ? -31.219 28.641 28.641 1 92.5 366 GLY B N 1
ATOM 6092 C CA . GLY B 1 366 ? -32.625 29 28.531 1 92.5 366 GLY B CA 1
ATOM 6093 C C . GLY B 1 366 ? -32.938 29.859 27.328 1 92.5 366 GLY B C 1
ATOM 6094 O O . GLY B 1 366 ? -34.062 30.281 27.125 1 92.5 366 GLY B O 1
ATOM 6095 N N . LEU B 1 367 ? -31.969 30.109 26.5 1 96.06 367 LEU B N 1
ATOM 6096 C CA . LEU B 1 367 ? -32.125 30.922 25.312 1 96.06 367 LEU B CA 1
ATOM 6097 C C . LEU B 1 367 ? -33.281 30.391 24.438 1 96.06 367 LEU B C 1
ATOM 6099 O O . LEU B 1 367 ? -33.344 29.188 24.172 1 96.06 367 LEU B O 1
ATOM 6103 N N . ARG B 1 368 ? -34.25 31.266 24.078 1 96.44 368 ARG B N 1
ATOM 6104 C CA . ARG B 1 368 ? -35.344 31.031 23.141 1 96.44 368 ARG B CA 1
ATOM 6105 C C . ARG B 1 368 ? -35.438 32.156 22.125 1 96.44 368 ARG B C 1
ATOM 6107 O O . ARG B 1 368 ? -35.125 33.312 22.438 1 96.44 368 ARG B O 1
ATOM 6114 N N . MET B 1 369 ? -35.844 31.812 21 1 95.56 369 MET B N 1
ATOM 6115 C CA . MET B 1 369 ? -35.875 32.844 19.953 1 95.56 369 MET B CA 1
ATOM 6116 C C . MET B 1 369 ? -36.938 32.469 18.922 1 95.56 369 MET B C 1
ATOM 6118 O O . MET B 1 369 ? -37.156 31.312 18.609 1 95.56 369 MET B O 1
ATOM 6122 N N . ARG B 1 370 ? -37.594 33.438 18.422 1 95.06 370 ARG B N 1
ATOM 6123 C CA . ARG B 1 370 ? -38.562 33.312 17.328 1 95.06 370 ARG B CA 1
ATOM 6124 C C . ARG B 1 370 ? -37.969 33.844 16.031 1 95.06 370 ARG B C 1
ATOM 6126 O O . ARG B 1 370 ? -37.625 35 15.922 1 95.06 370 ARG B O 1
ATOM 6133 N N . LEU B 1 371 ? -37.719 33.031 14.828 1 90.69 371 LEU B N 1
ATOM 6134 C CA . LEU B 1 371 ? -37.031 33.375 13.594 1 90.69 371 LEU B CA 1
ATOM 6135 C C . LEU B 1 371 ? -37.969 34.094 12.625 1 90.69 371 LEU B C 1
ATOM 6137 O O . LEU B 1 371 ? -37.531 34.719 11.672 1 90.69 371 LEU B O 1
ATOM 6141 N N . GLY B 1 372 ? -39.125 34.094 12.656 1 84.06 372 GLY B N 1
ATOM 6142 C CA . GLY B 1 372 ? -40.062 34.719 11.766 1 84.06 372 GLY B CA 1
ATOM 6143 C C . GLY B 1 372 ? -41.406 35.031 12.438 1 84.06 372 GLY B C 1
ATOM 6144 O O . GLY B 1 372 ? -41.719 34.406 13.469 1 84.06 372 GLY B O 1
ATOM 6145 N N . PRO B 1 373 ? -41.938 36 11.562 1 79 373 PRO B N 1
ATOM 6146 C CA . PRO B 1 373 ? -43.281 36.281 12.094 1 79 373 PRO B CA 1
ATOM 6147 C C . PRO B 1 373 ? -44.219 35.062 11.977 1 79 373 PRO B C 1
ATOM 6149 O O . PRO B 1 373 ? -44.156 34.312 11 1 79 373 PRO B O 1
ATOM 6152 N N . GLY B 1 374 ? -44.906 34.656 12.922 1 83.31 374 GLY B N 1
ATOM 6153 C CA . GLY B 1 374 ? -45.875 33.594 12.883 1 83.31 374 GLY B CA 1
ATOM 6154 C C . GLY B 1 374 ? -45.281 32.25 13.344 1 83.31 374 GLY B C 1
ATOM 6155 O O . GLY B 1 374 ? -46.031 31.281 13.516 1 83.31 374 GLY B O 1
ATOM 6156 N N . ARG B 1 375 ? -44 32.156 13.375 1 88.94 375 ARG B N 1
ATOM 6157 C CA . ARG B 1 375 ? -43.375 30.953 13.844 1 88.94 375 ARG B CA 1
ATOM 6158 C C . ARG B 1 375 ? -43.375 30.875 15.367 1 88.94 375 ARG B C 1
ATOM 6160 O O . ARG B 1 375 ? -43.438 31.906 16.031 1 88.94 375 ARG B O 1
ATOM 6167 N N . PRO B 1 376 ? -43.344 29.75 15.883 1 92.5 376 PRO B N 1
ATOM 6168 C CA . PRO B 1 376 ? -43.312 29.641 17.344 1 92.5 376 PRO B CA 1
ATOM 6169 C C . PRO B 1 376 ? -41.938 29.953 17.922 1 92.5 376 PRO B C 1
ATOM 6171 O O . PRO B 1 376 ? -40.938 29.859 17.203 1 92.5 376 PRO B O 1
ATOM 6174 N N . THR B 1 377 ? -41.969 30.406 19.141 1 94.38 377 THR B N 1
ATOM 6175 C CA . THR B 1 377 ? -40.719 30.5 19.875 1 94.38 377 THR B CA 1
ATOM 6176 C C . THR B 1 377 ? -40.125 29.125 20.156 1 94.38 377 THR B C 1
ATOM 6178 O O . THR B 1 377 ? -40.844 28.219 20.578 1 94.38 377 THR B O 1
ATOM 6181 N N . ARG B 1 378 ? -38.938 28.969 19.797 1 95.56 378 ARG B N 1
ATOM 6182 C CA . ARG B 1 378 ? -38.281 27.688 19.969 1 95.56 378 ARG B CA 1
ATOM 6183 C C . ARG B 1 378 ? -37.094 27.797 20.922 1 95.56 378 ARG B C 1
ATOM 6185 O O . ARG B 1 378 ? -36.5 28.859 21.031 1 95.56 378 ARG B O 1
ATOM 6192 N N . SER B 1 379 ? -36.844 26.641 21.562 1 96.69 379 SER B N 1
ATOM 6193 C CA . SER B 1 379 ? -35.656 26.578 22.406 1 96.69 379 SER B CA 1
ATOM 6194 C C . SER B 1 379 ? -34.375 26.578 21.578 1 96.69 379 SER B C 1
ATOM 6196 O O . SER B 1 379 ? -34.375 26.219 20.391 1 96.69 379 SER B O 1
ATOM 6198 N N . PHE B 1 380 ? -33.312 27.016 22.25 1 96.44 380 PHE B N 1
ATOM 6199 C CA . PHE B 1 380 ? -32 27 21.594 1 96.44 380 PHE B CA 1
ATOM 6200 C C . PHE B 1 380 ? -31.672 25.625 21.047 1 96.44 380 PHE B C 1
ATOM 6202 O O . PHE B 1 380 ? -31.188 25.484 19.922 1 96.44 380 PHE B O 1
ATOM 6209 N N . LYS B 1 381 ? -31.922 24.594 21.781 1 95.31 381 LYS B N 1
ATOM 6210 C CA . LYS B 1 381 ? -31.672 23.203 21.359 1 95.31 381 LYS B CA 1
ATOM 6211 C C . LYS B 1 381 ? -32.438 22.875 20.078 1 95.31 381 LYS B C 1
ATOM 6213 O O . LYS B 1 381 ? -31.859 22.328 19.141 1 95.31 381 LYS B O 1
ATOM 6218 N N . ASN B 1 382 ? -33.656 23.219 20.016 1 95.38 382 ASN B N 1
ATOM 6219 C CA . ASN B 1 382 ? -34.5 22.938 18.859 1 95.38 382 ASN B CA 1
ATOM 6220 C C . ASN B 1 382 ? -34.031 23.719 17.625 1 95.38 382 ASN B C 1
ATOM 6222 O O . ASN B 1 382 ? -34 23.188 16.516 1 95.38 382 ASN B O 1
ATOM 6226 N N . LEU B 1 383 ? -33.688 24.953 17.922 1 95.12 383 LEU B N 1
ATOM 6227 C CA . LEU B 1 383 ? -33.188 25.781 16.844 1 95.12 383 LEU B CA 1
ATOM 6228 C C . LEU B 1 383 ? -31.938 25.156 16.234 1 95.12 383 LEU B C 1
ATOM 6230 O O . LEU B 1 383 ? -31.812 25.062 15.008 1 95.12 383 LEU B O 1
ATOM 6234 N N . CYS B 1 384 ? -31.062 24.734 17.078 1 94.25 384 CYS B N 1
ATOM 6235 C CA . CYS B 1 384 ? -29.812 24.125 16.641 1 94.25 384 CYS B CA 1
ATOM 6236 C C . CYS B 1 384 ? -30.078 22.828 15.898 1 94.25 384 CYS B C 1
ATOM 6238 O O . CYS B 1 384 ? -29.453 22.547 14.867 1 94.25 384 CYS B O 1
ATOM 6240 N N . GLN B 1 385 ? -30.938 21.953 16.375 1 91.81 385 GLN B N 1
ATOM 6241 C CA . GLN B 1 385 ? -31.281 20.688 15.734 1 91.81 385 GLN B CA 1
ATOM 6242 C C . GLN B 1 385 ? -31.828 20.906 14.328 1 91.81 385 GLN B C 1
ATOM 6244 O O . GLN B 1 385 ? -31.438 20.219 13.383 1 91.81 385 GLN B O 1
ATOM 6249 N N . GLU B 1 386 ? -32.656 21.922 14.273 1 90.62 386 GLU B N 1
ATOM 6250 C CA . GLU B 1 386 ? -33.281 22.234 12.977 1 90.62 386 GLU B CA 1
ATOM 6251 C C . GLU B 1 386 ? -32.219 22.766 12 1 90.62 386 GLU B C 1
ATOM 6253 O O . GLU B 1 386 ? -32.312 22.531 10.797 1 90.62 386 GLU B O 1
ATOM 6258 N N . ALA B 1 387 ? -31.281 23.453 12.547 1 90.81 387 ALA B N 1
ATOM 6259 C CA . ALA B 1 387 ? -30.234 24.031 11.719 1 90.81 387 ALA B CA 1
ATOM 6260 C C . ALA B 1 387 ? -29.125 23.016 11.461 1 90.81 387 ALA B C 1
ATOM 6262 O O . ALA B 1 387 ? -28.156 23.297 10.766 1 90.81 387 ALA B O 1
ATOM 6263 N N . GLY B 1 388 ? -29.188 21.812 12.086 1 89.81 388 GLY B N 1
ATOM 6264 C CA . GLY B 1 388 ? -28.203 20.766 11.883 1 89.81 388 GLY B CA 1
ATOM 6265 C C . GLY B 1 388 ? -26.891 21.016 12.609 1 89.81 388 GLY B C 1
ATOM 6266 O O . GLY B 1 388 ? -25.828 20.562 12.172 1 89.81 388 GLY B O 1
ATOM 6267 N N . ILE B 1 389 ? -26.938 21.781 13.641 1 91.88 389 ILE B N 1
ATOM 6268 C CA . ILE B 1 389 ? -25.734 22.094 14.406 1 91.88 389 ILE B CA 1
ATOM 6269 C C . ILE B 1 389 ? -25.516 21.047 15.492 1 91.88 389 ILE B C 1
ATOM 6271 O O . ILE B 1 389 ? -26.359 20.875 16.375 1 91.88 389 ILE B O 1
ATOM 6275 N N . PRO B 1 390 ? -24.359 20.422 15.461 1 92.69 390 PRO B N 1
ATOM 6276 C CA . PRO B 1 390 ? -24.125 19.375 16.453 1 92.69 390 PRO B CA 1
ATOM 6277 C C . PRO B 1 390 ? -23.969 19.922 17.859 1 92.69 390 PRO B C 1
ATOM 6279 O O . PRO B 1 390 ? -23.578 21.078 18.031 1 92.69 390 PRO B O 1
ATOM 6282 N N . PRO B 1 391 ? -24.203 19.078 18.844 1 92.25 391 PRO B N 1
ATOM 6283 C CA . PRO B 1 391 ? -24.219 19.516 20.234 1 92.25 391 PRO B CA 1
ATOM 6284 C C . PRO B 1 391 ? -22.906 20.141 20.688 1 92.25 391 PRO B C 1
ATOM 6286 O O . PRO B 1 391 ? -22.891 21.109 21.438 1 92.25 391 PRO B O 1
ATOM 6289 N N . TRP B 1 392 ? -21.812 19.672 20.203 1 90.56 392 TRP B N 1
ATOM 6290 C CA . TRP B 1 392 ? -20.516 20.109 20.703 1 90.56 392 TRP B CA 1
ATOM 6291 C C . TRP B 1 392 ? -20.125 21.469 20.125 1 90.56 392 TRP B C 1
ATOM 6293 O O . TRP B 1 392 ? -19.219 22.141 20.625 1 90.56 392 TRP B O 1
ATOM 6303 N N . LEU B 1 393 ? -20.844 21.906 19.141 1 89.25 393 LEU B N 1
ATOM 6304 C CA . LEU B 1 393 ? -20.562 23.219 18.547 1 89.25 393 LEU B CA 1
ATOM 6305 C C . LEU B 1 393 ? -21.5 24.281 19.125 1 89.25 393 LEU B C 1
ATOM 6307 O O . LEU B 1 393 ? -21.219 25.484 19.016 1 89.25 393 LEU B O 1
ATOM 6311 N N . ARG B 1 394 ? -22.578 23.953 19.734 1 92 394 ARG B N 1
ATOM 6312 C CA . ARG B 1 394 ? -23.672 24.844 20.125 1 92 394 ARG B CA 1
ATOM 6313 C C . ARG B 1 394 ? -23.203 25.859 21.156 1 92 394 ARG B C 1
ATOM 6315 O O . ARG B 1 394 ? -23.469 27.062 21.031 1 92 394 ARG B O 1
ATOM 6322 N N . PRO B 1 395 ? -22.453 25.422 22.125 1 91.94 395 PRO B N 1
ATOM 6323 C CA . PRO B 1 395 ? -22.016 26.391 23.125 1 91.94 395 PRO B CA 1
ATOM 6324 C C . PRO B 1 395 ? -21.062 27.453 22.531 1 91.94 395 PRO B C 1
ATOM 6326 O O . PRO B 1 395 ? -20.828 28.484 23.172 1 91.94 395 PRO B O 1
ATOM 6329 N N . ARG B 1 396 ? -20.625 27.281 21.328 1 91.5 396 ARG B N 1
ATOM 6330 C CA . ARG B 1 396 ? -19.609 28.172 20.766 1 91.5 396 ARG B CA 1
ATOM 6331 C C . ARG B 1 396 ? -20.219 29.062 19.688 1 91.5 396 ARG B C 1
ATOM 6333 O O . ARG B 1 396 ? -19.5 29.844 19.047 1 91.5 396 ARG B O 1
ATOM 6340 N N . LEU B 1 397 ? -21.422 29 19.5 1 93.06 397 LEU B N 1
ATOM 6341 C CA . LEU B 1 397 ? -22.047 29.812 18.469 1 93.06 397 LEU B CA 1
ATOM 6342 C C . LEU B 1 397 ? -22.094 31.281 18.906 1 93.06 397 LEU B C 1
ATOM 6344 O O . LEU B 1 397 ? -22.344 31.578 20.062 1 93.06 397 LEU B O 1
ATOM 6348 N N . PRO B 1 398 ? -21.812 32.156 17.953 1 95.44 398 PRO B N 1
ATOM 6349 C CA . PRO B 1 398 ? -21.938 33.594 18.281 1 95.44 398 PRO B CA 1
ATOM 6350 C C . PRO B 1 398 ? -23.391 34.062 18.344 1 95.44 398 PRO B C 1
ATOM 6352 O O . PRO B 1 398 ? -24.188 33.719 17.453 1 95.44 398 PRO B O 1
ATOM 6355 N N . VAL B 1 399 ? -23.703 34.781 19.375 1 96.94 399 VAL B N 1
ATOM 6356 C CA . VAL B 1 399 ? -25.016 35.375 19.547 1 96.94 399 VAL B CA 1
ATOM 6357 C C . VAL B 1 399 ? -24.891 36.875 19.688 1 96.94 399 VAL B C 1
ATOM 6359 O O . VAL B 1 399 ? -24.078 37.375 20.469 1 96.94 399 VAL B O 1
ATOM 6362 N N . LEU B 1 400 ? -25.625 37.562 18.859 1 97.06 400 LEU B N 1
ATOM 6363 C CA . LEU B 1 400 ? -25.766 39 19.078 1 97.06 400 LEU B CA 1
ATOM 6364 C C . LEU B 1 400 ? -26.938 39.281 20.031 1 97.06 400 LEU B C 1
ATOM 6366 O O . LEU B 1 400 ? -28.078 38.969 19.719 1 97.06 400 LEU B O 1
ATOM 6370 N N . TRP B 1 401 ? -26.578 39.844 21.141 1 97.25 401 TRP B N 1
ATOM 6371 C CA . TRP B 1 401 ? -27.578 40.219 22.156 1 97.25 401 TRP B CA 1
ATOM 6372 C C . TRP B 1 401 ? -27.891 41.688 22.109 1 97.25 401 TRP B C 1
ATOM 6374 O O . TRP B 1 401 ? -27 42.531 22.047 1 97.25 401 TRP B O 1
ATOM 6384 N N . VAL B 1 402 ? -29.172 41.969 22.062 1 96.19 402 VAL B N 1
ATOM 6385 C CA . VAL B 1 402 ? -29.641 43.344 22.141 1 96.19 402 VAL B CA 1
ATOM 6386 C C . VAL B 1 402 ? -30.562 43.5 23.344 1 96.19 402 VAL B C 1
ATOM 6388 O O . VAL B 1 402 ? -31.625 42.875 23.406 1 96.19 402 VAL B O 1
ATOM 6391 N N . ALA B 1 403 ? -30.203 44.344 24.281 1 92.75 403 ALA B N 1
ATOM 6392 C CA . ALA B 1 403 ? -30.984 44.625 25.484 1 92.75 403 ALA B CA 1
ATOM 6393 C C . ALA B 1 403 ? -31.312 43.312 26.234 1 92.75 403 ALA B C 1
ATOM 6395 O O . ALA B 1 403 ? -32.469 43.094 26.609 1 92.75 403 ALA B O 1
ATOM 6396 N N . GLY B 1 404 ? -30.328 42.406 26.266 1 92.06 404 GLY B N 1
ATOM 6397 C CA . GLY B 1 404 ? -30.453 41.156 27.016 1 92.06 404 GLY B CA 1
ATOM 6398 C C . GLY B 1 404 ? -31.219 40.094 26.281 1 92.06 404 GLY B C 1
ATOM 6399 O O . GLY B 1 404 ? -31.391 38.969 26.781 1 92.06 404 GLY B O 1
ATOM 6400 N N . GLU B 1 405 ? -31.703 40.438 25.047 1 95.5 405 GLU B N 1
ATOM 6401 C CA . GLU B 1 405 ? -32.438 39.469 24.234 1 95.5 405 GLU B CA 1
ATOM 6402 C C . GLU B 1 405 ? -31.594 39 23.047 1 95.5 405 GLU B C 1
ATOM 6404 O O . GLU B 1 405 ? -30.875 39.812 22.438 1 95.5 405 GLU B O 1
ATOM 6409 N N . PRO B 1 406 ? -31.703 37.688 22.734 1 97.25 406 PRO B N 1
ATOM 6410 C CA . PRO B 1 406 ? -30.969 37.219 21.562 1 97.25 406 PRO B CA 1
ATOM 6411 C C . PRO B 1 406 ? -31.547 37.781 20.25 1 97.25 406 PRO B C 1
ATOM 6413 O O . PRO B 1 406 ? -32.719 37.531 19.938 1 97.25 406 PRO B O 1
ATOM 6416 N N . ALA B 1 407 ? -30.719 38.5 19.516 1 96.75 407 ALA B N 1
ATOM 6417 C CA . ALA B 1 407 ? -31.172 39.125 18.281 1 96.75 407 ALA B CA 1
ATOM 6418 C C . ALA B 1 407 ? -30.75 38.312 17.047 1 96.75 407 ALA B C 1
ATOM 6420 O O . ALA B 1 407 ? -31.438 38.344 16.016 1 96.75 407 ALA B O 1
ATOM 6421 N N . TRP B 1 408 ? -29.703 37.625 17.172 1 96.31 408 TRP B N 1
ATOM 6422 C CA . TRP B 1 408 ? -29.141 36.812 16.078 1 96.31 408 TRP B CA 1
ATOM 6423 C C . TRP B 1 408 ? -28.266 35.688 16.609 1 96.31 408 TRP B C 1
ATOM 6425 O O . TRP B 1 408 ? -27.5 35.906 17.562 1 96.31 408 TRP B O 1
ATOM 6435 N N . ILE B 1 409 ? -28.406 34.594 16.031 1 96 409 ILE B N 1
ATOM 6436 C CA . ILE B 1 409 ? -27.531 33.438 16.328 1 96 409 ILE B CA 1
ATOM 6437 C C . ILE B 1 409 ? -26.828 33 15.047 1 96 409 ILE B C 1
ATOM 6439 O O . ILE B 1 409 ? -27.469 32.75 14.023 1 96 409 ILE B O 1
ATOM 6443 N N . GLY B 1 410 ? -25.531 32.938 15.156 1 94.31 410 GLY B N 1
ATOM 6444 C CA . GLY B 1 410 ? -24.75 32.469 14.016 1 94.31 410 GLY B CA 1
ATOM 6445 C C . GLY B 1 410 ? -25.172 31.109 13.516 1 94.31 410 GLY B C 1
ATOM 6446 O O . GLY B 1 410 ? -25.266 30.156 14.289 1 94.31 410 GLY B O 1
ATOM 6447 N N . GLY B 1 411 ? -25.391 31.062 12.164 1 91.19 411 GLY B N 1
ATOM 6448 C CA . GLY B 1 411 ? -25.766 29.797 11.562 1 91.19 411 GLY B CA 1
ATOM 6449 C C . GLY B 1 411 ? -27.25 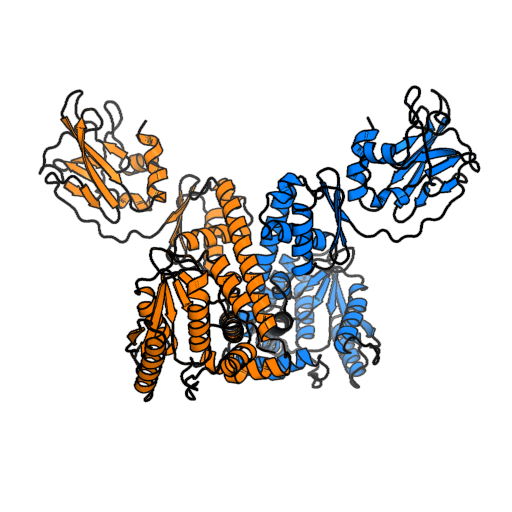29.516 11.648 1 91.19 411 GLY B C 1
ATOM 6450 O O . GLY B 1 411 ? -27.75 28.531 11.086 1 91.19 411 GLY B O 1
ATOM 6451 N N . ILE B 1 412 ? -28.062 30.344 12.297 1 93.06 412 ILE B N 1
ATOM 6452 C CA . ILE B 1 412 ? -29.484 30.094 12.492 1 93.06 412 ILE B CA 1
ATOM 6453 C C . ILE B 1 412 ? -30.297 31.234 11.906 1 93.06 412 ILE B C 1
ATOM 6455 O O . ILE B 1 412 ? -31.016 31.062 10.922 1 93.06 412 ILE B O 1
ATOM 6459 N N . GLY B 1 413 ? -30.078 32.438 12.477 1 93.25 413 GLY B N 1
ATOM 6460 C CA . GLY B 1 413 ? -30.828 33.562 11.891 1 93.25 413 GLY B CA 1
ATOM 6461 C C . GLY B 1 413 ? -31.094 34.688 12.875 1 93.25 413 GLY B C 1
ATOM 6462 O O . GLY B 1 413 ? -30.453 34.75 13.93 1 93.25 413 GLY B O 1
ATOM 6463 N N . ILE B 1 414 ? -32.062 35.562 12.391 1 94.62 414 ILE B N 1
ATOM 6464 C CA . ILE B 1 414 ? -32.406 36.75 13.148 1 94.62 414 ILE B CA 1
ATOM 6465 C C . ILE B 1 414 ? -33.75 36.562 13.844 1 94.62 414 ILE B C 1
ATOM 6467 O O . ILE B 1 414 ? -34.688 36.031 13.25 1 94.62 414 ILE B O 1
ATOM 6471 N N . ALA B 1 415 ? -33.781 37.031 15.117 1 95.12 415 ALA B N 1
ATOM 6472 C CA . ALA B 1 415 ? -35.031 37.031 15.844 1 95.12 415 ALA B CA 1
ATOM 6473 C C . ALA B 1 415 ? -36.062 37.938 15.156 1 95.12 415 ALA B C 1
ATOM 6475 O O . ALA B 1 415 ? -35.719 39.031 14.703 1 95.12 415 ALA B O 1
ATOM 6476 N N . ALA B 1 416 ? -37.25 37.531 15.148 1 93.81 416 ALA B N 1
ATOM 6477 C CA . ALA B 1 416 ? -38.344 38.219 14.445 1 93.81 416 ALA B CA 1
ATOM 6478 C C . ALA B 1 416 ? -38.469 39.688 14.914 1 93.81 416 ALA B C 1
ATOM 6480 O O . ALA B 1 416 ? -38.688 40.594 14.109 1 93.81 416 ALA B O 1
ATOM 6481 N N . GLN B 1 417 ? -38.344 39.938 16.203 1 92.06 417 GLN B N 1
ATOM 6482 C CA . GLN B 1 417 ? -38.594 41.25 16.781 1 92.06 417 GLN B CA 1
ATOM 6483 C C . GLN B 1 417 ? -37.5 42.25 16.422 1 92.06 417 GLN B C 1
ATOM 6485 O O . GLN B 1 417 ? -37.656 43.438 16.562 1 92.06 417 GLN B O 1
ATOM 6490 N N . PHE B 1 418 ? -36.375 41.719 15.883 1 94.56 418 PHE B N 1
ATOM 6491 C CA . PHE B 1 418 ? -35.281 42.594 15.57 1 94.56 418 PHE B CA 1
ATOM 6492 C C . PHE B 1 418 ? -35.094 42.719 14.07 1 94.56 418 PHE B C 1
ATOM 6494 O O . PHE B 1 418 ? -34.156 43.406 13.609 1 94.56 418 PHE B O 1
ATOM 6501 N N . GLN B 1 419 ? -35.844 42.094 13.289 1 93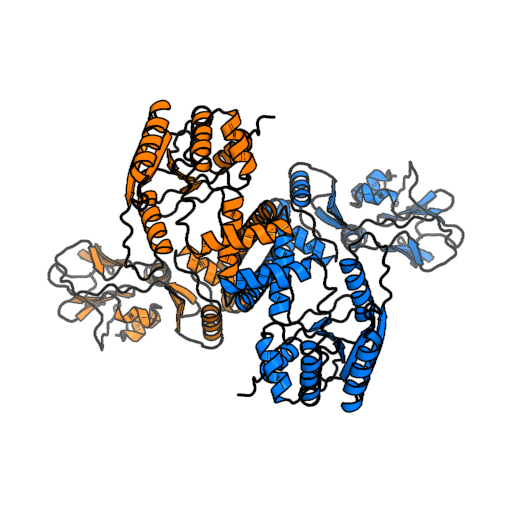.31 419 GLN B N 1
ATOM 6502 C CA . GLN B 1 419 ? -35.75 42.156 11.836 1 93.31 419 GLN B CA 1
ATOM 6503 C C . GLN B 1 419 ? -36.188 43.531 11.305 1 93.31 419 GLN B C 1
ATOM 6505 O O . GLN B 1 419 ? -37.156 44.094 11.781 1 93.31 419 GLN B O 1
ATOM 6510 N N . CYS B 1 420 ? -35.438 43.906 10.398 1 92.38 420 CYS B N 1
ATOM 6511 C CA . CYS B 1 420 ? -35.812 45.156 9.734 1 92.38 420 CYS B CA 1
ATOM 6512 C C . CYS B 1 420 ? -37 44.938 8.836 1 92.38 420 CYS B C 1
ATOM 6514 O O . CYS B 1 420 ? -37.156 43.906 8.219 1 92.38 420 CYS B O 1
ATOM 6516 N N . ALA B 1 421 ? -37.812 46 8.805 1 88 421 ALA B N 1
ATOM 6517 C CA . ALA B 1 421 ? -38.906 46 7.84 1 88 421 ALA B CA 1
ATOM 6518 C C . ALA B 1 421 ? -38.406 46.281 6.426 1 88 421 ALA B C 1
ATOM 6520 O O . ALA B 1 421 ? -37.219 46.594 6.238 1 88 421 ALA B O 1
ATOM 6521 N N . GLU B 1 422 ? -39.344 46 5.504 1 86.25 422 GLU B N 1
ATOM 6522 C CA . GLU B 1 422 ? -39 46.312 4.125 1 86.25 422 GLU B CA 1
ATOM 6523 C C . GLU B 1 422 ? -38.562 47.75 3.977 1 86.25 422 GLU B C 1
ATOM 6525 O O . GLU B 1 422 ? -39.25 48.656 4.453 1 86.25 422 GLU B O 1
ATOM 6530 N N . GLY B 1 423 ? -37.469 48.031 3.412 1 85.06 423 GLY B N 1
ATOM 6531 C CA . GLY B 1 423 ? -37 49.406 3.186 1 85.06 423 GLY B CA 1
ATOM 6532 C C . GLY B 1 423 ? -36.156 49.938 4.332 1 85.06 423 GLY B C 1
ATOM 6533 O O . GLY B 1 423 ? -35.531 51 4.203 1 85.06 423 GLY B O 1
ATOM 6534 N N . GLU B 1 424 ? -36.281 49.281 5.445 1 90.06 424 GLU B N 1
ATOM 6535 C CA . GLU B 1 424 ? -35.531 49.688 6.609 1 90.06 424 GLU B CA 1
ATOM 6536 C C . GLU B 1 424 ? -34.094 49.219 6.535 1 90.06 424 GLU B C 1
ATOM 6538 O O . GLU B 1 424 ? -33.812 48.094 6.109 1 90.06 424 GLU B O 1
ATOM 6543 N N . GLN B 1 425 ? -33.188 50.219 6.938 1 91.12 425 GLN B N 1
ATOM 6544 C CA . GLN B 1 425 ? -31.766 49.875 6.93 1 91.12 425 GLN B CA 1
ATOM 6545 C C . GLN B 1 425 ? -31.344 49.312 8.281 1 91.12 425 GLN B C 1
ATOM 6547 O O . GLN B 1 425 ? -31.844 49.75 9.328 1 91.12 425 GLN B O 1
ATOM 6552 N N . GLY B 1 426 ? -30.453 48.312 8.211 1 94.06 426 GLY B N 1
ATOM 6553 C CA . GLY B 1 426 ? -29.906 47.719 9.414 1 94.06 426 GLY B CA 1
ATOM 6554 C C . GLY B 1 426 ? -28.578 47 9.164 1 94.06 426 GLY B C 1
ATOM 6555 O O . GLY B 1 426 ? -27.812 47.406 8.289 1 94.06 426 GLY B O 1
ATOM 6556 N N . VAL B 1 427 ? -28.281 46.062 10.039 1 95.19 427 VAL B N 1
ATOM 6557 C CA . VAL B 1 427 ? -27 45.344 9.992 1 95.19 427 VAL B CA 1
ATOM 6558 C C . VAL B 1 427 ? -27.234 43.875 9.656 1 95.19 427 VAL B C 1
ATOM 6560 O O . VAL B 1 427 ? -28.094 43.25 10.266 1 95.19 427 VAL B O 1
ATOM 6563 N N . VAL B 1 428 ? -26.531 43.469 8.617 1 95.06 428 VAL B N 1
ATOM 6564 C CA . VAL B 1 428 ? -26.625 42.062 8.25 1 95.06 428 VAL B CA 1
ATOM 6565 C C . VAL B 1 428 ? -25.469 41.281 8.852 1 95.06 428 VAL B C 1
ATOM 6567 O O . VAL B 1 428 ? -24.328 41.406 8.406 1 95.06 428 VAL B O 1
ATOM 6570 N N . PRO B 1 429 ? -25.75 40.469 9.875 1 95.19 429 PRO B N 1
ATOM 6571 C CA . PRO B 1 429 ? -24.688 39.625 10.453 1 95.19 429 PRO B CA 1
ATOM 6572 C C . PRO B 1 429 ? -24.484 38.312 9.68 1 95.19 429 PRO B C 1
ATOM 6574 O O . PRO B 1 429 ? -25.438 37.75 9.172 1 95.19 429 PRO B O 1
ATOM 6577 N N . ALA B 1 430 ? -23.25 37.969 9.508 1 94.12 430 ALA B N 1
ATOM 6578 C CA . ALA B 1 430 ? -22.875 36.688 8.867 1 94.12 430 ALA B CA 1
ATOM 6579 C C . ALA B 1 430 ? -21.797 35.969 9.664 1 94.12 430 ALA B C 1
ATOM 6581 O O . ALA B 1 430 ? -20.766 36.562 9.992 1 94.12 430 ALA B O 1
ATOM 6582 N N . TRP B 1 431 ? -22.078 34.781 9.953 1 93 431 TRP B N 1
ATOM 6583 C CA . TRP B 1 431 ? -21.125 33.969 10.688 1 93 431 TRP B CA 1
ATOM 6584 C C . TRP B 1 431 ? -20.203 33.219 9.734 1 93 431 TRP B C 1
ATOM 6586 O O . TRP B 1 431 ? -20.656 32.531 8.82 1 93 431 TRP B O 1
ATOM 6596 N N . VAL B 1 432 ? -18.875 33.344 9.891 1 89.31 432 VAL B N 1
ATOM 6597 C CA . VAL B 1 432 ? -17.859 32.625 9.102 1 89.31 432 VAL B CA 1
ATOM 6598 C C . VAL B 1 432 ? -17 31.766 10.023 1 89.31 432 VAL B C 1
ATOM 6600 O O . VAL B 1 432 ? -16 32.25 10.562 1 89.31 432 VAL B O 1
ATOM 6603 N N . PRO B 1 433 ? -17.344 30.516 10.07 1 84.25 433 PRO B N 1
ATOM 6604 C CA . PRO B 1 433 ? -16.531 29.641 10.93 1 84.25 433 PRO B CA 1
ATOM 6605 C C . PRO B 1 433 ? -15.133 29.391 10.367 1 84.25 433 PRO B C 1
ATOM 6607 O O . PRO B 1 433 ? -14.867 29.703 9.203 1 84.25 433 PRO B O 1
ATOM 6610 N N . ALA B 1 434 ? -14.141 28.953 11.219 1 72.94 434 ALA B N 1
ATOM 6611 C CA . ALA B 1 434 ? -12.766 28.688 10.797 1 72.94 434 ALA B CA 1
ATOM 6612 C C . ALA B 1 434 ? -12.703 27.484 9.852 1 72.94 434 ALA B C 1
ATOM 6614 O O . ALA B 1 434 ? -11.93 27.484 8.891 1 72.94 434 ALA B O 1
ATOM 6615 N N . SER B 1 435 ? -13.25 26.391 10.203 1 64.44 435 SER B N 1
ATOM 6616 C CA . SER B 1 435 ? -13.125 25.203 9.367 1 64.44 435 SER B CA 1
ATOM 6617 C C . SER B 1 435 ? -14.328 25.031 8.445 1 64.44 435 SER B C 1
ATOM 6619 O O . SER B 1 435 ? -15.453 25.328 8.836 1 64.44 435 SER B O 1
ATOM 6621 N N . ALA B 1 436 ? -13.992 24.875 7.094 1 55.5 436 ALA B N 1
ATOM 6622 C CA . ALA B 1 436 ? -14.992 24.688 6.047 1 55.5 436 ALA B CA 1
ATOM 6623 C C . ALA B 1 436 ? -15.984 23.594 6.438 1 55.5 436 ALA B C 1
ATOM 6625 O O . ALA B 1 436 ? -17.156 23.656 6.059 1 55.5 436 ALA B O 1
ATOM 6626 N N . ALA B 1 437 ? -15.375 22.547 6.973 1 54.47 437 ALA B N 1
ATOM 6627 C CA . ALA B 1 437 ? -16.281 21.438 7.289 1 54.47 437 ALA B CA 1
ATOM 6628 C C . ALA B 1 437 ? -17.484 21.922 8.094 1 54.47 437 ALA B C 1
ATOM 6630 O O . ALA B 1 437 ? -18.578 21.359 7.988 1 54.47 437 ALA B O 1
ATOM 6631 N N . GLN B 1 438 ? -17.188 23.109 8.805 1 53.91 438 GLN B N 1
ATOM 6632 C CA . GLN B 1 438 ? -18.25 23.703 9.609 1 53.91 438 GLN B CA 1
ATOM 6633 C C . GLN B 1 438 ? -19.156 24.578 8.758 1 53.91 438 GLN B C 1
ATOM 6635 O O . GLN B 1 438 ? -20.312 24.828 9.125 1 53.91 438 GLN B O 1
ATOM 6640 N N . GLN B 1 439 ? -18.516 25.078 7.621 1 51.22 439 GLN B N 1
ATOM 6641 C CA . GLN B 1 439 ? -19.25 26.031 6.789 1 51.22 439 GLN B CA 1
ATOM 6642 C C . GLN B 1 439 ? -20.375 25.344 6.035 1 51.22 439 GLN B C 1
ATOM 6644 O O . GLN B 1 439 ? -21.469 25.891 5.895 1 51.22 439 GLN B O 1
ATOM 6649 N N . GLY B 1 440 ? -19.891 24.328 5.152 1 49.69 440 GLY B N 1
ATOM 6650 C CA . GLY B 1 440 ? -20.812 23.734 4.191 1 49.69 440 GLY B CA 1
ATOM 6651 C C . GLY B 1 440 ? -22.047 23.141 4.84 1 49.69 440 GLY B C 1
ATOM 6652 O O . GLY B 1 440 ? -23.047 22.906 4.164 1 49.69 440 GLY B O 1
ATOM 6653 N N . GLN B 1 441 ? -21.844 22.562 5.898 1 46.59 441 GLN B N 1
ATOM 6654 C CA . GLN B 1 441 ? -22.969 21.906 6.559 1 46.59 441 GLN B CA 1
ATOM 6655 C C . GLN B 1 441 ? -24.078 22.922 6.863 1 46.59 441 GLN B C 1
ATOM 6657 O O . GLN B 1 441 ? -25.266 22.578 6.816 1 46.59 441 GLN B O 1
ATOM 6662 N N . HIS B 1 442 ? -23.609 24.109 7.312 1 43.22 442 HIS B N 1
ATOM 6663 C CA . HIS B 1 442 ? -24.578 25 7.945 1 43.22 442 HIS B CA 1
ATOM 6664 C C . HIS B 1 442 ? -25.266 25.891 6.914 1 43.22 442 HIS B C 1
ATOM 6666 O O . HIS B 1 442 ? -26.406 26.312 7.117 1 43.22 442 HIS B O 1
ATOM 6672 N N . LEU B 1 443 ? -24.516 26.375 5.887 1 38.75 443 LEU B N 1
ATOM 6673 C CA . LEU B 1 443 ? -25.031 27.516 5.125 1 38.75 443 LEU B CA 1
ATOM 6674 C C . LEU B 1 443 ? -26.047 27.047 4.086 1 38.75 443 LEU B C 1
ATOM 6676 O O . LEU B 1 443 ? -26.688 27.875 3.43 1 38.75 443 LEU B O 1
ATOM 6680 N N . GLY B 1 444 ? -25.984 25.828 3.721 1 35.5 444 GLY B N 1
ATOM 6681 C CA . GLY B 1 444 ? -26.859 25.609 2.586 1 35.5 444 GLY B CA 1
ATOM 6682 C C . GLY B 1 444 ? -28.328 25.859 2.902 1 35.5 444 GLY B C 1
ATOM 6683 O O . GLY B 1 444 ? -29.156 25.953 1.995 1 35.5 444 GLY B O 1
ATOM 6684 N N . GLN B 1 445 ? -28.75 25.5 4.062 1 34.19 445 GLN B N 1
ATOM 6685 C CA . GLN B 1 445 ? -30.203 25.484 4.09 1 34.19 445 GLN B CA 1
ATOM 6686 C C . GLN B 1 445 ? -30.781 26.891 4.281 1 34.19 445 GLN B C 1
ATOM 6688 O O . GLN B 1 445 ? -31.969 27.125 4.07 1 34.19 445 GLN B O 1
ATOM 6693 N N . PHE B 1 446 ? -30.062 27.828 4.914 1 30.31 446 PHE B N 1
ATOM 6694 C CA . PHE B 1 446 ? -30.875 28.969 5.312 1 30.31 446 PHE B CA 1
ATOM 6695 C C . PHE B 1 446 ? -30.844 30.047 4.238 1 30.31 446 PHE B C 1
ATOM 6697 O O . PHE B 1 446 ? -31.438 31.125 4.41 1 30.31 446 PHE B O 1
ATOM 6704 N N . ASP B 1 447 ? -29.906 30.031 3.318 1 30.08 447 ASP B N 1
ATOM 6705 C CA . ASP B 1 447 ? -30.062 31.203 2.455 1 30.08 447 ASP B CA 1
ATOM 6706 C C . ASP B 1 447 ? -31.297 31.078 1.57 1 30.08 447 ASP B C 1
ATOM 6708 O O . ASP B 1 447 ? -31.531 31.922 0.702 1 30.08 447 ASP B O 1
ATOM 6712 N N . ARG B 1 448 ? -31.938 29.891 1.42 1 26.92 448 ARG B N 1
ATOM 6713 C CA . ARG B 1 448 ? -33.125 30.062 0.586 1 26.92 448 ARG B CA 1
ATOM 6714 C C . ARG B 1 448 ? -34.344 30.469 1.424 1 26.92 448 ARG B C 1
ATOM 6716 O O . ARG B 1 448 ? -34.5 29.984 2.545 1 26.92 448 ARG B O 1
#

Secondary structure (DSSP, 8-state):
-----HHHHHHHHHHTT--TT-EEEEE--SSHHHHHHHHHHHHHHHHH--EEEEEEEE-S-STTHHHHHHHHHHHHHHTT-EEEEEE----TT-SS-HHHHHHHHHHHHHHTSS-SEEE----HHHHHHHHHHHHHTT--HHHHT---SEE---TTPPEEE-TTTTS-HHHHHHHHHHTT------S--TTS-HHHHHIIIIIHHHHHHH-TTHHHHHHHHHHHHHHHHHHHHHHHHHHHHHTTSSSEEHHHHHHS-HHHHHHHHHHHHHHTTPPPPPHHHHHHHHHHHHH--S-EEEEETTEEEEEETTEEEEEE---PPP--EE-SS-SEEEETTEEEEEEEEEGGGSB---TTSEEEE---TT-EE--STTPPPEEHHHHHHHTT--GGGGGG--EEEETTEEEEETTTEE-GGGBPPTT-EEEEEEEE-SSHHHHHHHTTTTT-/-----HHHHHHHHHHTT--TT-EEEEE--SSHHHHHHHHHHHHHHHHH--EEEEEEEE-S-STTHHHHHHHHHHHHHHTT-EEEEEE----TT-SS-HHHHHHHHHHHHHHTSS-SEEE----HHHHHHHHHHHHHTT--HHHHT---SEE---TTPPEEE-TTTTS-HHHHHHHHHHTT------S-GGGS-HHHHHIIIIIHHHHHHH-TTHHHHHHHHHHHHHHHHHHHHHHHHHHHHHTTSSSEEHHHHHHS-HHHHHHHHHHHHHHTTPPPPPHHHHHHHHHHHHH--S-EEEEETTEEEEEETTEEEEEE---PPP--EE-SS-SEEEETTEEEEEEEEEGGGSB---TTSEEEE---TT-EE--STTPPPEEHHHHHHHHT--GGGGGG--EEEETTEEEEETTTEE-GGGBPPTT-EEEEEEEE-SSHHHHHHHTTTTT-

Nearest PDB structures (foldseek):
  1ni5-assembly1_A-2  TM=8.296E-01  e=2.130E-33  Escherichia coli
  2e89-assembly2_C  TM=8.140E-01  e=1.349E-20  Aquifex aeolicus
  5mkq-assembly1_B  TM=8.225E-01  e=1.393E-14  Pyrococcus horikoshii OT3
  5mko-assembly1_B  TM=7.984E-01  e=1.568E-14  Pyrococcus horikoshii OT3
  5mko-assembly1_A  TM=8.059E-01  e=3.604E-14  Pyrococcus horikoshii OT3

Sequence (896 aa):
MAVELAGPFAEVLRAAAIGPASRLCCALSGGVDSVVTLDLLTRLQPRFGFTLTAVHVHHGLSPHADAWAQFCARLCAARGLTLAIRRVEVPTDTGQGLESAARARRHAELVALPCDWLVFGHHQDDQAETVLFRLFRGSGLRGLGAMAAVEPGQHAMPGKLRPLLDIGRAGIVAYARAAGLEWIEDESNADCRFTRNALRHKVLPVVQAQFPAVAPTLARTAALLREGADLLDDLARLDENACGGPVLAADVFASLPAARAANLLRWQTARMGARAPSRARLGETLRQLREAPGPLRLPLGDLWCCAYQGRVWLERDDEAPLRAHLWCGESSLGWGAGQVRLSQGGGGAALRVAAGEAMLAPPAPGLRMRLGPGRPTRSFKNLCQEAGIPPWLRPRLPVLWVAGEPAWIGGIGIAAQFQCAEGEQGVVPAWVPASAAQQGQHLGQFDRMAVELAGPFAEVLRAAAIGPASRLCCALSGGVDSVVTLDLLTRLQPRFGFTLTAVHVHHGLSPHADAWAQFCARLCAARGLTLAIRRVEVPTDTGQGLESAARARRHAELVALPCDWLVFGHHQDDQAETVLFRLFRGSGLRGLGAMAAVEPGQHAMPGKLRPLLDIGRAGIVAYARAAGLEWIEDESNADCRFTRNALRHKVLPVVQAQFPAVAPTLARTAALLREGADLLDDLARLDENACGGPVLAADVFASLPAARAANLLRWQTARMGARAPSRARLGETLRQLREAPGPLRLPLGDLWCCAYQGRVWLERDDEAPLRAHLWCGESSLGWGAGQVRLSQGGGGAALRVAAGEAMLAPPAPGLRMRLGPGRPTRSFKNLCQEAGIPPWLRPRLPVLWVAGEPAWIGGIGIAAQFQCAEGEQGVVPAWVPASAAQQGQHLGQFDR

Foldseek 3Di:
DQLPLLVLLVVLCVVQVQAQVFEEEQEAQQALLSLLVVVSCLVCCVVRNYHYAYEYEQAVPDPCSVVSVVSVVVSCVVSVHHYHYHYFDQDPPDPPQSQVSSVVRVVVVQQPDPGQEYEYSAALQNLLLQLVVCVVVPDDLQSNLGDDQWAGDDPSTHTYHHSRHLPDPVSSVSNCVVVVHDGDPPPCCPDHDPVSSCCVPPPVVVVCVVVVCSSNVSNVVSNVSNVVLVVLLVLLVVLCVQQPHQWGQLVSLLPDDLVNNLSNVQSSCVVVVHDGFDPVQSVVVSVCSNPPPAWDWGDGHQWTWTDFDRIIHIDGDQPFDADKDQFQPDQWDDARLWIKGKDKDAFQQFFQDHRRQKMKDFDDPFAWAAAEDPGDIDTLVVQCVVLRHGPVCRRRWIFIDGPNHTQATELRGGGHVGGHHVVDMHMRIYITDNDCVNVVSRPPPPVD/DQLPLLVLLVVLCVVQVQAQVFEEEQEAQQALLSLLVVVSCLVCCVVRNYHYAYEYEQAVPDPCSVVSVVSVVVSCVVSVHHYHYHYFDQDPPDPPPSQVSSVVRVVVVQQPDPGQEYEYSAALQNLLLQLVVCVVVPDDLQSNLGDDQWAGDDPSTHTYHHSRHLPDPVSSVSNCVVVVHDGDPPPCCPPHDPVSVCCVPPPVVVVCVVVVCSRNVSNVVSNVSNVVLVVLLVLLVVLCVQQPHQWGQLVSLLPDDLVNNLSNVQSSCVVVVHDGFDPVQSVVVSVCSNPPPAWDWGDGHQWTWTDFDRIIHIDGDQPFDADKDQFQPDQWDDARLWIKGKDKDAFQQFFQDHRRFKMKGFDDPFAWAAAEDPGDIDTLVVQCVVQRHDPVCRRRWIFIDGPNHTQATELRGGGHVGGHHVVDMHMRIYITDNDVVNVVSRPPPPVD

InterPro domains:
  IPR011063 tRNA(Ile)-lysidine/2-thiocytidine synthase, N-terminal [PF01171] (24-202)
  IPR012094 tRNA(Ile)-lysidine synthase [MF_01161] (9-305)
  IPR012094 tRNA(Ile)-lysidine synthase [PTHR43033] (21-236)
  IPR012795 tRNA(Ile)-lysidine synthase, N-terminal [TIGR02432] (24-205)
  IPR012795 tRNA(Ile)-lysidine synthase, N-terminal [cd01992] (23-205)
  IPR012796 Lysidine-tRNA(Ile) synthetase, C-terminal [PF11734] (363-428)
  IPR012796 Lysidine-tRNA(Ile) synthetase, C-terminal [SM00977] (358-431)
  IPR012796 Lysidine-tRNA(Ile) synthetase, C-terminal [TIGR02433] (364-401)
  IPR014729 Rossmann-like alpha/beta/alpha sandwich fold [G3DSA:3.40.50.620] (12-233)
  IPR015262 tRNA(Ile)-lysidine synthase, substrate-binding domain [PF09179] (248-313)

Radius of gyration: 36.1 Å; Cα contacts (8 Å, |Δi|>4): 1616; chains: 2; bounding box: 85×92×87 Å

Organism: Azoarcus sp. (strain BH72) (NCBI:txid418699)

Solvent-accessible surface area (backbone atoms only — not comparable to full-atom values): 47793 Å² total; per-residue (Å²): 126,80,58,76,58,63,62,62,34,47,51,46,41,53,73,65,64,57,26,61,86,35,33,36,30,32,47,39,74,32,31,60,48,21,43,48,47,48,51,52,48,62,70,43,29,79,81,41,42,39,45,70,36,34,35,29,76,38,58,72,77,48,93,54,37,62,58,41,52,49,51,45,48,50,56,30,54,77,69,73,36,56,69,45,79,44,77,47,84,63,67,86,77,52,84,53,56,64,48,62,50,41,50,51,50,54,47,54,59,56,52,68,47,96,40,52,28,38,35,43,41,45,24,16,56,53,41,27,50,45,29,51,53,31,40,58,70,40,35,42,48,60,53,34,15,50,78,57,49,67,38,80,48,59,99,88,33,40,14,41,34,17,51,40,36,87,38,48,66,68,54,52,53,51,32,32,59,73,70,66,60,84,58,50,78,66,78,71,70,60,80,51,38,70,65,59,39,40,40,62,68,58,42,46,56,56,46,35,74,78,31,75,60,31,39,66,24,37,40,50,24,15,53,46,21,36,52,50,39,52,50,51,49,52,45,23,50,52,52,31,54,72,16,69,34,83,60,22,33,36,70,56,48,65,67,41,55,68,70,59,44,48,47,29,52,43,48,54,34,45,75,70,72,40,62,72,56,52,69,68,51,46,52,50,49,52,51,46,64,71,71,46,86,63,79,42,80,38,76,42,73,72,32,30,42,33,28,46,96,61,30,32,37,72,44,67,80,77,78,51,71,78,65,72,38,75,38,72,67,60,54,59,42,76,46,47,75,22,34,37,36,40,40,82,33,51,19,74,67,5,35,60,66,54,69,68,50,33,32,37,31,61,68,56,92,84,43,58,47,28,67,36,86,91,50,69,73,36,46,49,69,55,52,32,57,74,41,66,51,53,78,91,53,52,72,69,32,50,20,36,26,42,88,90,36,69,36,30,38,50,70,72,46,46,17,38,92,30,39,21,50,84,87,30,74,21,35,26,74,41,62,42,64,60,51,60,76,62,40,66,70,35,53,68,69,67,78,110,125,81,59,78,56,62,61,61,33,47,50,44,41,53,73,66,64,58,27,60,86,36,34,37,30,34,47,40,74,31,32,60,46,22,44,47,45,49,51,51,48,62,69,43,28,78,80,41,43,40,45,70,37,33,34,30,77,38,58,71,77,48,94,54,37,62,58,40,52,49,50,46,47,51,57,30,53,76,69,73,36,56,68,46,79,44,78,47,85,62,66,86,76,53,85,52,58,64,48,60,52,41,50,51,52,54,47,55,60,57,51,66,48,96,40,52,28,38,34,42,40,45,24,16,57,53,41,27,50,45,29,51,53,32,39,58,69,40,34,41,47,61,52,33,16,50,77,59,49,66,38,80,49,58,100,88,32,40,15,40,35,16,51,38,36,88,38,48,64,67,56,52,52,51,32,33,59,72,70,67,61,83,60,51,79,65,78,69,69,60,80,47,38,70,64,59,40,40,40,61,69,57,42,46,56,55,46,36,75,77,30,75,61,32,40,66,25,37,40,51,24,15,52,45,21,36,51,51,39,53,51,49,48,52,44,23,51,52,53,32,54,73,16,69,32,84,60,22,34,37,70,55,48,65,67,42,56,67,69,58,43,48,48,30,52,44,48,53,34,47,73,70,73,40,63,72,56,52,70,68,51,47,52,50,50,53,50,45,65,72,72,47,88,62,81,42,77,38,78,43,73,75,31,31,44,31,28,48,95,61,31,32,37,72,44,67,81,79,80,51,70,77,64,73,38,76,38,72,66,60,55,60,43,77,48,48,74,21,35,37,35,40,40,82,34,52,20,76,68,5,34,60,67,55,69,67,49,34,33,38,31,61,66,56,92,86,45,59,46,27,67,35,86,90,50,68,73,34,46,50,68,55,51,32,56,74,42,67,50,54,77,91,52,52,70,69,33,52,21,36,27,42,89,90,37,67,36,29,36,50,70,72,47,46,18,39,91,32,39,22,49,83,88,31,74,23,34,26,73,42,63,42,63,62,51,60,80,61,39,67,70,36,54,66,67,68,76,107